Protein 1FXZ (pdb70)

Foldseek 3Di:
DLPPFPFWDFFFFDDWDDFAFWIKTWHACPDSLNSLAQKTKIKTKGAAQKKQAKKFWQAKKKKAWLAAKWKKDKDDDPDDDPVHADMAIAGHQKIFTDFGGIIMMITHHDRIMIIMMMMGRLVDPRRPDHSQIDMAGQFADDGTRSVVVVVITHPLLPDDLVVQCVVVVHDSVVSCVSNRVRDRMHGPVVHDPPDHDVSPQDRIDGQPPPDDFPFDDPQFWTKHWAFCVNRVCCQSRQKIKMKTKTAAFKKFAKKFWQDWKKKKAWSAAKKFKWKADPVRDTNDGGMHHHNTITIHGHGIIMMITGRDGITMIMIMIRGRHIDMAGCAEQDHPLLPDPLVVCCVVVVHDSVVSVCRNPVHHHDGIGGHPPD/DLPPAQAWDFAFFDDKDQFAFWIKTWHQCPDSLNVQQQKTKMKIKGAAQKKQFKKAWQFWKKKAKLAAWFKKDKDDPPADACVHADIDIDGHQKIFTDFHGIIMMTGHHDRDMIIMMMMGRCVDPSRPDHSFTFMAGQAADADTRRVVNVVTTHPQLVDDLVVLCVVVVDDSVVSCVSNNVRYSMDRDVVHDPDDDDVSPADGMDGQDPVDDFPDQDPQFWTKHWAFCVNRVSVQSNQKIKMKTKTAAQKKFAKKFWQPWKKKKAWSAAKKWKWKADPVGDGSDTGMNGHNTITIGGHGIIMMITAHHRITMIMMMINGRDIDMAGPAELPHPLLVDPLVVCCVVVVHDSVVSVCRNPVHHHDRIGGHPPD/DLPPAQAWDWDAFPDWDDFAFWIKTWRQCPPSLNVLAQKTKMKIKGFAQKKQAKKFWQFKKKKAKLAAKWKKDWDDDPADAPVHADIGIDGHQKMFTDFHGIIMMIGHHDGIIIIIMMMGRLVDPSRPPDSQIDMAGQFAWADPPRVVNVVTTHPLLVDDLVVQCVVVVHDSVVSVVSNHPRDRIHGDPVHDPPDDDVSPADGMDGQEPDDPFPDQDPQFWTKHWAFCVNRVSCVSRQKIKMKIKTAAQKKFAKKFWQPKKKKKAWAAAKKFKWKADPVRRTNYTGMHHHGIITIHHHGIIMMITAHHRITIIMIMIRGRDIDMAGCAEQVHPLLPDDLVVCCVVVVHDSVVSVCRNPVHHHDRIGGHPDD

Secondary structure (DSSP, 8-state):
-TT--S----B--S-EEEETTEEEEE--TTSHHHHHHT-EEEEEEE-TTEEEEEEEESS-EEEEEEE--EEEEEE-TT--------EEEE-TTEEEEE-TT-EEEEEE-SSSPEEEEEEE-TT-TT--S-SS--EEESSSS---TTHHHH----GGGGS-HHHHIIIII--HHHHHHHS----SEEE-SS--------TT---EEE-SSSS--SEEETTTEEEEEE-TTTSGGGTTTT--EEEEEE-TT-EEEEEEETT--EEEEEEESEEEEEEE-TTS-EEEEEEEETT-EEEE-TT-EEEEEE-STTEEEEEEESSSS--EEESSSTT-TGGGS-HHHHHHHHT--HHHHHHHHHS---SSEE-----/-TT--S----B---EEEEETTEEEEE--TTSHHHHHHT-EEEEEEE-TTEEEEEEE-SS-EEEEEEE-EEEEEEE-TTPPP-----EEEEETTEEEEE-TT-EEEEE--SSSPEEEEEEE-TTSSS--S-S----EESSSS---TTHHHH----SSTTS-HHHHHHHHT--HHHHHHHS----SEEE-SS---------SS--EEE-STTSPPSEEETTTEEEEEE-TTTSTTHHHHT-EEEEEEE-TT-EEEEEEESS--EEEEEEESEEEEEEE-TTS-EEEEEEEETT-EEEE-SS-EEEEEE-STTEEEEEEESSSS--EEESSSSS-HHHHS-HHHHHHHHT--HHHHHHHHHS---SSEE-----/-TT--S----B--SEEEE-SSEEEEE--TTSHHHHHHT-EEEEEEE-TTEEEEEEEESS-EEEEEEE-EEEEEEE-SS---------EEEETTEEEEE-TT-EEEEEE-SSSPEEEEEEE-TTSTT--S-SS--EEESSSS---TTHHHH----SSTTS-HHHHHHHHT--HHHHHHHS----SEEE-SS---------S---EEE-SS-S--SEEETTTEEEEEE-TTT-TTHHHHT-EEEEEEE-TT-EEEEEEESS--EEEEEEESEEEEEEE-TTS-EEEEEEEETT-EEEE-SS-EEEEEE-SS-EEEEEEESSSS--EEESSSTT-TTTTS-HHHHHHHHT--HHHHHHHHHS---SSEE-----

Radius of gyration: 31.75 Å; Cα contacts (8 Å, |Δi|>4): 3334; chains: 3; bounding box: 83×79×82 Å

Structure (mmCIF, N/CA/C/O backbone):
data_1FXZ
#
_entry.id   1FXZ
#
_cell.length_a   115.524
_cell.length_b   115.524
_cell.length_c   146.998
_cell.angle_alpha   90.00
_cell.angle_beta   90.00
_cell.angle_gamma   90.00
#
_symmetry.space_group_name_H-M   'P 41'
#
loop_
_entity.id
_entity.type
_entity.pdbx_description
1 polymer 'GLYCININ G1'
2 water water
#
loop_
_atom_site.group_PDB
_atom_site.id
_atom_site.type_symbol
_atom_site.label_atom_id
_atom_site.label_alt_id
_atom_site.label_comp_id
_atom_site.label_asym_id
_atom_site.label_entity_id
_atom_site.label_seq_id
_atom_site.pdbx_PDB_ins_code
_atom_site.Cartn_x
_atom_site.Cartn_y
_atom_site.Cartn_z
_atom_site.occupancy
_atom_site.B_iso_or_equiv
_atom_site.auth_seq_id
_atom_site.auth_comp_id
_atom_site.auth_asym_id
_atom_site.auth_atom_id
_atom_site.pdbx_PDB_model_num
ATOM 1 N N . ASN A 1 10 ? -1.063 29.495 77.787 1.00 30.48 10 ASN A N 1
ATOM 2 C CA . ASN A 1 10 ? -0.177 29.884 78.867 1.00 32.41 10 ASN A CA 1
ATOM 3 C C . ASN A 1 10 ? 1.252 29.503 78.541 1.00 31.60 10 ASN A C 1
ATOM 4 O O . ASN A 1 10 ? 1.663 28.349 78.677 1.00 30.34 10 ASN A O 1
ATOM 9 N N . GLU A 1 11 ? 2.023 30.515 78.139 1.00 32.13 11 GLU A N 1
ATOM 10 C CA . GLU A 1 11 ? 3.421 30.332 77.766 1.00 32.04 11 GLU A CA 1
ATOM 11 C C . GLU A 1 11 ? 4.259 29.596 78.802 1.00 28.61 11 GLU A C 1
ATOM 12 O O . GLU A 1 11 ? 5.066 28.766 78.400 1.00 28.49 11 GLU A O 1
ATOM 18 N N . CYS A 1 12 ? 4.044 29.810 80.106 1.00 25.55 12 CYS A N 1
ATOM 19 C CA . CYS A 1 12 ? 4.821 29.150 81.138 1.00 25.18 12 CYS A CA 1
ATOM 20 C C . CYS A 1 12 ? 4.177 27.978 81.874 1.00 27.64 12 CYS A C 1
ATOM 21 O O . CYS A 1 12 ? 4.445 27.711 83.054 1.00 26.62 12 CYS A O 1
ATOM 24 N N . GLN A 1 13 ? 3.269 27.257 81.213 1.00 30.52 13 GLN A N 1
ATOM 25 C CA . GLN A 1 13 ? 2.658 26.096 81.839 1.00 32.42 13 GLN A CA 1
ATOM 26 C C . GLN A 1 13 ? 3.455 24.937 81.263 1.00 32.13 13 GLN A C 1
ATOM 27 O O . GLN A 1 13 ? 3.101 24.324 80.252 1.00 32.96 13 GLN A O 1
ATOM 33 N N . ILE A 1 14 ? 4.604 24.685 81.898 1.00 31.11 14 ILE A N 1
ATOM 34 C CA . ILE A 1 14 ? 5.461 23.621 81.434 1.00 31.41 14 ILE A CA 1
ATOM 35 C C . ILE A 1 14 ? 5.270 22.349 82.224 1.00 32.57 14 ILE A C 1
ATOM 36 O O . ILE A 1 14 ? 5.360 22.240 83.448 1.00 31.84 14 ILE A O 1
ATOM 41 N N . GLN A 1 15 ? 4.900 21.440 81.329 1.00 34.16 15 GLN A N 1
ATOM 42 C CA . GLN A 1 15 ? 4.609 20.042 81.579 1.00 34.89 15 GLN A CA 1
ATOM 43 C C . GLN A 1 15 ? 5.877 19.296 81.951 1.00 31.90 15 GLN A C 1
ATOM 44 O O . GLN A 1 15 ? 5.934 18.667 83.005 1.00 31.13 15 GLN A O 1
ATOM 50 N N . LYS A 1 16 ? 6.901 19.428 81.099 1.00 30.18 16 LYS A N 1
ATOM 51 C CA . LYS A 1 16 ? 8.203 18.817 81.297 1.00 29.10 16 LYS A CA 1
ATOM 52 C C . LYS A 1 16 ? 9.249 19.634 80.586 1.00 26.87 16 LYS A C 1
ATOM 53 O O . LYS A 1 16 ? 9.046 20.074 79.455 1.00 28.27 16 LYS A O 1
ATOM 59 N N . LEU A 1 17 ? 10.336 19.899 81.305 1.00 24.05 17 LEU A N 1
ATOM 60 C CA . LEU A 1 17 ? 11.474 20.631 80.768 1.00 22.02 17 LEU A CA 1
ATOM 61 C C . LEU A 1 17 ? 12.429 19.531 80.314 1.00 23.69 17 LEU A C 1
ATOM 62 O O . LEU A 1 17 ? 12.346 18.395 80.804 1.00 27.03 17 LEU A O 1
ATOM 67 N N . ASN A 1 18 ? 13.330 19.817 79.362 1.00 24.39 18 ASN A N 1
ATOM 68 C CA . ASN A 1 18 ? 14.303 18.830 78.879 1.00 23.81 18 ASN A CA 1
ATOM 69 C C . ASN A 1 18 ? 15.615 19.541 78.665 1.00 20.36 18 ASN A C 1
ATOM 70 O O . ASN A 1 18 ? 15.608 20.726 78.363 1.00 21.32 18 ASN A O 1
ATOM 75 N N . ALA A 1 19 ? 16.745 18.857 78.811 1.00 16.82 19 ALA A N 1
ATOM 76 C CA . ALA A 1 19 ? 18.028 19.483 78.595 1.00 16.24 19 ALA A CA 1
ATOM 77 C C . ALA A 1 19 ? 18.079 19.781 77.107 1.00 16.84 19 ALA A C 1
ATOM 78 O O . ALA A 1 19 ? 18.204 18.865 76.301 1.00 18.77 19 ALA A O 1
ATOM 80 N N . LEU A 1 20 ? 17.876 21.053 76.739 1.00 15.39 20 LEU A N 1
ATOM 81 C CA . LEU A 1 20 ? 17.889 21.476 75.353 1.00 14.13 20 LEU A CA 1
ATOM 82 C C . LEU A 1 20 ? 19.285 21.691 74.819 1.00 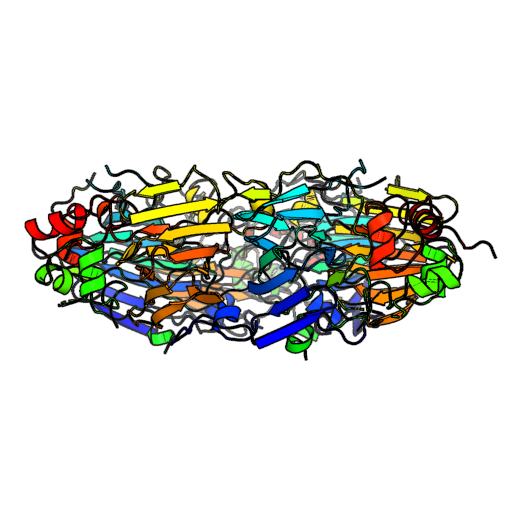14.64 20 LEU A C 1
ATOM 83 O O . LEU A 1 20 ? 20.216 21.989 75.545 1.00 15.98 20 LEU A O 1
ATOM 88 N N . LYS A 1 21 ? 19.437 21.458 73.527 1.00 15.80 21 LYS A N 1
ATOM 89 C CA . LYS A 1 21 ? 20.696 21.613 72.837 1.00 17.14 21 LYS A CA 1
ATOM 90 C C . LYS A 1 21 ? 20.415 22.256 71.482 1.00 18.00 21 LYS A C 1
ATOM 91 O O . LYS A 1 21 ? 19.249 22.271 71.079 1.00 20.47 21 LYS A O 1
ATOM 97 N N . PRO A 1 22 ? 21.346 22.861 70.728 1.00 16.94 22 PRO A N 1
ATOM 98 C CA . PRO A 1 22 ? 21.006 23.684 69.578 1.00 16.20 22 PRO A CA 1
ATOM 99 C C . PRO A 1 22 ? 20.447 22.903 68.398 1.00 18.47 22 PRO A C 1
ATOM 100 O O . PRO A 1 22 ? 20.633 21.692 68.275 1.00 20.16 22 PRO A O 1
ATOM 104 N N . ASP A 1 23 ? 19.706 23.600 67.542 1.00 19.70 23 ASP A N 1
ATOM 105 C CA . ASP A 1 23 ? 19.107 22.991 66.381 1.00 19.48 23 ASP A CA 1
ATOM 106 C C . ASP A 1 23 ? 19.520 23.814 65.184 1.00 21.63 23 ASP A C 1
ATOM 107 O O . ASP A 1 23 ? 18.762 23.916 64.220 1.00 23.89 23 ASP A O 1
ATOM 112 N N . ASN A 1 24 ? 20.718 24.409 65.196 1.00 21.93 24 ASN A N 1
ATOM 113 C CA . ASN A 1 24 ? 21.114 25.213 64.058 1.00 21.74 24 ASN A CA 1
ATOM 114 C C . ASN A 1 24 ? 22.596 25.429 64.065 1.00 20.59 24 ASN A C 1
ATOM 115 O O . ASN A 1 24 ? 23.080 25.997 65.030 1.00 20.35 24 ASN A O 1
ATOM 120 N N . ARG A 1 25 ? 23.334 24.982 63.047 1.00 21.33 25 ARG A N 1
ATOM 121 C CA . ARG A 1 25 ? 24.787 25.197 63.000 1.00 20.68 25 ARG A CA 1
ATOM 122 C C . ARG A 1 25 ? 25.106 25.987 61.761 1.00 20.64 25 ARG A C 1
ATOM 123 O O . ARG A 1 25 ? 24.696 25.624 60.659 1.00 21.84 25 ARG A O 1
ATOM 131 N N . ILE A 1 26 ? 25.848 27.068 61.926 1.00 20.41 26 ILE A N 1
ATOM 132 C CA . ILE A 1 26 ? 26.196 27.882 60.790 1.00 21.01 26 ILE A CA 1
ATOM 133 C C . ILE A 1 26 ? 27.701 27.855 60.771 1.00 22.36 26 ILE A C 1
ATOM 134 O O . ILE A 1 26 ? 28.364 28.352 61.676 1.00 23.59 26 ILE A O 1
ATOM 139 N N . GLU A 1 27 ? 28.263 27.202 59.765 1.00 24.60 27 GLU A N 1
ATOM 140 C CA . GLU A 1 27 ? 29.708 27.139 59.675 1.00 26.83 27 GLU A CA 1
ATOM 141 C C . GLU A 1 27 ? 30.256 28.275 58.855 1.00 25.74 27 GLU A C 1
ATOM 142 O O . GLU A 1 27 ? 29.808 28.560 57.748 1.00 26.94 27 GLU A O 1
ATOM 148 N N . SER A 1 28 ? 31.192 28.986 59.439 1.00 25.27 28 SER A N 1
ATOM 149 C CA . SER A 1 28 ? 31.788 30.070 58.708 1.00 26.56 28 SER A CA 1
ATOM 150 C C . SER A 1 28 ? 33.272 29.792 58.576 1.00 28.13 28 SER A C 1
ATOM 151 O O . SER A 1 28 ? 33.814 28.863 59.190 1.00 28.32 28 SER A O 1
ATOM 154 N N . GLU A 1 29 ? 33.887 30.642 57.736 1.00 27.79 29 GLU A N 1
ATOM 155 C CA . GLU A 1 29 ? 35.303 30.607 57.445 1.00 28.01 29 GLU A CA 1
ATOM 156 C C . GLU A 1 29 ? 36.148 30.545 58.713 1.00 27.14 29 GLU A C 1
ATOM 157 O O . GLU A 1 29 ? 36.789 29.525 58.938 1.00 29.67 29 GLU A O 1
ATOM 163 N N . GLY A 1 30 ? 36.140 31.535 59.603 1.00 25.53 30 GLY A N 1
ATOM 164 C CA . GLY A 1 30 ? 36.950 31.486 60.811 1.00 22.79 30 GLY A CA 1
ATOM 165 C C . GLY A 1 30 ? 36.244 30.977 62.057 1.00 21.56 30 GLY A C 1
ATOM 166 O O . GLY A 1 30 ? 36.778 31.115 63.167 1.00 20.39 30 GLY A O 1
ATOM 167 N N . GLY A 1 31 ? 35.055 30.391 61.911 1.00 16.64 31 GLY A N 1
ATOM 168 C CA . GLY A 1 31 ? 34.390 29.913 63.094 1.00 14.75 31 GLY A CA 1
ATOM 169 C C . GLY A 1 31 ? 33.095 29.247 62.764 1.00 16.07 31 GLY A C 1
ATOM 170 O O . GLY A 1 31 ? 32.896 28.766 61.653 1.00 17.10 31 GLY A O 1
ATOM 171 N N . LEU A 1 32 ? 32.217 29.296 63.765 1.00 15.90 32 LEU A N 1
ATOM 172 C CA . LEU A 1 32 ? 30.898 28.686 63.713 1.00 14.21 32 LEU A CA 1
ATOM 173 C C . LEU A 1 32 ? 29.949 29.354 64.692 1.00 14.45 32 LEU A C 1
ATOM 174 O O . LEU A 1 32 ? 30.380 29.847 65.736 1.00 13.08 32 LEU A O 1
ATOM 179 N N . ILE A 1 33 ? 28.655 29.335 64.342 1.00 12.20 33 ILE A N 1
ATOM 180 C CA . ILE A 1 33 ? 27.605 29.900 65.163 1.00 12.19 33 ILE A CA 1
ATOM 181 C C . ILE A 1 33 ? 26.521 28.830 65.322 1.00 12.69 33 ILE A C 1
ATOM 182 O O . ILE A 1 33 ? 26.049 28.210 64.366 1.00 13.37 33 ILE A O 1
ATOM 187 N N . GLU A 1 34 ? 26.127 28.595 66.563 1.00 9.81 34 GLU A N 1
ATOM 188 C CA . GLU A 1 34 ? 25.098 27.623 66.855 1.00 10.46 34 GLU A CA 1
ATOM 189 C C . GLU A 1 34 ? 23.983 28.343 67.588 1.00 12.78 34 GLU A C 1
ATOM 190 O O . GLU A 1 34 ? 24.249 29.283 68.351 1.00 17.06 34 GLU A O 1
ATOM 196 N N . THR A 1 35 ? 22.717 27.981 67.360 1.00 11.88 35 THR A N 1
ATOM 197 C CA . THR A 1 35 ? 21.642 28.663 68.050 1.00 11.14 35 THR A CA 1
ATOM 198 C C . THR A 1 35 ? 20.609 27.680 68.503 1.00 10.28 35 THR A C 1
ATOM 199 O O . THR A 1 35 ? 20.453 26.631 67.892 1.00 8.09 35 THR A O 1
ATOM 203 N N . TRP A 1 36 ? 19.927 28.057 69.589 1.00 12.23 36 TRP A N 1
ATOM 204 C CA . TRP A 1 36 ? 18.857 27.256 70.177 1.00 14.08 36 TRP A CA 1
ATOM 205 C C . TRP A 1 36 ? 17.521 27.799 69.681 1.00 16.05 36 TRP A C 1
ATOM 206 O O . TRP A 1 36 ? 17.395 29.006 69.498 1.00 17.93 36 TRP A O 1
ATOM 217 N N . ASN A 1 37 ? 16.502 26.969 69.422 1.00 17.70 37 ASN A N 1
ATOM 218 C CA . ASN A 1 37 ? 15.213 27.452 68.925 1.00 16.95 37 ASN A CA 1
ATOM 219 C C . ASN A 1 37 ? 14.462 28.309 69.922 1.00 16.26 37 ASN A C 1
ATOM 220 O O . ASN A 1 37 ? 14.139 27.839 71.010 1.00 18.16 37 ASN A O 1
ATOM 225 N N . PRO A 1 38 ? 14.170 29.571 69.621 1.00 16.27 38 PRO A N 1
ATOM 226 C CA . PRO A 1 38 ? 13.479 30.457 70.541 1.00 15.63 38 PRO A CA 1
ATOM 227 C C . PRO A 1 38 ? 11.983 30.272 70.590 1.00 16.90 38 PRO A C 1
ATOM 228 O O . PRO A 1 38 ? 11.298 30.926 71.368 1.00 18.32 38 PRO A O 1
ATOM 232 N N . ASN A 1 39 ? 11.467 29.341 69.797 1.00 21.32 39 ASN A N 1
ATOM 233 C CA . ASN A 1 39 ? 10.043 29.078 69.749 1.00 24.74 39 ASN A CA 1
ATOM 234 C C . ASN A 1 39 ? 9.596 27.853 70.537 1.00 25.17 39 ASN A C 1
ATOM 235 O O . ASN A 1 39 ? 8.447 27.418 70.444 1.00 27.38 39 ASN A O 1
ATOM 240 N N . ASN A 1 40 ? 10.488 27.257 71.327 1.00 26.38 40 ASN A N 1
ATOM 241 C CA . ASN A 1 40 ? 10.160 26.114 72.175 1.00 27.93 40 ASN A CA 1
ATOM 242 C C . ASN A 1 40 ? 9.453 26.674 73.391 1.00 27.86 40 ASN A C 1
ATOM 243 O O . ASN A 1 40 ? 9.816 27.766 73.828 1.00 29.46 40 ASN A O 1
ATOM 248 N N . LYS A 1 41 ? 8.497 25.980 74.010 1.00 25.96 41 LYS A N 1
ATOM 249 C CA . LYS A 1 41 ? 7.849 26.542 75.183 1.00 24.49 41 LYS A CA 1
ATOM 250 C C . LYS A 1 41 ? 8.803 26.904 76.318 1.00 20.83 41 LYS A C 1
ATOM 251 O O . LYS A 1 41 ? 8.493 27.906 76.938 1.00 22.10 41 LYS A O 1
ATOM 257 N N . PRO A 1 42 ? 9.950 26.273 76.643 1.00 19.68 42 PRO A N 1
ATOM 258 C CA . PRO A 1 42 ? 10.936 26.771 77.598 1.00 18.86 42 PRO A CA 1
ATOM 259 C C . PRO A 1 42 ? 11.467 28.163 77.340 1.00 18.21 42 PRO A C 1
ATOM 260 O O . PRO A 1 42 ? 11.425 28.993 78.247 1.00 20.56 42 PRO A O 1
ATOM 264 N N . PHE A 1 43 ? 11.961 28.448 76.129 1.00 19.45 43 PHE A N 1
ATOM 265 C CA . PHE A 1 43 ? 12.490 29.771 75.812 1.00 19.04 43 PHE A CA 1
ATOM 266 C C . PHE A 1 43 ? 11.347 30.754 75.728 1.00 20.49 43 PHE A C 1
ATOM 267 O O . PHE A 1 43 ? 11.519 31.821 76.280 1.00 20.84 43 PHE A O 1
ATOM 275 N N . GLN A 1 44 ? 10.171 30.461 75.139 1.00 23.39 44 GLN A N 1
ATOM 276 C CA . GLN A 1 44 ? 9.027 31.390 75.074 1.00 24.05 44 GLN A CA 1
ATOM 277 C C . GLN A 1 44 ? 8.596 31.831 76.475 1.00 22.81 44 GLN A C 1
ATOM 278 O O . GLN A 1 44 ? 8.268 32.993 76.713 1.00 22.53 44 GLN A O 1
ATOM 284 N N . CYS A 1 45 ? 8.600 30.869 77.411 1.00 20.86 45 CYS A N 1
ATOM 285 C CA . CYS A 1 45 ? 8.249 31.124 78.794 1.00 19.54 45 CYS A CA 1
ATOM 286 C C . CYS A 1 45 ? 9.342 31.990 79.364 1.00 19.01 45 CYS A C 1
ATOM 287 O O . CYS A 1 45 ? 9.043 32.986 80.004 1.00 22.42 45 CYS A O 1
ATOM 290 N N . ALA A 1 46 ? 10.596 31.639 79.069 1.00 16.46 46 ALA A N 1
ATOM 291 C CA . ALA A 1 46 ? 11.731 32.361 79.575 1.00 14.88 46 ALA A CA 1
ATOM 292 C C . ALA A 1 46 ? 11.835 33.796 79.127 1.00 14.17 46 ALA A C 1
ATOM 293 O O . ALA A 1 46 ? 11.960 34.679 79.965 1.00 17.92 46 ALA A O 1
ATOM 295 N N . GLY A 1 47 ? 11.802 34.030 77.818 1.00 13.82 47 GLY A N 1
ATOM 296 C CA . GLY A 1 47 ? 11.898 35.342 77.218 1.00 12.61 47 GLY A CA 1
ATOM 297 C C . GLY A 1 47 ? 13.307 35.625 76.705 1.00 13.63 47 GLY A C 1
ATOM 298 O O . GLY A 1 47 ? 13.696 36.787 76.579 1.00 16.43 47 GLY A O 1
ATOM 299 N N . VAL A 1 48 ? 14.088 34.584 76.386 1.00 12.08 48 VAL A N 1
ATOM 300 C CA . VAL A 1 48 ? 15.447 34.752 75.903 1.00 10.57 48 VAL A CA 1
ATOM 301 C C . VAL A 1 48 ? 15.700 33.958 74.636 1.00 10.94 48 VAL A C 1
ATOM 302 O O . VAL A 1 48 ? 14.945 33.057 74.273 1.00 10.95 48 VAL A O 1
ATOM 306 N N . ALA A 1 49 ? 16.794 34.336 73.977 1.00 9.25 49 ALA A N 1
ATOM 307 C CA . ALA A 1 49 ? 17.226 33.687 72.765 1.00 10.65 49 ALA A CA 1
ATOM 308 C C . ALA A 1 49 ? 18.655 33.273 73.069 1.00 12.67 49 ALA A C 1
ATOM 309 O O . ALA A 1 49 ? 19.492 34.146 73.319 1.00 15.41 49 ALA A O 1
ATOM 311 N N . LEU A 1 50 ? 18.961 31.967 73.145 1.00 11.06 50 LEU A N 1
ATOM 312 C CA . LEU A 1 50 ? 20.319 31.532 73.437 1.00 9.31 50 LEU A CA 1
ATOM 313 C C . LEU A 1 50 ? 21.077 31.266 72.150 1.00 9.00 50 LEU A C 1
ATOM 314 O O . LEU A 1 50 ? 20.492 30.949 71.118 1.00 10.82 50 LEU A O 1
ATOM 319 N N . SER A 1 51 ? 22.394 31.440 72.209 1.00 7.66 51 SER A N 1
ATOM 320 C CA . SER A 1 51 ? 23.275 31.230 71.078 1.00 7.90 51 SER A CA 1
ATOM 321 C C . SER A 1 51 ? 24.679 30.928 71.571 1.00 7.89 51 SER A C 1
ATOM 322 O O . SER A 1 51 ? 25.009 31.322 72.684 1.00 7.31 51 SER A O 1
ATOM 325 N N . ARG A 1 52 ? 25.527 30.256 70.772 1.00 9.31 52 ARG A N 1
ATOM 326 C CA . ARG A 1 52 ? 26.902 29.938 71.161 1.00 10.79 52 ARG A CA 1
ATOM 327 C C . ARG A 1 52 ? 27.804 30.103 69.939 1.00 13.30 52 ARG A C 1
ATOM 328 O O . ARG A 1 52 ? 27.773 29.317 68.987 1.00 16.99 52 ARG A O 1
ATOM 336 N N . CYS A 1 53 ? 28.607 31.179 69.972 1.00 14.03 53 CYS A N 1
ATOM 337 C CA . CYS A 1 53 ? 29.539 31.526 68.904 1.00 14.40 53 CYS A CA 1
ATOM 338 C C . CYS A 1 53 ? 30.948 31.096 69.242 1.00 13.47 53 CYS A C 1
ATOM 339 O O . CYS A 1 53 ? 31.402 31.310 70.362 1.00 15.63 53 CYS A O 1
ATOM 342 N N . THR A 1 54 ? 31.656 30.494 68.293 1.00 12.77 54 THR A N 1
ATOM 343 C CA . THR A 1 54 ? 33.022 30.063 68.532 1.00 14.18 54 THR A CA 1
ATOM 344 C C . THR A 1 54 ? 33.921 30.560 67.399 1.00 14.50 54 THR A C 1
ATOM 345 O O . THR A 1 54 ? 33.686 30.293 66.224 1.00 16.19 54 THR A O 1
ATOM 349 N N . LEU A 1 55 ? 34.950 31.335 67.744 1.00 12.98 55 LEU A N 1
ATOM 350 C CA . LEU A 1 55 ? 35.866 31.884 66.752 1.00 13.27 55 LEU A CA 1
ATOM 351 C C . LEU A 1 55 ? 37.236 31.262 66.881 1.00 13.94 55 LEU A C 1
ATOM 352 O O . LEU A 1 55 ? 37.778 31.193 67.982 1.00 12.75 55 LEU A O 1
ATOM 357 N N . ASN A 1 56 ? 37.801 30.775 65.776 1.00 15.16 56 ASN A N 1
ATOM 358 C CA . ASN A 1 56 ? 39.135 30.163 65.792 1.00 17.37 56 ASN A CA 1
ATOM 359 C C . ASN A 1 56 ? 40.281 31.147 65.619 1.00 17.50 56 ASN A C 1
ATOM 360 O O . ASN A 1 56 ? 40.071 32.359 65.646 1.00 18.29 56 ASN A O 1
ATOM 365 N N . ARG A 1 57 ? 41.507 30.648 65.407 1.00 18.86 57 ARG A N 1
ATOM 366 C CA . ARG A 1 57 ? 42.658 31.522 65.227 1.00 20.52 57 ARG A CA 1
ATOM 367 C C . ARG A 1 57 ? 42.456 32.435 64.029 1.00 20.74 57 ARG A C 1
ATOM 368 O O . ARG A 1 57 ? 41.903 32.034 63.004 1.00 21.05 57 ARG A O 1
ATOM 376 N N . ASN A 1 58 ? 42.819 33.698 64.289 1.00 19.81 58 ASN A N 1
ATOM 377 C CA . ASN A 1 58 ? 42.719 34.789 63.346 1.00 20.02 58 ASN A CA 1
ATOM 378 C C . ASN A 1 58 ? 41.319 35.070 62.842 1.00 20.37 58 ASN A C 1
ATOM 379 O O . ASN A 1 58 ? 41.142 35.480 61.702 1.00 19.69 58 ASN A O 1
ATOM 384 N N . ALA A 1 59 ? 40.293 34.842 63.664 1.00 20.22 59 ALA A N 1
ATOM 385 C CA . ALA A 1 59 ? 38.935 35.099 63.221 1.00 18.98 59 ALA A CA 1
ATOM 386 C C . ALA A 1 59 ? 38.346 36.345 63.854 1.00 19.43 59 ALA A C 1
ATOM 387 O O . ALA A 1 59 ? 38.571 36.638 65.032 1.00 20.75 59 ALA A O 1
ATOM 389 N N . LEU A 1 60 ? 37.595 37.079 63.026 1.00 18.45 60 LEU A N 1
ATOM 390 C CA . LEU A 1 60 ? 36.947 38.317 63.417 1.00 16.14 60 LEU A CA 1
ATOM 391 C C . LEU A 1 60 ? 35.478 38.183 63.150 1.00 14.65 60 LEU A C 1
ATOM 392 O O . LEU A 1 60 ? 35.045 37.780 62.075 1.00 14.96 60 LEU A O 1
ATOM 397 N N . ARG A 1 61 ? 34.727 38.520 64.183 1.00 15.25 61 ARG A N 1
ATOM 398 C CA . ARG A 1 61 ? 33.287 38.492 64.103 1.00 16.67 61 ARG A CA 1
ATOM 399 C C . ARG A 1 61 ? 32.919 39.917 63.721 1.00 16.85 61 ARG A C 1
ATOM 400 O O . ARG A 1 61 ? 32.998 40.842 64.527 1.00 17.19 61 ARG A O 1
ATOM 408 N N . ARG A 1 62 ? 32.539 40.072 62.455 1.00 16.22 62 ARG A N 1
ATOM 409 C CA . ARG A 1 62 ? 32.162 41.347 61.865 1.00 18.25 62 ARG A CA 1
ATOM 410 C C . ARG A 1 62 ? 31.156 42.155 62.682 1.00 18.52 62 ARG A C 1
ATOM 411 O O . ARG A 1 62 ? 30.344 41.518 63.357 1.00 21.54 62 ARG A O 1
ATOM 419 N N . PRO A 1 63 ? 31.141 43.507 62.712 1.00 15.97 63 PRO A N 1
ATOM 420 C CA . PRO A 1 63 ? 30.305 44.312 63.602 1.00 15.44 63 PRO A CA 1
ATOM 421 C C . PRO A 1 63 ? 28.817 44.062 63.357 1.00 15.69 63 PRO A C 1
ATOM 422 O O . PRO A 1 63 ? 28.407 43.900 62.206 1.00 15.30 63 PRO A O 1
ATOM 426 N N . SER A 1 64 ? 28.014 43.981 64.420 1.00 14.80 64 SER A N 1
ATOM 427 C CA . SER A 1 64 ? 26.573 43.747 64.316 1.00 16.66 64 SER A CA 1
ATOM 428 C C . SER A 1 64 ? 25.833 44.165 65.579 1.00 18.35 64 SER A C 1
ATOM 429 O O . SER A 1 64 ? 26.459 44.307 66.638 1.00 20.60 64 SER A O 1
ATOM 432 N N . TYR A 1 65 ? 24.494 44.266 65.504 1.00 15.84 65 TYR A N 1
ATOM 433 C CA . TYR A 1 65 ? 23.712 44.658 66.676 1.00 14.76 65 TYR A CA 1
ATOM 434 C C . TYR A 1 65 ? 22.325 44.046 66.766 1.00 14.49 65 TYR A C 1
ATOM 435 O O . TYR A 1 65 ? 21.713 43.767 65.737 1.00 17.59 65 TYR A O 1
ATOM 444 N N . THR A 1 66 ? 21.803 43.842 67.981 1.00 13.12 66 THR A N 1
ATOM 445 C CA . THR A 1 66 ? 20.455 43.296 68.170 1.00 9.39 66 THR A CA 1
ATOM 446 C C . THR A 1 66 ? 19.582 44.317 68.856 1.00 8.57 66 THR A C 1
ATOM 447 O O . THR A 1 66 ? 20.075 45.246 69.495 1.00 8.29 66 THR A O 1
ATOM 451 N N . ASN A 1 67 ? 18.277 44.081 68.779 1.00 6.51 67 AS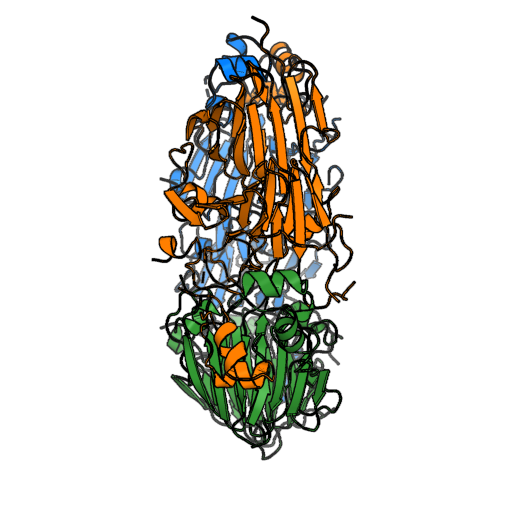N A N 1
ATOM 452 C CA . ASN A 1 67 ? 17.303 44.965 69.387 1.00 7.08 67 ASN A CA 1
ATOM 453 C C . ASN A 1 67 ? 16.918 44.573 70.797 1.00 6.86 67 ASN A C 1
ATOM 454 O O . ASN A 1 67 ? 15.752 44.645 71.157 1.00 9.39 67 ASN A O 1
ATOM 459 N N . GLY A 1 68 ? 17.857 44.154 71.636 1.00 4.35 68 GLY A N 1
ATOM 460 C CA . GLY A 1 68 ? 17.540 43.771 72.996 1.00 2.00 68 GLY A CA 1
ATOM 461 C C . GLY A 1 68 ? 18.783 43.793 73.854 1.00 3.54 68 GLY A C 1
ATOM 462 O O . GLY A 1 68 ? 19.875 43.845 73.303 1.00 6.48 68 GLY A O 1
ATOM 463 N N . PRO A 1 69 ? 18.720 43.763 75.193 1.00 4.68 69 PRO A N 1
ATOM 464 C CA . PRO A 1 69 ? 19.836 43.469 76.087 1.00 4.21 69 PRO A CA 1
ATOM 465 C C . PRO A 1 69 ? 20.561 42.178 75.741 1.00 4.86 69 PRO A C 1
ATOM 466 O O . PRO A 1 69 ? 19.931 41.163 75.477 1.00 9.16 69 PRO A O 1
ATOM 470 N N . GLN A 1 70 ? 21.881 42.177 75.695 1.00 5.81 70 GLN A N 1
ATOM 471 C CA . GLN A 1 70 ? 22.614 40.972 75.386 1.00 5.17 70 GLN A CA 1
ATOM 472 C C . GLN A 1 70 ? 23.684 40.868 76.440 1.00 7.36 70 GLN A C 1
ATOM 473 O O . GLN A 1 70 ? 24.208 41.883 76.884 1.00 10.33 70 GLN A O 1
ATOM 479 N N . GLU A 1 71 ? 24.023 39.634 76.830 1.00 9.32 71 GLU A N 1
ATOM 480 C CA . GLU A 1 71 ? 25.017 39.328 77.852 1.00 8.75 71 GLU A CA 1
ATOM 481 C C . GLU A 1 71 ? 25.876 38.179 77.348 1.00 10.11 71 GLU A C 1
ATOM 482 O O . GLU A 1 71 ? 25.373 37.067 77.207 1.00 15.06 71 GLU A O 1
ATOM 488 N N . ILE A 1 72 ? 27.165 38.404 77.086 1.00 9.06 72 ILE A N 1
ATOM 489 C CA . ILE A 1 72 ? 28.041 37.369 76.569 1.00 8.57 72 ILE A CA 1
ATOM 490 C C . ILE A 1 72 ? 28.986 36.747 77.582 1.00 8.79 72 ILE A C 1
ATOM 491 O O . ILE A 1 72 ? 29.767 37.476 78.156 1.00 11.15 72 ILE A O 1
ATOM 496 N N . TYR A 1 73 ? 28.948 35.436 77.859 1.00 10.31 73 TYR A N 1
ATOM 497 C CA . TYR A 1 73 ? 29.866 34.788 78.798 1.00 10.09 73 TYR A CA 1
ATOM 498 C C . TYR A 1 73 ? 30.973 34.066 78.023 1.00 12.46 73 TYR A C 1
ATOM 499 O O . TYR A 1 73 ? 30.671 33.242 77.150 1.00 14.25 73 TYR A O 1
ATOM 508 N N . ILE A 1 74 ? 32.262 34.289 78.321 1.00 11.91 74 ILE A N 1
ATOM 509 C CA . ILE A 1 74 ? 33.306 33.600 77.568 1.00 13.19 74 ILE A CA 1
ATOM 510 C C . ILE A 1 74 ? 33.720 32.284 78.234 1.00 13.62 74 ILE A C 1
ATOM 511 O O . ILE A 1 74 ? 34.348 32.247 79.286 1.00 14.14 74 ILE A O 1
ATOM 516 N N . GLN A 1 75 ? 33.294 31.186 77.593 1.00 13.46 75 GLN A N 1
ATOM 517 C CA . GLN A 1 75 ? 33.552 29.823 78.036 1.00 13.81 75 GLN A CA 1
ATOM 518 C C . GLN A 1 75 ? 35.038 29.498 77.967 1.00 13.66 75 GLN A C 1
ATOM 519 O O . GLN A 1 75 ? 35.578 28.952 78.923 1.00 12.83 75 GLN A O 1
ATOM 525 N N . GLN A 1 76 ? 35.726 29.816 76.862 1.00 14.47 76 GLN A N 1
ATOM 526 C CA . GLN A 1 76 ? 37.153 29.553 76.758 1.00 12.89 76 GLN A CA 1
ATOM 527 C C . GLN A 1 76 ? 37.850 30.467 75.768 1.00 13.77 76 GLN A C 1
ATOM 528 O O . GLN A 1 76 ? 37.234 31.008 74.847 1.00 11.44 76 GLN A O 1
ATOM 534 N N . GLY A 1 77 ? 39.161 30.628 75.978 1.00 14.36 77 GLY A N 1
ATOM 535 C CA . GLY A 1 77 ? 39.961 31.476 75.120 1.00 14.39 77 GLY A CA 1
ATOM 536 C C . GLY A 1 77 ? 40.132 32.907 75.628 1.00 14.93 77 GLY A C 1
ATOM 537 O O . GLY A 1 77 ? 39.738 33.307 76.716 1.00 14.30 77 GLY A O 1
ATOM 538 N N . LYS A 1 78 ? 40.770 33.678 74.755 1.00 17.04 78 LYS A N 1
ATOM 539 C CA . LYS A 1 78 ? 41.106 35.070 74.966 1.00 18.15 78 LYS A CA 1
ATOM 540 C C . LYS A 1 78 ? 41.091 35.758 73.621 1.00 19.67 78 LYS A C 1
ATOM 541 O O . LYS A 1 78 ? 41.402 35.161 72.590 1.00 21.17 78 LYS A O 1
ATOM 547 N N . GLY A 1 79 ? 40.770 37.046 73.656 1.00 19.85 79 GLY A N 1
ATOM 548 C CA . GLY A 1 79 ? 40.721 37.870 72.468 1.00 18.68 79 GLY A CA 1
ATOM 549 C C . GLY A 1 79 ? 40.487 39.312 72.865 1.00 19.05 79 GLY A C 1
ATOM 550 O O . GLY A 1 79 ? 40.797 39.759 73.968 1.00 19.91 79 GLY A O 1
ATOM 551 N N . ILE A 1 80 ? 39.961 40.070 71.923 1.00 17.60 80 ILE A N 1
ATOM 552 C CA . ILE A 1 80 ? 39.654 41.454 72.164 1.00 17.04 80 ILE A CA 1
ATOM 553 C C . ILE A 1 80 ? 38.273 41.711 71.587 1.00 19.10 80 ILE A C 1
ATOM 554 O O . ILE A 1 80 ? 37.770 40.911 70.792 1.00 18.59 80 ILE A O 1
ATOM 559 N N . PHE A 1 81 ? 37.602 42.775 72.063 1.00 19.62 81 PHE A N 1
ATOM 560 C CA . PHE A 1 81 ? 36.293 43.154 71.540 1.00 19.95 81 PHE A CA 1
ATOM 561 C C . PHE A 1 81 ? 36.128 44.673 71.603 1.00 18.44 81 PHE A C 1
ATOM 562 O O . PHE A 1 81 ? 36.728 45.374 72.419 1.00 20.34 81 PHE A O 1
ATOM 570 N N . GLY A 1 82 ? 35.306 45.209 70.722 1.00 17.28 82 GLY A N 1
ATOM 571 C CA . GLY A 1 82 ? 35.091 46.628 70.708 1.00 18.50 82 GLY A CA 1
ATOM 572 C C . GLY A 1 82 ? 33.641 46.955 70.405 1.00 20.11 82 GLY A C 1
ATOM 573 O O . GLY A 1 82 ? 33.020 46.354 69.531 1.00 20.14 82 GLY A O 1
ATOM 574 N N . MET A 1 83 ? 33.127 47.920 71.180 1.00 20.95 83 MET A N 1
ATOM 575 C CA . MET A 1 83 ? 31.772 48.429 71.059 1.00 21.13 83 MET A CA 1
ATOM 576 C C . MET A 1 83 ? 31.897 49.675 70.198 1.00 21.64 83 MET A C 1
ATOM 577 O O . MET A 1 83 ? 32.948 50.322 70.176 1.00 23.60 83 MET A O 1
ATOM 582 N N . ILE A 1 84 ? 30.843 50.026 69.467 1.00 21.68 84 ILE A N 1
ATOM 583 C CA . ILE A 1 84 ? 30.858 51.225 68.644 1.00 21.63 84 ILE A CA 1
ATOM 584 C C . ILE A 1 84 ? 29.734 52.088 69.209 1.00 22.15 84 ILE A C 1
ATOM 585 O O . ILE A 1 84 ? 28.648 52.210 68.632 1.00 21.85 84 ILE A O 1
ATOM 590 N N . TYR A 1 85 ? 29.974 52.697 70.369 1.00 25.44 85 TYR A N 1
ATOM 591 C CA . TYR A 1 85 ? 28.944 53.522 70.980 1.00 27.63 85 TYR A CA 1
ATOM 592 C C . TYR A 1 85 ? 28.815 54.886 70.323 1.00 26.49 85 TYR A C 1
ATOM 593 O O . TYR A 1 85 ? 29.773 55.656 70.312 1.00 26.14 85 TYR A O 1
ATOM 602 N N . PRO A 1 86 ? 27.619 55.209 69.815 1.00 27.05 86 PRO A N 1
ATOM 603 C CA . PRO A 1 86 ? 27.319 56.407 69.044 1.00 29.70 86 PRO A CA 1
ATOM 604 C C . PRO A 1 86 ? 27.735 57.745 69.661 1.00 31.47 86 PRO A C 1
ATOM 605 O O . PRO A 1 86 ? 28.466 58.495 69.011 1.00 32.74 86 PRO A O 1
ATOM 609 N N . GLY A 1 87 ? 27.324 58.077 70.894 1.00 31.14 87 GLY A N 1
ATOM 610 C CA . GLY A 1 87 ? 27.709 59.341 71.501 1.00 33.63 87 GLY A CA 1
ATOM 611 C C . GLY A 1 87 ? 29.013 59.260 72.289 1.00 35.43 87 GLY A C 1
ATOM 612 O O . GLY A 1 87 ? 29.033 59.592 73.480 1.00 38.01 87 GLY A O 1
ATOM 613 N N . CYS A 1 88 ? 30.107 58.841 71.635 1.00 35.66 88 CYS A N 1
ATOM 614 C CA . CYS A 1 88 ? 31.404 58.705 72.284 1.00 35.59 88 CYS A CA 1
ATOM 615 C C . CYS A 1 88 ? 32.568 59.164 71.440 1.00 36.50 88 CYS A C 1
ATOM 616 O O . CYS A 1 88 ? 32.462 59.241 70.214 1.00 37.47 88 CYS A O 1
ATOM 619 N N . PRO A 1 89 ? 33.708 59.472 72.079 1.00 37.61 89 PRO A N 1
ATOM 620 C CA . PRO A 1 89 ? 34.942 59.879 71.411 1.00 37.33 89 PRO A CA 1
ATOM 621 C C . PRO A 1 89 ? 35.902 58.754 71.064 1.00 36.53 89 PRO A C 1
ATOM 622 O O . PRO A 1 89 ? 35.910 57.680 71.682 1.00 35.19 89 PRO A O 1
ATOM 626 N N . SER A 1 90 ? 36.749 59.078 70.084 1.00 38.00 90 SER A N 1
ATOM 627 C CA . SER A 1 90 ? 37.756 58.152 69.600 1.00 40.30 90 SER A CA 1
ATOM 628 C C . SER A 1 90 ? 39.188 58.364 70.041 1.00 41.41 90 SER A C 1
ATOM 629 O O . SER A 1 90 ? 39.690 59.477 70.187 1.00 42.73 90 SER A O 1
ATOM 632 N N . THR A 1 91 ? 39.775 57.182 70.261 1.00 42.70 91 THR A N 1
ATOM 633 C CA . THR A 1 91 ? 41.156 56.920 70.676 1.00 44.56 91 THR A CA 1
ATOM 634 C C . THR A 1 91 ? 41.535 57.553 72.002 1.00 45.24 91 THR A C 1
ATOM 635 O O . THR A 1 91 ? 41.821 56.773 72.907 1.00 46.21 91 THR A O 1
ATOM 639 N N . ARG A 1 110 ? 41.231 58.593 65.553 1.00 34.13 110 ARG A N 1
ATOM 640 C CA . ARG A 1 110 ? 41.549 57.310 64.956 1.00 33.13 110 ARG A CA 1
ATOM 641 C C . ARG A 1 110 ? 40.402 56.329 65.197 1.00 34.22 110 ARG A C 1
ATOM 642 O O . ARG A 1 110 ? 39.555 56.204 64.309 1.00 34.68 110 ARG A O 1
ATOM 650 N N . HIS A 1 111 ? 40.290 55.676 66.372 1.00 32.22 111 HIS A N 1
ATOM 651 C CA . HIS A 1 111 ? 39.225 54.716 66.603 1.00 30.95 111 HIS A CA 1
ATOM 652 C C . HIS A 1 111 ? 38.726 54.589 68.038 1.00 31.10 111 HIS A C 1
ATOM 653 O O . HIS A 1 111 ? 39.513 54.877 68.935 1.00 32.35 111 HIS A O 1
ATOM 660 N N . GLN A 1 112 ? 37.491 54.144 68.333 1.00 29.03 112 GLN A N 1
ATOM 661 C CA . GLN A 1 112 ? 37.058 53.997 69.724 1.00 29.03 112 GLN A CA 1
ATOM 662 C C . GLN A 1 112 ? 37.769 52.857 70.485 1.00 29.94 112 GLN A C 1
ATOM 663 O O . GLN A 1 112 ? 38.475 52.027 69.903 1.00 31.07 112 GLN A O 1
ATOM 669 N N . LYS A 1 113 ? 37.594 52.830 71.819 1.00 30.42 113 LYS A N 1
ATOM 670 C CA . LYS A 1 113 ? 38.193 51.869 72.749 1.00 29.42 113 LYS A CA 1
ATOM 671 C C . LYS A 1 113 ? 37.988 50.373 72.514 1.00 27.87 113 LYS A C 1
ATOM 672 O O . LYS A 1 113 ? 36.913 49.928 72.110 1.00 29.11 113 LYS A O 1
ATOM 678 N N . ILE A 1 114 ? 39.054 49.604 72.773 1.00 26.31 114 ILE A N 1
ATOM 679 C CA . ILE A 1 114 ? 39.107 48.147 72.613 1.00 25.29 114 ILE A CA 1
ATOM 680 C C . ILE A 1 114 ? 39.549 47.465 73.903 1.00 25.13 114 ILE A C 1
ATOM 681 O O . ILE A 1 114 ? 40.631 47.724 74.422 1.00 24.67 114 ILE A O 1
ATOM 686 N N . TYR A 1 115 ? 38.779 46.513 74.396 1.00 26.02 115 TYR A N 1
ATOM 687 C CA . TYR A 1 115 ? 39.141 45.827 75.628 1.00 27.47 115 TYR A CA 1
ATOM 688 C C . TYR A 1 115 ? 39.599 44.408 75.309 1.00 25.38 115 TYR A C 1
ATOM 689 O O . TYR A 1 115 ? 39.290 43.847 74.257 1.00 24.18 115 TYR A O 1
ATOM 698 N N . ASN A 1 116 ? 40.414 43.846 76.189 1.00 21.96 116 ASN A N 1
ATOM 699 C CA . ASN A 1 116 ? 40.852 42.485 75.990 1.00 22.83 116 ASN A CA 1
ATOM 700 C C . ASN A 1 116 ? 39.848 41.652 76.791 1.00 23.72 116 ASN A C 1
ATOM 701 O O . ASN A 1 116 ? 39.014 42.198 77.521 1.00 23.99 116 ASN A O 1
ATOM 706 N N . PHE A 1 117 ? 39.871 40.319 76.667 1.00 23.22 117 PHE A N 1
ATOM 707 C CA . PHE A 1 117 ? 38.982 39.479 77.450 1.00 20.65 117 PHE A CA 1
ATOM 708 C C . PHE A 1 117 ? 39.581 38.106 77.616 1.00 21.65 117 PHE A C 1
ATOM 709 O O . PHE A 1 117 ? 40.353 37.647 76.781 1.00 24.16 117 PHE A O 1
ATOM 717 N N . ARG A 1 118 ? 39.239 37.460 78.714 1.00 21.97 118 ARG A N 1
ATOM 718 C CA . ARG A 1 118 ? 39.717 36.132 79.018 1.00 23.45 118 ARG A CA 1
ATOM 719 C C . ARG A 1 118 ? 38.516 35.266 79.358 1.00 23.61 118 ARG A C 1
ATOM 720 O O . ARG A 1 118 ? 37.366 35.710 79.377 1.00 25.04 118 ARG A O 1
ATOM 728 N N . GLU A 1 119 ? 38.804 33.994 79.652 1.00 25.37 119 GLU A N 1
ATOM 729 C CA . GLU A 1 119 ? 37.807 32.997 80.032 1.00 25.88 119 GLU A CA 1
ATOM 730 C C . GLU A 1 119 ? 37.155 33.508 81.303 1.00 23.59 119 GLU A C 1
ATOM 731 O O . GLU A 1 119 ? 37.815 34.162 82.120 1.00 24.07 119 GLU A O 1
ATOM 737 N N . GLY A 1 120 ? 35.859 33.244 81.461 1.00 21.29 120 GLY A N 1
ATOM 738 C CA . GLY A 1 120 ? 35.119 33.689 82.629 1.00 17.60 120 GLY A CA 1
ATOM 739 C C . GLY A 1 120 ? 34.672 35.145 82.580 1.00 16.72 120 GLY A C 1
ATOM 740 O O . GLY A 1 120 ? 34.120 35.667 83.543 1.00 16.69 120 GLY A O 1
ATOM 741 N N . ASP A 1 121 ? 34.918 35.844 81.482 1.00 16.14 121 ASP A N 1
ATOM 742 C CA . ASP A 1 121 ? 34.494 37.213 81.378 1.00 14.69 121 ASP A CA 1
ATOM 743 C C . ASP A 1 121 ? 33.049 37.321 80.971 1.00 13.34 121 ASP A C 1
ATOM 744 O O . ASP A 1 121 ? 32.598 36.624 80.074 1.00 14.03 121 ASP A O 1
ATOM 749 N N . LEU A 1 122 ? 32.342 38.222 81.640 1.00 12.12 122 LEU A N 1
ATOM 750 C CA . LEU A 1 122 ? 30.942 38.472 81.372 1.00 10.16 122 LEU A CA 1
ATOM 751 C C . LEU A 1 122 ? 30.935 39.852 80.742 1.00 10.55 122 LEU A C 1
ATOM 752 O O . LEU A 1 122 ? 31.197 40.841 81.406 1.00 13.80 122 LEU A O 1
ATOM 757 N N . ILE A 1 123 ? 30.680 39.949 79.446 1.00 10.04 123 ILE A N 1
ATOM 758 C CA . ILE A 1 123 ? 30.630 41.199 78.708 1.00 10.49 123 ILE A CA 1
ATOM 759 C C . ILE A 1 123 ? 29.177 41.669 78.652 1.00 11.19 123 ILE A C 1
ATOM 760 O O . ILE A 1 123 ? 28.290 40.855 78.397 1.00 10.79 123 ILE A O 1
ATOM 765 N N . ALA A 1 124 ? 28.887 42.963 78.891 1.00 11.52 124 ALA A N 1
ATOM 766 C CA . ALA A 1 124 ? 27.512 43.466 78.843 1.00 8.55 124 ALA A CA 1
ATOM 767 C C . ALA A 1 124 ? 27.328 44.259 77.566 1.00 10.21 124 ALA A C 1
ATOM 768 O O . ALA A 1 124 ? 28.128 45.149 77.305 1.00 13.19 124 ALA A O 1
ATOM 770 N N . VAL A 1 125 ? 26.342 43.965 76.716 1.00 11.82 125 VAL A N 1
ATOM 771 C CA . VAL A 1 125 ? 26.120 44.705 75.468 1.00 10.77 125 VAL A CA 1
ATOM 772 C C . VAL A 1 125 ? 24.789 45.488 75.463 1.00 11.60 125 VAL A C 1
ATOM 773 O O . VAL A 1 125 ? 23.759 44.887 75.138 1.00 12.27 125 VAL A O 1
ATOM 777 N N . PRO A 1 126 ? 24.707 46.801 75.793 1.00 10.45 126 PRO A N 1
ATOM 778 C CA . PRO A 1 126 ? 23.482 47.604 75.801 1.00 7.98 126 PRO A CA 1
ATOM 779 C C . PRO A 1 126 ? 22.701 47.542 74.505 1.00 9.78 126 PRO A C 1
ATOM 780 O O . PRO A 1 126 ? 23.324 47.442 73.459 1.00 11.52 126 PRO A O 1
ATOM 784 N N . THR A 1 127 ? 21.356 47.594 74.552 1.00 10.55 127 THR A N 1
ATOM 785 C CA . THR A 1 127 ? 20.449 47.533 73.396 1.00 6.97 127 THR A CA 1
ATOM 786 C C . THR A 1 127 ? 20.857 48.374 72.195 1.00 8.50 127 THR A C 1
ATOM 787 O O . THR A 1 127 ? 21.206 49.551 72.336 1.00 10.93 127 THR A O 1
ATOM 791 N N . GLY A 1 128 ? 20.840 47.720 71.024 1.00 8.34 128 GLY A N 1
ATOM 792 C CA . GLY A 1 128 ? 21.166 48.308 69.731 1.00 7.28 128 GLY A CA 1
ATOM 793 C C . GLY A 1 128 ? 22.609 48.732 69.504 1.00 10.18 128 GLY A C 1
ATOM 794 O O . GLY A 1 128 ? 22.897 49.276 68.439 1.00 11.68 128 GLY A O 1
ATOM 795 N N . VAL A 1 129 ? 23.530 48.542 70.462 1.00 11.15 129 VAL A N 1
ATOM 796 C CA . VAL A 1 129 ? 24.935 48.926 70.322 1.00 12.03 129 VAL A CA 1
ATOM 797 C C . VAL A 1 129 ? 25.611 47.887 69.438 1.00 13.32 129 VAL A C 1
ATOM 798 O O . VAL A 1 129 ? 25.254 46.713 69.527 1.00 16.06 129 VAL A O 1
ATOM 802 N N . ALA A 1 130 ? 26.569 48.266 68.586 1.00 12.14 130 ALA A N 1
ATOM 803 C CA . ALA A 1 130 ? 27.264 47.316 67.718 1.00 12.01 130 ALA A CA 1
ATOM 804 C C . ALA A 1 130 ? 28.629 46.870 68.220 1.00 11.57 130 ALA A C 1
ATOM 805 O O . ALA A 1 130 ? 29.307 47.629 68.903 1.00 13.70 130 ALA A O 1
ATOM 807 N N . TRP A 1 131 ? 29.078 45.649 67.939 1.00 11.30 131 TRP A N 1
ATOM 808 C CA . TRP A 1 131 ? 30.391 45.210 68.395 1.00 11.43 131 TRP A CA 1
ATOM 809 C C . TRP A 1 131 ? 31.014 44.199 67.451 1.00 12.49 131 TRP A C 1
ATOM 810 O O . TRP A 1 131 ? 30.363 43.583 66.608 1.00 12.91 131 TRP A O 1
ATOM 821 N N . TRP A 1 132 ? 32.325 44.054 67.600 1.00 11.77 132 TRP A N 1
ATOM 822 C CA . TRP A 1 132 ? 33.098 43.113 66.813 1.00 12.14 132 TRP A CA 1
ATOM 823 C C . TRP A 1 132 ? 33.995 42.414 67.819 1.00 13.03 132 TRP A C 1
ATOM 824 O O . TRP A 1 132 ? 34.340 42.994 68.849 1.00 12.83 132 TRP A O 1
ATOM 835 N N . MET A 1 133 ? 34.375 41.156 67.572 1.00 15.29 133 MET A N 1
ATOM 836 C CA . MET A 1 133 ? 35.234 40.410 68.482 1.00 14.56 133 MET A CA 1
ATOM 837 C C . MET A 1 133 ? 36.328 39.725 67.668 1.00 15.59 133 MET A C 1
ATOM 838 O O . MET A 1 133 ? 36.115 39.365 66.522 1.00 14.07 133 MET A O 1
ATOM 843 N N . TYR A 1 134 ? 37.514 39.498 68.222 1.00 16.29 134 TYR A N 1
ATOM 844 C CA . TYR A 1 134 ? 38.616 38.881 67.497 1.00 16.40 134 TYR A CA 1
ATOM 845 C C . TYR A 1 134 ? 39.384 37.920 68.386 1.00 17.35 134 TYR A C 1
ATOM 846 O O . TYR A 1 134 ? 39.440 38.142 69.594 1.00 17.80 134 TYR A O 1
ATOM 855 N N . ASN A 1 135 ? 39.967 36.846 67.820 1.00 18.52 135 ASN A N 1
ATOM 856 C CA . ASN A 1 135 ? 40.765 35.860 68.572 1.00 18.74 135 ASN A CA 1
ATOM 857 C C . ASN A 1 135 ? 42.093 35.684 67.854 1.00 20.39 135 ASN A C 1
ATOM 858 O O . ASN A 1 135 ? 42.167 35.582 66.623 1.00 22.04 135 ASN A O 1
ATOM 863 N N . ASN A 1 136 ? 43.171 35.597 68.613 1.00 20.57 136 ASN A N 1
ATOM 864 C CA . ASN A 1 136 ? 44.460 35.448 67.971 1.00 22.07 136 ASN A CA 1
ATOM 865 C C . ASN A 1 136 ? 45.215 34.197 68.385 1.00 22.83 136 ASN A C 1
ATOM 866 O O . ASN A 1 136 ? 46.266 33.907 67.818 1.00 22.66 136 ASN A O 1
ATOM 871 N N . GLU A 1 137 ? 44.713 33.435 69.363 1.00 24.37 137 GLU A N 1
ATOM 872 C CA . GLU A 1 137 ? 45.395 32.227 69.810 1.00 26.25 137 GLU A CA 1
ATOM 873 C C . GLU A 1 137 ? 44.955 30.966 69.084 1.00 25.91 137 GLU A C 1
ATOM 874 O O . GLU A 1 137 ? 44.144 31.034 68.160 1.00 27.66 137 GLU A O 1
ATOM 880 N N . ASP A 1 138 ? 45.491 29.794 69.451 1.00 25.77 138 ASP A N 1
ATOM 881 C CA . ASP A 1 138 ? 45.112 28.545 68.807 1.00 25.67 138 ASP A CA 1
ATOM 882 C C . ASP A 1 138 ? 43.860 28.033 69.468 1.00 24.43 138 ASP A C 1
ATOM 883 O O . ASP A 1 138 ? 42.985 27.463 68.816 1.00 25.82 138 ASP A O 1
ATOM 888 N N . THR A 1 139 ? 43.797 28.288 70.777 1.00 21.15 139 THR A N 1
ATOM 889 C CA . THR A 1 139 ? 42.666 27.933 71.610 1.00 20.83 139 THR A CA 1
ATOM 890 C C . THR A 1 139 ? 41.530 28.791 71.059 1.00 19.90 139 THR A C 1
ATOM 891 O O . THR A 1 139 ? 41.643 30.017 71.016 1.00 22.21 139 THR A O 1
ATOM 895 N N . PRO A 1 140 ? 40.422 28.250 70.560 1.00 19.15 140 PRO A N 1
ATOM 896 C CA . PRO A 1 140 ? 39.333 29.040 70.002 1.00 18.72 140 PRO A CA 1
ATOM 897 C C . PRO A 1 140 ? 38.512 29.746 71.074 1.00 18.43 140 PRO A C 1
ATOM 898 O O . PRO A 1 140 ? 38.509 29.310 72.226 1.00 20.81 140 PRO A O 1
ATOM 902 N N . VAL A 1 141 ? 37.876 30.877 70.777 1.00 15.72 141 VAL A N 1
ATOM 903 C CA . VAL A 1 141 ? 37.056 31.510 71.779 1.00 12.84 141 VAL A CA 1
ATOM 904 C C . VAL A 1 141 ? 35.691 30.847 71.641 1.00 14.07 141 VAL A C 1
ATOM 905 O O . VAL A 1 141 ? 35.210 30.620 70.535 1.00 13.72 141 VAL A O 1
ATOM 909 N N . VAL A 1 142 ? 35.113 30.455 72.780 1.00 15.17 142 VAL A N 1
ATOM 910 C CA . VAL A 1 142 ? 33.782 29.865 72.853 1.00 12.07 142 VAL A CA 1
ATOM 911 C C . VAL A 1 142 ? 33.098 30.870 73.768 1.00 12.77 142 VAL A C 1
ATOM 912 O O . VAL A 1 142 ? 33.456 31.060 74.929 1.00 14.11 142 VAL A O 1
ATOM 916 N N . ALA A 1 143 ? 32.148 31.576 73.162 1.00 11.99 143 ALA A N 1
ATOM 917 C CA . ALA A 1 143 ? 31.364 32.599 73.821 1.00 10.49 143 ALA A CA 1
ATOM 918 C C . ALA A 1 143 ? 29.907 32.209 73.767 1.00 10.25 143 ALA A C 1
ATOM 919 O O . ALA A 1 143 ? 29.402 32.016 72.669 1.00 10.72 143 ALA A O 1
ATOM 921 N N . VAL A 1 144 ? 29.226 32.013 74.889 1.00 8.81 144 VAL A N 1
ATOM 922 C CA . VAL A 1 144 ? 27.821 31.660 74.853 1.00 9.73 144 VAL A CA 1
ATOM 923 C C . VAL A 1 144 ? 27.049 32.889 75.303 1.00 11.44 144 VAL A C 1
ATOM 924 O O . VAL A 1 144 ? 27.391 33.496 76.317 1.00 14.86 144 VAL A O 1
ATOM 928 N N . SER A 1 145 ? 25.999 33.323 74.600 1.00 11.36 145 SER A N 1
ATOM 929 C CA . SER A 1 145 ? 25.285 34.517 75.035 1.00 10.85 145 SER A CA 1
ATOM 930 C C . SER A 1 145 ? 23.765 34.488 75.003 1.00 11.64 145 SER A C 1
ATOM 931 O O . SER A 1 145 ? 23.178 33.561 74.439 1.00 11.77 145 SER A O 1
ATOM 934 N N . ILE A 1 146 ? 23.125 35.481 75.665 1.00 10.72 146 ILE A N 1
ATOM 935 C CA . ILE A 1 146 ? 21.669 35.596 75.656 1.00 8.87 146 ILE A CA 1
ATOM 936 C C . ILE A 1 146 ? 21.190 37.009 75.339 1.00 8.59 146 ILE A C 1
ATOM 937 O O . ILE A 1 146 ? 21.743 38.011 75.779 1.00 7.18 146 ILE A O 1
ATOM 942 N N . ILE A 1 147 ? 20.153 37.063 74.507 1.00 7.45 147 ILE A N 1
ATOM 943 C CA . ILE A 1 147 ? 19.520 38.301 74.121 1.00 6.91 147 ILE A CA 1
ATOM 944 C C . ILE A 1 147 ? 18.171 38.237 74.835 1.00 8.12 147 ILE A C 1
ATOM 945 O O . ILE A 1 147 ? 17.359 37.355 74.550 1.00 10.42 147 ILE A O 1
ATOM 950 N N . ASP A 1 148 ? 17.875 39.125 75.774 1.00 7.69 148 ASP A N 1
ATOM 951 C CA . ASP A 1 148 ? 16.590 39.075 76.418 1.00 9.82 148 ASP A CA 1
ATOM 952 C C . ASP A 1 148 ? 15.575 39.737 75.497 1.00 11.17 148 ASP A C 1
ATOM 953 O O . ASP A 1 148 ? 15.395 40.939 75.564 1.00 13.53 148 ASP A O 1
ATOM 958 N N . THR A 1 149 ? 14.879 38.973 74.644 1.00 13.13 149 THR A N 1
ATOM 959 C CA . THR A 1 149 ? 13.885 39.502 73.706 1.00 12.55 149 THR A CA 1
ATOM 960 C C . THR A 1 149 ? 12.608 39.984 74.343 1.00 13.51 149 THR A C 1
ATOM 961 O O . THR A 1 149 ? 11.704 40.424 73.648 1.00 14.58 149 THR A O 1
ATOM 965 N N . ASN A 1 150 ? 12.458 39.851 75.647 1.00 16.09 150 ASN A N 1
ATOM 966 C CA . ASN A 1 150 ? 11.239 40.301 76.285 1.00 17.91 150 ASN A CA 1
ATOM 967 C C . ASN A 1 150 ? 11.526 41.511 77.153 1.00 17.87 150 ASN A C 1
ATOM 968 O O . ASN A 1 150 ? 10.902 41.729 78.188 1.00 19.86 150 ASN A O 1
ATOM 973 N N . SER A 1 151 ? 12.501 42.312 76.719 1.00 16.13 151 SER A N 1
ATOM 974 C CA . SER A 1 151 ? 12.906 43.511 77.418 1.00 15.12 151 SER A CA 1
ATOM 975 C C . SER A 1 151 ? 12.053 44.697 77.042 1.00 15.33 151 SER A C 1
ATOM 976 O O . SER A 1 151 ? 11.525 44.798 75.937 1.00 15.86 151 SER A O 1
ATOM 979 N N . LEU A 1 152 ? 11.979 45.622 78.000 1.00 15.85 152 LEU A N 1
ATOM 980 C CA . LEU A 1 152 ? 11.229 46.854 77.851 1.00 16.48 152 LEU A CA 1
ATOM 981 C C . LEU A 1 152 ? 11.823 47.671 76.719 1.00 15.89 152 LEU A C 1
ATOM 982 O O . LEU A 1 152 ? 11.111 48.349 75.989 1.00 18.16 152 LEU A O 1
ATOM 987 N N . GLU A 1 153 ? 13.126 47.477 76.540 1.00 14.91 153 GLU A N 1
ATOM 988 C CA . GLU A 1 153 ? 13.947 48.115 75.536 1.00 17.07 153 GLU A CA 1
ATOM 989 C C . GLU A 1 153 ? 13.712 47.583 74.144 1.00 15.62 153 GLU A C 1
ATOM 990 O O . GLU A 1 153 ? 13.967 48.277 73.159 1.00 17.79 153 GLU A O 1
ATOM 996 N N . ASN A 1 154 ? 13.288 46.322 74.059 1.00 12.79 154 ASN A N 1
ATOM 997 C CA . ASN A 1 154 ? 13.026 45.707 72.777 1.00 11.99 154 ASN A CA 1
ATOM 998 C C . ASN A 1 154 ? 11.661 46.184 72.418 1.00 10.58 154 ASN A C 1
ATOM 999 O O . ASN A 1 154 ? 10.674 45.780 73.027 1.00 13.98 154 ASN A O 1
ATOM 1004 N N . GLN A 1 155 ? 11.631 47.041 71.415 1.00 10.20 155 GLN A N 1
ATOM 1005 C CA . GLN A 1 155 ? 10.364 47.598 70.959 1.00 11.32 155 GLN A CA 1
ATOM 1006 C C . GLN A 1 155 ? 9.789 46.948 69.710 1.00 11.52 155 GLN A C 1
ATOM 1007 O O . GLN A 1 155 ? 8.759 47.404 69.214 1.00 13.88 155 GLN A O 1
ATOM 1013 N N . LEU A 1 156 ? 10.385 45.886 69.165 1.00 9.31 156 LEU A N 1
ATOM 1014 C CA . LEU A 1 156 ? 9.813 45.257 67.988 1.00 11.14 156 LEU A CA 1
ATOM 1015 C C . LEU A 1 156 ? 8.900 44.099 68.420 1.00 13.70 156 LEU A C 1
ATOM 1016 O O . LEU A 1 156 ? 7.837 44.372 68.979 1.00 15.93 156 LEU A O 1
ATOM 1021 N N . ASP A 1 157 ? 9.203 42.817 68.170 1.00 13.90 157 ASP A N 1
ATOM 1022 C CA . ASP A 1 157 ? 8.363 41.714 68.610 1.00 14.75 157 ASP A CA 1
ATOM 1023 C C . ASP A 1 157 ? 9.264 40.669 69.255 1.00 16.33 157 ASP A C 1
ATOM 1024 O O . ASP A 1 157 ? 10.478 40.862 69.287 1.00 17.85 157 ASP A O 1
ATOM 1029 N N . GLN A 1 158 ? 8.725 39.558 69.768 1.00 17.75 158 GLN A N 1
ATOM 1030 C CA . GLN A 1 158 ? 9.513 38.518 70.414 1.00 20.25 158 GLN A CA 1
ATOM 1031 C C . GLN A 1 158 ? 10.560 37.807 69.561 1.00 19.32 158 GLN A C 1
ATOM 1032 O O . GLN A 1 158 ? 11.470 37.198 70.119 1.00 21.31 158 GLN A O 1
ATOM 1038 N N . MET A 1 159 ? 10.473 37.878 68.226 1.00 18.25 159 MET A N 1
ATOM 1039 C CA . MET A 1 159 ? 11.420 37.236 67.322 1.00 18.98 159 MET A CA 1
ATOM 1040 C C . MET A 1 159 ? 12.840 37.769 67.418 1.00 18.74 159 MET A C 1
ATOM 1041 O O . MET A 1 159 ? 13.041 38.956 67.160 1.00 22.65 159 MET A O 1
ATOM 1046 N N . PRO A 1 160 ? 13.876 36.991 67.775 1.00 17.17 160 PRO A N 1
ATOM 1047 C CA . PRO A 1 160 ? 15.253 37.469 67.782 1.00 16.42 160 PRO A CA 1
ATOM 1048 C C . PRO A 1 160 ? 15.761 37.722 66.373 1.00 15.21 160 PRO A C 1
ATOM 1049 O O . PRO A 1 160 ? 15.400 37.022 65.420 1.00 16.72 160 PRO A O 1
ATOM 1053 N N . ARG A 1 161 ? 16.559 38.780 66.241 1.00 13.20 161 ARG A N 1
ATOM 1054 C CA . ARG A 1 161 ? 17.150 39.137 64.958 1.00 13.39 161 ARG A CA 1
ATOM 1055 C C . ARG A 1 161 ? 18.455 39.894 65.156 1.00 12.05 161 ARG A C 1
ATOM 1056 O O . ARG A 1 161 ? 18.604 40.606 66.133 1.00 14.72 161 ARG A O 1
ATOM 1064 N N . ARG A 1 162 ? 19.449 39.696 64.294 1.00 11.55 162 ARG A N 1
ATOM 1065 C CA . ARG A 1 162 ? 20.735 40.376 64.378 1.00 9.39 162 ARG A CA 1
ATOM 1066 C C . ARG A 1 162 ? 20.906 41.248 63.153 1.00 8.58 162 ARG A C 1
ATOM 1067 O O . ARG A 1 162 ? 20.568 40.838 62.052 1.00 11.81 162 ARG A O 1
ATOM 1075 N N . PHE A 1 163 ? 21.437 42.455 63.266 1.00 9.09 163 PHE A N 1
ATOM 1076 C CA . PHE A 1 163 ? 21.603 43.330 62.104 1.00 10.91 163 PHE A CA 1
ATOM 1077 C C . PHE A 1 163 ? 23.080 43.483 61.811 1.00 11.62 163 PHE A C 1
ATOM 1078 O O . PHE A 1 163 ? 23.777 44.190 62.540 1.00 13.44 163 PHE A O 1
ATOM 1086 N N . TYR A 1 164 ? 23.565 42.820 60.750 1.00 12.15 164 TYR A N 1
ATOM 1087 C CA . TYR A 1 164 ? 24.982 42.885 60.402 1.00 13.57 164 TYR A CA 1
ATOM 1088 C C . TYR A 1 164 ? 25.387 44.144 59.647 1.00 15.32 164 TYR A C 1
ATOM 1089 O O . TYR A 1 164 ? 24.644 44.606 58.779 1.00 18.50 164 TYR A O 1
ATOM 1098 N N . LEU A 1 165 ? 26.536 44.758 59.965 1.00 15.05 165 LEU A N 1
ATOM 1099 C CA . LEU A 1 165 ? 26.951 45.963 59.260 1.00 16.32 165 LEU A CA 1
ATOM 1100 C C . LEU A 1 165 ? 27.453 45.592 57.891 1.00 19.58 165 LEU A C 1
ATOM 1101 O O . LEU A 1 165 ? 26.972 46.137 56.909 1.00 21.98 165 LEU A O 1
ATOM 1106 N N . ALA A 1 166 ? 28.334 44.601 57.772 1.00 22.35 166 ALA A N 1
ATOM 1107 C CA . ALA A 1 166 ? 28.866 44.227 56.479 1.00 22.50 166 ALA A CA 1
ATOM 1108 C C . ALA A 1 166 ? 28.747 42.767 56.143 1.00 24.40 166 ALA A C 1
ATOM 1109 O O . ALA A 1 166 ? 28.487 41.917 56.992 1.00 24.91 166 ALA A O 1
ATOM 1111 N N . GLY A 1 167 ? 28.932 42.503 54.855 1.00 27.30 167 GLY A N 1
ATOM 1112 C CA . GLY A 1 167 ? 28.915 41.140 54.367 1.00 30.06 167 GLY A CA 1
ATOM 1113 C C . GLY A 1 167 ? 27.578 40.466 54.174 1.00 31.74 167 GLY A C 1
ATOM 1114 O O . GLY A 1 167 ? 26.653 40.503 54.992 1.00 32.03 167 GLY A O 1
ATOM 1115 N N . ASN A 1 168 ? 27.575 39.815 53.015 1.00 32.94 168 ASN A N 1
ATOM 1116 C CA . ASN A 1 168 ? 26.426 39.066 52.588 1.00 35.73 168 ASN A CA 1
ATOM 1117 C C . ASN A 1 168 ? 26.492 37.693 53.234 1.00 34.62 168 ASN A C 1
ATOM 1118 O O . ASN A 1 168 ? 27.450 36.932 53.076 1.00 36.90 168 ASN A O 1
ATOM 1123 N N . GLN A 1 169 ? 25.450 37.471 54.037 1.00 33.00 169 GLN A N 1
ATOM 1124 C CA . GLN A 1 169 ? 25.222 36.242 54.779 1.00 31.68 169 GLN A CA 1
ATOM 1125 C C . GLN A 1 169 ? 23.976 36.487 55.595 1.00 31.45 169 GLN A C 1
ATOM 1126 O O . GLN A 1 169 ? 23.717 37.611 56.059 1.00 32.16 169 GLN A O 1
ATOM 1132 N N . GLU A 1 170 ? 23.220 35.398 55.742 1.00 31.07 170 GLU A N 1
ATOM 1133 C CA . GLU A 1 170 ? 21.989 35.433 56.505 1.00 31.63 170 GLU A CA 1
ATOM 1134 C C . GLU A 1 170 ? 22.296 35.347 57.996 1.00 30.04 170 GLU A C 1
ATOM 1135 O O . GLU A 1 170 ? 23.221 34.659 58.456 1.00 29.84 170 GLU A O 1
ATOM 1141 N N . GLN A 1 171 ? 21.522 36.155 58.724 1.00 26.64 171 GLN A N 1
ATOM 1142 C CA . GLN A 1 171 ? 21.626 36.254 60.166 1.00 23.37 171 GLN A CA 1
ATOM 1143 C C . GLN A 1 171 ? 21.221 34.941 60.817 1.00 20.29 171 GLN A C 1
ATOM 1144 O O . GLN A 1 171 ? 20.356 34.236 60.311 1.00 19.19 171 GLN A O 1
ATOM 1150 N N . GLU A 1 172 ? 21.852 34.618 61.942 1.00 17.65 172 GLU A N 1
ATOM 1151 C CA . GLU A 1 172 ? 21.601 33.381 62.670 1.00 16.83 172 GLU A CA 1
ATOM 1152 C C . GLU A 1 172 ? 20.157 32.991 62.925 1.00 19.56 172 GLU A C 1
ATOM 1153 O O . GLU A 1 172 ? 19.764 31.844 62.720 1.00 18.92 172 GLU A O 1
ATOM 1159 N N . PHE A 1 173 ? 19.386 33.995 63.366 1.00 19.29 173 PHE A N 1
ATOM 1160 C CA . PHE A 1 173 ? 17.990 33.830 63.709 1.00 18.17 173 PHE A CA 1
ATOM 1161 C C . PHE A 1 173 ? 17.006 33.930 62.545 1.00 20.06 173 PHE A C 1
ATOM 1162 O O . PHE A 1 173 ? 15.785 33.935 62.721 1.00 21.46 173 PHE A O 1
ATOM 1170 N N . LEU A 1 174 ? 17.529 33.989 61.320 1.00 20.30 174 LEU A N 1
ATOM 1171 C CA . LEU A 1 174 ? 16.702 34.066 60.131 1.00 22.52 174 LEU A CA 1
ATOM 1172 C C . LEU A 1 174 ? 15.921 32.766 59.967 1.00 24.55 174 LEU A C 1
ATOM 1173 O O . LEU A 1 174 ? 14.745 32.773 59.603 1.00 25.68 174 LEU A O 1
ATOM 1178 N N . LYS A 1 175 ? 16.574 31.643 60.283 1.00 26.24 175 LYS A N 1
ATOM 1179 C CA . LYS A 1 175 ? 15.995 30.311 60.182 1.00 26.53 175 LYS A CA 1
ATOM 1180 C C . LYS A 1 175 ? 14.662 30.207 60.882 1.00 26.90 175 LYS A C 1
ATOM 1181 O O . LYS A 1 175 ? 13.758 29.545 60.383 1.00 27.99 175 LYS A O 1
ATOM 1187 N N . TYR A 1 176 ? 14.544 30.887 62.021 1.00 26.52 176 TYR A N 1
ATOM 1188 C CA . TYR A 1 176 ? 13.333 30.865 62.829 1.00 26.99 176 TYR A CA 1
ATOM 1189 C C . TYR A 1 176 ? 12.263 31.853 62.386 1.00 29.83 176 TYR A C 1
ATOM 1190 O O . TYR A 1 176 ? 11.089 31.744 62.735 1.00 29.67 176 TYR A O 1
ATOM 1199 N N . GLN A 1 177 ? 12.673 32.850 61.603 1.00 33.55 177 GLN A N 1
ATOM 1200 C CA . GLN A 1 177 ? 11.787 33.875 61.082 1.00 34.86 177 GLN A CA 1
ATOM 1201 C C . GLN A 1 177 ? 10.883 33.159 60.100 1.00 36.84 177 GLN A C 1
ATOM 1202 O O . GLN A 1 177 ? 9.663 33.163 60.262 1.00 37.69 177 GLN A O 1
ATOM 1208 N N . GLN A 1 178 ? 11.522 32.463 59.153 1.00 38.49 178 GLN A N 1
ATOM 1209 C CA . GLN A 1 178 ? 10.838 31.702 58.121 1.00 40.64 178 GLN A CA 1
ATOM 1210 C C . GLN A 1 178 ? 10.356 30.353 58.643 1.00 41.66 178 GLN A C 1
ATOM 1211 O O . GLN A 1 178 ? 9.251 30.297 59.181 1.00 42.57 178 GLN A O 1
ATOM 1217 N N . GLY A 1 198 ? 21.185 36.691 52.366 1.00 39.13 198 GLY A N 1
ATOM 1218 C CA . GLY A 1 198 ? 20.487 37.817 52.974 1.00 38.27 198 GLY A CA 1
ATOM 1219 C C . GLY A 1 198 ? 21.218 39.161 52.836 1.00 36.70 198 GLY A C 1
ATOM 1220 O O . GLY A 1 198 ? 20.701 40.134 52.272 1.00 38.01 198 GLY A O 1
ATOM 1221 N N . GLY A 1 199 ? 22.428 39.263 53.376 1.00 34.41 199 GLY A N 1
ATOM 1222 C CA . GLY A 1 199 ? 23.163 40.506 53.286 1.00 31.80 199 GLY A CA 1
ATOM 1223 C C . GLY A 1 199 ? 23.001 41.335 54.546 1.00 30.37 199 GLY A C 1
ATOM 1224 O O . GLY A 1 199 ? 22.158 41.067 55.410 1.00 30.57 199 GLY A O 1
ATOM 1225 N N . SER A 1 200 ? 23.851 42.363 54.609 1.00 26.62 200 SER A N 1
ATOM 1226 C CA . SER A 1 200 ? 23.879 43.288 55.728 1.00 24.28 200 SER A CA 1
ATOM 1227 C C . SER A 1 200 ? 23.071 44.564 55.490 1.00 22.37 200 SER A C 1
ATOM 1228 O O . SER A 1 200 ? 22.654 44.833 54.360 1.00 21.24 200 SER A O 1
ATOM 1231 N N . ILE A 1 201 ? 22.838 45.383 56.524 1.00 19.38 201 ILE A N 1
ATOM 1232 C CA . ILE A 1 201 ? 22.053 46.594 56.357 1.00 18.83 201 ILE A CA 1
ATOM 1233 C C . ILE A 1 201 ? 22.542 47.551 55.290 1.00 19.70 201 ILE A C 1
ATOM 1234 O O . ILE A 1 201 ? 21.720 48.180 54.623 1.00 20.65 201 ILE A O 1
ATOM 1239 N N . LEU A 1 202 ? 23.855 47.604 55.058 1.00 19.07 202 LEU A N 1
ATOM 1240 C CA . LEU A 1 202 ? 24.396 48.503 54.055 1.00 20.08 202 LEU A CA 1
ATOM 1241 C C . LEU A 1 202 ? 24.239 48.019 52.633 1.00 21.87 202 LEU A C 1
ATOM 1242 O O . LEU A 1 202 ? 24.079 48.841 51.737 1.00 22.98 202 LEU A O 1
ATOM 1247 N N . SER A 1 203 ? 24.208 46.700 52.408 1.00 24.23 203 SER A N 1
ATOM 1248 C CA . SER A 1 203 ? 24.057 46.140 51.066 1.00 24.15 203 SER A CA 1
ATOM 1249 C C . SER A 1 203 ? 22.659 46.212 50.480 1.00 22.54 203 SER A C 1
ATOM 1250 O O . SER A 1 203 ? 22.432 45.883 49.316 1.00 22.03 203 SER A O 1
ATOM 1253 N N . GLY A 1 204 ? 21.723 46.666 51.312 1.00 22.92 204 GLY A N 1
ATOM 1254 C CA . GLY A 1 204 ? 20.325 46.819 50.929 1.00 23.29 204 GLY A CA 1
ATOM 1255 C C . GLY A 1 204 ? 20.020 48.169 50.295 1.00 22.45 204 GLY A C 1
ATOM 1256 O O . GLY A 1 204 ? 18.955 48.339 49.707 1.00 21.70 204 GLY A O 1
ATOM 1257 N N . PHE A 1 205 ? 20.907 49.162 50.418 1.00 21.87 205 PHE A N 1
ATOM 1258 C CA . PHE A 1 205 ? 20.662 50.456 49.808 1.00 21.25 205 PHE A CA 1
ATOM 1259 C C . PHE A 1 205 ? 20.914 50.400 48.316 1.00 22.50 205 PHE A C 1
ATOM 1260 O O . PHE A 1 205 ? 21.203 49.352 47.725 1.00 25.49 205 PHE A O 1
ATOM 1268 N N . THR A 1 206 ? 20.728 51.572 47.716 1.00 22.57 206 THR A N 1
ATOM 1269 C CA . THR A 1 206 ? 20.939 51.777 46.303 1.00 21.35 206 THR A CA 1
ATOM 1270 C C . THR A 1 206 ? 22.361 52.252 46.184 1.00 22.39 206 THR A C 1
ATOM 1271 O O . THR A 1 206 ? 22.850 53.046 46.989 1.00 22.63 206 THR A O 1
ATOM 1275 N N . LEU A 1 207 ? 23.004 51.719 45.149 1.00 24.90 207 LEU A N 1
ATOM 1276 C CA . LEU A 1 207 ? 24.402 52.002 44.817 1.00 25.30 207 LEU A CA 1
ATOM 1277 C C . LEU A 1 207 ? 24.747 53.475 44.706 1.00 25.77 207 LEU A C 1
ATOM 1278 O O . LEU A 1 207 ? 25.894 53.860 44.938 1.00 26.85 207 LEU A O 1
ATOM 1283 N N . GLU A 1 208 ? 23.755 54.301 44.348 1.00 26.98 208 GLU A N 1
ATOM 1284 C CA . GLU A 1 208 ? 23.988 55.732 44.269 1.00 29.72 208 GLU A CA 1
ATOM 1285 C C . GLU A 1 208 ? 23.786 56.318 45.673 1.00 28.37 208 GLU A C 1
ATOM 1286 O O . GLU A 1 208 ? 24.428 57.326 45.994 1.00 29.57 208 GLU A O 1
ATOM 1292 N N . PHE A 1 209 ? 22.935 55.739 46.549 1.00 24.16 209 PHE A N 1
ATOM 1293 C CA . PHE A 1 209 ? 22.772 56.283 47.894 1.00 22.36 209 PHE A CA 1
ATOM 1294 C C . PHE A 1 209 ? 24.029 56.040 48.741 1.00 21.68 209 PHE A C 1
ATOM 1295 O O . PHE A 1 209 ? 24.314 56.834 49.645 1.00 20.91 209 PHE A O 1
ATOM 1303 N N . LEU A 1 210 ? 24.818 54.976 48.479 1.00 20.45 210 LEU A N 1
ATOM 1304 C CA . LEU A 1 210 ? 26.031 54.760 49.273 1.00 20.85 210 LEU A CA 1
ATOM 1305 C C . LEU A 1 210 ? 27.043 55.760 48.777 1.00 20.78 210 LEU A C 1
ATOM 1306 O O . LEU A 1 210 ? 27.637 56.486 49.575 1.00 21.64 210 LEU A O 1
ATOM 1311 N N . GLU A 1 211 ? 27.142 55.802 47.437 1.00 21.42 211 GLU A N 1
ATOM 1312 C CA . GLU A 1 211 ? 28.033 56.686 46.691 1.00 22.19 211 GLU A CA 1
ATOM 1313 C C . GLU A 1 211 ? 27.901 58.126 47.190 1.00 21.35 211 GLU A C 1
ATOM 1314 O O . GLU A 1 211 ? 28.909 58.786 47.456 1.00 20.26 211 GLU A O 1
ATOM 1320 N N . HIS A 1 212 ? 26.638 58.540 47.395 1.00 19.73 212 HIS A N 1
ATOM 1321 C CA . HIS A 1 212 ? 26.286 59.865 47.872 1.00 20.21 212 HIS A CA 1
ATOM 1322 C C . HIS A 1 212 ? 26.540 60.058 49.370 1.00 20.38 212 HIS A C 1
ATOM 1323 O O . HIS A 1 212 ? 27.166 61.059 49.741 1.00 19.25 212 HIS A O 1
ATOM 1330 N N . ALA A 1 213 ? 26.088 59.114 50.225 1.00 18.44 213 ALA A N 1
ATOM 1331 C CA . ALA A 1 213 ? 26.258 59.210 51.671 1.00 17.61 213 ALA A CA 1
ATOM 1332 C C . ALA A 1 213 ? 27.698 59.223 52.180 1.00 20.30 213 ALA A C 1
ATOM 1333 O O . ALA A 1 213 ? 28.134 60.145 52.871 1.00 19.18 213 ALA A O 1
ATOM 1335 N N . PHE A 1 214 ? 28.481 58.205 51.815 1.00 22.97 214 PHE A N 1
ATOM 1336 C CA . PHE A 1 214 ? 29.879 58.090 52.235 1.00 22.53 214 PHE A CA 1
ATOM 1337 C C . PHE A 1 214 ? 30.843 59.010 51.524 1.00 25.14 214 PHE A C 1
ATOM 1338 O O . PHE A 1 214 ? 31.974 59.231 51.993 1.00 26.09 214 PHE A O 1
ATOM 1346 N N . SER A 1 215 ? 30.342 59.512 50.373 1.00 25.66 215 SER A N 1
ATOM 1347 C CA . SER A 1 215 ? 31.062 60.425 49.495 1.00 26.83 215 SER A CA 1
ATOM 1348 C C . SER A 1 215 ? 32.263 59.785 48.810 1.00 24.91 215 SER A C 1
ATOM 1349 O O . SER A 1 215 ? 33.394 60.272 48.841 1.00 23.99 215 SER A O 1
ATOM 1352 N N . VAL A 1 216 ? 32.005 58.652 48.160 1.00 23.92 216 VAL A N 1
ATOM 1353 C CA . VAL A 1 216 ? 33.032 57.908 47.436 1.00 25.46 216 VAL A CA 1
ATOM 1354 C C . VAL A 1 216 ? 32.490 57.492 46.069 1.00 28.97 216 VAL A C 1
ATOM 1355 O O . VAL A 1 216 ? 31.320 57.728 45.734 1.00 30.31 216 VAL A O 1
ATOM 1359 N N . ASP A 1 217 ? 33.339 56.805 45.297 1.00 30.14 217 ASP A N 1
ATOM 1360 C CA . ASP A 1 217 ? 33.028 56.332 43.949 1.00 32.22 217 ASP A CA 1
ATOM 1361 C C . ASP A 1 217 ? 32.319 54.993 43.842 1.00 33.34 217 ASP A C 1
ATOM 1362 O O . ASP A 1 217 ? 32.436 54.181 44.769 1.00 32.55 217 ASP A O 1
ATOM 1367 N N . LYS A 1 218 ? 31.724 54.762 42.646 1.00 33.65 218 LYS A N 1
ATOM 1368 C CA . LYS A 1 218 ? 30.998 53.537 42.281 1.00 34.78 218 LYS A CA 1
ATOM 1369 C C . LYS A 1 218 ? 31.703 52.268 42.707 1.00 35.33 218 LYS A C 1
ATOM 1370 O O . LYS A 1 218 ? 31.128 51.367 43.309 1.00 35.49 218 LYS A O 1
ATOM 1376 N N . GLN A 1 219 ? 33.004 52.256 42.430 1.00 37.19 219 GLN A N 1
ATOM 1377 C CA . GLN A 1 219 ? 33.835 51.125 42.759 1.00 37.93 219 GLN A CA 1
ATOM 1378 C C . GLN A 1 219 ? 33.906 50.874 44.273 1.00 35.17 219 GLN A C 1
ATOM 1379 O O . GLN A 1 219 ? 33.502 49.766 44.647 1.00 36.11 219 GLN A O 1
ATOM 1385 N N . ILE A 1 220 ? 34.262 51.799 45.204 1.00 31.61 220 ILE A N 1
ATOM 1386 C CA . ILE A 1 220 ? 34.309 51.375 46.608 1.00 29.34 220 ILE A CA 1
ATOM 1387 C C . ILE A 1 220 ? 32.937 51.372 47.268 1.00 28.48 220 ILE A C 1
ATOM 1388 O O . ILE A 1 220 ? 32.742 50.846 48.368 1.00 27.47 220 ILE A O 1
ATOM 1393 N N . ALA A 1 221 ? 31.965 51.912 46.523 1.00 27.53 221 ALA A N 1
ATOM 1394 C CA . ALA A 1 221 ? 30.592 51.924 46.969 1.00 27.55 221 ALA A CA 1
ATOM 1395 C C . ALA A 1 221 ? 30.049 50.519 46.680 1.00 29.00 221 ALA A C 1
ATOM 1396 O O . ALA A 1 221 ? 29.087 50.089 47.311 1.00 29.46 221 ALA A O 1
ATOM 1398 N N . LYS A 1 222 ? 30.620 49.763 45.729 1.00 31.32 222 LYS A N 1
ATOM 1399 C CA . LYS A 1 222 ? 30.150 48.409 45.431 1.00 33.17 222 LYS A CA 1
ATOM 1400 C C . LYS A 1 222 ? 30.674 47.401 46.444 1.00 33.76 222 LYS A C 1
ATOM 1401 O O . LYS A 1 222 ? 30.016 46.395 46.747 1.00 33.38 222 LYS A O 1
ATOM 1407 N N . ASN A 1 223 ? 31.880 47.702 46.955 1.00 34.02 223 ASN A N 1
ATOM 1408 C CA . ASN A 1 223 ? 32.527 46.877 47.961 1.00 35.43 223 ASN A CA 1
ATOM 1409 C C . ASN A 1 223 ? 31.822 47.016 49.304 1.00 35.27 223 ASN A C 1
ATOM 1410 O O . ASN A 1 223 ? 31.750 46.082 50.115 1.00 36.09 223 ASN A O 1
ATOM 1415 N N . LEU A 1 224 ? 31.289 48.221 49.522 1.00 33.44 224 LEU A N 1
ATOM 1416 C CA . LEU A 1 224 ? 30.561 48.525 50.734 1.00 30.28 224 LEU A CA 1
ATOM 1417 C C . LEU A 1 224 ? 29.198 47.880 50.535 1.00 30.17 224 LEU A C 1
ATOM 1418 O O . LEU A 1 224 ? 28.697 47.219 51.435 1.00 29.87 224 LEU A O 1
ATOM 1423 N N . GLN A 1 225 ? 28.616 47.994 49.334 1.00 32.19 225 GLN A N 1
ATOM 1424 C CA . GLN A 1 225 ? 27.314 47.420 49.036 1.00 33.59 225 GLN A CA 1
ATOM 1425 C C . GLN A 1 225 ? 27.468 45.921 48.801 1.00 34.51 225 GLN A C 1
ATOM 1426 O O . GLN A 1 225 ? 27.427 45.446 47.666 1.00 35.05 225 GLN A O 1
ATOM 1432 N N . GLY A 1 226 ? 27.642 45.179 49.905 1.00 35.58 226 GLY A N 1
ATOM 1433 C CA . GLY A 1 226 ? 27.821 43.736 49.893 1.00 37.19 226 GLY A CA 1
ATOM 1434 C C . GLY A 1 226 ? 29.025 43.294 49.072 1.00 38.63 226 GLY A C 1
ATOM 1435 O O . GLY A 1 226 ? 30.152 43.161 49.559 1.00 38.51 226 GLY A O 1
ATOM 1436 N N . GLU A 1 227 ? 28.658 43.139 47.788 1.00 42.23 227 GLU A N 1
ATOM 1437 C CA . GLU A 1 227 ? 29.470 42.727 46.635 1.00 46.08 227 GLU A CA 1
ATOM 1438 C C . GLU A 1 227 ? 30.965 43.027 46.673 1.00 46.73 227 GLU A C 1
ATOM 1439 O O . GLU A 1 227 ? 31.731 42.067 46.790 1.00 48.77 227 GLU A O 1
ATOM 1445 N N . LYS A 1 233 ? 32.518 33.371 52.667 1.00 33.21 233 LYS A N 1
ATOM 1446 C CA . LYS A 1 233 ? 32.643 33.766 54.065 1.00 32.23 233 LYS A CA 1
ATOM 1447 C C . LYS A 1 233 ? 31.399 34.407 54.690 1.00 30.77 233 LYS A C 1
ATOM 1448 O O . LYS A 1 233 ? 30.576 35.073 54.048 1.00 31.61 233 LYS A O 1
ATOM 1454 N N . GLY A 1 234 ? 31.235 34.175 55.991 1.00 27.96 234 GLY A N 1
ATOM 1455 C CA . GLY A 1 234 ? 30.080 34.700 56.696 1.00 25.21 234 GLY A CA 1
ATOM 1456 C C . GLY A 1 234 ? 30.370 35.764 57.729 1.00 22.95 234 GLY A C 1
ATOM 1457 O O . GLY A 1 234 ? 31.146 36.681 57.509 1.00 25.65 234 GLY A O 1
ATOM 1458 N N . ALA A 1 235 ? 29.718 35.653 58.876 1.00 19.87 235 ALA A N 1
ATOM 1459 C CA . ALA A 1 235 ? 29.891 36.604 59.943 1.00 17.37 235 ALA A CA 1
ATOM 1460 C C . ALA A 1 235 ? 31.238 36.570 60.620 1.00 18.11 235 ALA A C 1
ATOM 1461 O O . ALA A 1 235 ? 31.699 37.586 61.142 1.00 20.52 235 ALA A O 1
ATOM 1463 N N . ILE A 1 236 ? 31.880 35.399 60.619 1.00 17.06 236 ILE A N 1
ATOM 1464 C CA . ILE A 1 236 ? 33.182 35.231 61.262 1.00 15.39 236 ILE A CA 1
ATOM 1465 C C . ILE A 1 236 ? 34.192 34.940 60.170 1.00 16.30 236 ILE A C 1
ATOM 1466 O O . ILE A 1 236 ? 34.374 33.813 59.750 1.00 18.02 236 ILE A O 1
ATOM 1471 N N . VAL A 1 237 ? 34.864 35.968 59.691 1.00 16.73 237 VAL A N 1
ATOM 1472 C CA . VAL A 1 237 ? 35.840 35.858 58.628 1.00 17.58 237 VAL A CA 1
ATOM 1473 C C . VAL A 1 237 ? 37.231 35.614 59.182 1.00 20.28 237 VAL A C 1
ATOM 1474 O O . VAL A 1 237 ? 37.426 35.901 60.357 1.00 22.98 237 VAL A O 1
ATOM 1478 N N . THR A 1 238 ? 38.209 35.051 58.457 1.00 21.06 238 THR A N 1
ATOM 1479 C CA . THR A 1 238 ? 39.567 34.874 58.991 1.00 22.90 238 THR A CA 1
ATOM 1480 C C . THR A 1 238 ? 40.509 35.926 58.417 1.00 22.66 238 THR A C 1
ATOM 1481 O O . THR A 1 238 ? 40.729 36.015 57.212 1.00 22.23 238 THR A O 1
ATOM 1485 N N . VAL A 1 239 ? 41.028 36.774 59.307 1.00 24.96 239 VAL A N 1
ATOM 1486 C CA . VAL A 1 239 ? 41.974 37.851 59.006 1.00 25.80 239 VAL A CA 1
ATOM 1487 C C . VAL A 1 239 ? 43.328 37.159 58.821 1.00 30.01 239 VAL A C 1
ATOM 1488 O O . VAL A 1 239 ? 44.088 36.932 59.773 1.00 29.08 239 VAL A O 1
ATOM 1492 N N . LYS A 1 240 ? 43.557 36.803 57.543 1.00 34.35 240 LYS A N 1
ATOM 1493 C CA . LYS A 1 240 ? 44.738 36.096 57.028 1.00 36.78 240 LYS A CA 1
ATOM 1494 C C . LYS A 1 240 ? 46.075 36.280 57.759 1.00 36.90 240 LYS A C 1
ATOM 1495 O O . LYS A 1 240 ? 46.686 35.304 58.210 1.00 38.00 240 LYS A O 1
ATOM 1501 N N . GLY A 1 241 ? 46.555 37.515 57.903 1.00 35.87 241 GLY A N 1
ATOM 1502 C CA . GLY A 1 241 ? 47.808 37.730 58.610 1.00 35.62 241 GLY A CA 1
ATOM 1503 C C . GLY A 1 241 ? 47.533 37.899 60.101 1.00 36.67 241 GLY A C 1
ATOM 1504 O O . GLY A 1 241 ? 48.288 37.445 60.959 1.00 35.88 241 GLY A O 1
ATOM 1505 N N . GLY A 1 242 ? 46.401 38.542 60.409 1.00 38.14 242 GLY A N 1
ATOM 1506 C CA . GLY A 1 242 ? 46.005 38.803 61.777 1.00 38.35 242 GLY A CA 1
ATOM 1507 C C . GLY A 1 242 ? 45.866 40.305 61.947 1.00 37.98 242 GLY A C 1
ATOM 1508 O O . GLY A 1 242 ? 46.639 41.095 61.406 1.00 38.56 242 GLY A O 1
ATOM 1509 N N . LEU A 1 243 ? 44.822 40.693 62.671 1.00 37.88 243 LEU A N 1
ATOM 1510 C CA . LEU A 1 243 ? 44.537 42.088 62.958 1.00 38.23 243 LEU A CA 1
ATOM 1511 C C . LEU A 1 243 ? 45.688 42.604 63.815 1.00 40.52 243 LEU A C 1
ATOM 1512 O O . LEU A 1 243 ? 45.895 42.135 64.941 1.00 40.80 243 LEU A O 1
ATOM 1517 N N . SER A 1 244 ? 46.479 43.529 63.245 1.00 42.77 244 SER A N 1
ATOM 1518 C CA . SER A 1 244 ? 47.638 44.129 63.911 1.00 42.84 244 SER A CA 1
ATOM 1519 C C . SER A 1 244 ? 47.323 45.190 64.962 1.00 42.59 244 SER A C 1
ATOM 1520 O O . SER A 1 244 ? 48.245 45.715 65.597 1.00 41.99 244 SER A O 1
ATOM 1523 N N . VAL A 1 245 ? 46.027 45.494 65.158 1.00 41.12 245 VAL A N 1
ATOM 1524 C CA . VAL A 1 245 ? 45.563 46.469 66.139 1.00 39.86 245 VAL A CA 1
ATOM 1525 C C . VAL A 1 245 ? 46.008 46.060 67.540 1.00 40.72 245 VAL A C 1
ATOM 1526 O O . VAL A 1 245 ? 45.606 45.015 68.060 1.00 41.64 245 VAL A O 1
ATOM 1530 N N . ILE A 1 246 ? 46.818 46.939 68.139 1.00 42.68 246 ILE A N 1
ATOM 1531 C CA . ILE A 1 246 ? 47.400 46.772 69.471 1.00 44.41 246 ILE A CA 1
ATOM 1532 C C . ILE A 1 246 ? 46.595 46.059 70.558 1.00 44.39 246 ILE A C 1
ATOM 1533 O O . ILE A 1 246 ? 45.365 46.120 70.581 1.00 44.44 246 ILE A O 1
ATOM 1538 N N . LYS A 1 247 ? 47.295 45.344 71.438 1.00 44.42 247 LYS A N 1
ATOM 1539 C CA . LYS A 1 247 ? 46.624 44.671 72.530 1.00 44.38 247 LYS A CA 1
ATOM 1540 C C . LYS A 1 247 ? 47.028 45.473 73.776 1.00 44.72 247 LYS A C 1
ATOM 1541 O O . LYS A 1 247 ? 48.217 45.555 74.114 1.00 46.72 247 LYS A O 1
ATOM 1547 N N . PRO A 1 248 ? 46.100 46.146 74.466 1.00 42.37 248 PRO A N 1
ATOM 1548 C CA . PRO A 1 248 ? 46.359 46.721 75.792 1.00 42.02 248 PRO A CA 1
ATOM 1549 C C . PRO A 1 248 ? 46.557 45.719 76.946 1.00 42.56 248 PRO A C 1
ATOM 1550 O O . PRO A 1 248 ? 47.694 45.291 77.194 1.00 42.54 248 PRO A O 1
ATOM 1554 N N . ILE A 1 297 ? 28.710 56.620 80.166 1.00 34.16 297 ILE A N 1
ATOM 1555 C CA . ILE A 1 297 ? 28.680 55.280 79.591 1.00 35.53 297 ILE A CA 1
ATOM 1556 C C . ILE A 1 297 ? 29.927 54.973 78.758 1.00 36.53 297 ILE A C 1
ATOM 1557 O O . ILE A 1 297 ? 30.328 53.798 78.730 1.00 37.05 297 ILE A O 1
ATOM 1562 N N . CYS A 1 298 ? 30.591 55.973 78.139 1.00 36.64 298 CYS A N 1
ATOM 1563 C CA . CYS A 1 298 ? 31.783 55.713 77.323 1.00 35.94 298 CYS A CA 1
ATOM 1564 C C . CYS A 1 298 ? 32.905 55.107 78.140 1.00 36.17 298 CYS A C 1
ATOM 1565 O O . CYS A 1 298 ? 33.674 54.263 77.673 1.00 36.76 298 CYS A O 1
ATOM 1568 N N . THR A 1 299 ? 32.940 55.527 79.399 1.00 35.97 299 THR A N 1
ATOM 1569 C CA . THR A 1 299 ? 33.959 55.056 80.322 1.00 37.78 299 THR A CA 1
ATOM 1570 C C . THR A 1 299 ? 33.480 53.975 81.287 1.00 37.71 299 THR A C 1
ATOM 1571 O O . THR A 1 299 ? 34.159 53.625 82.263 1.00 35.53 299 THR A O 1
ATOM 1575 N N . MET A 1 300 ? 32.269 53.465 80.992 1.00 36.62 300 MET A N 1
ATOM 1576 C CA . MET A 1 300 ? 31.638 52.418 81.781 1.00 33.70 300 MET A CA 1
ATOM 1577 C C . MET A 1 300 ? 32.279 51.103 81.344 1.00 30.79 300 MET A C 1
ATOM 1578 O O . MET A 1 300 ? 32.450 50.846 80.150 1.00 31.22 300 MET A O 1
ATOM 1583 N N . ARG A 1 301 ? 32.692 50.320 82.350 1.00 27.17 301 ARG A N 1
ATOM 1584 C CA . ARG A 1 301 ? 33.338 49.028 82.164 1.00 23.54 301 ARG A CA 1
ATOM 1585 C C . ARG A 1 301 ? 32.375 47.923 81.746 1.00 21.21 301 ARG A C 1
ATOM 1586 O O . ARG A 1 301 ? 31.522 47.554 82.545 1.00 19.58 301 ARG A O 1
ATOM 1594 N N . LEU A 1 302 ? 32.464 47.387 80.524 1.00 19.43 302 LEU A N 1
ATOM 1595 C CA . LEU A 1 302 ? 31.563 46.325 80.113 1.00 19.75 302 LEU A CA 1
ATOM 1596 C C . LEU A 1 302 ? 32.215 44.977 79.947 1.00 18.47 302 LEU A C 1
ATOM 1597 O O . LEU A 1 302 ? 32.105 44.319 78.919 1.00 20.54 302 LEU A O 1
ATOM 1602 N N . ARG A 1 303 ? 32.823 44.553 81.057 1.00 17.03 303 ARG A N 1
ATOM 1603 C CA . AR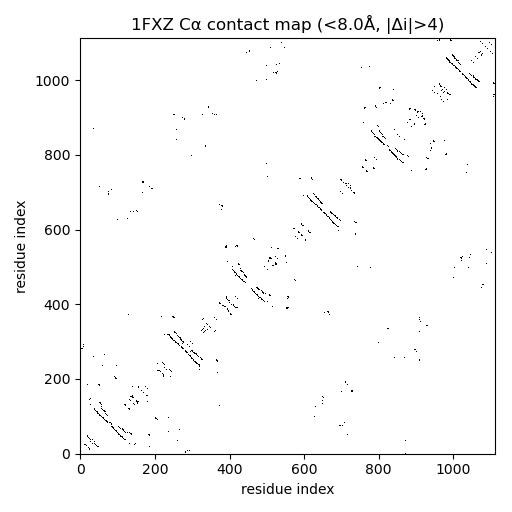G A 1 303 ? 33.545 43.303 81.177 1.00 14.45 303 ARG A CA 1
ATOM 1604 C C . ARG A 1 303 ? 33.813 43.036 82.664 1.00 14.33 303 ARG A C 1
ATOM 1605 O O . ARG A 1 303 ? 34.499 43.815 83.322 1.00 15.91 303 ARG A O 1
ATOM 1613 N N . HIS A 1 304 ? 33.282 41.952 83.246 1.00 13.98 304 HIS A N 1
ATOM 1614 C CA . HIS A 1 304 ? 33.460 41.610 84.659 1.00 12.86 304 HIS A CA 1
ATOM 1615 C C . HIS A 1 304 ? 33.740 40.137 84.708 1.00 13.52 304 HIS A C 1
ATOM 1616 O O . HIS A 1 304 ? 33.036 39.379 84.053 1.00 12.79 304 HIS A O 1
ATOM 1623 N N . ASN A 1 305 ? 34.709 39.694 85.511 1.00 15.80 305 ASN A N 1
ATOM 1624 C CA . ASN A 1 305 ? 35.026 38.274 85.553 1.00 17.02 305 ASN A CA 1
ATOM 1625 C C . ASN A 1 305 ? 34.400 37.474 86.671 1.00 18.07 305 ASN A C 1
ATOM 1626 O O . ASN A 1 305 ? 34.596 37.773 87.851 1.00 18.85 305 ASN A O 1
ATOM 1631 N N . ILE A 1 306 ? 33.661 36.433 86.254 1.00 18.82 306 ILE A N 1
ATOM 1632 C CA . ILE A 1 306 ? 32.996 35.528 87.182 1.00 19.76 306 ILE A CA 1
ATOM 1633 C C . ILE A 1 306 ? 33.503 34.101 87.097 1.00 20.52 306 ILE A C 1
ATOM 1634 O O . ILE A 1 306 ? 33.209 33.290 87.977 1.00 21.20 306 ILE A O 1
ATOM 1639 N N . GLY A 1 307 ? 34.275 33.761 86.067 1.00 21.41 307 GLY A N 1
ATOM 1640 C CA . GLY A 1 307 ? 34.802 32.415 85.907 1.00 25.47 307 GLY A CA 1
ATOM 1641 C C . GLY A 1 307 ? 35.714 31.972 87.027 1.00 28.55 307 GLY A C 1
ATOM 1642 O O . GLY A 1 307 ? 35.796 32.591 88.087 1.00 30.76 307 GLY A O 1
ATOM 1643 N N . GLN A 1 308 ? 36.494 30.934 86.761 1.00 32.58 308 GLN A N 1
ATOM 1644 C CA . GLN A 1 308 ? 37.377 30.355 87.774 1.00 37.67 308 GLN A CA 1
ATOM 1645 C C . GLN A 1 308 ? 38.472 31.230 88.404 1.00 39.45 308 GLN A C 1
ATOM 1646 O O . GLN A 1 308 ? 39.142 30.848 89.377 1.00 37.88 308 GLN A O 1
ATOM 1652 N N . THR A 1 309 ? 38.631 32.443 87.876 1.00 41.04 309 THR A N 1
ATOM 1653 C CA . THR A 1 309 ? 39.644 33.342 88.393 1.00 43.65 309 THR A CA 1
ATOM 1654 C C . THR A 1 309 ? 39.001 34.510 89.151 1.00 44.10 309 THR A C 1
ATOM 1655 O O . THR A 1 309 ? 38.904 35.635 88.648 1.00 45.96 309 THR A O 1
ATOM 1659 N N . SER A 1 310 ? 38.551 34.251 90.381 1.00 42.37 310 SER A N 1
ATOM 1660 C CA . SER A 1 310 ? 37.913 35.308 91.160 1.00 42.02 310 SER A CA 1
ATOM 1661 C C . SER A 1 310 ? 37.982 35.055 92.662 1.00 42.19 310 SER A C 1
ATOM 1662 O O . SER A 1 310 ? 38.873 34.347 93.146 1.00 43.00 310 SER A O 1
ATOM 1665 N N . SER A 1 311 ? 37.135 35.735 93.448 1.00 39.22 311 SER A N 1
ATOM 1666 C CA . SER A 1 311 ? 37.083 35.537 94.882 1.00 37.94 311 SER A CA 1
ATOM 1667 C C . SER A 1 311 ? 35.616 35.196 95.065 1.00 33.96 311 SER A C 1
ATOM 1668 O O . SER A 1 311 ? 34.759 36.091 95.118 1.00 35.45 311 SER A O 1
ATOM 1671 N N . PRO A 1 312 ? 35.267 33.915 95.106 1.00 30.08 312 PRO A N 1
ATOM 1672 C CA . PRO A 1 312 ? 33.882 33.488 95.070 1.00 27.56 312 PRO A CA 1
ATOM 1673 C C . PRO A 1 312 ? 33.076 33.977 96.259 1.00 24.93 312 PRO A C 1
ATOM 1674 O O . PRO A 1 312 ? 33.612 34.306 97.318 1.00 24.37 312 PRO A O 1
ATOM 1678 N N . ASP A 1 313 ? 31.786 34.114 95.979 1.00 23.00 313 ASP A N 1
ATOM 1679 C CA . ASP A 1 313 ? 30.815 34.553 96.972 1.00 24.05 313 ASP A CA 1
ATOM 1680 C C . ASP A 1 313 ? 30.649 33.456 98.012 1.00 24.61 313 ASP A C 1
ATOM 1681 O O . ASP A 1 313 ? 30.697 33.696 99.217 1.00 27.14 313 ASP A O 1
ATOM 1686 N N . ILE A 1 314 ? 30.433 32.230 97.541 1.00 23.37 314 ILE A N 1
ATOM 1687 C CA . ILE A 1 314 ? 30.271 31.092 98.411 1.00 22.42 314 ILE A CA 1
ATOM 1688 C C . ILE A 1 314 ? 31.425 30.200 98.047 1.00 21.36 314 ILE A C 1
ATOM 1689 O O . ILE A 1 314 ? 31.746 29.985 96.882 1.00 19.87 314 ILE A O 1
ATOM 1694 N N . TYR A 1 315 ? 32.083 29.723 99.085 1.00 23.81 315 TYR A N 1
ATOM 1695 C CA . TYR A 1 315 ? 33.209 28.826 98.918 1.00 24.21 315 TYR A CA 1
ATOM 1696 C C . TYR A 1 315 ? 33.198 27.849 100.068 1.00 23.84 315 TYR A C 1
ATOM 1697 O O . TYR A 1 315 ? 33.009 28.190 101.242 1.00 25.18 315 TYR A O 1
ATOM 1706 N N . ASN A 1 316 ? 33.358 26.604 99.645 1.00 22.92 316 ASN A N 1
ATOM 1707 C CA . ASN A 1 316 ? 33.398 25.516 100.580 1.00 23.04 316 ASN A CA 1
ATOM 1708 C C . ASN A 1 316 ? 34.391 24.555 99.967 1.00 21.72 316 ASN A C 1
ATOM 1709 O O . ASN A 1 316 ? 34.117 23.943 98.939 1.00 23.03 316 ASN A O 1
ATOM 1714 N N . PRO A 1 317 ? 35.555 24.365 100.557 1.00 19.15 317 PRO A N 1
ATOM 1715 C CA . PRO A 1 317 ? 36.589 23.514 100.030 1.00 19.54 317 PRO A CA 1
ATOM 1716 C C . PRO A 1 317 ? 36.181 22.053 99.912 1.00 20.29 317 PRO A C 1
ATOM 1717 O O . PRO A 1 317 ? 36.941 21.292 99.329 1.00 22.31 317 PRO A O 1
ATOM 1721 N N . GLN A 1 318 ? 35.033 21.635 100.467 1.00 19.75 318 GLN A N 1
ATOM 1722 C CA . GLN A 1 318 ? 34.544 20.262 100.370 1.00 20.34 318 GLN A CA 1
ATOM 1723 C C . GLN A 1 318 ? 33.339 20.115 99.440 1.00 19.57 318 GLN A C 1
ATOM 1724 O O . GLN A 1 318 ? 32.994 18.997 99.057 1.00 19.73 318 GLN A O 1
ATOM 1730 N N . ALA A 1 319 ? 32.654 21.208 99.070 1.00 19.70 319 ALA A N 1
ATOM 1731 C CA . ALA A 1 319 ? 31.511 21.126 98.185 1.00 17.12 319 ALA A CA 1
ATOM 1732 C C . ALA A 1 319 ? 31.733 21.824 96.867 1.00 16.69 319 ALA A C 1
ATOM 1733 O O . ALA A 1 319 ? 31.232 21.354 95.860 1.00 18.76 319 ALA A O 1
ATOM 1735 N N . GLY A 1 320 ? 32.438 22.952 96.830 1.00 16.06 320 GLY A N 1
ATOM 1736 C CA . GLY A 1 320 ? 32.691 23.682 95.592 1.00 16.68 320 GLY A CA 1
ATOM 1737 C C . GLY A 1 320 ? 32.629 25.191 95.803 1.00 16.47 320 GLY A C 1
ATOM 1738 O O . GLY A 1 320 ? 33.076 25.675 96.839 1.00 18.19 320 GLY A O 1
ATOM 1739 N N . SER A 1 321 ? 32.092 25.974 94.859 1.00 15.78 321 SER A N 1
ATOM 1740 C CA . SER A 1 321 ? 31.992 27.425 95.001 1.00 14.10 321 SER A CA 1
ATOM 1741 C C . SER A 1 321 ? 31.023 28.079 94.030 1.00 12.74 321 SER A C 1
ATOM 1742 O O . SER A 1 321 ? 30.710 27.531 92.976 1.00 10.79 321 SER A O 1
ATOM 1745 N N . VAL A 1 322 ? 30.506 29.261 94.385 1.00 12.81 322 VAL A N 1
ATOM 1746 C CA . VAL A 1 322 ? 29.583 29.991 93.529 1.00 12.54 322 VAL A CA 1
ATOM 1747 C C . VAL A 1 322 ? 29.977 31.454 93.467 1.00 12.17 322 VAL A C 1
ATOM 1748 O O . VAL A 1 322 ? 30.300 32.057 94.479 1.00 13.84 322 VAL A O 1
ATOM 1752 N N . THR A 1 323 ? 29.938 32.056 92.285 1.00 12.93 323 THR A N 1
ATOM 1753 C CA . THR A 1 323 ? 30.287 33.457 92.096 1.00 14.49 323 THR A CA 1
ATOM 1754 C C . THR A 1 323 ? 29.194 34.135 91.278 1.00 15.25 323 THR A C 1
ATOM 1755 O O . THR A 1 323 ? 28.897 33.740 90.155 1.00 16.35 323 THR A O 1
ATOM 1759 N N . THR A 1 324 ? 28.580 35.179 91.829 1.00 15.66 324 THR A N 1
ATOM 1760 C CA . THR A 1 324 ? 27.490 35.908 91.202 1.00 15.96 324 THR A CA 1
ATOM 1761 C C . THR A 1 324 ? 27.868 37.328 90.845 1.00 15.60 324 THR A C 1
ATOM 1762 O O . THR A 1 324 ? 28.563 38.027 91.582 1.00 18.16 324 THR A O 1
ATOM 1766 N N . ALA A 1 325 ? 27.384 37.737 89.675 1.00 15.64 325 ALA A N 1
ATOM 1767 C CA . ALA A 1 325 ? 27.620 39.075 89.172 1.00 14.82 325 ALA A CA 1
ATOM 1768 C C . ALA A 1 325 ? 26.308 39.832 89.014 1.00 15.32 325 ALA A C 1
ATOM 1769 O O . ALA A 1 325 ? 25.561 39.629 88.059 1.00 16.06 325 ALA A O 1
ATOM 1771 N N . THR A 1 326 ? 25.976 40.672 89.992 1.00 14.95 326 THR A N 1
ATOM 1772 C CA . THR A 1 326 ? 24.763 41.490 89.954 1.00 15.62 326 THR A CA 1
ATOM 1773 C C . THR A 1 326 ? 25.143 42.902 89.550 1.00 16.21 326 THR A C 1
ATOM 1774 O O . THR A 1 326 ? 26.327 43.198 89.360 1.00 18.18 326 THR A O 1
ATOM 1778 N N . SER A 1 327 ? 24.186 43.829 89.487 1.00 15.44 327 SER A N 1
ATOM 1779 C CA . SER A 1 327 ? 24.510 45.198 89.124 1.00 16.36 327 SER A CA 1
ATOM 1780 C C . SER A 1 327 ? 25.221 45.918 90.272 1.00 17.66 327 SER A C 1
ATOM 1781 O O . SER A 1 327 ? 25.669 47.056 90.151 1.00 19.31 327 SER A O 1
ATOM 1784 N N . LEU A 1 328 ? 25.353 45.257 91.421 1.00 19.14 328 LEU A N 1
ATOM 1785 C CA . LEU A 1 328 ? 26.024 45.820 92.571 1.00 20.20 328 LEU A CA 1
ATOM 1786 C C . LEU A 1 328 ? 27.513 45.894 92.320 1.00 19.61 328 LEU A C 1
ATOM 1787 O O . LEU A 1 328 ? 28.145 46.887 92.662 1.00 20.41 328 LEU A O 1
ATOM 1792 N N . ASP A 1 329 ? 28.042 44.852 91.669 1.00 21.36 329 ASP A N 1
ATOM 1793 C CA . ASP A 1 329 ? 29.462 44.729 91.359 1.00 21.60 329 ASP A CA 1
ATOM 1794 C C . ASP A 1 329 ? 29.841 44.943 89.922 1.00 20.79 329 ASP A C 1
ATOM 1795 O O . ASP A 1 329 ? 31.032 44.964 89.607 1.00 24.77 329 ASP A O 1
ATOM 1800 N N . PHE A 1 330 ? 28.887 45.073 89.018 1.00 17.38 330 PHE A N 1
ATOM 1801 C CA . PHE A 1 330 ? 29.241 45.277 87.639 1.00 14.95 330 PHE A CA 1
ATOM 1802 C C . PHE A 1 330 ? 28.178 46.241 87.149 1.00 16.93 330 PHE A C 1
ATOM 1803 O O . PHE A 1 330 ? 27.126 45.841 86.658 1.00 17.65 330 PHE A O 1
ATOM 1811 N N . PRO A 1 331 ? 28.395 47.546 87.309 1.00 17.19 331 PRO A N 1
ATOM 1812 C CA . PRO A 1 331 ? 27.355 48.547 87.241 1.00 15.14 331 PRO A CA 1
ATOM 1813 C C . PRO A 1 331 ? 26.711 48.661 85.881 1.00 13.84 331 PRO A C 1
ATOM 1814 O O . PRO A 1 331 ? 25.583 49.134 85.779 1.00 15.45 331 PRO A O 1
ATOM 1818 N N . ALA A 1 332 ? 27.358 48.173 84.826 1.00 10.66 332 ALA A N 1
ATOM 1819 C CA . ALA A 1 332 ? 26.751 48.266 83.511 1.00 9.88 332 ALA A CA 1
ATOM 1820 C C . ALA A 1 332 ? 25.653 47.246 83.285 1.00 10.03 332 ALA A C 1
ATOM 1821 O O . ALA A 1 332 ? 25.078 47.168 82.203 1.00 9.90 332 ALA A O 1
ATOM 1823 N N . LEU A 1 333 ? 25.351 46.446 84.302 1.00 10.54 333 LEU A N 1
ATOM 1824 C CA . LEU A 1 333 ? 24.340 45.424 84.166 1.00 12.64 333 LEU A CA 1
ATOM 1825 C C . LEU A 1 333 ? 22.934 45.918 84.381 1.00 14.25 333 LEU A C 1
ATOM 1826 O O . LEU A 1 333 ? 21.970 45.348 83.875 1.00 13.61 333 LEU A O 1
ATOM 1831 N N . SER A 1 334 ? 22.874 47.056 85.075 1.00 16.03 334 SER A N 1
ATOM 1832 C CA . SER A 1 334 ? 21.611 47.722 85.354 1.00 18.23 334 SER A CA 1
ATOM 1833 C C . SER A 1 334 ? 21.077 48.336 84.066 1.00 17.57 334 SER A C 1
ATOM 1834 O O . SER A 1 334 ? 19.914 48.699 83.980 1.00 19.48 334 SER A O 1
ATOM 1837 N N . TRP A 1 335 ? 21.940 48.482 83.065 1.00 19.28 335 TRP A N 1
ATOM 1838 C CA . TRP A 1 335 ? 21.577 48.997 81.758 1.00 20.95 335 TRP A CA 1
ATOM 1839 C C . TRP A 1 335 ? 20.951 47.843 80.964 1.00 20.26 335 TRP A C 1
ATOM 1840 O O . TRP A 1 335 ? 20.252 48.065 79.978 1.00 21.46 335 TRP A O 1
ATOM 1851 N N . LEU A 1 336 ? 21.206 46.592 81.362 1.00 16.12 336 LEU A N 1
ATOM 1852 C CA . LEU A 1 336 ? 20.692 45.436 80.668 1.00 13.94 336 LEU A CA 1
ATOM 1853 C C . LEU A 1 336 ? 19.539 44.717 81.338 1.00 14.91 336 LEU A C 1
ATOM 1854 O O . LEU A 1 336 ? 18.754 44.035 80.680 1.00 14.72 336 LEU A O 1
ATOM 1859 N N . ARG A 1 337 ? 19.472 44.850 82.666 1.00 15.72 337 ARG A N 1
ATOM 1860 C CA . ARG A 1 337 ? 18.470 44.232 83.538 1.00 18.11 337 ARG A CA 1
ATOM 1861 C C . ARG A 1 337 ? 18.636 42.707 83.457 1.00 17.44 337 ARG A C 1
ATOM 1862 O O . ARG A 1 337 ? 17.688 41.915 83.432 1.00 16.97 337 ARG A O 1
ATOM 1870 N N . LEU A 1 338 ? 19.925 42.314 83.415 1.00 16.02 338 LEU A N 1
ATOM 1871 C CA . LEU A 1 338 ? 20.383 40.935 83.312 1.00 12.89 338 LEU A CA 1
ATOM 1872 C C . LEU A 1 338 ? 21.511 40.689 84.289 1.00 14.75 338 LEU A C 1
ATOM 1873 O O . LEU A 1 338 ? 22.205 41.610 84.715 1.00 16.91 338 LEU A O 1
ATOM 1878 N N . SER A 1 339 ? 21.710 39.407 84.612 1.00 14.80 339 SER A N 1
ATOM 1879 C CA . SER A 1 339 ? 22.723 38.954 85.545 1.00 11.56 339 SER A CA 1
ATOM 1880 C C . SER A 1 339 ? 23.246 37.599 85.072 1.00 10.74 339 SER A C 1
ATOM 1881 O O . SER A 1 339 ? 22.841 37.096 84.022 1.00 8.02 339 SER A O 1
ATOM 1884 N N . ALA A 1 340 ? 24.209 37.047 85.823 1.00 10.41 340 ALA A N 1
ATOM 1885 C CA . ALA A 1 340 ? 24.816 35.749 85.550 1.00 8.68 340 ALA A CA 1
ATOM 1886 C C . ALA A 1 340 ? 25.430 35.146 86.801 1.00 9.43 340 ALA A C 1
ATOM 1887 O O . ALA A 1 340 ? 25.795 35.841 87.746 1.00 11.37 340 ALA A O 1
ATOM 1889 N N . GLU A 1 341 ? 25.584 33.827 86.821 1.00 9.64 341 GLU A N 1
ATOM 1890 C CA . GLU A 1 341 ? 26.130 33.146 87.982 1.00 9.28 341 GLU A CA 1
ATOM 1891 C C . GLU A 1 341 ? 27.043 32.025 87.537 1.00 11.29 341 GLU A C 1
ATOM 1892 O O . GLU A 1 341 ? 26.715 31.349 86.578 1.00 12.08 341 GLU A O 1
ATOM 1898 N N . PHE A 1 342 ? 28.182 31.783 88.182 1.00 10.60 342 PHE A N 1
ATOM 1899 C CA . PHE A 1 342 ? 29.065 30.711 87.788 1.00 10.78 342 PHE A CA 1
ATOM 1900 C C . PHE A 1 342 ? 29.200 29.761 88.968 1.00 11.03 342 PHE A C 1
ATOM 1901 O O . PHE A 1 342 ? 29.483 30.188 90.079 1.00 11.95 342 PHE A O 1
ATOM 1909 N N . GLY A 1 343 ? 29.025 28.460 88.757 1.00 13.18 343 GLY A N 1
ATOM 1910 C CA . GLY A 1 343 ? 29.159 27.489 89.834 1.00 13.27 343 GLY A CA 1
ATOM 1911 C C . GLY A 1 343 ? 30.079 26.330 89.458 1.00 13.18 343 GLY A C 1
ATOM 1912 O O . GLY A 1 343 ? 30.169 25.924 88.304 1.00 11.97 343 GLY A O 1
ATOM 1913 N N . SER A 1 344 ? 30.786 25.804 90.457 1.00 12.67 344 SER A N 1
ATOM 1914 C CA . SER A 1 344 ? 31.704 24.696 90.289 1.00 12.66 344 SER A CA 1
ATOM 1915 C C . SER A 1 344 ? 31.530 23.805 91.504 1.00 13.05 344 SER A C 1
ATOM 1916 O O . SER A 1 344 ? 31.969 24.109 92.614 1.00 13.52 344 SER A O 1
ATOM 1919 N N . LEU A 1 345 ? 30.866 22.680 91.263 1.00 13.24 345 LEU A N 1
ATOM 1920 C CA . LEU A 1 345 ? 30.578 21.691 92.290 1.00 14.54 345 LEU A CA 1
ATOM 1921 C C . LEU A 1 345 ? 31.400 20.414 92.227 1.00 15.77 345 LEU A C 1
ATOM 1922 O O . LEU A 1 345 ? 31.503 19.770 91.189 1.00 15.79 345 LEU A O 1
ATOM 1927 N N . ARG A 1 346 ? 31.943 20.006 93.375 1.00 16.92 346 ARG A N 1
ATOM 1928 C CA . ARG A 1 346 ? 32.731 18.789 93.518 1.00 17.63 346 ARG A CA 1
ATOM 1929 C C . ARG A 1 346 ? 31.821 17.582 93.339 1.00 19.35 346 ARG A C 1
ATOM 1930 O O . ARG A 1 346 ? 30.619 17.701 93.582 1.00 20.73 346 ARG A O 1
ATOM 1938 N N . LYS A 1 347 ? 32.353 16.418 92.926 1.00 20.03 347 LYS A N 1
ATOM 1939 C CA . LYS A 1 347 ? 31.561 15.210 92.725 1.00 18.97 347 LYS A CA 1
ATOM 1940 C C . LYS A 1 347 ? 30.792 14.900 93.984 1.00 17.89 347 LYS A C 1
ATOM 1941 O O . LYS A 1 347 ? 31.301 14.973 95.095 1.00 19.36 347 LYS A O 1
ATOM 1947 N N . ASN A 1 348 ? 29.514 14.691 93.712 1.00 18.36 348 ASN A N 1
ATOM 1948 C CA . ASN A 1 348 ? 28.465 14.386 94.665 1.00 19.68 348 ASN A CA 1
ATOM 1949 C C . ASN A 1 348 ? 28.098 15.502 95.633 1.00 18.01 348 ASN A C 1
ATOM 1950 O O . ASN A 1 348 ? 27.278 15.282 96.512 1.00 18.23 348 ASN A O 1
ATOM 1955 N N . ALA A 1 349 ? 28.643 16.715 95.538 1.00 16.09 349 ALA A N 1
ATOM 1956 C CA . ALA A 1 349 ? 28.268 17.810 96.429 1.00 15.04 349 ALA A CA 1
ATOM 1957 C C . ALA A 1 349 ? 26.977 18.376 95.847 1.00 14.39 349 ALA A C 1
ATOM 1958 O O . ALA A 1 349 ? 26.754 18.212 94.647 1.00 15.67 349 ALA A O 1
ATOM 1960 N N . MET A 1 350 ? 26.083 19.065 96.550 1.00 12.56 350 MET A N 1
ATOM 1961 C CA . MET A 1 350 ? 24.868 19.510 95.890 1.00 12.75 350 MET A CA 1
ATOM 1962 C C . MET A 1 350 ? 24.446 20.928 96.175 1.00 12.36 350 MET A C 1
ATOM 1963 O O . MET A 1 350 ? 24.994 21.449 97.141 1.00 15.07 350 MET A O 1
ATOM 1968 N N . PHE A 1 351 ? 23.642 21.625 95.331 1.00 10.71 351 PHE A N 1
ATOM 1969 C CA . PHE A 1 351 ? 23.185 22.937 95.763 1.00 13.04 351 PHE A CA 1
ATOM 1970 C C . PHE A 1 351 ? 21.733 22.693 96.138 1.00 13.38 351 PHE A C 1
ATOM 1971 O O . PHE A 1 351 ? 20.945 22.034 95.439 1.00 14.33 351 PHE A O 1
ATOM 1979 N N . VAL A 1 352 ? 21.428 23.160 97.357 1.00 10.97 352 VAL A N 1
ATOM 1980 C CA . VAL A 1 352 ? 20.109 22.988 97.943 1.00 10.12 352 VAL A CA 1
ATOM 1981 C C . VAL A 1 352 ? 18.948 23.444 97.095 1.00 9.65 352 VAL A C 1
ATOM 1982 O O . VAL A 1 352 ? 19.129 24.279 96.216 1.00 10.70 352 VAL A O 1
ATOM 1986 N N . PRO A 1 353 ? 17.747 22.911 97.295 1.00 10.84 353 PRO A N 1
ATOM 1987 C CA . PRO A 1 353 ? 16.541 23.429 96.682 1.00 9.73 353 PRO A CA 1
ATOM 1988 C C . PRO A 1 353 ? 16.375 24.921 96.959 1.00 10.72 353 PRO A C 1
ATOM 1989 O O . PRO A 1 353 ? 16.513 25.382 98.086 1.00 11.10 353 PRO A O 1
ATOM 1993 N N . HIS A 1 354 ? 16.191 25.690 95.882 1.00 11.15 354 HIS A N 1
ATOM 1994 C CA . HIS A 1 354 ? 16.011 27.137 95.968 1.00 11.29 354 HIS A CA 1
ATOM 1995 C C . HIS A 1 354 ? 15.221 27.719 94.801 1.00 10.70 354 HIS A C 1
ATOM 1996 O O . HIS A 1 354 ? 15.164 27.126 93.722 1.00 11.92 354 HIS A O 1
ATOM 2003 N N . TYR A 1 355 ? 14.583 28.875 94.965 1.00 9.53 355 TYR A N 1
ATOM 2004 C CA . TYR A 1 355 ? 13.856 29.451 93.854 1.00 10.72 355 TYR A CA 1
ATOM 2005 C C . TYR A 1 355 ? 14.319 30.885 93.629 1.00 11.91 355 TYR A C 1
ATOM 2006 O O . TYR A 1 355 ? 14.900 31.485 94.534 1.00 12.57 355 TYR A O 1
ATOM 2015 N N . ASN A 1 356 ? 14.135 31.466 92.435 1.00 11.12 356 ASN A N 1
ATOM 2016 C CA . ASN A 1 356 ? 14.556 32.844 92.214 1.00 10.83 356 ASN A CA 1
ATOM 2017 C C . ASN A 1 356 ? 13.314 33.698 92.363 1.00 11.13 356 ASN A C 1
ATOM 2018 O O . ASN A 1 356 ? 12.378 33.547 91.588 1.00 13.55 356 ASN A O 1
ATOM 2023 N N . LEU A 1 357 ? 13.226 34.579 93.358 1.00 9.21 357 LEU A N 1
ATOM 2024 C CA . LEU A 1 357 ? 12.052 35.412 93.561 1.00 6.48 357 LEU A CA 1
ATOM 2025 C C . LEU A 1 357 ? 11.618 36.300 92.412 1.00 5.61 357 LEU A C 1
ATOM 2026 O O . LEU A 1 357 ? 10.436 36.400 92.117 1.00 5.45 357 LEU A O 1
ATOM 2031 N N . ASN A 1 358 ? 12.604 36.859 91.718 1.00 6.68 358 ASN A N 1
ATOM 2032 C CA . ASN A 1 358 ? 12.396 37.792 90.631 1.00 6.87 358 ASN A CA 1
ATOM 2033 C C . ASN A 1 358 ? 13.166 37.584 89.338 1.00 5.75 358 ASN A C 1
ATOM 2034 O O . ASN A 1 358 ? 13.597 38.565 88.741 1.00 7.70 358 ASN A O 1
ATOM 2039 N N . ALA A 1 359 ? 13.422 36.376 88.864 1.00 5.06 359 ALA A N 1
ATOM 2040 C CA . ALA A 1 359 ? 14.162 36.214 87.624 1.00 2.42 359 ALA A CA 1
ATOM 2041 C C . ALA A 1 359 ? 14.019 34.834 87.037 1.00 3.06 359 ALA A C 1
ATOM 2042 O O . ALA A 1 359 ? 13.664 33.882 87.718 1.00 4.65 359 ALA A O 1
ATOM 2044 N N . ASN A 1 360 ? 14.225 34.732 85.738 1.00 5.16 360 ASN A N 1
ATOM 2045 C CA . ASN A 1 360 ? 14.193 33.443 85.083 1.00 7.33 360 ASN A CA 1
ATOM 2046 C C . ASN A 1 360 ? 15.658 33.026 84.975 1.00 10.43 360 ASN A C 1
ATOM 2047 O O . ASN A 1 360 ? 16.519 33.880 84.796 1.00 12.36 360 ASN A O 1
ATOM 2052 N N . SER A 1 361 ? 16.014 31.740 85.106 1.00 10.12 361 SER A N 1
ATOM 2053 C CA . SER A 1 361 ? 17.400 31.294 85.017 1.00 6.54 361 SER A CA 1
ATOM 2054 C C . SER A 1 361 ? 17.558 30.440 83.795 1.00 7.53 361 SER A C 1
ATOM 2055 O O . SER A 1 361 ? 16.611 29.768 83.398 1.00 10.98 361 SER A O 1
ATOM 2058 N N . ILE A 1 362 ? 18.719 30.479 83.145 1.00 5.39 362 ILE A N 1
ATOM 2059 C CA . ILE A 1 362 ? 18.956 29.672 81.967 1.00 2.87 362 ILE A CA 1
ATOM 2060 C C . ILE A 1 362 ? 20.283 29.015 82.312 1.00 4.05 362 ILE A C 1
ATOM 2061 O O . ILE A 1 362 ? 21.339 29.605 82.127 1.00 6.74 362 ILE A O 1
ATOM 2066 N N . ILE A 1 363 ? 20.282 27.795 82.861 1.00 4.24 363 ILE A N 1
ATOM 2067 C CA . ILE A 1 363 ? 21.511 27.099 83.254 1.00 3.85 363 ILE A CA 1
ATOM 2068 C C . ILE A 1 363 ? 22.164 26.398 82.106 1.00 5.30 363 ILE A C 1
ATOM 2069 O O . ILE A 1 363 ? 21.663 25.404 81.613 1.00 7.62 363 ILE A O 1
ATOM 2074 N N . TYR A 1 364 ? 23.296 26.930 81.682 1.00 7.19 364 TYR A N 1
ATOM 2075 C CA . TYR A 1 364 ? 24.054 26.361 80.585 1.00 7.39 364 TYR A CA 1
ATOM 2076 C C . TYR A 1 364 ? 25.178 25.563 81.230 1.00 9.05 364 TYR A C 1
ATOM 2077 O O . TYR A 1 364 ? 25.933 26.139 82.011 1.00 10.40 364 TYR A O 1
ATOM 2086 N N . ALA A 1 365 ? 25.366 24.265 80.960 1.00 9.85 365 ALA A N 1
ATOM 2087 C CA . ALA A 1 365 ? 26.461 23.528 81.599 1.00 9.12 365 ALA A CA 1
ATOM 2088 C C . ALA A 1 365 ? 27.770 23.678 80.840 1.00 10.59 365 ALA A C 1
ATOM 2089 O O . ALA A 1 365 ? 27.859 23.489 79.628 1.00 11.04 365 ALA A O 1
ATOM 2091 N N . LEU A 1 366 ? 28.782 24.129 81.588 1.00 12.33 366 LEU A N 1
ATOM 2092 C CA . LEU A 1 366 ? 30.107 24.335 81.042 1.00 9.85 366 LEU A CA 1
ATOM 2093 C C . LEU A 1 366 ? 30.875 23.029 81.061 1.00 11.47 366 LEU A C 1
ATOM 2094 O O . LEU A 1 366 ? 31.222 22.534 79.988 1.00 13.93 366 LEU A O 1
ATOM 2099 N N . ASN A 1 367 ? 31.121 22.409 82.213 1.00 12.20 367 ASN A N 1
ATOM 2100 C CA . ASN A 1 367 ? 31.849 21.159 82.223 1.00 14.35 367 ASN A CA 1
ATOM 2101 C C . ASN A 1 367 ? 31.160 20.097 83.062 1.00 14.14 367 ASN A C 1
ATOM 2102 O O . ASN A 1 367 ? 30.452 20.382 84.022 1.00 14.33 367 ASN A O 1
ATOM 2107 N N . GLY A 1 368 ? 31.332 18.840 82.679 1.00 12.67 368 GLY A N 1
ATOM 2108 C CA . GLY A 1 368 ? 30.755 17.758 83.435 1.00 11.54 368 GLY A CA 1
ATOM 2109 C C . GLY A 1 368 ? 29.273 17.561 83.275 1.00 12.03 368 GLY A C 1
ATOM 2110 O O . GLY A 1 368 ? 28.626 18.048 82.354 1.00 11.87 368 GLY A O 1
ATOM 2111 N N . ARG A 1 369 ? 28.760 16.855 84.273 1.00 12.97 369 ARG A N 1
ATOM 2112 C CA . ARG A 1 369 ? 27.365 16.487 84.323 1.00 13.48 369 ARG A CA 1
ATOM 2113 C C . ARG A 1 369 ? 26.763 16.572 85.709 1.00 12.14 369 ARG A C 1
ATOM 2114 O O . ARG A 1 369 ? 27.465 16.452 86.707 1.00 11.60 369 ARG A O 1
ATOM 2122 N N . ALA A 1 370 ? 25.440 16.739 85.779 1.00 11.81 370 ALA A N 1
ATOM 2123 C CA . ALA A 1 370 ? 24.727 16.834 87.049 1.00 12.40 370 ALA A CA 1
ATOM 2124 C C . ALA A 1 370 ? 23.317 16.261 87.046 1.00 11.77 370 ALA A C 1
ATOM 2125 O O . ALA A 1 370 ? 22.673 16.184 86.007 1.00 10.80 370 ALA A O 1
ATOM 2127 N N . LEU A 1 371 ? 22.832 15.837 88.213 1.00 10.95 371 LEU A N 1
ATOM 2128 C CA . LEU A 1 371 ? 21.494 15.304 88.349 1.00 12.15 371 LEU A CA 1
ATOM 2129 C C . LEU A 1 371 ? 20.690 16.443 88.969 1.00 11.54 371 LEU A C 1
ATOM 2130 O O . LEU A 1 371 ? 20.841 16.763 90.150 1.00 12.97 371 LEU A O 1
ATOM 2135 N N . ILE A 1 372 ? 19.872 17.084 88.129 1.00 10.39 372 ILE A N 1
ATOM 2136 C CA . ILE A 1 372 ? 19.043 18.214 88.519 1.00 10.91 372 ILE A CA 1
ATOM 2137 C C . ILE A 1 372 ? 17.585 17.828 88.677 1.00 11.50 372 ILE A C 1
ATOM 2138 O O . ILE A 1 372 ? 17.103 16.926 87.994 1.00 14.77 372 ILE A O 1
ATOM 2143 N N . GLN A 1 373 ? 16.869 18.520 89.572 1.00 9.85 373 GLN A N 1
ATOM 2144 C CA . GLN A 1 373 ? 15.462 18.275 89.848 1.00 9.51 373 GLN A CA 1
ATOM 2145 C C . GLN A 1 373 ? 14.705 19.581 90.026 1.00 9.22 373 GLN A C 1
ATOM 2146 O O . GLN A 1 373 ? 15.079 20.369 90.897 1.00 10.61 373 GLN A O 1
ATOM 2152 N N . VAL A 1 374 ? 13.668 19.868 89.235 1.00 7.85 374 VAL A N 1
ATOM 2153 C CA . VAL A 1 374 ? 12.910 21.103 89.405 1.00 9.05 374 VAL A CA 1
ATOM 2154 C C . VAL A 1 374 ? 11.413 20.813 89.486 1.00 10.72 374 VAL A C 1
ATOM 2155 O O . VAL A 1 374 ? 10.866 20.051 88.696 1.00 12.81 374 VAL A O 1
ATOM 2159 N N . VAL A 1 375 ? 10.754 21.455 90.460 1.00 10.43 375 VAL A N 1
ATOM 2160 C CA . VAL A 1 375 ? 9.331 21.282 90.737 1.00 9.98 375 VAL A CA 1
ATOM 2161 C C . VAL A 1 375 ? 8.507 22.564 90.710 1.00 11.30 375 VAL A C 1
ATOM 2162 O O . VAL A 1 375 ? 8.945 23.583 91.217 1.00 13.12 375 VAL A O 1
ATOM 2166 N N . ASN A 1 376 ? 7.279 22.521 90.181 1.00 12.14 376 ASN A N 1
ATOM 2167 C CA . ASN A 1 376 ? 6.399 23.682 90.054 1.00 12.06 376 ASN A CA 1
ATOM 2168 C C . ASN A 1 376 ? 5.364 24.026 91.126 1.00 11.80 376 ASN A C 1
ATOM 2169 O O . ASN A 1 376 ? 5.375 23.432 92.194 1.00 12.35 376 ASN A O 1
ATOM 2174 N N . CYS A 1 377 ? 4.442 24.964 90.867 1.00 11.87 377 CYS A N 1
ATOM 2175 C CA . CYS A 1 377 ? 3.438 25.319 91.850 1.00 15.83 377 CYS A CA 1
ATOM 2176 C C . CYS A 1 377 ? 2.553 24.167 92.288 1.00 16.93 377 CYS A C 1
ATOM 2177 O O . CYS A 1 377 ? 2.114 24.154 93.437 1.00 18.54 377 CYS A O 1
ATOM 2180 N N . ASN A 1 378 ? 2.363 23.151 91.440 1.00 18.23 378 ASN A N 1
ATOM 2181 C CA . ASN A 1 378 ? 1.515 22.007 91.784 1.00 19.99 378 ASN A CA 1
ATOM 2182 C C . ASN A 1 378 ? 2.237 20.777 92.355 1.00 17.74 378 ASN A C 1
ATOM 2183 O O . ASN A 1 378 ? 1.671 19.679 92.389 1.00 18.15 378 ASN A O 1
ATOM 2188 N N . GLY A 1 379 ? 3.497 20.920 92.790 1.00 16.80 379 GLY A N 1
ATOM 2189 C CA . GLY A 1 379 ? 4.279 19.823 93.334 1.00 15.20 379 GLY A CA 1
ATOM 2190 C C . GLY A 1 379 ? 4.783 18.847 92.273 1.00 16.58 379 GLY A C 1
ATOM 2191 O O . GLY A 1 379 ? 5.493 17.900 92.596 1.00 18.73 379 GLY A O 1
ATOM 2192 N N . GLU A 1 380 ? 4.446 19.016 90.996 1.00 16.46 380 GLU A N 1
ATOM 2193 C CA . GLU A 1 380 ? 4.900 18.123 89.947 1.00 19.40 380 GLU A CA 1
ATOM 2194 C C . GLU A 1 380 ? 6.398 18.229 89.711 1.00 17.87 380 GLU A C 1
ATOM 2195 O O . GLU A 1 380 ? 6.945 19.328 89.675 1.00 17.10 380 GLU A O 1
ATOM 2201 N N . ARG A 1 381 ? 7.117 17.126 89.539 1.00 18.72 381 ARG A N 1
ATOM 2202 C CA . ARG A 1 381 ? 8.555 17.221 89.307 1.00 18.12 381 ARG A CA 1
ATOM 2203 C C . ARG A 1 381 ? 8.784 17.346 87.800 1.00 16.62 381 ARG A C 1
ATOM 2204 O O . ARG A 1 381 ? 8.939 16.330 87.123 1.00 18.36 381 ARG A O 1
ATOM 2212 N N . VAL A 1 382 ? 8.819 18.585 87.259 1.00 14.23 382 VAL A N 1
ATOM 2213 C CA . VAL A 1 382 ? 8.991 18.814 85.822 1.00 12.06 382 VAL A CA 1
ATOM 2214 C C . VAL A 1 382 ? 10.284 18.428 85.116 1.00 13.55 382 VAL A C 1
ATOM 2215 O O . VAL A 1 382 ? 10.359 18.480 83.882 1.00 13.91 382 VAL A O 1
ATOM 2219 N N . PHE A 1 383 ? 11.315 18.043 85.875 1.00 13.11 383 PHE A N 1
ATOM 2220 C CA . PHE A 1 383 ? 12.581 17.596 85.315 1.00 12.37 383 PHE A CA 1
ATOM 2221 C C . PHE A 1 383 ? 13.234 16.802 86.413 1.00 14.16 383 PHE A C 1
ATOM 2222 O O . PHE A 1 383 ? 13.256 17.213 87.574 1.00 13.86 383 PHE A O 1
ATOM 2230 N N . ASP A 1 384 ? 13.694 15.617 86.005 1.00 17.44 384 ASP A N 1
ATOM 2231 C CA . ASP A 1 384 ? 14.375 14.681 86.889 1.00 18.43 384 ASP A CA 1
ATOM 2232 C C . ASP A 1 384 ? 15.369 13.964 86.019 1.00 19.38 384 ASP A C 1
ATOM 2233 O O . ASP A 1 384 ? 15.137 12.840 85.592 1.00 22.70 384 ASP A O 1
ATOM 2238 N N . GLY A 1 385 ? 16.497 14.620 85.750 1.00 21.32 385 GLY A N 1
ATOM 2239 C CA . GLY A 1 385 ? 17.494 14.015 84.894 1.00 20.71 385 GLY A CA 1
ATOM 2240 C C . GLY A 1 385 ? 18.870 14.613 85.020 1.00 20.31 385 GLY A C 1
ATOM 2241 O O . GLY A 1 385 ? 19.243 15.205 86.023 1.00 21.46 385 GLY A O 1
ATOM 2242 N N . GLU A 1 386 ? 19.631 14.428 83.956 1.00 21.33 386 GLU A N 1
ATOM 2243 C CA . GLU A 1 386 ? 20.984 14.911 83.910 1.00 20.80 386 GLU A CA 1
ATOM 2244 C C . GLU A 1 386 ? 21.181 16.048 82.929 1.00 20.69 386 GLU A C 1
ATOM 2245 O O . GLU A 1 386 ? 20.613 16.080 81.836 1.00 20.66 386 GLU A O 1
ATOM 2251 N N . LEU A 1 387 ? 21.969 17.031 83.350 1.00 19.82 387 LEU A N 1
ATOM 2252 C CA . LEU A 1 387 ? 22.291 18.155 82.495 1.00 17.03 387 LEU A CA 1
ATOM 2253 C C . LEU A 1 387 ? 23.790 18.008 82.347 1.00 18.23 387 LEU A C 1
ATOM 2254 O O . LEU A 1 387 ? 24.521 18.034 83.338 1.00 18.37 387 LEU A O 1
ATOM 2259 N N . GLN A 1 388 ? 24.239 17.808 81.111 1.00 18.45 388 GLN A N 1
ATOM 2260 C CA . GLN A 1 388 ? 25.660 17.665 80.815 1.00 20.05 388 GLN A CA 1
ATOM 2261 C C . GLN A 1 388 ? 26.171 18.775 79.906 1.00 18.36 388 GLN A C 1
ATOM 2262 O O . GLN A 1 388 ? 25.373 19.482 79.300 1.00 15.70 388 GLN A O 1
ATOM 2268 N N . GLU A 1 389 ? 27.500 18.906 79.801 1.00 17.67 389 GLU A N 1
ATOM 2269 C CA . GLU A 1 389 ? 28.200 19.881 78.969 1.00 17.85 389 GLU A CA 1
ATOM 2270 C C . GLU A 1 389 ? 27.493 20.238 77.673 1.00 17.41 389 GLU A C 1
ATOM 2271 O O . GLU A 1 389 ? 27.015 19.372 76.939 1.00 17.92 389 GLU A O 1
ATOM 2277 N N . GLY A 1 390 ? 27.410 21.533 77.407 1.00 17.60 390 GLY A N 1
ATOM 2278 C CA . GLY A 1 390 ? 26.793 22.047 76.194 1.00 18.28 390 GLY A CA 1
ATOM 2279 C C . GLY A 1 390 ? 25.284 21.942 76.112 1.00 16.91 390 GLY A C 1
ATOM 2280 O O . GLY A 1 390 ? 24.706 22.162 75.053 1.00 16.90 390 GLY A O 1
ATOM 2281 N N . ARG A 1 391 ? 24.618 21.595 77.196 1.00 17.16 391 ARG A N 1
ATOM 2282 C CA . ARG A 1 391 ? 23.181 21.494 77.173 1.00 19.13 391 ARG A CA 1
ATOM 2283 C C . ARG A 1 391 ? 22.620 22.578 78.073 1.00 18.33 391 ARG A C 1
ATOM 2284 O O . ARG A 1 391 ? 23.330 23.086 78.942 1.00 20.66 391 ARG A O 1
ATOM 2292 N N . VAL A 1 392 ? 21.345 22.946 77.917 1.00 17.01 392 VAL A N 1
ATOM 2293 C CA . VAL A 1 392 ? 20.750 23.991 78.726 1.00 14.58 392 VAL A CA 1
ATOM 2294 C C . VAL A 1 392 ? 19.412 23.565 79.327 1.00 12.64 392 VAL A C 1
ATOM 2295 O O . VAL A 1 392 ? 18.661 22.810 78.724 1.00 11.27 392 VAL A O 1
ATOM 2299 N N . LEU A 1 393 ? 19.160 23.977 80.577 1.00 10.95 393 LEU A N 1
ATOM 2300 C CA . LEU A 1 393 ? 17.945 23.681 81.338 1.00 10.28 393 LEU A CA 1
ATOM 2301 C C . LEU A 1 393 ? 17.347 25.013 81.734 1.00 9.80 393 LEU A C 1
ATOM 2302 O O . LEU A 1 393 ? 18.039 25.845 82.315 1.00 10.80 393 LEU A O 1
ATOM 2307 N N . ILE A 1 394 ? 16.069 25.231 81.460 1.00 8.26 394 ILE A N 1
ATOM 2308 C CA . ILE A 1 394 ? 15.445 26.492 81.807 1.00 7.99 394 ILE A CA 1
ATOM 2309 C C . ILE A 1 394 ? 14.581 26.314 83.035 1.00 7.85 394 ILE A C 1
ATOM 2310 O O . ILE A 1 394 ? 13.718 25.455 83.078 1.00 9.54 394 ILE A O 1
ATOM 2315 N N . VAL A 1 395 ? 14.806 27.104 84.064 1.00 7.14 395 VAL A N 1
ATOM 2316 C CA . VAL A 1 395 ? 14.017 27.008 85.267 1.00 7.09 395 VAL A CA 1
ATOM 2317 C C . VAL A 1 395 ? 13.232 28.320 85.357 1.00 7.30 395 VAL A C 1
ATOM 2318 O O . VAL A 1 395 ? 13.862 29.337 85.673 1.00 10.75 395 VAL A O 1
ATOM 2322 N N . PRO A 1 396 ? 11.909 28.398 85.109 1.00 5.60 396 PRO A N 1
ATOM 2323 C CA . PRO A 1 396 ? 11.097 29.602 85.203 1.00 6.17 396 PRO A CA 1
ATOM 2324 C C . PRO A 1 396 ? 11.148 30.292 86.561 1.00 9.26 396 PRO A C 1
ATOM 2325 O O . PRO A 1 396 ? 11.717 29.761 87.521 1.00 9.47 396 PRO A O 1
ATOM 2329 N N . GLN A 1 397 ? 10.502 31.456 86.687 1.00 10.68 397 GLN A N 1
ATOM 2330 C CA . GLN A 1 397 ? 10.539 32.251 87.912 1.00 13.15 397 GLN A CA 1
ATOM 2331 C C . GLN A 1 397 ? 10.299 31.687 89.291 1.00 13.44 397 GLN A C 1
ATOM 2332 O O . GLN A 1 397 ? 11.276 31.726 90.023 1.00 20.95 397 GLN A O 1
ATOM 2338 N N . ASN A 1 398 ? 9.181 31.188 89.798 1.00 11.10 398 ASN A N 1
ATOM 2339 C CA . ASN A 1 398 ? 9.248 30.718 91.174 1.00 11.11 398 ASN A CA 1
ATOM 2340 C C . ASN A 1 398 ? 9.397 29.217 91.382 1.00 10.27 398 ASN A C 1
ATOM 2341 O O . ASN A 1 398 ? 9.152 28.686 92.467 1.00 10.03 398 ASN A O 1
ATOM 2346 N N . PHE A 1 399 ? 9.842 28.514 90.329 1.00 9.45 399 PHE A N 1
ATOM 2347 C CA . PHE A 1 399 ? 10.037 27.071 90.394 1.00 8.87 399 PHE A CA 1
ATOM 2348 C C . PHE A 1 399 ? 11.277 26.749 91.212 1.00 9.73 399 PHE A C 1
ATOM 2349 O O . PHE A 1 399 ? 12.279 27.461 91.152 1.00 13.83 399 PHE A O 1
ATOM 2357 N N . VAL A 1 400 ? 11.212 25.665 91.984 1.00 9.44 400 VAL A N 1
ATOM 2358 C CA . VAL A 1 400 ? 12.297 25.229 92.850 1.00 8.33 400 VAL A CA 1
ATOM 2359 C C . VAL A 1 400 ? 13.339 24.352 92.157 1.00 9.51 400 VAL A C 1
ATOM 2360 O O . VAL A 1 400 ? 12.950 23.451 91.427 1.00 8.51 400 VAL A O 1
ATOM 2364 N N . VAL A 1 401 ? 14.647 24.585 92.394 1.00 10.04 401 VAL A N 1
ATOM 2365 C CA . VAL A 1 401 ? 15.760 23.848 91.774 1.00 8.88 401 VAL A CA 1
ATOM 2366 C C . VAL A 1 401 ? 16.771 23.246 92.747 1.00 9.62 401 VAL A C 1
ATOM 2367 O O . VAL A 1 401 ? 17.193 23.871 93.712 1.00 9.78 401 VAL A O 1
ATOM 2371 N N . ALA A 1 402 ? 17.231 22.030 92.468 1.00 9.55 402 ALA A N 1
ATOM 2372 C CA . ALA A 1 402 ? 18.219 21.344 93.292 1.00 8.14 402 ALA A CA 1
ATOM 2373 C C . ALA A 1 402 ? 19.073 20.528 92.347 1.00 8.58 402 ALA A C 1
ATOM 2374 O O . ALA A 1 402 ? 18.553 19.999 91.368 1.00 9.76 402 ALA A O 1
ATOM 2376 N N . ALA A 1 403 ? 20.382 20.426 92.594 1.00 8.86 403 ALA A N 1
ATOM 2377 C CA . ALA A 1 403 ? 21.272 19.648 91.741 1.00 11.07 403 ALA A CA 1
ATOM 2378 C C . ALA A 1 403 ? 22.333 18.878 92.502 1.00 11.94 403 ALA A C 1
ATOM 2379 O O . ALA A 1 403 ? 22.751 19.316 93.563 1.00 13.34 403 ALA A O 1
ATOM 2381 N N . ARG A 1 404 ? 22.782 17.721 92.019 1.00 12.44 404 ARG A N 1
ATOM 2382 C CA . ARG A 1 404 ? 23.825 16.969 92.705 1.00 13.78 404 ARG A CA 1
ATOM 2383 C C . ARG A 1 404 ? 24.864 16.776 91.626 1.00 13.61 404 ARG A C 1
ATOM 2384 O O . ARG A 1 404 ? 24.530 16.446 90.495 1.00 13.95 404 ARG A O 1
ATOM 2392 N N . SER A 1 405 ? 26.143 16.980 91.925 1.00 14.11 405 SER A N 1
ATOM 2393 C CA . SER A 1 405 ? 27.200 16.838 90.936 1.00 12.09 405 SER A CA 1
ATOM 2394 C C . SER A 1 405 ? 27.631 15.420 90.654 1.00 11.72 405 SER A C 1
ATOM 2395 O O . SER A 1 405 ? 27.805 14.608 91.556 1.00 12.13 405 SER A O 1
ATOM 2398 N N . GLN A 1 406 ? 27.768 15.093 89.382 1.00 11.48 406 GLN A N 1
ATOM 2399 C CA . GLN A 1 406 ? 28.204 13.756 89.032 1.00 12.57 406 GLN A CA 1
ATOM 2400 C C . GLN A 1 406 ? 29.606 13.856 88.489 1.00 14.54 406 GLN A C 1
ATOM 2401 O O . GLN A 1 406 ? 30.175 12.867 88.039 1.00 18.19 406 GLN A O 1
ATOM 2407 N N . SER A 1 407 ? 30.215 15.036 88.575 1.00 15.89 407 SER A N 1
ATOM 2408 C CA . SER A 1 407 ? 31.533 15.235 88.033 1.00 16.14 407 SER A CA 1
ATOM 2409 C C . SER A 1 407 ? 32.453 15.983 88.938 1.00 17.78 407 SER A C 1
ATOM 2410 O O . SER A 1 407 ? 32.064 16.589 89.930 1.00 18.94 407 SER A O 1
ATOM 2413 N N . ASP A 1 408 ? 33.712 15.931 88.548 1.00 19.45 408 ASP A N 1
ATOM 2414 C CA . ASP A 1 408 ? 34.689 16.616 89.327 1.00 20.90 408 ASP A CA 1
ATOM 2415 C C . ASP A 1 408 ? 35.455 17.539 88.402 1.00 22.59 408 ASP A C 1
ATOM 2416 O O . ASP A 1 408 ? 36.395 17.112 87.737 1.00 24.64 408 ASP A O 1
ATOM 2421 N N . ASN A 1 409 ? 35.055 18.797 88.192 1.00 22.58 409 ASN A N 1
ATOM 2422 C CA . ASN A 1 409 ? 33.873 19.394 88.783 1.00 19.47 409 ASN A CA 1
ATOM 2423 C C . ASN A 1 409 ? 32.779 19.606 87.752 1.00 18.30 409 ASN A C 1
ATOM 2424 O O . ASN A 1 409 ? 33.004 19.512 86.546 1.00 17.96 409 ASN A O 1
ATOM 2429 N N . PHE A 1 410 ? 31.558 19.830 88.232 1.00 16.95 410 PHE A N 1
ATOM 2430 C CA . PHE A 1 410 ? 30.426 20.124 87.367 1.00 15.67 410 PHE A CA 1
ATOM 2431 C C . PHE A 1 410 ? 30.419 21.650 87.360 1.00 16.30 410 PHE A C 1
ATOM 2432 O O . PHE A 1 410 ? 30.311 22.263 88.424 1.00 16.87 410 PHE A O 1
ATOM 2440 N N . GLU A 1 411 ? 30.578 22.294 86.202 1.00 14.79 411 GLU A N 1
ATOM 2441 C CA . GLU A 1 411 ? 30.569 23.733 86.141 1.00 12.02 411 GLU A CA 1
ATOM 2442 C C . GLU A 1 411 ? 29.460 24.165 85.228 1.00 11.25 411 GLU A C 1
ATOM 2443 O O . GLU A 1 411 ? 29.185 23.498 84.239 1.00 11.36 411 GLU A O 1
ATOM 2449 N N . TYR A 1 412 ? 28.813 25.281 85.599 1.00 12.53 412 TYR A N 1
ATOM 2450 C CA . TYR A 1 412 ? 27.697 25.876 84.853 1.00 10.42 412 TYR A CA 1
ATOM 2451 C C . TYR A 1 412 ? 27.681 27.408 84.873 1.00 7.83 412 TYR A C 1
ATOM 2452 O O . TYR A 1 412 ? 28.391 28.020 85.659 1.00 9.41 412 TYR A O 1
ATOM 2461 N N . VAL A 1 413 ? 26.874 28.044 84.019 1.00 6.21 413 VAL A N 1
ATOM 2462 C CA . VAL A 1 413 ? 26.714 29.491 83.970 1.00 5.13 413 VAL A CA 1
ATOM 2463 C C . VAL A 1 413 ? 25.219 29.653 84.113 1.00 6.64 413 VAL A C 1
ATOM 2464 O O . VAL A 1 413 ? 24.479 28.953 83.425 1.00 8.24 413 VAL A O 1
ATOM 2468 N N . SER A 1 414 ? 24.712 30.584 84.922 1.00 7.14 414 SER A N 1
ATOM 2469 C CA . SER A 1 414 ? 23.276 30.735 85.072 1.00 7.78 414 SER A CA 1
ATOM 2470 C C . SER A 1 414 ? 22.909 32.166 84.744 1.00 8.26 414 SER A C 1
ATOM 2471 O O . SER A 1 414 ? 23.242 33.059 85.510 1.00 8.59 414 SER A O 1
ATOM 2474 N N . PHE A 1 415 ? 22.293 32.416 83.581 1.00 7.12 415 PHE A N 1
ATOM 2475 C CA . PHE A 1 415 ? 21.871 33.748 83.185 1.00 5.75 415 PHE A CA 1
ATOM 2476 C C . PHE A 1 415 ? 20.494 33.989 83.804 1.00 6.50 415 PHE A C 1
ATOM 2477 O O . PHE A 1 415 ? 19.513 33.330 83.438 1.00 6.80 415 PHE A O 1
ATOM 2485 N N . LYS A 1 416 ? 20.388 34.890 84.780 1.00 3.25 416 LYS A N 1
ATOM 2486 C CA . LYS A 1 416 ? 19.104 35.159 85.409 1.00 2.44 416 LYS A CA 1
ATOM 2487 C C . LYS A 1 416 ? 18.513 36.385 84.747 1.00 2.20 416 LYS A C 1
ATOM 2488 O O . LYS A 1 416 ? 19.268 37.287 84.423 1.00 2.86 416 LYS A O 1
ATOM 2494 N N . THR A 1 417 ? 17.211 36.537 84.537 1.00 2.00 417 THR A N 1
ATOM 2495 C CA . THR A 1 417 ? 16.741 37.732 83.870 1.00 2.27 417 THR A CA 1
ATOM 2496 C C . THR A 1 417 ? 16.309 38.878 84.785 1.00 6.32 417 THR A C 1
ATOM 2497 O O . THR A 1 417 ? 15.160 39.300 84.809 1.00 10.15 417 THR A O 1
ATOM 2501 N N . ASN A 1 418 ? 17.266 39.401 85.564 1.00 8.10 418 ASN A N 1
ATOM 2502 C CA . ASN A 1 418 ? 17.088 40.527 86.468 1.00 9.98 418 ASN A CA 1
ATOM 2503 C C . ASN A 1 418 ? 18.474 40.934 86.942 1.00 11.61 418 ASN A C 1
ATOM 2504 O O . ASN A 1 418 ? 19.202 40.106 87.478 1.00 12.03 418 ASN A O 1
ATOM 2509 N N . ASP A 1 419 ? 18.852 42.211 86.831 1.00 12.58 419 ASP A N 1
ATOM 2510 C CA . ASP A 1 419 ? 20.170 42.626 87.268 1.00 14.25 419 ASP A CA 1
ATOM 2511 C C . ASP A 1 419 ? 20.481 42.475 88.752 1.00 15.52 419 ASP A C 1
ATOM 2512 O O . ASP A 1 419 ? 21.642 42.577 89.153 1.00 17.95 419 ASP A O 1
ATOM 2517 N N . THR A 1 420 ? 19.489 42.154 89.581 1.00 15.09 420 THR A N 1
ATOM 2518 C CA . THR A 1 420 ? 19.700 41.957 91.011 1.00 15.51 420 THR A CA 1
ATOM 2519 C C . THR A 1 420 ? 18.741 40.882 91.524 1.00 16.12 420 THR A C 1
ATOM 2520 O O . THR A 1 420 ? 17.700 41.142 92.135 1.00 15.69 420 THR A O 1
ATOM 2524 N N . PRO A 1 421 ? 19.061 39.615 91.258 1.00 15.38 421 PRO A N 1
ATOM 2525 C CA . PRO A 1 421 ? 18.175 38.496 91.460 1.00 13.24 421 PRO A CA 1
ATOM 2526 C C . PRO A 1 421 ? 18.192 38.100 92.906 1.00 14.83 421 PRO A C 1
ATOM 2527 O O . PRO A 1 421 ? 19.263 38.095 93.498 1.00 15.98 421 PRO A O 1
ATOM 2531 N N . MET A 1 422 ? 17.052 37.811 93.518 1.00 15.71 422 MET A N 1
ATOM 2532 C CA . MET A 1 422 ? 17.051 37.402 94.917 1.00 16.83 422 MET A CA 1
ATOM 2533 C C . MET A 1 422 ? 16.698 35.928 94.930 1.00 15.58 422 MET A C 1
ATOM 2534 O O . MET A 1 422 ? 15.768 35.522 94.232 1.00 14.94 422 MET A O 1
ATOM 2539 N N . ILE A 1 423 ? 17.446 35.096 95.653 1.00 13.69 423 ILE A N 1
ATOM 2540 C CA . ILE A 1 423 ? 17.104 33.693 95.679 1.00 14.36 423 ILE A CA 1
ATOM 2541 C C . ILE A 1 423 ? 16.671 33.235 97.058 1.00 13.96 423 ILE A C 1
ATOM 2542 O O . ILE A 1 423 ? 17.254 33.561 98.090 1.00 16.51 423 ILE A O 1
ATOM 2547 N N . GLY A 1 424 ? 15.568 32.502 97.053 1.00 12.36 424 GLY A N 1
ATOM 2548 C CA . GLY A 1 424 ? 15.020 31.941 98.264 1.00 11.64 424 GLY A CA 1
ATOM 2549 C C . GLY A 1 424 ? 15.558 30.541 98.450 1.00 10.02 424 GLY A C 1
ATOM 2550 O O . GLY A 1 424 ? 15.354 29.648 97.637 1.00 7.53 424 GLY A O 1
ATOM 2551 N N . THR A 1 425 ? 16.295 30.352 99.526 1.00 11.11 425 THR A N 1
ATOM 2552 C CA . THR A 1 425 ? 16.856 29.039 99.798 1.00 13.62 425 THR A CA 1
ATOM 2553 C C . THR A 1 425 ? 15.907 28.185 100.661 1.00 14.82 425 THR A C 1
ATOM 2554 O O . THR A 1 425 ? 15.252 28.694 101.570 1.00 15.56 425 THR A O 1
ATOM 2558 N N . LEU A 1 426 ? 15.752 26.881 100.422 1.00 15.85 426 LEU A N 1
ATOM 2559 C CA . LEU A 1 426 ? 14.842 26.075 101.228 1.00 16.25 426 LEU A CA 1
ATOM 2560 C C . LEU A 1 426 ? 15.522 25.153 102.242 1.00 17.38 426 LEU A C 1
ATOM 2561 O O . LEU A 1 426 ? 14.846 24.549 103.075 1.00 18.37 426 LEU A O 1
ATOM 2566 N N . ALA A 1 427 ? 16.863 25.081 102.226 1.00 16.55 427 ALA A N 1
ATOM 2567 C CA . ALA A 1 427 ? 17.668 24.273 103.139 1.00 16.19 427 ALA A CA 1
ATOM 2568 C C . ALA A 1 427 ? 19.037 24.938 103.258 1.00 16.19 427 ALA A C 1
ATOM 2569 O O . ALA A 1 427 ? 19.614 25.394 102.274 1.00 17.39 427 ALA A O 1
ATOM 2571 N N . GLY A 1 428 ? 19.596 25.058 104.454 1.00 17.16 428 GLY A N 1
ATOM 2572 C CA . GLY A 1 428 ? 20.888 25.701 104.614 1.00 19.95 428 GLY A CA 1
ATOM 2573 C C . GLY A 1 428 ? 20.900 26.715 105.742 1.00 22.02 428 GLY A C 1
ATOM 2574 O O . GLY A 1 428 ? 19.856 27.051 106.304 1.00 24.85 428 GLY A O 1
ATOM 2575 N N . ALA A 1 429 ? 22.073 27.262 106.061 1.00 22.19 429 ALA A N 1
ATOM 2576 C CA . ALA A 1 429 ? 22.238 28.227 107.146 1.00 23.74 429 ALA A CA 1
ATOM 2577 C C . ALA A 1 429 ? 21.329 29.436 107.234 1.00 25.62 429 ALA A C 1
ATOM 2578 O O . ALA A 1 429 ? 20.940 29.929 108.299 1.00 27.32 429 ALA A O 1
ATOM 2580 N N . ASN A 1 430 ? 20.923 29.807 106.036 1.00 24.64 430 ASN A N 1
ATOM 2581 C CA . ASN A 1 430 ? 20.098 30.964 105.828 1.00 25.60 430 ASN A CA 1
ATOM 2582 C C . ASN A 1 430 ? 18.771 30.639 105.167 1.00 26.89 430 ASN A C 1
ATOM 2583 O O . ASN A 1 430 ? 18.135 31.539 104.611 1.00 29.78 430 ASN A O 1
ATOM 2588 N N . SER A 1 431 ? 18.313 29.383 105.200 1.00 24.86 431 SER A N 1
ATOM 2589 C CA . SER A 1 431 ? 17.054 29.020 104.562 1.00 23.55 431 SER A CA 1
ATOM 2590 C C . SER A 1 431 ? 15.807 29.761 104.996 1.00 21.87 431 SER A C 1
ATOM 2591 O O . SER A 1 431 ? 15.798 30.505 105.976 1.00 22.90 431 SER A O 1
ATOM 2594 N N . LEU A 1 432 ? 14.757 29.567 104.205 1.00 19.95 432 LEU A N 1
ATOM 2595 C CA . LEU A 1 432 ? 13.473 30.159 104.472 1.00 19.13 432 LEU A CA 1
ATOM 2596 C C . LEU A 1 432 ? 12.902 29.444 105.691 1.00 18.33 432 LEU A C 1
ATOM 2597 O O . LEU A 1 432 ? 12.394 30.111 106.584 1.00 19.01 432 LEU A O 1
ATOM 2602 N N . LEU A 1 433 ? 13.037 28.113 105.805 1.00 17.86 433 LEU A N 1
ATOM 2603 C CA . LEU A 1 433 ? 12.518 27.383 106.957 1.00 19.65 433 LEU A CA 1
ATOM 2604 C C . LEU A 1 433 ? 13.261 27.802 108.214 1.00 20.46 433 LEU A C 1
ATOM 2605 O O . LEU A 1 433 ? 12.672 27.838 109.290 1.00 24.15 433 LEU A O 1
ATOM 2610 N N . ASN A 1 434 ? 14.533 28.195 108.079 1.00 22.60 434 ASN A N 1
ATOM 2611 C CA . ASN A 1 434 ? 15.382 28.633 109.183 1.00 22.60 434 ASN A CA 1
ATOM 2612 C C . ASN A 1 434 ? 14.859 29.876 109.867 1.00 22.70 434 ASN A C 1
ATOM 2613 O O . ASN A 1 434 ? 15.141 30.129 111.034 1.00 23.80 434 ASN A O 1
ATOM 2618 N N . ALA A 1 435 ? 14.116 30.676 109.113 1.00 22.33 435 ALA A N 1
ATOM 2619 C CA . ALA A 1 435 ? 13.549 31.908 109.631 1.00 22.48 435 ALA A CA 1
ATOM 2620 C C . ALA A 1 435 ? 12.142 31.758 110.206 1.00 21.28 435 ALA A C 1
ATOM 2621 O O . ALA A 1 435 ? 11.551 32.716 110.708 1.00 22.39 435 ALA A O 1
ATOM 2623 N N . LEU A 1 436 ? 11.582 30.553 110.115 1.00 19.85 436 LEU A N 1
ATOM 2624 C CA . LEU A 1 436 ? 10.264 30.285 110.642 1.00 19.03 436 LEU A CA 1
ATOM 2625 C C . LEU A 1 436 ? 10.391 30.025 112.129 1.00 21.24 436 LEU A C 1
ATOM 2626 O O . LEU A 1 436 ? 11.386 29.455 112.574 1.00 24.09 436 LEU A O 1
ATOM 2631 N N . PRO A 1 437 ? 9.418 30.404 112.957 1.00 22.06 437 PRO A N 1
ATOM 2632 C CA . PRO A 1 437 ? 9.247 29.824 114.279 1.00 22.70 437 PRO A CA 1
ATOM 2633 C C . PRO A 1 437 ? 9.183 28.296 114.295 1.00 23.13 437 PRO A C 1
ATOM 2634 O O . PRO A 1 437 ? 8.438 27.673 113.539 1.00 21.77 437 PRO A O 1
ATOM 2638 N N . GLU A 1 438 ? 9.998 27.699 115.174 1.00 23.36 438 GLU A N 1
ATOM 2639 C CA . GLU A 1 438 ? 10.090 26.256 115.371 1.00 22.75 438 GLU A CA 1
ATOM 2640 C C . GLU A 1 438 ? 8.707 25.677 115.560 1.00 20.57 438 GLU A C 1
ATOM 2641 O O . GLU A 1 438 ? 8.388 24.637 115.002 1.00 18.82 438 GLU A O 1
ATOM 2647 N N . GLU A 1 439 ? 7.867 26.408 116.294 1.00 20.84 439 GLU A N 1
ATOM 2648 C CA . GLU A 1 439 ? 6.512 25.964 116.535 1.00 22.22 439 GLU A CA 1
ATOM 2649 C C . GLU A 1 439 ? 5.677 25.968 115.264 1.00 20.85 439 GLU A C 1
ATOM 2650 O O . GLU A 1 439 ? 4.912 25.018 115.082 1.00 20.12 439 GLU A O 1
ATOM 2656 N N . VAL A 1 440 ? 5.804 26.944 114.345 1.00 19.04 440 VAL A N 1
ATOM 2657 C CA . VAL A 1 440 ? 4.995 26.872 113.125 1.00 19.14 440 VAL A CA 1
ATOM 2658 C C . VAL A 1 440 ? 5.588 25.836 112.163 1.00 19.13 440 VAL A C 1
ATOM 2659 O O . VAL A 1 440 ? 4.888 25.337 111.283 1.00 17.60 440 VAL A O 1
ATOM 2663 N N . ILE A 1 441 ? 6.886 25.511 112.320 1.00 20.04 441 ILE A N 1
ATOM 2664 C CA . ILE A 1 441 ? 7.565 24.520 111.495 1.00 20.34 441 ILE A CA 1
ATOM 2665 C C . ILE A 1 441 ? 6.963 23.190 111.897 1.00 21.41 441 ILE A C 1
ATOM 2666 O O . ILE A 1 441 ? 6.834 22.311 111.052 1.00 21.20 441 ILE A O 1
ATOM 2671 N N . GLN A 1 442 ? 6.577 23.060 113.178 1.00 22.38 442 GLN A N 1
ATOM 2672 C CA . GLN A 1 442 ? 5.970 21.851 113.693 1.00 22.83 442 GLN A CA 1
ATOM 2673 C C . GLN A 1 442 ? 4.601 21.672 113.060 1.00 23.32 442 GLN A C 1
ATOM 2674 O O . GLN A 1 442 ? 4.304 20.607 112.517 1.00 23.07 442 GLN A O 1
ATOM 2680 N N . HIS A 1 443 ? 3.778 22.734 113.034 1.00 24.41 443 HIS A N 1
ATOM 2681 C CA . HIS A 1 443 ? 2.431 22.622 112.482 1.00 23.14 443 HIS A CA 1
ATOM 2682 C C . HIS A 1 443 ? 2.219 22.650 110.981 1.00 23.38 443 HIS A C 1
ATOM 2683 O O . HIS A 1 443 ? 1.133 22.274 110.530 1.00 24.51 443 HIS A O 1
ATOM 2690 N N . THR A 1 444 ? 3.212 23.077 110.187 1.00 22.55 444 THR A N 1
ATOM 2691 C CA . THR A 1 444 ? 3.034 23.086 108.753 1.00 21.69 444 THR A CA 1
ATOM 2692 C C . THR A 1 444 ? 3.610 21.805 108.176 1.00 23.43 444 THR A C 1
ATOM 2693 O O . THR A 1 444 ? 3.108 21.357 107.152 1.00 23.95 444 THR A O 1
ATOM 2697 N N . PHE A 1 445 ? 4.626 21.182 108.814 1.00 25.91 445 PHE A N 1
ATOM 2698 C CA . PHE A 1 445 ? 5.251 19.940 108.351 1.00 27.78 445 PHE A CA 1
ATOM 2699 C C . PHE A 1 445 ? 4.931 18.713 109.190 1.00 30.32 445 PHE A C 1
ATOM 2700 O O . PHE A 1 445 ? 5.424 17.625 108.864 1.00 34.59 445 PHE A O 1
ATOM 2708 N N . ASN A 1 446 ? 4.142 18.852 110.269 1.00 30.62 446 ASN A N 1
ATOM 2709 C CA . ASN A 1 446 ? 3.751 17.765 111.163 1.00 32.53 446 ASN A CA 1
ATOM 2710 C C . ASN A 1 446 ? 4.891 16.999 111.835 1.00 30.41 446 ASN A C 1
ATOM 2711 O O . ASN A 1 446 ? 5.015 15.777 111.815 1.00 29.81 446 ASN A O 1
ATOM 2716 N N . LEU A 1 447 ? 5.750 17.781 112.462 1.00 31.17 447 LEU A N 1
ATOM 2717 C CA . LEU A 1 447 ? 6.901 17.261 113.157 1.00 31.63 447 LEU A CA 1
ATOM 2718 C C . LEU A 1 447 ? 6.793 17.628 114.612 1.00 33.80 447 LEU A C 1
ATOM 2719 O O . LEU A 1 447 ? 5.850 18.310 115.030 1.00 35.96 447 LEU A O 1
ATOM 2724 N N . LYS A 1 448 ? 7.779 17.165 115.383 1.00 34.49 448 LYS A N 1
ATOM 2725 C CA . LYS A 1 448 ? 7.835 17.425 116.806 1.00 35.37 448 LYS A CA 1
ATOM 2726 C C . LYS A 1 448 ? 8.932 18.443 117.042 1.00 34.60 448 LYS A C 1
ATOM 2727 O O . LYS A 1 448 ? 9.821 18.585 116.208 1.00 33.80 448 LYS A O 1
ATOM 2733 N N . SER A 1 449 ? 8.902 19.153 118.175 1.00 35.94 449 SER A N 1
ATOM 2734 C CA . SER A 1 449 ? 9.906 20.162 118.519 1.00 36.89 449 SER A CA 1
ATOM 2735 C C . SER A 1 449 ? 11.371 19.806 118.306 1.00 37.38 449 SER A C 1
ATOM 2736 O O . SER A 1 449 ? 12.162 20.663 117.912 1.00 38.78 449 SER A O 1
ATOM 2739 N N . GLN A 1 450 ? 11.712 18.545 118.601 1.00 39.16 450 GLN A N 1
ATOM 2740 C CA . GLN A 1 450 ? 13.060 18.006 118.458 1.00 38.52 450 GLN A CA 1
ATOM 2741 C C . GLN A 1 450 ? 13.414 17.949 116.981 1.00 35.09 450 GLN A C 1
ATOM 2742 O O . GLN A 1 450 ? 14.465 18.451 116.596 1.00 35.52 450 GLN A O 1
ATOM 2748 N N . GLN A 1 451 ? 12.538 17.354 116.159 1.00 32.59 451 GLN A N 1
ATOM 2749 C CA . GLN A 1 451 ? 12.742 17.218 114.709 1.00 32.86 451 GLN A CA 1
ATOM 2750 C C . GLN A 1 451 ? 12.775 18.566 113.989 1.00 30.40 451 GLN A C 1
ATOM 2751 O O . GLN A 1 451 ? 13.370 18.743 112.927 1.00 28.61 451 GLN A O 1
ATOM 2757 N N . ALA A 1 452 ? 12.103 19.527 114.623 1.00 28.99 452 ALA A N 1
ATOM 2758 C CA . ALA A 1 452 ? 11.988 20.881 114.141 1.00 27.25 452 ALA A CA 1
ATOM 2759 C C . ALA A 1 452 ? 13.308 21.583 114.311 1.00 27.36 452 ALA A C 1
ATOM 2760 O O . ALA A 1 452 ? 13.658 22.483 113.551 1.00 26.85 452 ALA A O 1
ATOM 2762 N N . ARG A 1 453 ? 14.028 21.163 115.347 1.00 27.18 453 ARG A N 1
ATOM 2763 C CA . ARG A 1 453 ? 15.341 21.712 115.604 1.00 31.49 453 ARG A CA 1
ATOM 2764 C C . ARG A 1 453 ? 16.271 21.128 114.541 1.00 30.51 453 ARG A C 1
ATOM 2765 O O . ARG A 1 453 ? 17.067 21.863 113.969 1.00 31.81 453 ARG A O 1
ATOM 2773 N N . GLN A 1 454 ? 16.143 19.833 114.202 1.00 31.51 454 GLN A N 1
ATOM 2774 C CA . GLN A 1 454 ? 16.979 19.187 113.198 1.00 30.20 454 GLN A CA 1
ATOM 2775 C C . GLN A 1 454 ? 16.895 19.805 111.819 1.00 28.99 454 GLN A C 1
ATOM 2776 O O . GLN A 1 454 ? 17.922 19.953 111.171 1.00 30.40 454 GLN A O 1
ATOM 2782 N N . ILE A 1 455 ? 15.713 20.191 111.338 1.00 27.39 455 ILE A N 1
ATOM 2783 C CA . ILE A 1 455 ? 15.603 20.801 110.024 1.00 26.13 455 ILE A CA 1
ATOM 2784 C C . ILE A 1 455 ? 16.327 22.134 110.021 1.00 25.24 455 ILE A C 1
ATOM 2785 O O . ILE A 1 455 ? 17.019 22.483 109.064 1.00 26.88 455 ILE A O 1
ATOM 2790 N N . LYS A 1 456 ? 16.169 22.875 111.112 1.00 25.11 456 LYS A N 1
ATOM 2791 C CA . LYS A 1 456 ? 16.819 24.156 111.236 1.00 25.15 456 LYS A CA 1
ATOM 2792 C C . LYS A 1 456 ? 18.329 24.113 111.366 1.00 26.91 456 LYS A C 1
ATOM 2793 O O . LYS A 1 456 ? 19.051 24.889 110.733 1.00 28.59 456 LYS A O 1
ATOM 2799 N N . ASN A 1 457 ? 18.815 23.148 112.148 1.00 28.02 457 ASN A N 1
ATOM 2800 C CA . ASN A 1 457 ? 20.240 23.054 112.416 1.00 29.57 457 ASN A CA 1
ATOM 2801 C C . ASN A 1 457 ? 21.116 21.916 111.904 1.00 27.53 457 ASN A C 1
ATOM 2802 O O . ASN A 1 457 ? 22.343 22.001 112.040 1.00 27.95 457 ASN A O 1
ATOM 2807 N N . ASN A 1 458 ? 20.579 20.880 111.255 1.00 24.77 458 ASN A N 1
ATOM 2808 C CA . ASN A 1 458 ? 21.448 19.820 110.801 1.00 24.39 458 ASN A CA 1
ATOM 2809 C C . ASN A 1 458 ? 22.356 20.183 109.648 1.00 25.27 458 ASN A C 1
ATOM 2810 O O . ASN A 1 458 ? 23.453 19.624 109.542 1.00 24.49 458 ASN A O 1
ATOM 2815 N N . ASN A 1 459 ? 21.948 21.133 108.801 1.00 23.96 459 ASN A N 1
ATOM 2816 C CA . ASN A 1 459 ? 22.802 21.527 107.706 1.00 22.53 459 ASN A CA 1
ATOM 2817 C C . ASN A 1 459 ? 23.261 22.934 108.029 1.00 23.00 459 ASN A C 1
ATOM 2818 O O . ASN A 1 459 ? 22.452 23.860 107.954 1.00 25.14 459 ASN A O 1
ATOM 2823 N N . PRO A 1 460 ? 24.539 23.160 108.377 1.00 21.60 460 PRO A N 1
ATOM 2824 C CA . PRO A 1 460 ? 25.068 24.459 108.750 1.00 20.54 460 PRO A CA 1
ATOM 2825 C C . PRO A 1 460 ? 25.620 25.245 107.583 1.00 21.77 460 PRO A C 1
ATOM 2826 O O . PRO A 1 460 ? 26.155 26.343 107.766 1.00 24.43 460 PRO A O 1
ATOM 2830 N N . PHE A 1 461 ? 25.517 24.695 106.380 1.00 19.73 461 PHE A N 1
ATOM 2831 C CA . PHE A 1 461 ? 26.067 25.385 105.240 1.00 19.95 461 PHE A CA 1
ATOM 2832 C C . PHE A 1 461 ? 25.114 26.203 104.407 1.00 18.69 461 PHE A C 1
ATOM 2833 O O . PHE A 1 461 ? 23.962 25.833 104.234 1.00 19.75 461 PHE A O 1
ATOM 2841 N N . LYS A 1 462 ? 25.642 27.321 103.895 1.00 18.23 462 LYS A N 1
ATOM 2842 C CA . LYS A 1 462 ? 24.916 28.258 103.045 1.00 17.08 462 LYS A CA 1
ATOM 2843 C C . LYS A 1 462 ? 25.034 27.794 101.596 1.00 17.36 462 LYS A C 1
ATOM 2844 O O . LYS A 1 462 ? 26.140 27.687 101.070 1.00 17.77 462 LYS A O 1
ATOM 2850 N N . PHE A 1 463 ? 23.875 27.553 100.967 1.00 16.22 463 PHE A N 1
ATOM 2851 C CA . PHE A 1 463 ? 23.657 27.110 99.586 1.00 14.58 463 PHE A CA 1
ATOM 2852 C C . PHE A 1 463 ? 24.253 25.775 99.125 1.00 16.07 463 PHE A C 1
ATOM 2853 O O . PHE A 1 463 ? 23.516 24.925 98.639 1.00 17.26 463 PHE A O 1
ATOM 2861 N N . LEU A 1 464 ? 25.562 25.537 99.226 1.00 15.66 464 LEU A N 1
ATOM 2862 C CA . LEU A 1 464 ? 26.229 24.304 98.816 1.00 12.26 464 LEU A CA 1
ATOM 2863 C C . LEU A 1 464 ? 26.434 23.364 99.988 1.00 14.62 464 LEU A C 1
ATOM 2864 O O . LEU A 1 464 ? 26.941 23.751 101.050 1.00 15.22 464 LEU A O 1
ATOM 2869 N N . VAL A 1 465 ? 26.043 22.108 99.787 1.00 12.86 465 VAL A N 1
ATOM 2870 C CA . VAL A 1 465 ? 26.210 21.114 100.828 1.00 9.37 465 VAL A CA 1
ATOM 2871 C C . VAL A 1 465 ? 27.203 20.038 100.365 1.00 12.75 465 VAL A C 1
ATOM 2872 O O . VAL A 1 465 ? 27.257 19.636 99.204 1.00 10.92 465 VAL A O 1
ATOM 2876 N N . PRO A 1 466 ? 28.116 19.619 101.239 1.00 13.88 466 PRO A N 1
ATOM 2877 C CA . PRO A 1 466 ? 29.163 18.661 100.936 1.00 11.98 466 PRO A CA 1
ATOM 2878 C C . PRO A 1 466 ? 28.637 17.293 100.585 1.00 15.10 466 PRO A C 1
ATOM 2879 O O . PRO A 1 466 ? 27.459 17.060 100.822 1.00 16.66 466 PRO A O 1
ATOM 2883 N N . PRO A 1 467 ? 29.419 16.351 100.038 1.00 20.20 467 PRO A N 1
ATOM 2884 C CA . PRO A 1 467 ? 29.006 14.977 99.764 1.00 19.69 467 PRO A CA 1
ATOM 2885 C C . PRO A 1 467 ? 28.530 14.328 101.036 1.00 23.18 467 PRO A C 1
ATOM 2886 O O . PRO A 1 467 ? 29.111 14.539 102.100 1.00 22.71 467 PRO A O 1
ATOM 2890 N N . GLN A 1 468 ? 27.488 13.516 100.905 1.00 28.63 468 GLN A N 1
ATOM 2891 C CA . GLN A 1 468 ? 26.907 12.846 102.052 1.00 32.65 468 GLN A CA 1
ATOM 2892 C C . GLN A 1 468 ? 27.858 12.081 102.947 1.00 35.26 468 GLN A C 1
ATOM 2893 O O . GLN A 1 468 ? 27.565 11.936 104.134 1.00 36.23 468 GLN A O 1
ATOM 2899 N N . GLU A 1 469 ? 29.021 11.685 102.408 1.00 39.51 469 GLU A N 1
ATOM 2900 C CA . GLU A 1 469 ? 30.038 10.944 103.136 1.00 44.76 469 GLU A CA 1
ATOM 2901 C C . GLU A 1 469 ? 29.433 9.602 103.534 1.00 48.56 469 GLU A C 1
ATOM 2902 O O . GLU A 1 469 ? 29.003 9.366 104.671 1.00 49.92 469 GLU A O 1
ATOM 2908 N N . SER A 1 470 ? 29.355 8.753 102.497 1.00 51.41 470 SER A N 1
ATOM 2909 C CA . SER A 1 470 ? 28.792 7.412 102.628 1.00 52.35 470 SER A CA 1
ATOM 2910 C C . SER A 1 470 ? 29.790 6.275 102.408 1.00 52.84 470 SER A C 1
ATOM 2911 O O . SER A 1 470 ? 30.947 6.413 102.820 1.00 52.91 470 SER A O 1
ATOM 2914 N N . ASN B 1 10 ? 3.905 37.877 64.671 1.00 34.25 10 ASN B N 1
ATOM 2915 C CA . ASN B 1 10 ? 5.002 38.831 64.814 1.00 36.23 10 ASN B CA 1
ATOM 2916 C C . ASN B 1 10 ? 4.756 40.213 64.175 1.00 35.32 10 ASN B C 1
ATOM 2917 O O . ASN B 1 10 ? 5.043 40.493 63.003 1.00 35.51 10 ASN B O 1
ATOM 2922 N N . GLU B 1 11 ? 4.235 41.112 65.023 1.00 34.59 11 GLU B N 1
ATOM 2923 C CA . GLU B 1 11 ? 3.883 42.481 64.667 1.00 35.33 11 GLU B CA 1
ATOM 2924 C C . GLU B 1 11 ? 4.886 43.301 63.850 1.00 33.35 11 GLU B C 1
ATOM 2925 O O . GLU B 1 11 ? 4.510 43.864 62.821 1.00 32.77 11 GLU B O 1
ATOM 2931 N N . CYS B 1 12 ? 6.166 43.352 64.228 1.00 31.54 12 CYS B N 1
ATOM 2932 C CA . CYS B 1 12 ? 7.146 44.112 63.471 1.00 30.36 12 CYS B CA 1
ATOM 2933 C C . CYS B 1 12 ? 7.873 43.313 62.394 1.00 31.38 12 CYS B C 1
ATOM 2934 O O . CYS B 1 12 ? 8.866 43.806 61.848 1.00 31.01 12 CYS B O 1
ATOM 2937 N N . GLN B 1 13 ? 7.429 42.094 62.021 1.00 32.72 13 GLN B N 1
ATOM 2938 C CA . GLN B 1 13 ? 8.116 41.347 60.964 1.00 34.30 13 GLN B CA 1
ATOM 2939 C C . GLN B 1 13 ? 7.490 41.850 59.665 1.00 33.99 13 GLN B C 1
ATOM 2940 O O . GLN B 1 13 ? 6.724 41.177 58.971 1.00 32.61 13 GLN B O 1
ATOM 2946 N N . ILE B 1 14 ? 7.883 43.093 59.354 1.00 35.00 14 ILE B N 1
ATOM 2947 C CA . ILE B 1 14 ? 7.373 43.814 58.201 1.00 35.84 14 ILE B CA 1
ATOM 2948 C C . ILE B 1 14 ? 8.142 43.626 56.894 1.00 37.38 14 ILE B C 1
ATOM 2949 O O . ILE B 1 14 ? 9.366 43.761 56.758 1.00 37.25 14 ILE B O 1
ATOM 2954 N N . GLN B 1 15 ? 7.261 43.304 55.941 1.00 38.97 15 GLN B N 1
ATOM 2955 C CA . GLN B 1 15 ? 7.601 43.024 54.556 1.00 40.78 15 GLN B CA 1
ATOM 2956 C C . GLN B 1 15 ? 7.771 44.242 53.661 1.00 38.54 15 GLN B C 1
ATOM 2957 O O . GLN B 1 15 ? 8.828 44.446 53.059 1.00 40.56 15 GLN B O 1
ATOM 2963 N N . LYS B 1 16 ? 6.718 45.054 53.569 1.00 35.21 16 LYS B N 1
ATOM 2964 C CA . LYS B 1 16 ? 6.738 46.243 52.751 1.00 33.10 16 LYS B CA 1
ATOM 2965 C C . LYS B 1 16 ? 5.966 47.292 53.495 1.00 31.45 16 LYS B C 1
ATOM 2966 O O . LYS B 1 16 ? 4.883 47.054 54.043 1.00 31.57 16 LYS B O 1
ATOM 2972 N N . LEU B 1 17 ? 6.629 48.444 53.497 1.00 28.36 17 LEU B N 1
ATOM 2973 C CA . LEU B 1 17 ? 6.100 49.620 54.125 1.00 25.85 17 LEU B CA 1
ATOM 2974 C C . LEU B 1 17 ? 5.445 50.438 53.026 1.00 27.80 17 LEU B C 1
ATOM 2975 O O . LEU B 1 17 ? 5.518 50.094 51.843 1.00 28.09 17 LEU B O 1
ATOM 2980 N N . ASN B 1 18 ? 4.695 51.471 53.405 1.00 27.87 18 ASN B N 1
ATOM 2981 C CA . ASN B 1 18 ? 4.058 52.368 52.440 1.00 27.75 18 ASN B CA 1
ATOM 2982 C C . ASN B 1 18 ? 3.763 53.664 53.144 1.00 25.66 18 ASN B C 1
ATOM 2983 O O . ASN B 1 18 ? 3.471 53.715 54.343 1.00 25.68 18 ASN B O 1
ATOM 2988 N N . ALA B 1 19 ? 3.871 54.724 52.355 1.00 23.01 19 ALA B N 1
ATOM 2989 C CA . ALA B 1 19 ? 3.598 56.031 52.883 1.00 21.67 19 ALA B CA 1
ATOM 2990 C C . ALA B 1 19 ? 2.082 56.005 53.089 1.00 22.73 19 ALA B C 1
ATOM 2991 O O . ALA B 1 19 ? 1.314 55.901 52.134 1.00 24.98 19 ALA B O 1
ATOM 2993 N N . LEU B 1 20 ? 1.638 55.948 54.347 1.00 22.14 20 LEU B N 1
ATOM 2994 C CA . LEU B 1 20 ? 0.223 55.902 54.686 1.00 20.94 20 LEU B CA 1
ATOM 2995 C C . LEU B 1 20 ? -0.476 57.237 54.833 1.00 21.63 20 LEU B C 1
ATOM 2996 O O . LEU B 1 20 ? 0.056 58.168 55.434 1.00 21.29 20 LEU B O 1
ATOM 3001 N N . LYS B 1 21 ? -1.678 57.323 54.261 1.00 22.17 21 LYS B N 1
ATOM 3002 C CA . LYS B 1 21 ? -2.496 58.529 54.352 1.00 22.57 21 LYS B CA 1
ATOM 3003 C C . LYS B 1 21 ? -3.754 58.171 55.143 1.00 23.97 21 LYS B C 1
ATOM 3004 O O . LYS B 1 21 ? -4.102 56.975 55.176 1.00 23.05 21 LYS B O 1
ATOM 3010 N N . PRO B 1 22 ? -4.475 59.123 55.795 1.00 22.18 22 PRO B N 1
ATOM 3011 C CA . PRO B 1 22 ? -5.563 58.819 56.727 1.00 22.07 22 PRO B CA 1
ATOM 3012 C C . PRO B 1 22 ? -6.773 58.145 56.088 1.00 23.11 22 PRO B C 1
ATOM 3013 O O . PRO B 1 22 ? -6.980 58.216 54.870 1.00 25.46 22 PRO B O 1
ATOM 3017 N N . ASP B 1 23 ? -7.551 57.435 56.908 1.00 24.26 23 ASP B N 1
ATOM 3018 C CA . ASP B 1 23 ? -8.735 56.724 56.423 1.00 26.35 23 ASP B CA 1
ATOM 3019 C C . ASP B 1 23 ? -10.032 57.244 57.032 1.00 27.19 23 ASP B C 1
ATOM 3020 O O . ASP B 1 23 ? -11.115 56.895 56.558 1.00 30.98 23 ASP B O 1
ATOM 3025 N N . ASN B 1 24 ? -9.932 57.997 58.135 1.00 27.99 24 ASN B N 1
ATOM 3026 C CA . ASN B 1 24 ? -11.096 58.554 58.797 1.00 28.03 24 ASN B CA 1
ATOM 3027 C C . ASN B 1 24 ? -11.046 60.076 58.737 1.00 27.11 24 ASN B C 1
ATOM 3028 O O . ASN B 1 24 ? -9.965 60.678 58.724 1.00 29.72 24 ASN B O 1
ATOM 3033 N N . ARG B 1 25 ? -12.227 60.713 58.693 1.00 26.81 25 ARG B N 1
ATOM 3034 C CA . ARG B 1 25 ? -12.319 62.167 58.625 1.00 26.40 25 ARG B CA 1
ATOM 3035 C C . ARG B 1 25 ? -13.632 62.617 59.247 1.00 26.39 25 ARG B C 1
ATOM 3036 O O . ARG B 1 25 ? -14.682 62.038 58.946 1.00 26.74 25 ARG B O 1
ATOM 3044 N N . ILE B 1 26 ? -13.612 63.618 60.141 1.00 26.83 26 ILE B N 1
ATOM 3045 C CA . ILE B 1 26 ? -14.836 64.094 60.764 1.00 26.64 26 ILE B CA 1
ATOM 3046 C C . ILE B 1 26 ? -14.912 65.607 60.717 1.00 26.49 26 ILE B C 1
ATOM 3047 O O . ILE B 1 26 ? -14.195 66.329 61.410 1.00 26.32 26 ILE B O 1
ATOM 3052 N N . GLU B 1 27 ? -15.815 66.079 59.856 1.00 28.79 27 GLU B N 1
ATOM 3053 C CA . GLU B 1 27 ? -16.027 67.510 59.694 1.00 31.22 27 GLU B CA 1
ATOM 3054 C C . GLU B 1 27 ? -16.814 68.107 60.860 1.00 31.91 27 GLU B C 1
ATOM 3055 O O . GLU B 1 27 ? -18.032 67.948 60.971 1.00 33.27 27 GLU B O 1
ATOM 3061 N N . SER B 1 28 ? -16.103 68.742 61.795 1.00 32.62 28 SER B N 1
ATOM 3062 C CA . SER B 1 28 ? -16.725 69.378 62.958 1.00 32.59 28 SER B CA 1
ATOM 3063 C C . SER B 1 28 ? -17.112 70.840 62.643 1.00 32.48 28 SER B C 1
ATOM 3064 O O . SER B 1 28 ? -16.619 71.413 61.662 1.00 30.88 28 SER B O 1
ATOM 3067 N N . GLU B 1 29 ? -17.998 71.453 63.454 1.00 32.57 29 GLU B N 1
ATOM 3068 C CA . GLU B 1 29 ? -18.455 72.839 63.282 1.00 32.28 29 GLU B CA 1
ATOM 3069 C C . GLU B 1 29 ? -17.280 73.778 62.999 1.00 30.60 29 GLU B C 1
ATOM 3070 O O . GLU B 1 29 ? -17.179 74.372 61.925 1.00 31.22 29 GLU B O 1
ATOM 3076 N N . GLY B 1 30 ? -16.326 73.796 63.933 1.00 29.57 30 GLY B N 1
ATOM 3077 C CA . GLY B 1 30 ? -15.142 74.630 63.832 1.00 27.60 30 GLY B CA 1
ATOM 3078 C C . GLY B 1 30 ? -13.862 73.935 63.370 1.00 26.33 30 GLY B C 1
ATOM 3079 O O . GLY B 1 30 ? -12.761 74.423 63.686 1.00 25.51 30 GLY B O 1
ATOM 3080 N N . GLY B 1 31 ? -13.960 72.808 62.649 1.00 21.91 31 GLY B N 1
ATOM 3081 C CA . GLY B 1 31 ? -12.742 72.173 62.209 1.00 20.25 31 GLY B CA 1
ATOM 3082 C C . GLY B 1 31 ? -12.936 70.805 61.611 1.00 20.94 31 GLY B C 1
ATOM 3083 O O . GLY B 1 31 ? -14.028 70.390 61.221 1.00 20.52 31 GLY B O 1
ATOM 3084 N N . LEU B 1 32 ? -11.805 70.103 61.592 1.00 18.83 32 LEU B N 1
ATOM 3085 C CA . LEU B 1 32 ? -11.774 68.772 61.034 1.00 18.49 32 LEU B CA 1
ATOM 3086 C C . LEU B 1 32 ? -10.789 67.858 61.778 1.00 19.69 32 LEU B C 1
ATOM 3087 O O . LEU B 1 32 ? -9.779 68.327 62.325 1.00 19.36 32 LEU B O 1
ATOM 3092 N N . ILE B 1 33 ? -11.108 66.547 61.841 1.00 18.32 33 ILE B N 1
ATOM 3093 C CA . ILE B 1 33 ? -10.258 65.557 62.495 1.00 16.79 33 ILE B CA 1
ATOM 3094 C C . ILE B 1 33 ? -10.047 64.350 61.598 1.00 17.17 33 ILE B C 1
ATOM 3095 O O . ILE B 1 33 ? -10.958 63.656 61.138 1.00 16.10 33 ILE B O 1
ATOM 3100 N N . GLU B 1 34 ? -8.753 64.134 61.374 1.00 17.03 34 GLU B N 1
ATOM 3101 C CA . GLU B 1 34 ? -8.333 63.028 60.544 1.00 18.59 34 GLU B CA 1
ATOM 3102 C C . GLU B 1 34 ? -7.581 62.046 61.431 1.00 18.74 34 GLU B C 1
ATOM 3103 O O . GLU B 1 34 ? -6.909 62.497 62.362 1.00 20.30 34 GLU B O 1
ATOM 3109 N N . THR B 1 35 ? -7.758 60.720 61.224 1.00 17.29 35 THR B N 1
ATOM 3110 C CA . THR B 1 35 ? -7.073 59.678 62.000 1.00 16.78 35 THR B CA 1
ATOM 3111 C C . THR B 1 35 ? -6.629 58.514 61.127 1.00 17.02 35 THR B C 1
ATOM 3112 O O . THR B 1 35 ? -7.330 58.038 60.233 1.00 19.14 35 THR B O 1
ATOM 3116 N N . TRP B 1 36 ? -5.420 58.044 61.390 1.00 18.02 36 TRP B N 1
ATOM 3117 C CA . TRP B 1 36 ? -4.851 56.927 60.663 1.00 18.38 36 TRP B CA 1
ATOM 3118 C C . TRP B 1 36 ? -5.276 55.671 61.389 1.00 18.99 36 TRP B C 1
ATOM 3119 O O . TRP B 1 36 ? -5.314 55.643 62.622 1.00 16.89 36 TRP B O 1
ATOM 3130 N N . ASN B 1 37 ? -5.573 54.647 60.576 1.00 20.51 37 ASN B N 1
ATOM 3131 C CA . ASN B 1 37 ? -6.014 53.354 61.070 1.00 21.55 37 ASN B CA 1
ATOM 3132 C C . ASN B 1 37 ? -4.980 52.699 61.957 1.00 21.62 37 ASN B C 1
ATOM 3133 O O . ASN B 1 37 ? -3.913 52.327 61.467 1.00 23.65 37 ASN B O 1
ATOM 3138 N N . PRO B 1 38 ? -5.249 52.542 63.257 1.00 21.94 38 PRO B N 1
ATOM 3139 C CA . PRO B 1 38 ? -4.299 52.003 64.218 1.00 21.12 38 PRO B CA 1
ATOM 3140 C C . PRO B 1 38 ? -4.119 50.505 64.111 1.00 22.84 38 PRO B C 1
ATOM 3141 O O . PRO B 1 38 ? -3.318 49.930 64.847 1.00 25.80 38 PRO B O 1
ATOM 3145 N N . ASN B 1 39 ? -4.865 49.863 63.206 1.00 24.29 39 ASN B N 1
ATOM 3146 C CA . ASN B 1 39 ? -4.758 48.435 63.041 1.00 26.63 39 ASN B CA 1
ATOM 3147 C C . ASN B 1 39 ? -4.124 48.000 61.736 1.00 28.03 39 ASN B C 1
ATOM 3148 O O . ASN B 1 39 ? -4.435 46.957 61.161 1.00 30.08 39 ASN B O 1
ATOM 3153 N N . ASN B 1 40 ? -3.242 48.877 61.260 1.00 29.12 40 ASN B N 1
ATOM 3154 C CA . ASN B 1 40 ? -2.437 48.665 60.052 1.00 31.01 40 ASN B CA 1
ATOM 3155 C C . ASN B 1 40 ? -1.212 47.938 60.591 1.00 30.48 40 ASN B C 1
ATOM 3156 O O . ASN B 1 40 ? -0.859 48.260 61.733 1.00 32.46 40 ASN B O 1
ATOM 3161 N N . LYS B 1 41 ? -0.483 47.021 59.927 1.00 29.41 41 LYS B N 1
ATOM 3162 C CA . LYS B 1 41 ? 0.679 46.423 60.607 1.00 28.23 41 LYS B CA 1
ATOM 3163 C C . LYS B 1 41 ? 1.783 47.405 61.047 1.00 27.62 41 LYS B C 1
ATOM 3164 O O . LYS B 1 41 ? 2.259 47.227 62.175 1.00 24.46 41 LYS B O 1
ATOM 3170 N N . PRO B 1 42 ? 2.190 48.474 60.303 1.00 27.34 42 PRO B N 1
ATOM 3171 C CA . PRO B 1 42 ? 3.186 49.448 60.735 1.00 25.53 42 PRO B CA 1
ATOM 3172 C C . PRO B 1 42 ? 2.810 50.128 62.039 1.00 24.95 42 PRO B C 1
ATOM 3173 O O . PRO B 1 42 ? 3.670 50.311 62.905 1.00 26.17 42 PRO B O 1
ATOM 3177 N N . PHE B 1 43 ? 1.545 50.521 62.207 1.00 23.17 43 PHE B N 1
ATOM 3178 C CA . PHE B 1 43 ? 1.184 51.163 63.457 1.00 22.09 43 PHE B CA 1
ATOM 3179 C C . PHE B 1 43 ? 1.046 50.131 64.556 1.00 23.63 43 PHE B C 1
ATOM 3180 O O . PHE B 1 43 ? 1.329 50.465 65.702 1.00 24.16 43 PHE B O 1
ATOM 3188 N N . GLN B 1 44 ? 0.666 48.877 64.233 1.00 25.86 44 GLN B N 1
ATOM 3189 C CA . GLN B 1 44 ? 0.526 47.795 65.216 1.00 26.35 44 GLN B CA 1
ATOM 3190 C C . GLN B 1 44 ? 1.902 47.502 65.807 1.00 25.62 44 GLN B C 1
ATOM 3191 O O . GLN B 1 44 ? 2.057 47.224 67.003 1.00 26.72 44 GLN B O 1
ATOM 3197 N N . CYS B 1 45 ? 2.901 47.624 64.920 1.00 22.91 45 CYS B N 1
ATOM 3198 C CA . CYS B 1 45 ? 4.291 47.417 65.249 1.00 22.05 45 CYS B CA 1
ATOM 3199 C C . CYS B 1 45 ? 4.898 48.606 65.970 1.00 20.64 45 CYS B C 1
ATOM 3200 O O . CYS B 1 45 ? 5.692 48.423 66.892 1.00 21.65 45 CYS B O 1
ATOM 3203 N N . ALA B 1 46 ? 4.555 49.831 65.559 1.00 19.37 46 ALA B N 1
ATOM 3204 C CA . ALA B 1 46 ? 5.079 51.040 66.188 1.00 18.95 46 ALA B CA 1
ATOM 3205 C C . ALA B 1 46 ? 4.495 51.260 67.559 1.00 17.35 46 ALA B C 1
ATOM 3206 O O . ALA B 1 46 ? 5.155 51.791 68.444 1.00 19.09 46 ALA B O 1
ATOM 3208 N N . GLY B 1 47 ? 3.260 50.812 67.744 1.00 16.62 47 GLY B N 1
ATOM 3209 C CA . GLY B 1 47 ? 2.573 50.972 69.015 1.00 17.57 47 GLY B CA 1
ATOM 3210 C C . GLY B 1 47 ? 2.054 52.379 69.281 1.00 17.38 47 GLY B C 1
ATOM 3211 O O . GLY B 1 47 ? 2.070 52.840 70.428 1.00 20.65 47 GLY B O 1
ATOM 3212 N N . VAL B 1 48 ? 1.573 53.062 68.226 1.00 16.01 48 VAL B N 1
ATOM 3213 C CA . VAL B 1 48 ? 1.049 54.427 68.313 1.00 12.86 48 VAL B CA 1
ATOM 3214 C C . VAL B 1 48 ? -0.121 54.708 67.389 1.00 13.19 48 VAL B C 1
ATOM 3215 O O . VAL B 1 48 ? -0.265 54.111 66.324 1.00 12.98 48 VAL B O 1
ATOM 3219 N N . ALA B 1 49 ? -0.933 55.683 67.792 1.00 13.10 49 ALA B N 1
ATOM 3220 C CA . ALA B 1 49 ? -2.081 56.111 67.003 1.00 13.81 49 ALA B CA 1
ATOM 3221 C C . ALA B 1 49 ? -1.788 57.520 66.498 1.00 16.24 49 ALA B C 1
ATOM 3222 O O . ALA B 1 49 ? -1.418 58.391 67.296 1.00 19.41 49 ALA B O 1
ATOM 3224 N N . LEU B 1 50 ? -1.912 57.800 65.195 1.00 16.91 50 LEU B N 1
ATOM 3225 C CA . LEU B 1 50 ? -1.628 59.142 64.664 1.00 17.25 50 LEU B CA 1
ATOM 3226 C C . LEU B 1 50 ? -2.914 59.834 64.237 1.00 16.50 50 LEU B C 1
ATOM 3227 O O . LEU B 1 50 ? -3.739 59.264 63.530 1.00 16.33 50 LEU B O 1
ATOM 3232 N N . SER B 1 51 ? -3.052 61.101 64.608 1.00 15.46 51 SER B N 1
ATOM 3233 C CA . SER B 1 51 ? -4.228 61.888 64.273 1.00 14.28 51 SER B CA 1
ATOM 3234 C C . SER B 1 51 ? -3.930 63.338 63.910 1.00 14.97 51 SER B C 1
ATOM 3235 O O . SER B 1 51 ? -3.127 63.975 64.595 1.00 16.38 51 SER B O 1
ATOM 3238 N N . ARG B 1 52 ? -4.542 63.890 62.850 1.00 15.06 52 ARG B N 1
ATOM 3239 C CA . ARG B 1 52 ? -4.322 65.293 62.496 1.00 16.42 52 ARG B CA 1
ATOM 3240 C C . ARG B 1 52 ? -5.571 66.190 62.656 1.00 17.17 52 ARG B C 1
ATOM 3241 O O . ARG B 1 52 ? -6.462 66.224 61.803 1.00 20.40 52 ARG B O 1
ATOM 3249 N N . CYS B 1 53 ? -5.674 66.906 63.787 1.00 17.31 53 CYS B N 1
ATOM 3250 C CA . CYS B 1 53 ? -6.791 67.815 64.057 1.00 20.39 53 CYS B CA 1
ATOM 3251 C C . CYS B 1 53 ? -6.511 69.182 63.430 1.00 20.55 53 CYS B C 1
ATOM 3252 O O . CYS B 1 53 ? -5.364 69.554 63.182 1.00 23.12 53 CYS B O 1
ATOM 3255 N N . THR B 1 54 ? -7.547 69.975 63.151 1.00 22.00 54 THR B N 1
ATOM 3256 C CA . THR B 1 54 ? -7.370 71.316 62.591 1.00 22.33 54 THR B CA 1
ATOM 3257 C C . THR B 1 54 ? -8.448 72.293 63.091 1.00 22.23 54 THR B C 1
ATOM 3258 O O . THR B 1 54 ? -9.662 72.079 63.004 1.00 23.02 54 THR B O 1
ATOM 3262 N N . LEU B 1 55 ? -7.990 73.399 63.666 1.00 21.06 55 LEU B N 1
ATOM 3263 C CA . LEU B 1 55 ? -8.929 74.374 64.172 1.00 21.78 55 LEU B CA 1
ATOM 3264 C C . LEU B 1 55 ? -8.989 75.629 63.307 1.00 23.75 55 LEU B C 1
ATOM 3265 O O . LEU B 1 55 ? -7.987 76.328 63.116 1.00 23.27 55 LEU B O 1
ATOM 3270 N N . ASN B 1 56 ? -10.162 75.964 62.762 1.00 23.53 56 ASN B N 1
ATOM 3271 C CA . ASN B 1 56 ? -10.252 77.178 61.967 1.00 23.35 56 ASN B CA 1
ATOM 3272 C C . ASN B 1 56 ? -10.357 78.364 62.937 1.00 24.59 56 ASN B C 1
ATOM 3273 O O . ASN B 1 56 ? -10.122 78.222 64.147 1.00 23.72 56 ASN B O 1
ATOM 3278 N N . ARG B 1 57 ? -10.664 79.579 62.475 1.00 26.87 57 ARG B N 1
ATOM 3279 C CA . ARG B 1 57 ? -10.770 80.729 63.371 1.00 26.19 57 ARG B CA 1
ATOM 3280 C C . ARG B 1 57 ? -11.912 80.615 64.386 1.00 25.85 57 ARG B C 1
ATOM 3281 O O . ARG B 1 57 ? -13.008 80.108 64.121 1.00 25.21 57 ARG B O 1
ATOM 3289 N N . ASN B 1 58 ? -11.608 81.078 65.600 1.00 26.68 58 ASN B N 1
ATOM 3290 C CA . ASN B 1 58 ? -12.523 81.051 66.744 1.00 27.16 58 ASN B CA 1
ATOM 3291 C C . ASN B 1 58 ? -12.958 79.671 67.234 1.00 26.72 58 ASN B C 1
ATOM 3292 O O . ASN B 1 58 ? -13.813 79.544 68.118 1.00 27.18 58 ASN B O 1
ATOM 3297 N N . ALA B 1 59 ? -12.297 78.623 66.718 1.00 25.42 59 ALA B N 1
ATOM 3298 C CA . ALA B 1 59 ? -12.589 77.249 67.087 1.00 22.39 59 ALA B CA 1
ATOM 3299 C C . ALA B 1 59 ? -12.011 76.866 68.441 1.00 21.53 59 ALA B C 1
ATOM 3300 O O . ALA B 1 59 ? -10.938 77.294 68.879 1.00 19.86 59 ALA B O 1
ATOM 3302 N N . LEU B 1 60 ? -12.807 76.025 69.095 1.00 21.95 60 LEU B N 1
ATOM 3303 C CA . LEU B 1 60 ? -12.499 75.509 70.414 1.00 21.17 60 LEU B CA 1
ATOM 3304 C C . LEU B 1 60 ? -12.597 73.997 70.354 1.00 22.66 60 LEU B C 1
ATOM 3305 O O . LEU B 1 60 ? -13.534 73.447 69.763 1.00 21.64 60 LEU B O 1
ATOM 3310 N N . ARG B 1 61 ? -11.611 73.321 70.964 1.00 23.32 61 ARG B N 1
ATOM 3311 C CA . ARG B 1 61 ? -11.612 71.861 71.021 1.00 22.83 61 ARG B CA 1
ATOM 3312 C C . ARG B 1 61 ? -12.097 71.656 72.464 1.00 21.14 61 ARG B C 1
ATOM 3313 O O . ARG B 1 61 ? -11.508 72.193 73.410 1.00 21.62 61 ARG B O 1
ATOM 3321 N N . ARG B 1 62 ? -13.203 70.934 72.646 1.00 19.73 62 ARG B N 1
ATOM 3322 C CA . ARG B 1 62 ? -13.777 70.698 73.974 1.00 20.03 62 ARG B CA 1
ATOM 3323 C C . ARG B 1 62 ? -12.940 69.765 74.836 1.00 19.17 62 ARG B C 1
ATOM 3324 O O . ARG B 1 62 ? -12.403 68.815 74.262 1.00 21.95 62 ARG B O 1
ATOM 3332 N N . PRO B 1 63 ? -12.764 69.924 76.162 1.00 17.84 63 PRO B N 1
ATOM 3333 C CA . PRO B 1 63 ? -11.756 69.211 76.940 1.00 15.59 63 PRO B CA 1
ATOM 3334 C C . PRO B 1 63 ? -11.897 67.702 76.836 1.00 17.10 63 PRO B C 1
ATOM 3335 O O . PRO B 1 63 ? -13.005 67.164 76.840 1.00 18.17 63 PRO B O 1
ATOM 3339 N N . SER B 1 64 ? -10.772 67.022 76.626 1.00 17.74 64 SER B N 1
ATOM 3340 C CA . SER B 1 64 ? -10.780 65.572 76.520 1.00 17.31 64 SER B CA 1
ATOM 3341 C C . SER B 1 64 ? -9.474 64.988 77.044 1.00 17.58 64 SER B C 1
ATOM 3342 O O . SER B 1 64 ? -8.527 65.738 77.310 1.00 18.02 64 SER B O 1
ATOM 3345 N N . TYR B 1 65 ? -9.436 63.649 77.231 1.00 18.23 65 TYR B N 1
ATOM 3346 C CA . TYR B 1 65 ? -8.246 62.943 77.717 1.00 15.70 65 TYR B CA 1
ATOM 3347 C C . TYR B 1 65 ? -8.125 61.516 77.184 1.00 15.51 65 TYR B C 1
ATOM 3348 O O . TYR B 1 65 ? -9.062 60.974 76.595 1.00 18.05 65 TYR B O 1
ATOM 3357 N N . THR B 1 66 ? -6.970 60.866 77.366 1.00 14.08 66 THR B N 1
ATOM 3358 C CA . THR B 1 66 ? -6.760 59.483 76.900 1.00 11.93 66 THR B CA 1
ATOM 3359 C C . THR B 1 66 ? -5.890 58.720 77.873 1.00 12.45 66 THR B C 1
ATOM 3360 O O . THR B 1 66 ? -5.188 59.314 78.702 1.00 12.16 66 THR B O 1
ATOM 3364 N N . ASN B 1 67 ? -5.957 57.397 77.661 1.00 10.16 67 ASN B N 1
ATOM 3365 C CA . ASN B 1 67 ? -5.242 56.393 78.436 1.00 10.48 67 ASN B CA 1
ATOM 3366 C C . ASN B 1 67 ? -3.848 56.156 77.909 1.00 11.10 67 ASN B C 1
ATOM 3367 O O . ASN B 1 67 ? -3.499 55.060 77.472 1.00 12.60 67 ASN B O 1
ATOM 3372 N N . GLY B 1 68 ? -3.031 57.201 77.928 1.00 10.54 68 GLY B N 1
ATOM 3373 C CA . GLY B 1 68 ? -1.673 57.080 77.434 1.00 9.40 68 GLY B CA 1
ATOM 3374 C C . GLY B 1 68 ? -1.052 58.424 77.151 1.00 9.80 68 GLY B C 1
ATOM 3375 O O . GLY B 1 68 ? -1.768 59.412 77.031 1.00 16.27 68 GLY B O 1
ATOM 3376 N N . PRO B 1 69 ? 0.266 58.536 77.045 1.00 8.12 69 PRO B N 1
ATOM 3377 C CA . PRO B 1 69 ? 0.986 59.770 76.800 1.00 5.68 69 PRO B CA 1
ATOM 3378 C C . PRO B 1 69 ? 0.741 60.216 75.388 1.00 6.11 69 PRO B C 1
ATOM 3379 O O . PRO B 1 69 ? 0.694 59.403 74.470 1.00 7.71 69 PRO B O 1
ATOM 3383 N N . GLN B 1 70 ? 0.624 61.526 75.234 1.00 8.49 70 GLN B N 1
ATOM 3384 C CA . GLN B 1 70 ? 0.380 62.124 73.938 1.00 9.62 70 GLN B CA 1
ATOM 3385 C C . GLN B 1 70 ? 1.428 63.196 73.741 1.00 10.08 70 GLN B C 1
ATOM 3386 O O . GLN B 1 70 ? 2.000 63.731 74.695 1.00 12.77 70 GLN B O 1
ATOM 3392 N N . GLU B 1 71 ? 1.662 63.534 72.481 1.00 10.54 71 GLU B N 1
ATOM 3393 C CA . GLU B 1 71 ? 2.637 64.543 72.136 1.00 10.12 71 GLU B CA 1
ATOM 3394 C C . GLU B 1 71 ? 2.119 65.238 70.893 1.00 13.03 71 GLU B C 1
ATOM 3395 O O . GLU B 1 71 ? 2.121 64.682 69.797 1.00 15.18 71 GLU B O 1
ATOM 3401 N N . ILE B 1 72 ? 1.653 66.474 71.072 1.00 13.35 72 ILE B N 1
ATOM 3402 C CA . ILE B 1 72 ? 1.090 67.266 69.984 1.00 12.97 72 ILE B CA 1
ATOM 3403 C C . ILE B 1 72 ? 2.093 68.156 69.277 1.00 11.90 72 ILE B C 1
ATOM 3404 O O . ILE B 1 72 ? 2.871 68.827 69.947 1.00 15.13 72 ILE B O 1
ATOM 3409 N N . TYR B 1 73 ? 2.147 68.179 67.953 1.00 10.63 73 TYR B N 1
ATOM 3410 C CA . TYR B 1 73 ? 3.075 69.084 67.298 1.00 12.29 73 TYR B CA 1
ATOM 3411 C C . TYR B 1 73 ? 2.225 69.982 66.404 1.00 15.68 73 TYR B C 1
ATOM 3412 O O . TYR B 1 73 ? 1.431 69.507 65.580 1.00 15.71 73 TYR B O 1
ATOM 3421 N N . ILE B 1 74 ? 2.398 71.301 66.589 1.00 16.85 74 ILE B N 1
ATOM 3422 C CA . ILE B 1 74 ? 1.682 72.313 65.808 1.00 17.35 74 ILE B CA 1
ATOM 3423 C C . ILE B 1 74 ? 2.361 72.633 64.458 1.00 18.68 74 ILE B C 1
ATOM 3424 O O . ILE B 1 74 ? 3.407 73.285 64.350 1.00 17.56 74 ILE B O 1
ATOM 3429 N N . GLN B 1 75 ? 1.748 72.087 63.399 1.00 19.26 75 GLN B N 1
ATOM 3430 C CA . GLN B 1 75 ? 2.235 72.255 62.039 1.00 19.39 75 GLN B CA 1
ATOM 3431 C C . GLN B 1 75 ? 2.222 73.734 61.706 1.00 20.08 75 GLN B C 1
ATOM 3432 O O . GLN B 1 75 ? 3.279 74.301 61.439 1.00 20.51 75 GLN B O 1
ATOM 3438 N N . GLN B 1 76 ? 1.041 74.359 61.787 1.00 21.75 76 GLN B N 1
ATOM 3439 C CA . GLN B 1 76 ? 0.895 75.779 61.527 1.00 21.14 76 GLN B CA 1
ATOM 3440 C C . GLN B 1 76 ? -0.141 76.399 62.456 1.00 20.52 76 GLN B C 1
ATOM 3441 O O . GLN B 1 76 ? -0.958 75.712 63.078 1.00 19.84 76 GLN B O 1
ATOM 3447 N N . GLY B 1 77 ? -0.061 77.732 62.531 1.00 21.01 77 GLY B N 1
ATOM 3448 C CA . GLY B 1 77 ? -0.984 78.516 63.337 1.00 21.72 77 GLY B CA 1
ATOM 3449 C C . GLY B 1 77 ? -0.473 78.967 64.692 1.00 22.40 77 GLY B C 1
ATOM 3450 O O . GLY B 1 77 ? 0.644 78.665 65.109 1.00 23.89 77 GLY B O 1
ATOM 3451 N N . LYS B 1 78 ? -1.349 79.739 65.346 1.00 22.90 78 LYS B N 1
ATOM 3452 C CA . LYS B 1 78 ? -1.117 80.291 66.680 1.00 24.03 78 LYS B CA 1
ATOM 3453 C C . LYS B 1 78 ? -2.415 80.156 67.485 1.00 24.90 78 LYS B C 1
ATOM 3454 O O . LYS B 1 78 ? -3.513 80.041 66.924 1.00 26.01 78 LYS B O 1
ATOM 3460 N N . GLY B 1 79 ? -2.315 80.213 68.815 1.00 23.60 79 GLY B N 1
ATOM 3461 C CA . GLY B 1 79 ? -3.482 80.114 69.678 1.00 22.02 79 GLY B CA 1
ATOM 3462 C C . GLY B 1 79 ? -3.064 79.881 71.119 1.00 21.54 79 GLY B C 1
ATOM 3463 O O . GLY B 1 79 ? -1.923 80.139 71.501 1.00 21.04 79 GLY B O 1
ATOM 3464 N N . ILE B 1 80 ? -4.012 79.411 71.940 1.00 21.51 80 ILE B N 1
ATOM 3465 C CA . ILE B 1 80 ? -3.755 79.124 73.347 1.00 20.90 80 ILE B CA 1
ATOM 3466 C C . ILE B 1 80 ? -4.353 77.762 73.698 1.00 21.47 80 ILE B C 1
ATOM 3467 O O . ILE B 1 80 ? -5.313 77.290 73.072 1.00 20.81 80 ILE B O 1
ATOM 3472 N N . PHE B 1 81 ? -3.741 77.115 74.697 1.00 20.98 81 PHE B N 1
ATOM 3473 C CA . PHE B 1 81 ? -4.214 75.819 75.157 1.00 22.54 81 PHE B CA 1
ATOM 3474 C C . PHE B 1 81 ? -4.178 75.769 76.697 1.00 22.15 81 PHE B C 1
ATOM 3475 O O . PHE B 1 81 ? -3.333 76.442 77.315 1.00 20.98 81 PHE B O 1
ATOM 3483 N N . GLY B 1 82 ? -5.107 75.008 77.323 1.00 19.98 82 GLY B N 1
ATOM 3484 C CA . GLY B 1 82 ? -5.153 74.906 78.785 1.00 21.21 82 GLY B CA 1
ATOM 3485 C C . GLY B 1 82 ? -5.226 73.464 79.280 1.00 23.35 82 GLY B C 1
ATOM 3486 O O . GLY B 1 82 ? -6.021 72.688 78.747 1.00 22.52 82 GLY B O 1
ATOM 3487 N N . MET B 1 83 ? -4.399 73.060 80.271 1.00 24.05 83 MET B N 1
ATOM 3488 C CA . MET B 1 83 ? -4.416 71.678 80.780 1.00 24.94 83 MET B CA 1
ATOM 3489 C C . MET B 1 83 ? -4.854 71.586 82.233 1.00 24.54 83 MET B C 1
ATOM 3490 O O . MET B 1 83 ? -4.263 72.159 83.156 1.00 23.66 83 MET B O 1
ATOM 3495 N N . ILE B 1 84 ? -5.943 70.842 82.405 1.00 22.10 84 ILE B N 1
ATOM 3496 C CA . ILE B 1 84 ? -6.532 70.659 83.715 1.00 21.61 84 ILE B CA 1
ATOM 3497 C C . ILE B 1 84 ? -5.934 69.550 84.562 1.00 23.54 84 ILE B C 1
ATOM 3498 O O . ILE B 1 84 ? -6.467 68.437 84.660 1.00 23.93 84 ILE B O 1
ATOM 3503 N N . TYR B 1 85 ? -4.795 69.860 85.180 1.00 25.66 85 TYR B N 1
ATOM 3504 C CA . TYR B 1 85 ? -4.136 68.880 86.021 1.00 27.37 85 TYR B CA 1
ATOM 3505 C C . TYR B 1 85 ? -4.809 68.827 87.388 1.00 27.53 85 TYR B C 1
ATOM 3506 O O . TYR B 1 85 ? -4.878 69.850 88.072 1.00 26.98 85 TYR B O 1
ATOM 3515 N N . PRO B 1 86 ? -5.275 67.635 87.802 1.00 27.69 86 PRO B N 1
ATOM 3516 C CA . PRO B 1 86 ? -5.854 67.340 89.102 1.00 28.74 86 PRO B CA 1
ATOM 3517 C C . PRO B 1 86 ? -5.468 68.154 90.321 1.00 31.66 86 PRO B C 1
ATOM 3518 O O . PRO B 1 86 ? -6.224 69.071 90.658 1.00 34.76 86 PRO B O 1
ATOM 3522 N N . GLY B 1 87 ? -4.317 67.935 90.977 1.00 32.58 87 GLY B N 1
ATOM 3523 C CA . GLY B 1 87 ? -3.988 68.720 92.167 1.00 34.45 87 GLY B CA 1
ATOM 3524 C C . GLY B 1 87 ? -3.399 70.111 91.943 1.00 36.09 87 GLY B C 1
ATOM 3525 O O . GLY B 1 87 ? -2.822 70.671 92.882 1.00 37.61 87 GLY B O 1
ATOM 3526 N N . CYS B 1 88 ? -3.528 70.730 90.758 1.00 35.86 88 CYS B N 1
ATOM 3527 C CA . CYS B 1 88 ? -2.937 72.043 90.538 1.00 36.74 88 CYS B CA 1
ATOM 3528 C C . CYS B 1 88 ? -3.809 73.212 90.951 1.00 37.71 88 CYS B C 1
ATOM 3529 O O . CYS B 1 88 ? -5.036 73.094 90.899 1.00 38.87 88 CYS B O 1
ATOM 3532 N N . PRO B 1 89 ? -3.220 74.337 91.412 1.00 38.86 89 PRO B N 1
ATOM 3533 C CA . PRO B 1 89 ? -3.950 75.497 91.913 1.00 40.01 89 PRO B CA 1
ATOM 3534 C C . PRO B 1 89 ? -4.500 76.362 90.782 1.00 40.45 89 PRO B C 1
ATOM 3535 O O . PRO B 1 89 ? -3.969 76.339 89.668 1.00 40.07 89 PRO B O 1
ATOM 3539 N N . SER B 1 90 ? -5.593 77.093 91.041 1.00 42.49 90 SER B N 1
ATOM 3540 C CA . SER B 1 90 ? -6.182 77.976 90.035 1.00 45.62 90 SER B CA 1
ATOM 3541 C C . SER B 1 90 ? -5.640 79.411 90.123 1.00 46.56 90 SER B C 1
ATOM 3542 O O . SER B 1 90 ? -5.582 80.029 91.196 1.00 45.90 90 SER B O 1
ATOM 3545 N N . THR B 1 91 ? -5.204 79.898 88.946 1.00 47.42 91 THR B N 1
ATOM 3546 C CA . THR B 1 91 ? -4.635 81.230 88.708 1.00 49.68 91 THR B CA 1
ATOM 3547 C C . THR B 1 91 ? -3.634 81.720 89.745 1.00 49.61 91 THR B C 1
ATOM 3548 O O . THR B 1 91 ? -2.488 81.281 89.647 1.00 50.77 91 THR B O 1
ATOM 3552 N N . ARG B 1 110 ? -9.849 80.980 90.104 1.00 35.72 110 ARG B N 1
ATOM 3553 C CA . ARG B 1 110 ? -10.670 81.252 88.929 1.00 35.38 110 ARG B CA 1
ATOM 3554 C C . ARG B 1 110 ? -10.553 80.165 87.875 1.00 34.39 110 ARG B C 1
ATOM 3555 O O . ARG B 1 110 ? -11.578 79.841 87.264 1.00 33.76 110 ARG B O 1
ATOM 3563 N N . HIS B 1 111 ? -9.316 79.672 87.645 1.00 32.94 111 HIS B N 1
ATOM 3564 C CA . HIS B 1 111 ? -9.023 78.597 86.697 1.00 34.00 111 HIS B CA 1
ATOM 3565 C C . HIS B 1 111 ? -7.528 78.294 86.563 1.00 34.60 111 HIS B C 1
ATOM 3566 O O . HIS B 1 111 ? -6.744 79.191 86.864 1.00 36.80 111 HIS B O 1
ATOM 3573 N N . GLN B 1 112 ? -7.035 77.109 86.144 1.00 33.19 112 GLN B N 1
ATOM 3574 C CA . GLN B 1 112 ? -5.593 76.879 86.019 1.00 31.84 112 GLN B CA 1
ATOM 3575 C C . GLN B 1 112 ? -4.948 77.669 84.877 1.00 32.53 112 GLN B C 1
ATOM 3576 O O . GLN B 1 112 ? -5.603 78.111 83.924 1.00 32.54 112 GLN B O 1
ATOM 3582 N N . LYS B 1 113 ? -3.632 77.850 85.052 1.00 31.66 113 LYS B N 1
ATOM 3583 C CA . LYS B 1 113 ? -2.710 78.568 84.166 1.00 31.84 113 LYS B CA 1
ATOM 3584 C C . LYS B 1 113 ? -2.740 78.318 82.658 1.00 30.90 113 LYS B C 1
ATOM 3585 O O . LYS B 1 113 ? -2.672 77.168 82.219 1.00 31.48 113 LYS B O 1
ATOM 3591 N N . ILE B 1 114 ? -2.813 79.358 81.814 1.00 30.81 114 ILE B N 1
ATOM 3592 C CA . ILE B 1 114 ? -2.838 79.146 80.363 1.00 30.70 114 ILE B CA 1
ATOM 3593 C C . ILE B 1 114 ? -1.503 79.473 79.702 1.00 30.57 114 ILE B C 1
ATOM 3594 O O . ILE B 1 114 ? -0.718 80.327 80.136 1.00 31.42 114 ILE B O 1
ATOM 3599 N N . TYR B 1 115 ? -1.260 78.692 78.640 1.00 30.07 115 TYR B N 1
ATOM 3600 C CA . TYR B 1 115 ? -0.061 78.819 77.836 1.00 30.09 115 TYR B CA 1
ATOM 3601 C C . TYR B 1 115 ? -0.454 79.086 76.399 1.00 30.12 115 TYR B C 1
ATOM 3602 O O . TYR B 1 115 ? -1.499 78.630 75.922 1.00 29.36 115 TYR B O 1
ATOM 3611 N N . ASN B 1 116 ? 0.413 79.850 75.728 1.00 28.84 116 ASN B N 1
ATOM 3612 C CA . ASN B 1 116 ? 0.179 80.195 74.340 1.00 27.44 116 ASN B CA 1
ATOM 3613 C C . ASN B 1 116 ? 1.103 79.375 73.463 1.00 26.17 116 ASN B C 1
ATOM 3614 O O . ASN B 1 116 ? 2.277 79.137 73.787 1.00 25.79 116 ASN B O 1
ATOM 3619 N N . PHE B 1 117 ? 0.521 78.932 72.350 1.00 24.05 117 PHE B N 1
ATOM 3620 C CA . PHE B 1 117 ? 1.286 78.170 71.397 1.00 23.06 117 PHE B CA 1
ATOM 3621 C C . PHE B 1 117 ? 1.470 78.870 70.061 1.00 25.24 117 PHE B C 1
ATOM 3622 O O . PHE B 1 117 ? 0.714 79.749 69.645 1.00 27.87 117 PHE B O 1
ATOM 3630 N N . ARG B 1 118 ? 2.547 78.460 69.400 1.00 27.37 118 ARG B N 1
ATOM 3631 C CA . ARG B 1 118 ? 2.909 78.965 68.078 1.00 28.51 118 ARG B CA 1
ATOM 3632 C C . ARG B 1 118 ? 3.251 77.748 67.238 1.00 28.17 118 ARG B C 1
ATOM 3633 O O . ARG B 1 118 ? 3.461 76.656 67.777 1.00 29.31 118 ARG B O 1
ATOM 3641 N N . GLU B 1 119 ? 3.335 77.925 65.918 1.00 26.79 119 GLU B N 1
ATOM 3642 C CA . GLU B 1 119 ? 3.700 76.804 65.080 1.00 27.67 119 GLU B CA 1
ATOM 3643 C C . GLU B 1 119 ? 5.152 76.432 65.372 1.00 27.32 119 GLU B C 1
ATOM 3644 O O . GLU B 1 119 ? 6.003 77.240 65.782 1.00 26.77 119 GLU B O 1
ATOM 3650 N N . GLY B 1 120 ? 5.359 75.120 65.281 1.00 25.33 120 GLY B N 1
ATOM 3651 C CA . GLY B 1 120 ? 6.667 74.562 65.547 1.00 24.02 120 GLY B CA 1
ATOM 3652 C C . GLY B 1 120 ? 6.753 74.110 66.994 1.00 23.51 120 GLY B C 1
ATOM 3653 O O . GLY B 1 120 ? 7.757 73.523 67.401 1.00 23.34 120 GLY B O 1
ATOM 3654 N N . ASP B 1 121 ? 5.701 74.395 67.780 1.00 22.21 121 ASP B N 1
ATOM 3655 C CA . ASP B 1 121 ? 5.673 73.994 69.165 1.00 19.87 121 ASP B CA 1
ATOM 3656 C C . ASP B 1 121 ? 5.259 72.554 69.266 1.00 18.80 121 ASP B C 1
ATOM 3657 O O . ASP B 1 121 ? 4.554 72.002 68.415 1.00 19.36 121 ASP B O 1
ATOM 3662 N N . LEU B 1 122 ? 5.794 71.976 70.338 1.00 16.66 122 LEU B N 1
ATOM 3663 C CA . LEU B 1 122 ? 5.556 70.592 70.685 1.00 14.14 122 LEU B CA 1
ATOM 3664 C C . LEU B 1 122 ? 4.986 70.695 72.092 1.00 15.46 122 LEU B C 1
ATOM 3665 O O . LEU B 1 122 ? 5.621 71.260 72.999 1.00 16.22 122 LEU B O 1
ATOM 3670 N N . ILE B 1 123 ? 3.747 70.215 72.263 1.00 14.33 123 ILE B N 1
ATOM 3671 C CA . ILE B 1 123 ? 3.084 70.237 73.562 1.00 12.94 123 ILE B CA 1
ATOM 3672 C C . ILE B 1 123 ? 3.073 68.845 74.181 1.00 13.53 123 ILE B C 1
ATOM 3673 O O . ILE B 1 123 ? 2.716 67.861 73.547 1.00 13.56 123 ILE B O 1
ATOM 3678 N N . ALA B 1 124 ? 3.483 68.772 75.441 1.00 13.83 124 ALA B N 1
ATOM 3679 C CA . ALA B 1 124 ? 3.529 67.527 76.183 1.00 12.74 124 ALA B CA 1
ATOM 3680 C C . ALA B 1 124 ? 2.318 67.432 77.093 1.00 14.31 124 ALA B C 1
ATOM 3681 O O . ALA B 1 124 ? 2.052 68.265 77.969 1.00 14.79 124 ALA B O 1
ATOM 3683 N N . VAL B 1 125 ? 1.574 66.362 76.872 1.00 14.44 125 VAL B N 1
ATOM 3684 C CA . VAL B 1 125 ? 0.365 66.126 77.641 1.00 14.76 125 VAL B CA 1
ATOM 3685 C C . VAL B 1 125 ? 0.513 64.796 78.385 1.00 14.64 125 VAL B C 1
ATOM 3686 O O . VAL B 1 125 ? 0.472 63.758 77.718 1.00 15.56 125 VAL B O 1
ATOM 3690 N N . PRO B 1 126 ? 0.687 64.750 79.726 1.00 13.72 126 PRO B N 1
ATOM 3691 C CA . PRO B 1 126 ? 0.624 63.545 80.554 1.00 12.48 126 PRO B CA 1
ATOM 3692 C C . PRO B 1 126 ? -0.567 62.618 80.356 1.00 13.69 126 PRO B C 1
ATOM 3693 O O . PRO B 1 126 ? -1.620 63.000 79.836 1.00 15.77 126 PRO B O 1
ATOM 3697 N N . THR B 1 127 ? -0.361 61.357 80.746 1.00 11.91 127 THR B N 1
ATOM 3698 C CA . THR B 1 127 ? -1.386 60.346 80.598 1.00 8.97 127 THR B CA 1
ATOM 3699 C C . THR B 1 127 ? -2.550 60.612 81.497 1.00 8.46 127 THR B C 1
ATOM 3700 O O . THR B 1 127 ? -2.402 60.788 82.701 1.00 9.57 127 THR B O 1
ATOM 3704 N N . GLY B 1 128 ? -3.712 60.661 80.854 1.00 9.42 128 GLY B N 1
ATOM 3705 C CA . GLY B 1 128 ? -4.952 60.899 81.560 1.00 11.31 128 GLY B CA 1
ATOM 3706 C C . GLY B 1 128 ? -5.282 62.371 81.740 1.00 15.31 128 GLY B C 1
ATOM 3707 O O . GLY B 1 128 ? -6.453 62.688 81.935 1.00 18.47 128 GLY B O 1
ATOM 3708 N N . VAL B 1 129 ? -4.335 63.317 81.667 1.00 16.55 129 VAL B N 1
ATOM 3709 C CA . VAL B 1 129 ? -4.634 64.739 81.838 1.00 17.82 129 VAL B CA 1
ATOM 3710 C C . VAL B 1 129 ? -5.537 65.339 80.747 1.00 18.38 129 VAL B C 1
ATOM 3711 O O . VAL B 1 129 ? -5.391 65.021 79.556 1.00 20.29 129 VAL B O 1
ATOM 3715 N N . ALA B 1 130 ? -6.510 66.184 81.151 1.00 17.87 130 ALA B N 1
ATOM 3716 C CA . ALA B 1 130 ? -7.415 66.824 80.184 1.00 17.60 130 ALA B CA 1
ATOM 3717 C C . ALA B 1 130 ? -6.937 68.211 79.728 1.00 17.51 130 ALA B C 1
ATOM 3718 O O . ALA B 1 130 ? -6.381 68.976 80.520 1.00 17.33 130 ALA B O 1
ATOM 3720 N N . TRP B 1 131 ? -7.182 68.557 78.449 1.00 16.55 131 TRP B N 1
ATOM 3721 C CA . TRP B 1 131 ? -6.773 69.829 77.845 1.00 15.85 131 TRP B CA 1
ATOM 3722 C C . TRP B 1 131 ? -7.773 70.370 76.810 1.00 17.67 131 TRP B C 1
ATOM 3723 O O . TRP B 1 131 ? -8.451 69.564 76.155 1.00 20.09 131 TRP B O 1
ATOM 3734 N N . TRP B 1 132 ? -7.896 71.707 76.631 1.00 17.30 132 TRP B N 1
ATOM 3735 C CA . TRP B 1 132 ? -8.781 72.300 75.612 1.00 16.88 132 TRP B CA 1
ATOM 3736 C C . TRP B 1 132 ? -7.950 73.213 74.669 1.00 18.76 132 TRP B C 1
ATOM 3737 O O . TRP B 1 132 ? -6.938 73.837 75.074 1.00 16.92 132 TRP B O 1
ATOM 3748 N N . MET B 1 133 ? -8.378 73.318 73.392 1.00 19.07 133 MET B N 1
ATOM 3749 C CA . MET B 1 133 ? -7.625 74.121 72.419 1.00 21.92 133 MET B CA 1
ATOM 3750 C C . MET B 1 133 ? -8.400 75.153 71.594 1.00 23.13 133 MET B C 1
ATOM 3751 O O . MET B 1 133 ? -9.345 74.833 70.861 1.00 21.98 133 MET B O 1
ATOM 3756 N N . TYR B 1 134 ? -7.908 76.401 71.676 1.00 24.21 134 TYR B N 1
ATOM 3757 C CA . TYR B 1 134 ? -8.520 77.540 70.987 1.00 24.22 134 TYR B CA 1
ATOM 3758 C C . TYR B 1 134 ? -7.636 78.314 69.994 1.00 23.38 134 TYR B C 1
ATOM 3759 O O . TYR B 1 134 ? -6.472 78.654 70.266 1.00 20.31 134 TYR B O 1
ATOM 3768 N N . ASN B 1 135 ? -8.249 78.632 68.838 1.00 23.27 135 ASN B N 1
ATOM 3769 C CA . ASN B 1 135 ? -7.581 79.397 67.774 1.00 24.46 135 ASN B CA 1
ATOM 3770 C C . ASN B 1 135 ? -8.341 80.684 67.462 1.00 25.77 135 ASN B C 1
ATOM 3771 O O . ASN B 1 135 ? -9.542 80.591 67.193 1.00 24.47 135 ASN B O 1
ATOM 3776 N N . ASN B 1 136 ? -7.700 81.872 67.493 1.00 26.05 136 ASN B N 1
ATOM 3777 C CA . ASN B 1 136 ? -8.433 83.092 67.135 1.00 28.89 136 ASN B CA 1
ATOM 3778 C C . ASN B 1 136 ? -8.017 83.713 65.785 1.00 29.43 136 ASN B C 1
ATOM 3779 O O . ASN B 1 136 ? -8.868 84.375 65.178 1.00 30.05 136 ASN B O 1
ATOM 3784 N N . GLU B 1 137 ? -6.797 83.553 65.235 1.00 28.96 137 GLU B N 1
ATOM 3785 C CA . GLU B 1 137 ? -6.465 84.153 63.938 1.00 30.44 137 GLU B CA 1
ATOM 3786 C C . GLU B 1 137 ? -7.247 83.448 62.816 1.00 31.44 137 GLU B C 1
ATOM 3787 O O . GLU B 1 137 ? -7.767 82.346 63.024 1.00 30.87 137 GLU B O 1
ATOM 3793 N N . ASP B 1 138 ? -7.395 84.054 61.622 1.00 31.55 138 ASP B N 1
ATOM 3794 C CA . ASP B 1 138 ? -8.109 83.436 60.491 1.00 32.02 138 ASP B CA 1
ATOM 3795 C C . ASP B 1 138 ? -7.516 82.118 60.036 1.00 31.46 138 ASP B C 1
ATOM 3796 O O . ASP B 1 138 ? -8.222 81.199 59.602 1.00 31.80 138 ASP B O 1
ATOM 3801 N N . THR B 1 139 ? -6.175 82.142 60.164 1.00 29.65 139 THR B N 1
ATOM 3802 C CA . THR B 1 139 ? -5.268 81.058 59.830 1.00 28.53 139 THR B CA 1
ATOM 3803 C C . THR B 1 139 ? -5.591 79.830 60.668 1.00 25.79 139 THR B C 1
ATOM 3804 O O . THR B 1 139 ? -5.463 79.878 61.901 1.00 27.02 139 THR B O 1
ATOM 3808 N N . PRO B 1 140 ? -6.016 78.727 60.029 1.00 23.69 140 PRO B N 1
ATOM 3809 C CA . PRO B 1 140 ? -6.331 77.490 60.702 1.00 24.06 140 PRO B CA 1
ATOM 3810 C C . PRO B 1 140 ? -5.067 76.822 61.220 1.00 24.21 140 PRO B C 1
ATOM 3811 O O . PRO B 1 140 ? -3.995 76.851 60.599 1.00 25.43 140 PRO B O 1
ATOM 3815 N N . VAL B 1 141 ? -5.229 76.297 62.437 1.00 23.76 141 VAL B N 1
ATOM 3816 C CA . VAL B 1 141 ? -4.167 75.581 63.120 1.00 20.43 141 VAL B CA 1
ATOM 3817 C C . VAL B 1 141 ? -4.292 74.118 62.709 1.00 18.92 141 VAL B C 1
ATOM 3818 O O . VAL B 1 141 ? -5.383 73.551 62.581 1.00 17.40 141 VAL B O 1
ATOM 3822 N N . VAL B 1 142 ? -3.122 73.570 62.390 1.00 16.79 142 VAL B N 1
ATOM 3823 C CA . VAL B 1 142 ? -3.038 72.181 62.002 1.00 14.55 142 VAL B CA 1
ATOM 3824 C C . VAL B 1 142 ? -2.072 71.605 63.001 1.00 15.30 142 VAL B C 1
ATOM 3825 O O . VAL B 1 142 ? -0.927 72.043 63.111 1.00 16.48 142 VAL B O 1
ATOM 3829 N N . ALA B 1 143 ? -2.566 70.648 63.771 1.00 15.05 143 ALA B N 1
ATOM 3830 C CA . ALA B 1 143 ? -1.720 70.013 64.767 1.00 15.02 143 ALA B CA 1
ATOM 3831 C C . ALA B 1 143 ? -1.757 68.511 64.571 1.00 15.77 143 ALA B C 1
ATOM 3832 O O . ALA B 1 143 ? -2.816 67.874 64.515 1.00 16.96 143 ALA B O 1
ATOM 3834 N N . VAL B 1 144 ? -0.568 67.961 64.364 1.00 13.48 144 VAL B N 1
ATOM 3835 C CA . VAL B 1 144 ? -0.466 66.534 64.178 1.00 13.86 144 VAL B CA 1
ATOM 3836 C C . VAL B 1 144 ? 0.126 65.953 65.447 1.00 14.73 144 VAL B C 1
ATOM 3837 O O . VAL B 1 144 ? 1.179 66.395 65.907 1.00 16.35 144 VAL B O 1
ATOM 3841 N N . SER B 1 145 ? -0.574 64.949 66.003 1.00 14.69 145 SER B N 1
ATOM 3842 C CA . SER B 1 145 ? -0.144 64.304 67.243 1.00 15.50 145 SER B CA 1
ATOM 3843 C C . SER B 1 145 ? -0.199 62.769 67.324 1.00 14.17 145 SER B C 1
ATOM 3844 O O . SER B 1 145 ? -0.842 62.110 66.505 1.00 15.11 145 SER B O 1
ATOM 3847 N N . ILE B 1 146 ? 0.479 62.188 68.334 1.00 12.29 146 ILE B N 1
ATOM 3848 C CA . ILE B 1 146 ? 0.487 60.744 68.530 1.00 10.99 146 ILE B CA 1
ATOM 3849 C C . ILE B 1 146 ? 0.120 60.364 69.953 1.00 13.65 146 ILE B C 1
ATOM 3850 O O . ILE B 1 146 ? 0.316 61.123 70.903 1.00 15.73 146 ILE B O 1
ATOM 3855 N N . ILE B 1 147 ? -0.452 59.170 70.102 1.00 13.70 147 ILE B N 1
ATOM 3856 C CA . ILE B 1 147 ? -0.832 58.639 71.409 1.00 10.55 147 ILE B CA 1
ATOM 3857 C C . ILE B 1 147 ? -0.069 57.317 71.456 1.00 10.90 147 ILE B C 1
ATOM 3858 O O . ILE B 1 147 ? -0.145 56.484 70.549 1.00 12.29 147 ILE B O 1
ATOM 3863 N N . ASP B 1 148 ? 0.739 57.135 72.489 1.00 10.43 148 ASP B N 1
ATOM 3864 C CA . ASP B 1 148 ? 1.509 55.922 72.626 1.00 12.00 148 ASP B CA 1
ATOM 3865 C C . ASP B 1 148 ? 0.696 54.903 73.418 1.00 13.19 148 ASP B C 1
ATOM 3866 O O . ASP B 1 148 ? 0.780 54.781 74.643 1.00 13.98 148 ASP B O 1
ATOM 3871 N N . THR B 1 149 ? -0.068 54.121 72.658 1.00 13.52 149 THR B N 1
ATOM 3872 C CA . THR B 1 149 ? -0.927 53.102 73.225 1.00 13.42 149 THR B CA 1
ATOM 3873 C C . THR B 1 149 ? -0.104 51.996 73.845 1.00 14.29 149 THR B C 1
ATOM 3874 O O . THR B 1 149 ? -0.587 51.321 74.740 1.00 15.83 149 THR B O 1
ATOM 3878 N N . ASN B 1 150 ? 1.136 51.790 73.394 1.00 16.59 150 ASN B N 1
ATOM 3879 C CA . ASN B 1 150 ? 1.989 50.746 73.948 1.00 17.54 150 ASN B CA 1
ATOM 3880 C C . ASN B 1 150 ? 2.691 51.134 75.237 1.00 17.09 150 ASN B C 1
ATOM 3881 O O . ASN B 1 150 ? 3.537 50.394 75.739 1.00 18.30 150 ASN B O 1
ATOM 3886 N N . SER B 1 151 ? 2.368 52.297 75.799 1.00 15.84 151 SER B N 1
ATOM 3887 C CA . SER B 1 151 ? 2.978 52.754 77.032 1.00 15.59 151 SER B CA 1
ATOM 3888 C C . SER B 1 151 ? 2.723 51.823 78.212 1.00 14.03 151 SER B C 1
ATOM 3889 O O . SER B 1 151 ? 1.987 50.849 78.150 1.00 14.73 151 SER B O 1
ATOM 3892 N N . LEU B 1 152 ? 3.423 52.105 79.286 1.00 13.43 152 LEU B N 1
ATOM 3893 C CA . LEU B 1 152 ? 3.316 51.363 80.515 1.00 15.86 152 LEU B CA 1
ATOM 3894 C C . LEU B 1 152 ? 2.207 51.999 81.340 1.00 17.23 152 LEU B C 1
ATOM 3895 O O . LEU B 1 152 ? 1.635 51.407 82.254 1.00 18.92 152 LEU B O 1
ATOM 3900 N N . GLU B 1 153 ? 1.942 53.259 81.005 1.00 17.47 153 GLU B N 1
ATOM 3901 C CA . GLU B 1 153 ? 0.926 54.083 81.629 1.00 18.51 153 GLU B CA 1
ATOM 3902 C C . GLU B 1 153 ? -0.485 53.713 81.211 1.00 16.14 153 GLU B C 1
ATOM 3903 O O . GLU B 1 153 ? -1.447 54.041 81.908 1.00 15.64 153 GLU B O 1
ATOM 3909 N N . ASN B 1 154 ? -0.540 53.084 80.022 1.00 13.88 154 ASN B N 1
ATOM 3910 C CA . ASN B 1 154 ? -1.762 52.616 79.414 1.00 12.06 154 ASN B CA 1
ATOM 3911 C C . ASN B 1 154 ? -2.152 51.270 79.984 1.00 12.24 154 ASN B C 1
ATOM 3912 O O . ASN B 1 154 ? -1.657 50.252 79.508 1.00 15.68 154 ASN B O 1
ATOM 3917 N N . GLN B 1 155 ? -3.041 51.208 80.976 1.00 11.64 155 GLN B N 1
ATOM 3918 C CA . GLN B 1 155 ? -3.438 49.921 81.520 1.00 11.97 155 GLN B CA 1
ATOM 3919 C C . GLN B 1 155 ? -4.668 49.281 80.884 1.00 13.15 155 GLN B C 1
ATOM 3920 O O . GLN B 1 155 ? -5.125 48.214 81.322 1.00 15.20 155 GLN B O 1
ATOM 3926 N N . LEU B 1 156 ? -5.217 49.886 79.824 1.00 12.19 156 LEU B N 1
ATOM 3927 C CA . LEU B 1 156 ? -6.387 49.292 79.195 1.00 11.54 156 LEU B CA 1
ATOM 3928 C C . LEU B 1 156 ? -5.925 48.328 78.111 1.00 13.43 156 LEU B C 1
ATOM 3929 O O . LEU B 1 156 ? -5.388 47.275 78.459 1.00 16.37 156 LEU B O 1
ATOM 3934 N N . ASP B 1 157 ? -6.101 48.595 76.822 1.00 12.79 157 ASP B N 1
ATOM 3935 C CA . ASP B 1 157 ? -5.643 47.703 75.788 1.00 14.30 157 ASP B CA 1
ATOM 3936 C C . ASP B 1 157 ? -5.164 48.554 74.624 1.00 17.13 157 ASP B C 1
ATOM 3937 O O . ASP B 1 157 ? -5.291 49.781 74.593 1.00 18.88 157 ASP B O 1
ATOM 3942 N N . GLN B 1 158 ? -4.653 47.862 73.621 1.00 20.30 158 GLN B N 1
ATOM 3943 C CA . GLN B 1 158 ? -4.126 48.459 72.412 1.00 22.90 158 GLN B CA 1
ATOM 3944 C C . GLN B 1 158 ? -5.077 49.267 71.518 1.00 21.65 158 GLN B C 1
ATOM 3945 O O . GLN B 1 158 ? -4.791 49.505 70.344 1.00 23.18 158 GLN B O 1
ATOM 3951 N N . MET B 1 159 ? -6.230 49.705 72.036 1.00 21.35 159 MET B N 1
ATOM 3952 C CA . MET B 1 159 ? -7.185 50.514 71.291 1.00 22.09 159 MET B CA 1
ATOM 3953 C C . MET B 1 159 ? -6.931 51.990 71.601 1.00 20.67 159 MET B C 1
ATOM 3954 O O . MET B 1 159 ? -6.677 52.310 72.771 1.00 22.86 159 MET B O 1
ATOM 3959 N N . PRO B 1 160 ? -6.973 52.941 70.645 1.00 19.52 160 PRO B N 1
ATOM 3960 C CA . PRO B 1 160 ? -6.923 54.369 70.930 1.00 17.45 160 PRO B CA 1
ATOM 3961 C C . PRO B 1 160 ? -8.317 54.824 71.326 1.00 17.16 160 PRO B C 1
ATOM 3962 O O . PRO B 1 160 ? -9.278 54.369 70.715 1.00 17.99 160 PRO B O 1
ATOM 3966 N N . ARG B 1 161 ? -8.497 55.662 72.350 1.00 18.13 161 ARG B N 1
ATOM 3967 C CA . ARG B 1 161 ? -9.842 56.117 72.718 1.00 16.68 161 ARG B CA 1
ATOM 3968 C C . ARG B 1 161 ? -9.834 57.450 73.462 1.00 17.37 161 ARG B C 1
ATOM 3969 O O . ARG B 1 161 ? -9.126 57.638 74.453 1.00 18.18 161 ARG B O 1
ATOM 3977 N N . ARG B 1 162 ? -10.604 58.419 72.943 1.00 16.48 162 ARG B N 1
ATOM 3978 C CA . ARG B 1 162 ? -10.679 59.729 73.564 1.00 14.14 162 ARG B CA 1
ATOM 3979 C C . ARG B 1 162 ? -11.940 59.828 74.391 1.00 15.29 162 ARG B C 1
ATOM 3980 O O . ARG B 1 162 ? -13.006 59.348 74.011 1.00 17.86 162 ARG B O 1
ATOM 3988 N N . PHE B 1 163 ? -11.780 60.457 75.546 1.00 14.21 163 PHE B N 1
ATOM 3989 C CA . PHE B 1 163 ? -12.854 60.635 76.486 1.00 14.90 163 PHE B CA 1
ATOM 3990 C C . PHE B 1 163 ? -13.186 62.112 76.552 1.00 16.29 163 PHE B C 1
ATOM 3991 O O . PHE B 1 163 ? -12.456 62.874 77.205 1.00 17.84 163 PHE B O 1
ATOM 3999 N N . TYR B 1 164 ? -14.258 62.530 75.852 1.00 16.44 164 TYR B N 1
ATOM 4000 C CA . TYR B 1 164 ? -14.657 63.940 75.883 1.00 17.42 164 TYR B CA 1
ATOM 4001 C C . TYR B 1 164 ? -15.466 64.245 77.130 1.00 17.96 164 TYR B C 1
ATOM 4002 O O . TYR B 1 164 ? -16.252 63.432 77.625 1.00 21.47 164 TYR B O 1
ATOM 4011 N N . LEU B 1 165 ? -15.233 65.432 77.674 1.00 18.07 165 LEU B N 1
ATOM 4012 C CA . LEU B 1 165 ? -15.930 65.894 78.853 1.00 18.52 165 LEU B CA 1
ATOM 4013 C C . LEU B 1 165 ? -17.326 66.441 78.513 1.00 22.17 165 LEU B C 1
ATOM 4014 O O . LEU B 1 165 ? -18.237 66.509 79.344 1.00 24.13 165 LEU B O 1
ATOM 4019 N N . ALA B 1 166 ? -17.530 66.839 77.255 1.00 24.18 166 ALA B N 1
ATOM 4020 C CA . ALA B 1 166 ? -18.792 67.391 76.832 1.00 23.18 166 ALA B CA 1
ATOM 4021 C C . ALA B 1 166 ? -19.146 67.207 75.369 1.00 25.40 166 ALA B C 1
ATOM 4022 O O . ALA B 1 166 ? -18.336 66.860 74.504 1.00 25.52 166 ALA B O 1
ATOM 4024 N N . GLY B 1 167 ? -20.433 67.440 75.133 1.00 27.54 167 GLY B N 1
ATOM 4025 C CA . GLY B 1 167 ? -20.985 67.352 73.801 1.00 30.78 167 GLY B CA 1
ATOM 4026 C C . GLY B 1 167 ? -21.308 65.957 73.322 1.00 33.48 167 GLY B C 1
ATOM 4027 O O . GLY B 1 167 ? -20.643 64.961 73.613 1.00 34.50 167 GLY B O 1
ATOM 4028 N N . ASN B 1 168 ? -22.362 65.960 72.513 1.00 35.72 168 ASN B N 1
ATOM 4029 C CA . ASN B 1 168 ? -22.867 64.748 71.909 1.00 36.65 168 ASN B CA 1
ATOM 4030 C C . ASN B 1 168 ? -22.224 64.677 70.544 1.00 34.79 168 ASN B C 1
ATOM 4031 O O . ASN B 1 168 ? -22.495 65.502 69.665 1.00 37.06 168 ASN B O 1
ATOM 4036 N N . GLN B 1 169 ? -21.269 63.749 70.470 1.00 32.90 169 GLN B N 1
ATOM 4037 C CA . GLN B 1 169 ? -20.515 63.451 69.262 1.00 30.49 169 GLN B CA 1
ATOM 4038 C C . GLN B 1 169 ? -19.757 62.153 69.470 1.00 31.08 169 GLN B C 1
ATOM 4039 O O . GLN B 1 169 ? -19.528 61.676 70.588 1.00 31.61 169 GLN B O 1
ATOM 4045 N N . GLU B 1 170 ? -19.342 61.584 68.354 1.00 31.23 170 GLU B N 1
ATOM 4046 C CA . GLU B 1 170 ? -18.611 60.353 68.428 1.00 32.16 170 GLU B CA 1
ATOM 4047 C C . GLU B 1 170 ? -17.127 60.541 68.265 1.00 30.21 170 GLU B C 1
ATOM 4048 O O . GLU B 1 170 ? -16.633 61.102 67.291 1.00 30.32 170 GLU B O 1
ATOM 4054 N N . GLN B 1 171 ? -16.494 60.032 69.328 1.00 29.52 171 GLN B N 1
ATOM 4055 C CA . GLN B 1 171 ? -15.055 59.968 69.545 1.00 27.52 171 GLN B CA 1
ATOM 4056 C C . GLN B 1 171 ? -14.376 59.426 68.283 1.00 26.24 171 GLN B C 1
ATOM 4057 O O . GLN B 1 171 ? -14.742 58.350 67.785 1.00 24.77 171 GLN B O 1
ATOM 4063 N N . GLU B 1 172 ? -13.426 60.238 67.784 1.00 21.76 172 GLU B N 1
ATOM 4064 C CA . GLU B 1 172 ? -12.617 59.969 66.597 1.00 19.91 172 GLU B CA 1
ATOM 4065 C C . GLU B 1 172 ? -12.305 58.507 66.323 1.00 20.81 172 GLU B C 1
ATOM 4066 O O . GLU B 1 172 ? -12.602 57.982 65.249 1.00 23.42 172 GLU B O 1
ATOM 4072 N N . PHE B 1 173 ? -11.777 57.834 67.352 1.00 20.59 173 PHE B N 1
ATOM 4073 C CA . PHE B 1 173 ? -11.392 56.440 67.240 1.00 21.84 173 PHE B CA 1
ATOM 4074 C C . PHE B 1 173 ? -12.459 55.332 67.279 1.00 22.95 173 PHE B C 1
ATOM 4075 O O . PHE B 1 173 ? -12.149 54.189 66.923 1.00 24.01 173 PHE B O 1
ATOM 4083 N N . LEU B 1 174 ? -13.717 55.629 67.663 1.00 24.87 174 LEU B N 1
ATOM 4084 C CA . LEU B 1 174 ? -14.835 54.665 67.736 1.00 25.46 174 LEU B CA 1
ATOM 4085 C C . LEU B 1 174 ? -14.947 53.761 66.520 1.00 26.05 174 LEU B C 1
ATOM 4086 O O . LEU B 1 174 ? -15.226 52.576 66.617 1.00 25.74 174 LEU B O 1
ATOM 4091 N N . LYS B 1 175 ? -14.694 54.381 65.376 1.00 26.01 175 LYS B N 1
ATOM 4092 C CA . LYS B 1 175 ? -14.711 53.774 64.057 1.00 27.90 175 LYS B CA 1
ATOM 4093 C C . LYS B 1 175 ? -13.867 52.502 63.974 1.00 28.56 175 LYS B C 1
ATOM 4094 O O . LYS B 1 175 ? -14.235 51.462 63.424 1.00 29.72 175 LYS B O 1
ATOM 4100 N N . TYR B 1 176 ? -12.695 52.617 64.584 1.00 29.22 176 TYR B N 1
ATOM 4101 C CA . TYR B 1 176 ? -11.733 51.529 64.634 1.00 29.50 176 TYR B CA 1
ATOM 4102 C C . TYR B 1 176 ? -12.131 50.503 65.679 1.00 31.85 176 TYR B C 1
ATOM 4103 O O . TYR B 1 176 ? -11.840 49.309 65.538 1.00 33.15 176 TYR B O 1
ATOM 4112 N N . GLN B 1 177 ? -12.802 50.987 66.737 1.00 34.28 177 GLN B N 1
ATOM 4113 C CA . GLN B 1 177 ? -13.276 50.127 67.804 1.00 37.12 177 GLN B CA 1
ATOM 4114 C C . GLN B 1 177 ? -14.390 49.261 67.226 1.00 39.22 177 GLN B C 1
ATOM 4115 O O . GLN B 1 177 ? -14.508 48.084 67.565 1.00 40.65 177 GLN B O 1
ATOM 4121 N N . GLN B 1 178 ? -15.185 49.839 66.309 1.00 42.27 178 GLN B N 1
ATOM 4122 C CA . GLN B 1 178 ? -16.291 49.152 65.639 1.00 46.37 178 GLN B CA 1
ATOM 4123 C C . GLN B 1 178 ? -15.771 48.516 64.338 1.00 46.93 178 GLN B C 1
ATOM 4124 O O . GLN B 1 178 ? -16.271 47.462 63.929 1.00 47.07 178 GLN B O 1
ATOM 4130 N N . GLY B 1 198 ? -22.756 58.568 69.791 1.00 40.96 198 GLY B N 1
ATOM 4131 C CA . GLY B 1 198 ? -22.057 58.542 71.070 1.00 40.95 198 GLY B CA 1
ATOM 4132 C C . GLY B 1 198 ? -22.585 59.544 72.110 1.00 40.00 198 GLY B C 1
ATOM 4133 O O . GLY B 1 198 ? -23.794 59.677 72.386 1.00 41.26 198 GLY B O 1
ATOM 4134 N N . GLY B 1 199 ? -21.584 60.212 72.706 1.00 35.93 199 GLY B N 1
ATOM 4135 C CA . GLY B 1 199 ? -21.801 61.216 73.732 1.00 31.41 199 GLY B CA 1
ATOM 4136 C C . GLY B 1 199 ? -20.565 61.284 74.594 1.00 28.70 199 GLY B C 1
ATOM 4137 O O . GLY B 1 199 ? -19.659 60.466 74.457 1.00 28.88 199 GLY B O 1
ATOM 4138 N N . SER B 1 200 ? -20.541 62.263 75.494 1.00 26.80 200 SER B N 1
ATOM 4139 C CA . SER B 1 200 ? -19.406 62.462 76.395 1.00 26.64 200 SER B CA 1
ATOM 4140 C C . SER B 1 200 ? -19.496 61.646 77.669 1.00 24.50 200 SER B C 1
ATOM 4141 O O . SER B 1 200 ? -20.426 60.861 77.822 1.00 25.68 200 SER B O 1
ATOM 4144 N N . ILE B 1 201 ? -18.579 61.841 78.620 1.00 22.18 201 ILE B N 1
ATOM 4145 C CA . ILE B 1 201 ? -18.647 61.079 79.847 1.00 22.15 201 ILE B CA 1
ATOM 4146 C C . ILE B 1 201 ? -19.759 61.595 80.740 1.00 22.82 201 ILE B C 1
ATOM 4147 O O . ILE B 1 201 ? -20.214 60.853 81.609 1.00 24.56 201 ILE B O 1
ATOM 4152 N N . LEU B 1 202 ? -20.249 62.830 80.557 1.00 22.28 202 LEU B N 1
ATOM 4153 C CA . LEU B 1 202 ? -21.312 63.322 81.423 1.00 21.97 202 LEU B CA 1
ATOM 4154 C C . LEU B 1 202 ? -22.700 62.933 80.972 1.00 21.94 202 LEU B C 1
ATOM 4155 O O . LEU B 1 202 ? -23.582 62.714 81.802 1.00 21.28 202 LEU B O 1
ATOM 4160 N N . SER B 1 203 ? -22.869 62.795 79.653 1.00 22.03 203 SER B N 1
ATOM 4161 C CA . SER B 1 203 ? -24.160 62.448 79.080 1.00 25.04 203 SER B CA 1
ATOM 4162 C C . SER B 1 203 ? -24.622 61.017 79.271 1.00 25.84 203 SER B C 1
ATOM 4163 O O . SER B 1 203 ? -25.716 60.635 78.845 1.00 26.93 203 SER B O 1
ATOM 4166 N N . GLY B 1 204 ? -23.763 60.209 79.894 1.00 26.22 204 GLY B N 1
ATOM 4167 C CA . GLY B 1 204 ? -24.088 58.823 80.167 1.00 22.60 204 GLY B CA 1
ATOM 4168 C C . GLY B 1 204 ? -24.779 58.742 81.520 1.00 20.38 204 GLY B C 1
ATOM 4169 O O . GLY B 1 204 ? -25.605 57.852 81.722 1.00 20.60 204 GLY B O 1
ATOM 4170 N N . PHE B 1 205 ? -24.437 59.648 82.451 1.00 18.03 205 PHE B N 1
ATOM 4171 C CA . PHE B 1 205 ? -25.059 59.639 83.758 1.00 18.63 205 PHE B CA 1
ATOM 4172 C C . PHE B 1 205 ? -26.538 59.978 83.742 1.00 21.09 205 PHE B C 1
ATOM 4173 O O . PHE B 1 205 ? -27.097 60.550 82.800 1.00 23.91 205 PHE B O 1
ATOM 4181 N N . THR B 1 206 ? -27.167 59.581 84.838 1.00 21.67 206 THR B N 1
ATOM 4182 C CA . THR B 1 206 ? -28.580 59.814 85.064 1.00 21.19 206 THR B CA 1
ATOM 4183 C C . THR B 1 206 ? -28.805 61.257 85.507 1.00 22.28 206 THR B C 1
ATOM 4184 O O . THR B 1 206 ? -27.927 61.826 86.165 1.00 23.95 206 THR B O 1
ATOM 4188 N N . LEU B 1 207 ? -29.954 61.868 85.173 1.00 22.92 207 LEU B N 1
ATOM 4189 C CA . LEU B 1 207 ? -30.225 63.248 85.569 1.00 23.79 207 LEU B CA 1
ATOM 4190 C C . LEU B 1 207 ? -30.078 63.510 87.057 1.00 24.25 207 LEU B C 1
ATOM 4191 O O . LEU B 1 207 ? -29.354 64.426 87.435 1.00 26.10 207 LEU B O 1
ATOM 4196 N N . GLU B 1 208 ? -30.674 62.678 87.913 1.00 24.29 208 GLU B N 1
ATOM 4197 C CA . GLU B 1 208 ? -30.597 62.885 89.351 1.00 26.45 208 GLU B CA 1
ATOM 4198 C C . GLU B 1 208 ? -29.251 62.674 89.980 1.00 23.79 208 GLU B C 1
ATOM 4199 O O . GLU B 1 208 ? -29.042 63.133 91.100 1.00 22.39 208 GLU B O 1
ATOM 4205 N N . PHE B 1 209 ? -28.354 61.961 89.280 1.00 24.71 209 PHE B N 1
ATOM 4206 C CA . PHE B 1 209 ? -26.986 61.727 89.771 1.00 23.79 209 PHE B CA 1
ATOM 4207 C C . PHE B 1 209 ? -26.197 63.004 89.491 1.00 22.70 209 PHE B C 1
ATOM 4208 O O . PHE B 1 209 ? -25.459 63.485 90.356 1.00 20.25 209 PHE B O 1
ATOM 4216 N N . LEU B 1 210 ? -26.401 63.539 88.266 1.00 20.92 210 LEU B N 1
ATOM 4217 C CA . LEU B 1 210 ? -25.783 64.781 87.831 1.00 21.04 210 LEU B CA 1
ATOM 4218 C C . LEU B 1 210 ? -26.278 65.894 88.748 1.00 23.12 210 LEU B C 1
ATOM 4219 O O . LEU B 1 210 ? -25.482 66.711 89.217 1.00 24.67 210 LEU B O 1
ATOM 4224 N N . GLU B 1 211 ? -27.595 65.876 89.047 1.00 23.07 211 GLU B N 1
ATOM 4225 C CA . GLU B 1 211 ? -28.246 66.858 89.906 1.00 23.03 211 GLU B CA 1
ATOM 4226 C C . GLU B 1 211 ? -27.614 66.934 91.282 1.00 22.74 211 GLU B C 1
ATOM 4227 O O . GLU B 1 211 ? -27.146 67.989 91.714 1.00 22.26 211 GLU B O 1
ATOM 4233 N N . HIS B 1 212 ? -27.550 65.759 91.910 1.00 21.42 212 HIS B N 1
ATOM 4234 C CA . HIS B 1 212 ? -26.989 65.634 93.237 1.00 21.07 212 HIS B CA 1
ATOM 4235 C C . HIS B 1 212 ? -25.511 65.958 93.207 1.00 20.98 212 HIS B C 1
ATOM 4236 O O . HIS B 1 212 ? -25.040 66.674 94.091 1.00 19.60 212 HIS B O 1
ATOM 4243 N N . ALA B 1 213 ? -24.831 65.533 92.130 1.00 20.47 213 ALA B N 1
ATOM 4244 C CA . ALA B 1 213 ? -23.398 65.737 91.980 1.00 19.18 213 ALA B CA 1
ATOM 4245 C C . ALA B 1 213 ? -22.925 67.169 91.931 1.00 21.15 213 ALA B C 1
ATOM 4246 O O . ALA B 1 213 ? -22.021 67.549 92.670 1.00 20.93 213 ALA B O 1
ATOM 4248 N N . PHE B 1 214 ? -23.556 67.973 91.077 1.00 22.13 214 PHE B N 1
ATOM 4249 C CA . PHE B 1 214 ? -23.180 69.370 90.924 1.00 22.49 214 PHE B CA 1
ATOM 4250 C C . PHE B 1 214 ? -23.934 70.347 91.807 1.00 24.08 214 PHE B C 1
ATOM 4251 O O . PHE B 1 214 ? -23.565 71.519 91.933 1.00 24.19 214 PHE B O 1
ATOM 4259 N N . SER B 1 215 ? -24.999 69.798 92.419 1.00 26.80 215 SER B N 1
ATOM 4260 C CA . SER B 1 215 ? -25.912 70.499 93.317 1.00 26.47 215 SER B CA 1
ATOM 4261 C C . SER B 1 215 ? -26.613 71.586 92.498 1.00 25.90 215 SER B C 1
ATOM 4262 O O . SER B 1 215 ? -26.484 72.786 92.734 1.00 24.41 215 SER B O 1
ATOM 4265 N N . VAL B 1 216 ? -27.355 71.142 91.473 1.00 24.19 216 VAL B N 1
ATOM 4266 C CA . VAL B 1 216 ? -28.058 72.052 90.576 1.00 24.70 216 VAL B CA 1
ATOM 4267 C C . VAL B 1 216 ? -29.530 71.734 90.347 1.00 26.38 216 VAL B C 1
ATOM 4268 O O . VAL B 1 216 ? -30.133 70.902 91.026 1.00 28.67 216 VAL B O 1
ATOM 4272 N N . ASP B 1 217 ? -30.123 72.438 89.386 1.00 27.02 217 ASP B N 1
ATOM 4273 C CA . ASP B 1 217 ? -31.511 72.246 89.017 1.00 32.21 217 ASP B CA 1
ATOM 4274 C C . ASP B 1 217 ? -31.574 71.379 87.777 1.00 33.30 217 ASP B C 1
ATOM 4275 O O . ASP B 1 217 ? -30.648 71.415 86.960 1.00 33.94 217 ASP B O 1
ATOM 4280 N N . LYS B 1 218 ? -32.659 70.613 87.611 1.00 34.04 218 LYS B N 1
ATOM 4281 C CA . LYS B 1 218 ? -32.819 69.749 86.450 1.00 36.49 218 LYS B CA 1
ATOM 4282 C C . LYS B 1 218 ? -32.602 70.445 85.119 1.00 37.44 218 LYS B C 1
ATOM 4283 O O . LYS B 1 218 ? -32.227 69.795 84.144 1.00 37.84 218 LYS B O 1
ATOM 4289 N N . GLN B 1 219 ? -32.782 71.775 85.077 1.00 39.50 219 GLN B N 1
ATOM 4290 C CA . GLN B 1 219 ? -32.624 72.528 83.838 1.00 41.38 219 GLN B CA 1
ATOM 4291 C C . GLN B 1 219 ? -31.177 72.624 83.395 1.00 39.46 219 GLN B C 1
ATOM 4292 O O . GLN B 1 219 ? -30.897 72.290 82.234 1.00 39.64 219 GLN B O 1
ATOM 4298 N N . ILE B 1 220 ? -30.247 73.000 84.291 1.00 35.40 220 ILE B N 1
ATOM 4299 C CA . ILE B 1 220 ? -28.862 73.082 83.846 1.00 32.24 220 ILE B CA 1
ATOM 4300 C C . ILE B 1 220 ? -28.254 71.682 83.834 1.00 30.70 220 ILE B C 1
ATOM 4301 O O . ILE B 1 220 ? -27.405 71.395 82.993 1.00 29.71 220 ILE B O 1
ATOM 4306 N N . ALA B 1 221 ? -28.722 70.786 84.717 1.00 28.74 221 ALA B N 1
ATOM 4307 C CA . ALA B 1 221 ? -28.260 69.408 84.779 1.00 28.07 221 ALA B CA 1
ATOM 4308 C C . ALA B 1 221 ? -28.523 68.705 83.448 1.00 28.21 221 ALA B C 1
ATOM 4309 O O . ALA B 1 221 ? -27.740 67.887 82.972 1.00 29.07 221 ALA B O 1
ATOM 4311 N N . LYS B 1 222 ? -29.642 69.069 82.822 1.00 29.36 222 LYS B N 1
ATOM 4312 C CA . LYS B 1 222 ? -30.061 68.523 81.538 1.00 32.19 222 LYS B CA 1
ATOM 4313 C C . LYS B 1 222 ? -29.161 69.069 80.432 1.00 32.17 222 LYS B C 1
ATOM 4314 O O . LYS B 1 222 ? -28.816 68.382 79.467 1.00 31.19 222 LYS B O 1
ATOM 4320 N N . ASN B 1 223 ? -28.752 70.335 80.587 1.00 34.56 223 ASN B N 1
ATOM 4321 C CA . ASN B 1 223 ? -27.864 70.980 79.621 1.00 36.70 223 ASN B CA 1
ATOM 4322 C C . ASN B 1 223 ? -26.492 70.313 79.630 1.00 35.57 223 ASN B C 1
ATOM 4323 O O . ASN B 1 223 ? -25.876 69.981 78.607 1.00 35.88 223 ASN B O 1
ATOM 4328 N N . LEU B 1 224 ? -26.149 70.038 80.892 1.00 34.71 224 LEU B N 1
ATOM 4329 C CA . LEU B 1 224 ? -24.916 69.410 81.291 1.00 32.59 224 LEU B CA 1
ATOM 4330 C C . LEU B 1 224 ? -24.828 67.973 80.799 1.00 33.58 224 LEU B C 1
ATOM 4331 O O . LEU B 1 224 ? -23.740 67.544 80.411 1.00 35.26 224 LEU B O 1
ATOM 4336 N N . GLN B 1 225 ? -25.972 67.260 80.751 1.00 33.29 225 GLN B N 1
ATOM 4337 C CA . GLN B 1 225 ? -26.044 65.866 80.323 1.00 33.86 225 GLN B CA 1
ATOM 4338 C C . GLN B 1 225 ? -25.982 65.666 78.805 1.00 33.40 225 GLN B C 1
ATOM 4339 O O . GLN B 1 225 ? -26.620 64.772 78.231 1.00 34.82 225 GLN B O 1
ATOM 4345 N N . GLY B 1 226 ? -25.174 66.453 78.098 1.00 33.30 226 GLY B N 1
ATOM 4346 C CA . GLY B 1 226 ? -25.109 66.319 76.654 1.00 37.74 226 GLY B CA 1
ATOM 4347 C C . GLY B 1 226 ? -26.206 67.153 75.996 1.00 40.59 226 GLY B C 1
ATOM 4348 O O . GLY B 1 226 ? -25.925 67.889 75.047 1.00 41.70 226 GLY B O 1
ATOM 4349 N N . GLU B 1 227 ? -27.465 67.078 76.462 1.00 43.07 227 GLU B N 1
ATOM 4350 C CA . GLU B 1 227 ? -28.549 67.860 75.873 1.00 46.54 227 GLU B CA 1
ATOM 4351 C C . GLU B 1 227 ? -28.578 69.280 76.438 1.00 47.34 227 GLU B C 1
ATOM 4352 O O . GLU B 1 227 ? -27.747 70.099 76.018 1.00 49.18 227 GLU B O 1
ATOM 4358 N N . LYS B 1 233 ? -22.426 70.295 65.881 1.00 35.11 233 LYS B N 1
ATOM 4359 C CA . LYS B 1 233 ? -21.198 70.727 66.533 1.00 35.79 233 LYS B CA 1
ATOM 4360 C C . LYS B 1 233 ? -20.482 69.576 67.229 1.00 34.88 233 LYS B C 1
ATOM 4361 O O . LYS B 1 233 ? -20.930 69.035 68.250 1.00 36.26 233 LYS B O 1
ATOM 4367 N N . GLY B 1 234 ? -19.334 69.203 66.653 1.00 32.57 234 GLY B N 1
ATOM 4368 C CA . GLY B 1 234 ? -18.561 68.082 67.170 1.00 31.29 234 GLY B CA 1
ATOM 4369 C C . GLY B 1 234 ? -17.619 68.366 68.325 1.00 29.18 234 GLY B C 1
ATOM 4370 O O . GLY B 1 234 ? -17.960 68.970 69.344 1.00 30.26 234 GLY B O 1
ATOM 4371 N N . ALA B 1 235 ? -16.413 67.829 68.155 1.00 26.38 235 ALA B N 1
ATOM 4372 C CA . ALA B 1 235 ? -15.369 68.004 69.140 1.00 23.89 235 ALA B CA 1
ATOM 4373 C C . ALA B 1 235 ? -14.875 69.435 69.060 1.00 22.65 235 ALA B C 1
ATOM 4374 O O . ALA B 1 235 ? -14.600 70.076 70.072 1.00 23.99 235 ALA B O 1
ATOM 4376 N N . ILE B 1 236 ? -14.725 69.895 67.814 1.00 22.51 236 ILE B N 1
ATOM 4377 C CA . ILE B 1 236 ? -14.287 71.255 67.540 1.00 22.68 236 ILE B CA 1
ATOM 4378 C C . ILE B 1 236 ? -15.502 72.138 67.193 1.00 23.34 236 ILE B C 1
ATOM 4379 O O . ILE B 1 236 ? -16.239 71.981 66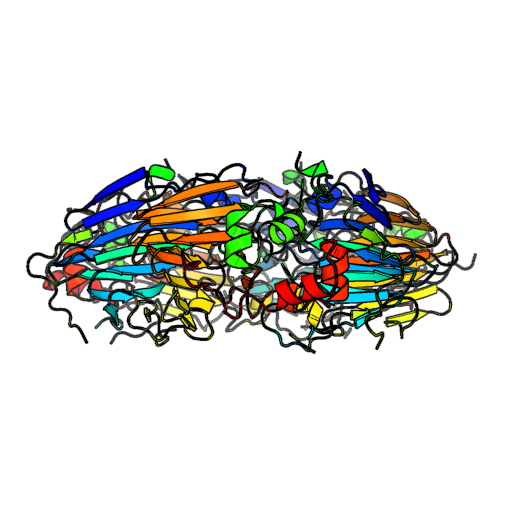.214 1.00 22.53 236 ILE B O 1
ATOM 4384 N N . VAL B 1 237 ? -15.722 73.052 68.134 1.00 23.10 237 VAL B N 1
ATOM 4385 C CA . VAL B 1 237 ? -16.811 74.003 68.114 1.00 24.22 237 VAL B CA 1
ATOM 4386 C C . VAL B 1 237 ? -16.414 75.470 67.972 1.00 25.92 237 VAL B C 1
ATOM 4387 O O . VAL B 1 237 ? -15.578 75.940 68.753 1.00 27.00 237 VAL B O 1
ATOM 4391 N N . THR B 1 238 ? -16.980 76.199 66.983 1.00 27.13 238 THR B N 1
ATOM 4392 C CA . THR B 1 238 ? -16.694 77.634 66.806 1.00 27.60 238 THR B CA 1
ATOM 4393 C C . THR B 1 238 ? -17.478 78.482 67.821 1.00 27.91 238 THR B C 1
ATOM 4394 O O . THR B 1 238 ? -18.702 78.373 67.979 1.00 28.93 238 THR B O 1
ATOM 4398 N N . VAL B 1 239 ? -16.735 79.338 68.515 1.00 28.56 239 VAL B N 1
ATOM 4399 C CA . VAL B 1 239 ? -17.257 80.253 69.526 1.00 29.30 239 VAL B CA 1
ATOM 4400 C C . VAL B 1 239 ? -17.720 81.514 68.779 1.00 32.98 239 VAL B C 1
ATOM 4401 O O . VAL B 1 239 ? -16.830 82.290 68.399 1.00 32.56 239 VAL B O 1
ATOM 4405 N N . LYS B 1 240 ? -19.037 81.799 68.597 1.00 36.15 240 LYS B N 1
ATOM 4406 C CA . LYS B 1 240 ? -19.526 82.973 67.834 1.00 38.55 240 LYS B CA 1
ATOM 4407 C C . LYS B 1 240 ? -18.826 84.326 67.973 1.00 38.56 240 LYS B C 1
ATOM 4408 O O . LYS B 1 240 ? -18.470 84.928 66.950 1.00 38.85 240 LYS B O 1
ATOM 4414 N N . GLY B 1 241 ? -18.643 84.830 69.201 1.00 37.30 241 GLY B N 1
ATOM 4415 C CA . GLY B 1 241 ? -17.952 86.107 69.385 1.00 37.89 241 GLY B CA 1
ATOM 4416 C C . GLY B 1 241 ? -16.440 85.928 69.593 1.00 38.01 241 GLY B C 1
ATOM 4417 O O . GLY B 1 241 ? -15.613 86.801 69.288 1.00 35.57 241 GLY B O 1
ATOM 4418 N N . GLY B 1 242 ? -16.115 84.740 70.133 1.00 39.70 242 GLY B N 1
ATOM 4419 C CA . GLY B 1 242 ? -14.745 84.347 70.423 1.00 40.71 242 GLY B CA 1
ATOM 4420 C C . GLY B 1 242 ? -14.422 84.656 71.868 1.00 41.22 242 GLY B C 1
ATOM 4421 O O . GLY B 1 242 ? -14.746 85.748 72.347 1.00 43.06 242 GLY B O 1
ATOM 4422 N N . LEU B 1 243 ? -13.806 83.689 72.567 1.00 41.59 243 LEU B N 1
ATOM 4423 C CA . LEU B 1 243 ? -13.431 83.838 73.972 1.00 40.64 243 LEU B CA 1
ATOM 4424 C C . LEU B 1 243 ? -12.744 85.148 74.307 1.00 42.38 243 LEU B C 1
ATOM 4425 O O . LEU B 1 243 ? -11.944 85.716 73.553 1.00 43.29 243 LEU B O 1
ATOM 4430 N N . SER B 1 244 ? -13.179 85.638 75.457 1.00 43.93 244 SER B N 1
ATOM 4431 C CA . SER B 1 244 ? -12.652 86.856 76.032 1.00 45.51 244 SER B CA 1
ATOM 4432 C C . SER B 1 244 ? -11.497 86.489 76.975 1.00 45.66 244 SER B C 1
ATOM 4433 O O . SER B 1 244 ? -10.984 87.363 77.690 1.00 46.79 244 SER B O 1
ATOM 4436 N N . VAL B 1 245 ? -11.083 85.192 76.992 1.00 46.07 245 VAL B N 1
ATOM 4437 C CA . VAL B 1 245 ? -9.963 84.675 77.809 1.00 44.32 245 VAL B CA 1
ATOM 4438 C C . VAL B 1 245 ? -8.700 85.310 77.218 1.00 44.96 245 VAL B C 1
ATOM 4439 O O . VAL B 1 245 ? -8.507 85.349 75.988 1.00 46.48 245 VAL B O 1
ATOM 4443 N N . ILE B 1 246 ? -7.824 85.782 78.105 1.00 44.78 246 ILE B N 1
ATOM 4444 C CA . ILE B 1 246 ? -6.597 86.438 77.676 1.00 46.23 246 ILE B CA 1
ATOM 4445 C C . ILE B 1 246 ? -5.645 85.683 76.722 1.00 45.26 246 ILE B C 1
ATOM 4446 O O . ILE B 1 246 ? -5.951 84.619 76.170 1.00 44.64 246 ILE B O 1
ATOM 4451 N N . LYS B 1 247 ? -4.487 86.295 76.474 1.00 45.46 247 LYS B N 1
ATOM 4452 C CA . LYS B 1 247 ? -3.469 85.753 75.601 1.00 45.72 247 LYS B CA 1
ATOM 4453 C C . LYS B 1 247 ? -2.175 86.379 76.128 1.00 44.72 247 LYS B C 1
ATOM 4454 O O . LYS B 1 247 ? -1.778 87.460 75.653 1.00 47.41 247 LYS B O 1
ATOM 4460 N N . PRO B 1 248 ? -1.521 85.770 77.151 1.00 44.27 248 PRO B N 1
ATOM 4461 C CA . PRO B 1 248 ? -0.331 86.353 77.808 1.00 42.62 248 PRO B CA 1
ATOM 4462 C C . PRO B 1 248 ? 0.981 86.364 77.006 1.00 41.93 248 PRO B C 1
ATOM 4463 O O . PRO B 1 248 ? 1.054 87.018 75.960 1.00 39.94 248 PRO B O 1
ATOM 4467 N N . ILE B 1 297 ? 5.104 69.747 88.764 1.00 33.15 297 ILE B N 1
ATOM 4468 C CA . ILE B 1 297 ? 4.159 69.410 87.691 1.00 34.05 297 ILE B CA 1
ATOM 4469 C C . ILE B 1 297 ? 3.142 70.503 87.364 1.00 34.44 297 ILE B C 1
ATOM 4470 O O . ILE B 1 297 ? 2.699 70.601 86.212 1.00 34.50 297 ILE B O 1
ATOM 4475 N N . CYS B 1 298 ? 2.731 71.326 88.335 1.00 34.79 298 CYS B N 1
ATOM 4476 C CA . CYS B 1 298 ? 1.782 72.393 88.035 1.00 36.49 298 CYS B CA 1
ATOM 4477 C C . CYS B 1 298 ? 2.483 73.557 87.322 1.00 37.40 298 CYS B C 1
ATOM 4478 O O . CYS B 1 298 ? 1.868 74.285 86.531 1.00 37.12 298 CYS B O 1
ATOM 4481 N N . THR B 1 299 ? 3.808 73.643 87.555 1.00 36.47 299 THR B N 1
ATOM 4482 C CA . THR B 1 299 ? 4.682 74.676 87.012 1.00 37.93 299 THR B CA 1
ATOM 4483 C C . THR B 1 299 ? 5.674 74.313 85.915 1.00 37.82 299 THR B C 1
ATOM 4484 O O . THR B 1 299 ? 6.269 75.190 85.271 1.00 37.58 299 THR B O 1
ATOM 4488 N N . MET B 1 300 ? 5.876 73.001 85.736 1.00 36.89 300 MET B N 1
ATOM 4489 C CA . MET B 1 300 ? 6.777 72.430 84.730 1.00 34.08 300 MET B CA 1
ATOM 4490 C C . MET B 1 300 ? 6.425 72.940 83.339 1.00 31.99 300 MET B C 1
ATOM 4491 O O . MET B 1 300 ? 5.245 73.114 83.020 1.00 33.14 300 MET B O 1
ATOM 4496 N N . ARG B 1 301 ? 7.417 73.213 82.495 1.00 28.73 301 ARG B N 1
ATOM 4497 C CA . ARG B 1 301 ? 7.130 73.719 81.156 1.00 26.30 301 ARG B CA 1
ATOM 4498 C C . ARG B 1 301 ? 6.635 72.638 80.206 1.00 25.26 301 ARG B C 1
ATOM 4499 O O . ARG B 1 301 ? 7.400 71.703 79.971 1.00 25.86 301 ARG B O 1
ATOM 4507 N N . LEU B 1 302 ? 5.415 72.689 79.644 1.00 23.39 302 LEU B N 1
ATOM 4508 C CA . LEU B 1 302 ? 4.994 71.625 78.732 1.00 23.44 302 LEU B CA 1
ATOM 4509 C C . LEU B 1 302 ? 4.736 72.017 77.284 1.00 22.59 302 LEU B C 1
ATOM 4510 O O . LEU B 1 302 ? 3.838 71.528 76.590 1.00 22.36 302 LEU B O 1
ATOM 4515 N N . ARG B 1 303 ? 5.637 72.900 76.848 1.00 20.81 303 ARG B N 1
ATOM 4516 C CA . ARG B 1 303 ? 5.658 73.464 75.508 1.00 18.40 303 ARG B CA 1
ATOM 4517 C C . ARG B 1 303 ? 7.099 73.789 75.111 1.00 18.73 303 ARG B C 1
ATOM 4518 O O . ARG B 1 303 ? 7.829 74.430 75.875 1.00 20.10 303 ARG B O 1
ATOM 4526 N N . HIS B 1 304 ? 7.517 73.395 73.904 1.00 16.50 304 HIS B N 1
ATOM 4527 C CA . HIS B 1 304 ? 8.877 73.643 73.443 1.00 15.77 304 HIS B CA 1
ATOM 4528 C C . HIS B 1 304 ? 8.854 73.710 71.931 1.00 17.38 304 HIS B C 1
ATOM 4529 O O . HIS B 1 304 ? 8.232 72.886 71.267 1.00 19.09 304 HIS B O 1
ATOM 4536 N N . ASN B 1 305 ? 9.558 74.697 71.379 1.00 20.01 305 ASN B N 1
ATOM 4537 C CA . ASN B 1 305 ? 9.598 74.899 69.944 1.00 19.73 305 ASN B CA 1
ATOM 4538 C C . ASN B 1 305 ? 10.770 74.229 69.261 1.00 20.52 305 ASN B C 1
ATOM 4539 O O . ASN B 1 305 ? 11.927 74.432 69.635 1.00 19.74 305 ASN B O 1
ATOM 4544 N N . ILE B 1 306 ? 10.421 73.367 68.298 1.00 20.45 306 ILE B N 1
ATOM 4545 C CA . ILE B 1 306 ? 11.414 72.664 67.516 1.00 20.37 306 ILE B CA 1
ATOM 4546 C C . ILE B 1 306 ? 11.282 73.075 66.053 1.00 21.84 306 ILE B C 1
ATOM 4547 O O . ILE B 1 306 ? 11.887 72.463 65.169 1.00 21.53 306 ILE B O 1
ATOM 4552 N N . GLY B 1 307 ? 10.529 74.159 65.782 1.00 24.68 307 GLY B N 1
ATOM 4553 C CA . GLY B 1 307 ? 10.326 74.666 64.414 1.00 29.74 307 GLY B CA 1
ATOM 4554 C C . GLY B 1 307 ? 11.536 75.406 63.843 1.00 31.22 307 GLY B C 1
ATOM 4555 O O . GLY B 1 307 ? 12.510 75.601 64.585 1.00 32.44 307 GLY B O 1
ATOM 4556 N N . GLN B 1 308 ? 11.543 75.839 62.566 1.00 34.02 308 GLN B N 1
ATOM 4557 C CA . GLN B 1 308 ? 12.696 76.555 61.972 1.00 38.55 308 GLN B CA 1
ATOM 4558 C C . GLN B 1 308 ? 13.281 77.762 62.716 1.00 39.39 308 GLN B C 1
ATOM 4559 O O . GLN B 1 308 ? 14.451 78.121 62.559 1.00 39.99 308 GLN B O 1
ATOM 4565 N N . THR B 1 309 ? 12.427 78.343 63.572 1.00 39.11 309 THR B N 1
ATOM 4566 C CA . THR B 1 309 ? 12.695 79.485 64.431 1.00 39.61 309 THR B CA 1
ATOM 4567 C C . THR B 1 309 ? 13.765 79.248 65.487 1.00 40.29 309 THR B C 1
ATOM 4568 O O . THR B 1 309 ? 14.542 80.141 65.842 1.00 41.00 309 THR B O 1
ATOM 4572 N N . SER B 1 310 ? 13.755 78.020 65.998 1.00 40.58 310 SER B N 1
ATOM 4573 C CA . SER B 1 310 ? 14.674 77.535 67.007 1.00 40.28 310 SER B CA 1
ATOM 4574 C C . SER B 1 310 ? 16.111 77.385 66.512 1.00 39.85 310 SER B C 1
ATOM 4575 O O . SER B 1 310 ? 16.395 77.403 65.310 1.00 40.76 310 SER B O 1
ATOM 4578 N N . SER B 1 311 ? 17.051 77.311 67.461 1.00 37.24 311 SER B N 1
ATOM 4579 C CA . SER B 1 311 ? 18.456 77.116 67.139 1.00 35.26 311 SER B CA 1
ATOM 4580 C C . SER B 1 311 ? 18.609 75.623 66.935 1.00 32.23 311 SER B C 1
ATOM 4581 O O . SER B 1 311 ? 18.246 74.839 67.814 1.00 32.48 311 SER B O 1
ATOM 4584 N N . PRO B 1 312 ? 19.063 75.178 65.766 1.00 29.40 312 PRO B N 1
ATOM 4585 C CA . PRO B 1 312 ? 19.167 73.764 65.470 1.00 27.46 312 PRO B CA 1
ATOM 4586 C C . PRO B 1 312 ? 20.359 73.074 66.102 1.00 26.19 312 PRO B C 1
ATOM 4587 O O . PRO B 1 312 ? 21.298 73.690 66.618 1.00 26.14 312 PRO B O 1
ATOM 4591 N N . ASP B 1 313 ? 20.221 71.753 66.096 1.00 26.08 313 ASP B N 1
ATOM 4592 C CA . ASP B 1 313 ? 21.254 70.871 66.609 1.00 26.45 313 ASP B CA 1
ATOM 4593 C C . ASP B 1 313 ? 22.310 70.696 65.512 1.00 25.65 313 ASP B C 1
ATOM 4594 O O . ASP B 1 313 ? 23.508 70.552 65.766 1.00 24.86 313 ASP B O 1
ATOM 4599 N N . ILE B 1 314 ? 21.843 70.710 64.260 1.00 25.62 314 ILE B N 1
ATOM 4600 C CA . ILE B 1 314 ? 22.683 70.579 63.084 1.00 24.78 314 ILE B CA 1
ATOM 4601 C C . ILE B 1 314 ? 22.201 71.653 62.117 1.00 25.36 314 ILE B C 1
ATOM 4602 O O . ILE B 1 314 ? 21.000 71.890 61.962 1.00 24.04 314 ILE B O 1
ATOM 4607 N N . TYR B 1 315 ? 23.164 72.350 61.513 1.00 25.25 315 TYR B N 1
ATOM 4608 C CA . TYR B 1 315 ? 22.856 73.372 60.539 1.00 25.96 315 TYR B CA 1
ATOM 4609 C C . TYR B 1 315 ? 23.982 73.409 59.518 1.00 26.51 315 TYR B C 1
ATOM 4610 O O . TYR B 1 315 ? 25.117 73.769 59.852 1.00 30.10 315 TYR B O 1
ATOM 4619 N N . ASN B 1 316 ? 23.679 72.936 58.300 1.00 25.11 316 ASN B N 1
ATOM 4620 C CA . ASN B 1 316 ? 24.642 72.948 57.211 1.00 25.19 316 ASN B CA 1
ATOM 4621 C C . ASN B 1 316 ? 24.040 73.907 56.216 1.00 24.87 316 ASN B C 1
ATOM 4622 O O . ASN B 1 316 ? 22.960 73.618 55.697 1.00 24.92 316 ASN B O 1
ATOM 4627 N N . PRO B 1 317 ? 24.705 75.033 55.896 1.00 24.20 317 PRO B N 1
ATOM 4628 C CA . PRO B 1 317 ? 24.178 76.036 54.983 1.00 21.80 317 PRO B CA 1
ATOM 4629 C C . PRO B 1 317 ? 23.829 75.538 53.587 1.00 22.60 317 PRO B C 1
ATOM 4630 O O . PRO B 1 317 ? 23.016 76.161 52.890 1.00 24.56 317 PRO B O 1
ATOM 4634 N N . GLN B 1 318 ? 24.424 74.395 53.224 1.00 21.91 318 GLN B N 1
ATOM 4635 C CA . GLN B 1 318 ? 24.193 73.755 51.943 1.00 22.70 318 GLN B CA 1
ATOM 4636 C C . GLN B 1 318 ? 23.273 72.551 52.060 1.00 23.69 318 GLN B C 1
ATOM 4637 O O . GLN B 1 318 ? 22.661 72.167 51.062 1.00 25.23 318 GLN B O 1
ATOM 4643 N N . ALA B 1 319 ? 23.158 71.890 53.214 1.00 23.93 319 ALA B N 1
ATOM 4644 C CA . ALA B 1 319 ? 22.271 70.740 53.278 1.00 22.76 319 ALA B CA 1
ATOM 4645 C C . ALA B 1 319 ? 20.936 71.030 53.949 1.00 22.30 319 ALA B C 1
ATOM 4646 O O . ALA B 1 319 ? 19.894 70.555 53.489 1.00 23.33 319 ALA B O 1
ATOM 4648 N N . GLY B 1 320 ? 20.945 71.791 55.045 1.00 18.55 320 GLY B N 1
ATOM 4649 C CA . GLY B 1 320 ? 19.723 72.117 55.742 1.00 17.35 320 GLY B CA 1
ATOM 4650 C C . GLY B 1 320 ? 19.988 72.215 57.227 1.00 18.13 320 GLY B C 1
ATOM 4651 O O . GLY B 1 320 ? 21.025 72.722 57.667 1.00 17.89 320 GLY B O 1
ATOM 4652 N N . SER B 1 321 ? 19.059 71.687 58.020 1.00 17.45 321 SER B N 1
ATOM 4653 C CA . SER B 1 321 ? 19.200 71.730 59.470 1.00 18.18 321 SER B CA 1
ATOM 4654 C C . SER B 1 321 ? 18.255 70.776 60.194 1.00 19.33 321 SER B C 1
ATOM 4655 O O . SER B 1 321 ? 17.143 70.519 59.704 1.00 18.89 321 SER B O 1
ATOM 4658 N N . VAL B 1 322 ? 18.721 70.257 61.352 1.00 17.19 322 VAL B N 1
ATOM 4659 C CA . VAL B 1 322 ? 17.938 69.336 62.169 1.00 16.01 322 VAL B CA 1
ATOM 4660 C C . VAL B 1 322 ? 17.829 69.794 63.619 1.00 17.20 322 VAL B C 1
ATOM 4661 O O . VAL B 1 322 ? 18.849 70.130 64.226 1.00 17.91 322 VAL B O 1
ATOM 4665 N N . THR B 1 323 ? 16.609 69.788 64.188 1.00 17.58 323 THR B N 1
ATOM 4666 C CA . THR B 1 323 ? 16.361 70.180 65.581 1.00 17.99 323 THR B CA 1
ATOM 4667 C C . THR B 1 323 ? 15.672 69.005 66.255 1.00 19.21 323 THR B C 1
ATOM 4668 O O . THR B 1 323 ? 14.732 68.455 65.686 1.00 19.68 323 THR B O 1
ATOM 4672 N N . THR B 1 324 ? 16.087 68.591 67.460 1.00 19.03 324 THR B N 1
ATOM 4673 C CA . THR B 1 324 ? 15.492 67.457 68.172 1.00 19.71 324 THR B CA 1
ATOM 4674 C C . THR B 1 324 ? 15.218 67.851 69.614 1.00 20.91 324 THR B C 1
ATOM 4675 O O . THR B 1 324 ? 16.030 68.575 70.203 1.00 23.22 324 THR B O 1
ATOM 4679 N N . ALA B 1 325 ? 14.121 67.376 70.221 1.00 20.08 325 ALA B N 1
ATOM 4680 C CA . ALA B 1 325 ? 13.840 67.725 71.611 1.00 19.42 325 ALA B CA 1
ATOM 4681 C C . ALA B 1 325 ? 13.791 66.527 72.552 1.00 18.72 325 ALA B C 1
ATOM 4682 O O . ALA B 1 325 ? 12.854 65.727 72.531 1.00 21.30 325 ALA B O 1
ATOM 4684 N N . THR B 1 326 ? 14.833 66.349 73.358 1.00 16.82 326 THR B N 1
ATOM 4685 C CA . THR B 1 326 ? 14.848 65.244 74.295 1.00 17.40 326 THR B CA 1
ATOM 4686 C C . THR B 1 326 ? 14.449 65.729 75.677 1.00 18.19 326 THR B C 1
ATOM 4687 O O . THR B 1 326 ? 14.156 66.910 75.867 1.00 19.45 326 THR B O 1
ATOM 4691 N N . SER B 1 327 ? 14.481 64.850 76.685 1.00 19.48 327 SER B N 1
ATOM 4692 C CA . SER B 1 327 ? 14.122 65.252 78.027 1.00 19.84 327 SER B CA 1
ATOM 4693 C C . SER B 1 327 ? 15.257 66.036 78.663 1.00 20.81 327 SER B C 1
ATOM 4694 O O . SER B 1 327 ? 15.127 66.492 79.798 1.00 23.96 327 SER B O 1
ATOM 4697 N N . LEU B 1 328 ? 16.403 66.177 77.987 1.00 21.49 328 LEU B N 1
ATOM 4698 C CA . LEU B 1 328 ? 17.517 66.947 78.523 1.00 22.97 328 LEU B CA 1
ATOM 4699 C C . LEU B 1 328 ? 17.211 68.437 78.393 1.00 21.94 328 LEU B C 1
ATOM 4700 O O . LEU B 1 328 ? 17.386 69.231 79.317 1.00 21.10 328 LEU B O 1
ATOM 4705 N N . ASP B 1 329 ? 16.704 68.791 77.216 1.00 21.30 329 ASP B N 1
ATOM 4706 C CA . ASP B 1 329 ? 16.365 70.167 76.908 1.00 23.07 329 ASP B CA 1
ATOM 4707 C C . ASP B 1 329 ? 14.886 70.564 76.987 1.00 22.45 329 ASP B C 1
ATOM 4708 O O . ASP B 1 329 ? 14.524 71.708 76.692 1.00 20.94 329 ASP B O 1
ATOM 4713 N N . PHE B 1 330 ? 14.054 69.581 77.392 1.00 21.36 330 PHE B N 1
ATOM 4714 C CA . PHE B 1 330 ? 12.596 69.679 77.525 1.00 18.43 330 PHE B CA 1
ATOM 4715 C C . PHE B 1 330 ? 12.123 68.580 78.476 1.00 19.35 330 PHE B C 1
ATOM 4716 O O . PHE B 1 330 ? 11.564 67.570 78.027 1.00 21.35 330 PHE B O 1
ATOM 4724 N N . PRO B 1 331 ? 12.280 68.723 79.797 1.00 18.05 331 PRO B N 1
ATOM 4725 C CA . PRO B 1 331 ? 12.079 67.653 80.769 1.00 14.91 331 PRO B CA 1
ATOM 4726 C C . PRO B 1 331 ? 10.682 67.091 80.905 1.00 14.61 331 PRO B C 1
ATOM 4727 O O . PRO B 1 331 ? 10.537 66.020 81.483 1.00 17.57 331 PRO B O 1
ATOM 4731 N N . ALA B 1 332 ? 9.627 67.727 80.394 1.00 13.19 332 ALA B N 1
ATOM 4732 C CA . ALA B 1 332 ? 8.296 67.147 80.554 1.00 13.79 332 ALA B CA 1
ATOM 4733 C C . ALA B 1 332 ? 8.159 65.879 79.741 1.00 13.98 332 ALA B C 1
ATOM 4734 O O . ALA B 1 332 ? 7.352 64.997 80.027 1.00 14.54 332 ALA B O 1
ATOM 4736 N N . LEU B 1 333 ? 9.018 65.792 78.732 1.00 14.64 333 LEU B N 1
ATOM 4737 C CA . LEU B 1 333 ? 9.042 64.647 77.852 1.00 14.95 333 LEU B CA 1
ATOM 4738 C C . LEU B 1 333 ? 9.492 63.404 78.596 1.00 14.81 333 LEU B C 1
ATOM 4739 O O . LEU B 1 333 ? 9.134 62.314 78.165 1.00 15.03 333 LEU B O 1
ATOM 4744 N N . SER B 1 334 ? 10.235 63.519 79.711 1.00 15.32 334 SER B N 1
ATOM 4745 C CA . SER B 1 334 ? 10.654 62.332 80.454 1.00 19.34 334 SER B CA 1
ATOM 4746 C C . SER B 1 334 ? 9.454 61.654 81.138 1.00 22.49 334 SER B C 1
ATOM 4747 O O . SER B 1 334 ? 9.509 60.522 81.633 1.00 25.74 334 SER B O 1
ATOM 4750 N N . TRP B 1 335 ? 8.344 62.391 81.185 1.00 23.36 335 TRP B N 1
ATOM 4751 C CA . TRP B 1 335 ? 7.112 61.897 81.731 1.00 21.91 335 TRP B CA 1
ATOM 4752 C C . TRP B 1 335 ? 6.434 61.123 80.615 1.00 20.90 335 TRP B C 1
ATOM 4753 O O . TRP B 1 335 ? 5.877 60.058 80.826 1.00 23.89 335 TRP B O 1
ATOM 4764 N N . LEU B 1 336 ? 6.484 61.625 79.390 1.00 18.88 336 LEU B N 1
ATOM 4765 C CA . LEU B 1 336 ? 5.840 60.976 78.261 1.00 18.02 336 LEU B CA 1
ATOM 4766 C C . LEU B 1 336 ? 6.570 59.759 77.750 1.00 17.33 336 LEU B C 1
ATOM 4767 O O . LEU B 1 336 ? 5.989 58.820 77.205 1.00 16.21 336 LEU B O 1
ATOM 4772 N N . ARG B 1 337 ? 7.887 59.821 77.948 1.00 19.03 337 ARG B N 1
ATOM 4773 C CA . ARG B 1 337 ? 8.823 58.810 77.479 1.00 21.59 337 ARG B CA 1
ATOM 4774 C C . ARG B 1 337 ? 8.780 58.811 75.938 1.00 19.73 337 ARG B C 1
ATOM 4775 O O . ARG B 1 337 ? 9.037 57.829 75.249 1.00 20.46 337 ARG B O 1
ATOM 4783 N N . LEU B 1 338 ? 8.443 59.991 75.405 1.00 18.12 338 LEU B N 1
ATOM 4784 C CA . LEU B 1 338 ? 8.320 60.302 73.992 1.00 16.00 338 LEU B CA 1
ATOM 4785 C C . LEU B 1 338 ? 9.171 61.532 73.688 1.00 17.11 338 LEU B C 1
ATOM 4786 O O . LEU B 1 338 ? 9.551 62.254 74.612 1.00 16.74 338 LEU B O 1
ATOM 4791 N N . SER B 1 339 ? 9.471 61.752 72.395 1.00 15.65 339 SER B N 1
ATOM 4792 C CA . SER B 1 339 ? 10.247 62.887 71.905 1.00 14.59 339 SER B CA 1
ATOM 4793 C C . SER B 1 339 ? 9.925 63.090 70.428 1.00 13.07 339 SER B C 1
ATOM 4794 O O . SER B 1 339 ? 9.194 62.301 69.826 1.00 12.90 339 SER B O 1
ATOM 4797 N N . ALA B 1 340 ? 10.464 64.170 69.842 1.00 14.12 340 ALA B N 1
ATOM 4798 C CA . ALA B 1 340 ? 10.257 64.492 68.435 1.00 11.62 340 ALA B CA 1
ATOM 4799 C C . ALA B 1 340 ? 11.502 65.085 67.765 1.00 11.96 340 ALA B C 1
ATOM 4800 O O . ALA B 1 340 ? 12.518 65.364 68.413 1.00 14.80 340 ALA B O 1
ATOM 4802 N N . GLU B 1 341 ? 11.448 65.281 66.445 1.00 10.81 341 GLU B N 1
ATOM 4803 C CA . GLU B 1 341 ? 12.570 65.796 65.679 1.00 11.65 341 GLU B CA 1
ATOM 4804 C C . GLU B 1 341 ? 12.112 66.533 64.430 1.00 13.53 341 GLU B C 1
ATOM 4805 O O . GLU B 1 341 ? 11.447 65.930 63.596 1.00 14.12 341 GLU B O 1
ATOM 4811 N N . PHE B 1 342 ? 12.387 67.827 64.253 1.00 13.69 342 PHE B N 1
ATOM 4812 C CA . PHE B 1 342 ? 11.983 68.523 63.040 1.00 15.85 342 PHE B CA 1
ATOM 4813 C C . PHE B 1 342 ? 13.179 68.577 62.097 1.00 16.30 342 PHE B C 1
ATOM 4814 O O . PHE B 1 342 ? 14.319 68.712 62.535 1.00 17.88 342 PHE B O 1
ATOM 4822 N N . GLY B 1 343 ? 12.958 68.522 60.789 1.00 17.31 343 GLY B N 1
ATOM 4823 C CA . GLY B 1 343 ? 14.070 68.572 59.860 1.00 17.37 343 GLY B CA 1
ATOM 4824 C C . GLY B 1 343 ? 13.712 69.260 58.554 1.00 19.02 343 GLY B C 1
ATOM 4825 O O . GLY B 1 343 ? 12.605 69.124 58.032 1.00 18.08 343 GLY B O 1
ATOM 4826 N N . SER B 1 344 ? 14.671 70.036 58.029 1.00 20.61 344 SER B N 1
ATOM 4827 C CA . SER B 1 344 ? 14.494 70.744 56.768 1.00 19.57 344 SER B CA 1
ATOM 4828 C C . SER B 1 344 ? 15.666 70.316 55.910 1.00 20.57 344 SER B C 1
ATOM 4829 O O . SER B 1 344 ? 16.807 70.315 56.375 1.00 24.11 344 SER B O 1
ATOM 4832 N N . LEU B 1 345 ? 15.424 69.959 54.657 1.00 20.04 345 LEU B N 1
ATOM 4833 C CA . LEU B 1 345 ? 16.495 69.503 53.779 1.00 21.13 345 LEU B CA 1
ATOM 4834 C C . LEU B 1 345 ? 16.450 70.118 52.381 1.00 21.66 345 LEU B C 1
ATOM 4835 O O . LEU B 1 345 ? 15.500 69.893 51.618 1.00 20.68 345 LEU B O 1
ATOM 4840 N N . ARG B 1 346 ? 17.496 70.872 52.003 1.00 21.81 346 ARG B N 1
ATOM 4841 C CA . ARG B 1 346 ? 17.565 71.502 50.692 1.00 21.86 346 ARG B CA 1
ATOM 4842 C C . ARG B 1 346 ? 17.454 70.441 49.619 1.00 22.30 346 ARG B C 1
ATOM 4843 O O . ARG B 1 346 ? 17.698 69.261 49.889 1.00 22.56 346 ARG B O 1
ATOM 4851 N N . LYS B 1 347 ? 17.021 70.853 48.426 1.00 23.37 347 LYS B N 1
ATOM 4852 C CA . LYS B 1 347 ? 16.869 69.937 47.306 1.00 25.19 347 LYS B CA 1
ATOM 4853 C C . LYS B 1 347 ? 18.173 69.212 47.008 1.00 26.01 347 LYS B C 1
ATOM 4854 O O . LYS B 1 347 ? 19.248 69.813 47.037 1.00 28.24 347 LYS B O 1
ATOM 4860 N N . ASN B 1 348 ? 18.013 67.895 46.796 1.00 26.46 348 ASN B N 1
ATOM 4861 C CA . ASN B 1 348 ? 19.050 66.900 46.501 1.00 27.02 348 ASN B CA 1
ATOM 4862 C C . ASN B 1 348 ? 20.100 66.595 47.577 1.00 26.61 348 ASN B C 1
ATOM 4863 O O . ASN B 1 348 ? 21.026 65.793 47.367 1.00 27.56 348 ASN B O 1
ATOM 4868 N N . ALA B 1 349 ? 19.930 67.229 48.754 1.00 24.28 349 ALA B N 1
ATOM 4869 C CA . ALA B 1 349 ? 20.788 67.005 49.908 1.00 21.53 349 ALA B CA 1
ATOM 4870 C C . ALA B 1 349 ? 20.197 65.756 50.572 1.00 21.75 349 ALA B C 1
ATOM 4871 O O . ALA B 1 349 ? 19.110 65.297 50.188 1.00 21.46 349 ALA B O 1
ATOM 4873 N N . MET B 1 350 ? 20.844 65.146 51.572 1.00 22.03 350 MET B N 1
ATOM 4874 C CA . MET B 1 350 ? 20.271 63.954 52.182 1.00 18.86 350 MET B CA 1
ATOM 4875 C C . MET B 1 350 ? 20.712 63.708 53.599 1.00 17.85 350 MET B C 1
ATOM 4876 O O . MET B 1 350 ? 21.739 64.246 54.004 1.00 18.38 350 MET B O 1
ATOM 4881 N N . PHE B 1 351 ? 19.924 62.986 54.400 1.00 16.98 351 PHE B N 1
ATOM 4882 C CA . PHE B 1 351 ? 20.420 62.681 55.731 1.00 17.99 351 PHE B CA 1
ATOM 4883 C C . PHE B 1 351 ? 20.950 61.266 55.577 1.00 16.49 351 PHE B C 1
ATOM 4884 O O . PHE B 1 351 ? 20.278 60.433 54.958 1.00 18.89 351 PHE B O 1
ATOM 4892 N N . VAL B 1 352 ? 22.166 60.978 56.054 1.00 14.14 352 VAL B N 1
ATOM 4893 C CA . VAL B 1 352 ? 22.765 59.642 55.916 1.00 13.73 352 VAL B CA 1
ATOM 4894 C C . VAL B 1 352 ? 21.978 58.448 56.421 1.00 12.62 352 VAL B C 1
ATOM 4895 O O . VAL B 1 352 ? 21.096 58.613 57.259 1.00 16.01 352 VAL B O 1
ATOM 4899 N N . PRO B 1 353 ? 22.231 57.226 55.952 1.00 11.15 353 PRO B N 1
ATOM 4900 C CA . PRO B 1 353 ? 21.744 56.012 56.553 1.00 11.50 353 PRO B CA 1
ATOM 4901 C C . PRO B 1 353 ? 22.048 55.919 58.031 1.00 12.07 353 PRO B C 1
ATOM 4902 O O . PRO B 1 353 ? 23.203 56.002 58.434 1.00 13.05 353 PRO B O 1
ATOM 4906 N N . HIS B 1 354 ? 20.991 55.854 58.844 1.00 12.24 354 HIS B N 1
ATOM 4907 C CA . HIS B 1 354 ? 21.141 55.743 60.286 1.00 13.73 354 HIS B CA 1
ATOM 4908 C C . HIS B 1 354 ? 20.001 54.907 60.848 1.00 13.77 354 HIS B C 1
ATOM 4909 O O . HIS B 1 354 ? 19.008 54.621 60.168 1.00 13.56 354 HIS B O 1
ATOM 4916 N N . TYR B 1 355 ? 20.175 54.518 62.114 1.00 12.33 355 TYR B N 1
ATOM 4917 C CA . TYR B 1 355 ? 19.193 53.713 62.809 1.00 11.76 355 TYR B CA 1
ATOM 4918 C C . TYR B 1 355 ? 19.014 54.216 64.213 1.00 12.32 355 TYR B C 1
ATOM 4919 O O . TYR B 1 355 ? 19.909 54.821 64.788 1.00 13.23 355 TYR B O 1
ATOM 4928 N N . ASN B 1 356 ? 17.829 53.991 64.772 1.00 12.72 356 ASN B N 1
ATOM 4929 C CA . ASN B 1 356 ? 17.562 54.388 66.143 1.00 10.77 356 ASN B CA 1
ATOM 4930 C C . ASN B 1 356 ? 17.850 53.154 67.001 1.00 11.01 356 ASN B C 1
ATOM 4931 O O . ASN B 1 356 ? 17.393 52.042 66.719 1.00 11.65 356 ASN B O 1
ATOM 4936 N N . LEU B 1 357 ? 18.746 53.288 67.978 1.00 10.34 357 LEU B N 1
ATOM 4937 C CA . LEU B 1 357 ? 19.060 52.171 68.836 1.00 8.82 357 LEU B CA 1
ATOM 4938 C C . LEU B 1 357 ? 17.906 51.820 69.742 1.00 9.61 357 LEU B C 1
ATOM 4939 O O . LEU B 1 357 ? 17.512 50.664 69.784 1.00 10.96 357 LEU B O 1
ATOM 4944 N N . ASN B 1 358 ? 17.301 52.826 70.383 1.00 8.18 358 ASN B N 1
ATOM 4945 C CA . ASN B 1 358 ? 16.231 52.602 71.329 1.00 6.16 358 ASN B CA 1
ATOM 4946 C C . ASN B 1 358 ? 14.864 53.216 71.098 1.00 6.94 358 ASN B C 1
ATOM 4947 O O . ASN B 1 358 ? 14.255 53.672 72.066 1.00 8.41 358 ASN B O 1
ATOM 4952 N N . ALA B 1 359 ? 14.324 53.251 69.876 1.00 6.31 359 ALA B N 1
ATOM 4953 C CA . ALA B 1 359 ? 13.021 53.835 69.651 1.00 3.51 359 ALA B CA 1
ATOM 4954 C C . ALA B 1 359 ? 12.484 53.631 68.275 1.00 5.73 359 ALA B C 1
ATOM 4955 O O . ALA B 1 359 ? 13.232 53.455 67.321 1.00 6.50 359 ALA B O 1
ATOM 4957 N N . ASN B 1 360 ? 11.153 53.605 68.206 1.00 6.00 360 ASN B N 1
ATOM 4958 C CA . ASN B 1 360 ? 10.487 53.491 66.919 1.00 6.81 360 ASN B CA 1
ATOM 4959 C C . ASN B 1 360 ? 10.319 54.936 66.484 1.00 8.86 360 ASN B C 1
ATOM 4960 O O . ASN B 1 360 ? 10.326 55.809 67.355 1.00 9.65 360 ASN B O 1
ATOM 4965 N N . SER B 1 361 ? 10.170 55.222 65.176 1.00 10.08 361 SER B N 1
ATOM 4966 C CA . SER B 1 361 ? 10.008 56.587 64.674 1.00 10.74 361 SER B CA 1
ATOM 4967 C C . SER B 1 361 ? 8.850 56.655 63.715 1.00 12.61 361 SER B C 1
ATOM 4968 O O . SER B 1 361 ? 8.616 55.750 62.902 1.00 12.99 361 SER B O 1
ATOM 4971 N N . ILE B 1 362 ? 8.111 57.765 63.834 1.00 12.85 362 ILE B N 1
ATOM 4972 C CA . ILE B 1 362 ? 6.968 57.975 62.961 1.00 13.02 362 ILE B CA 1
ATOM 4973 C C . ILE B 1 362 ? 7.251 59.290 62.239 1.00 14.29 362 ILE B C 1
ATOM 4974 O O . ILE B 1 362 ? 7.143 60.396 62.782 1.00 16.19 362 ILE B O 1
ATOM 4979 N N . ILE B 1 363 ? 7.700 59.121 60.989 1.00 13.33 363 ILE B N 1
ATOM 4980 C CA . ILE B 1 363 ? 8.038 60.253 60.132 1.00 11.59 363 ILE B CA 1
ATOM 4981 C C . ILE B 1 363 ? 6.793 60.819 59.447 1.00 12.65 363 ILE B C 1
ATOM 4982 O O . ILE B 1 363 ? 6.123 60.105 58.711 1.00 12.73 363 ILE B O 1
ATOM 4987 N N . TYR B 1 364 ? 6.489 62.104 59.685 1.00 12.39 364 TYR B N 1
ATOM 4988 C CA . TYR B 1 364 ? 5.349 62.796 59.093 1.00 13.09 364 TYR B CA 1
ATOM 4989 C C . TYR B 1 364 ? 5.918 63.862 58.180 1.00 13.57 364 TYR B C 1
ATOM 4990 O O . TYR B 1 364 ? 6.704 64.695 58.611 1.00 14.98 364 TYR B O 1
ATOM 4999 N N . ALA B 1 365 ? 5.511 63.855 56.923 1.00 13.18 365 ALA B N 1
ATOM 5000 C CA . ALA B 1 365 ? 5.982 64.833 55.971 1.00 14.09 365 ALA B CA 1
ATOM 5001 C C . ALA B 1 365 ? 5.229 66.145 56.106 1.00 16.26 365 ALA B C 1
ATOM 5002 O O . ALA B 1 365 ? 4.018 66.209 55.876 1.00 19.35 365 ALA B O 1
ATOM 5004 N N . LEU B 1 366 ? 5.921 67.195 56.546 1.00 15.12 366 LEU B N 1
ATOM 5005 C CA . LEU B 1 366 ? 5.291 68.491 56.681 1.00 14.43 366 LEU B CA 1
ATOM 5006 C C . LEU B 1 366 ? 5.244 69.138 55.317 1.00 17.34 366 LEU B C 1
ATOM 5007 O O . LEU B 1 366 ? 4.173 69.262 54.726 1.00 20.55 366 LEU B O 1
ATOM 5012 N N . ASN B 1 367 ? 6.407 69.484 54.763 1.00 20.85 367 ASN B N 1
ATOM 5013 C CA . ASN B 1 367 ? 6.460 70.133 53.469 1.00 20.79 367 ASN B CA 1
ATOM 5014 C C . ASN B 1 367 ? 7.316 69.428 52.431 1.00 21.21 367 ASN B C 1
ATOM 5015 O O . ASN B 1 367 ? 8.295 68.766 52.746 1.00 21.30 367 ASN B O 1
ATOM 5020 N N . GLY B 1 368 ? 6.995 69.572 51.150 1.00 21.88 368 GLY B N 1
ATOM 5021 C CA . GLY B 1 368 ? 7.777 68.935 50.100 1.00 21.30 368 GLY B CA 1
ATOM 5022 C C . GLY B 1 368 ? 7.613 67.425 49.986 1.00 20.94 368 GLY B C 1
ATOM 5023 O O . GLY B 1 368 ? 6.726 66.784 50.554 1.00 20.02 368 GLY B O 1
ATOM 5024 N N . ARG B 1 369 ? 8.556 66.885 49.221 1.00 21.11 369 ARG B N 1
ATOM 5025 C CA . ARG B 1 369 ? 8.627 65.461 48.938 1.00 21.70 369 ARG B CA 1
ATOM 5026 C C . ARG B 1 369 ? 10.064 64.949 49.006 1.00 21.98 369 ARG B C 1
ATOM 5027 O O . ARG B 1 369 ? 11.038 65.682 48.779 1.00 23.93 369 ARG B O 1
ATOM 5035 N N . ALA B 1 370 ? 10.228 63.691 49.382 1.00 19.84 370 ALA B N 1
ATOM 5036 C CA . ALA B 1 370 ? 11.567 63.147 49.456 1.00 18.36 370 ALA B CA 1
ATOM 5037 C C . ALA B 1 370 ? 11.581 61.756 48.897 1.00 18.66 370 ALA B C 1
ATOM 5038 O O . ALA B 1 370 ? 10.544 61.204 48.563 1.00 20.16 370 ALA B O 1
ATOM 5040 N N . LEU B 1 371 ? 12.760 61.171 48.782 1.00 20.78 371 LEU B N 1
ATOM 5041 C CA . LEU B 1 371 ? 12.882 59.825 48.273 1.00 20.23 371 LEU B CA 1
ATOM 5042 C C . LEU B 1 371 ? 13.551 59.086 49.424 1.00 20.09 371 LEU B C 1
ATOM 5043 O O . LEU B 1 371 ? 14.697 59.344 49.785 1.00 20.04 371 LEU B O 1
ATOM 5048 N N . ILE B 1 372 ? 12.789 58.192 50.048 1.00 18.92 372 ILE B N 1
ATOM 5049 C CA . ILE B 1 372 ? 13.267 57.417 51.182 1.00 17.87 372 ILE B CA 1
ATOM 5050 C C . ILE B 1 372 ? 13.376 55.908 50.910 1.00 19.41 372 ILE B C 1
ATOM 5051 O O . ILE B 1 372 ? 12.585 55.277 50.189 1.00 20.44 372 ILE B O 1
ATOM 5056 N N . GLN B 1 373 ? 14.419 55.370 51.559 1.00 17.54 373 GLN B N 1
ATOM 5057 C CA . GLN B 1 373 ? 14.783 53.972 51.522 1.00 16.03 373 GLN B CA 1
ATOM 5058 C C . GLN B 1 373 ? 15.022 53.447 52.935 1.00 17.99 373 GLN B C 1
ATOM 5059 O O . GLN B 1 373 ? 15.679 54.112 53.738 1.00 19.66 373 GLN B O 1
ATOM 5065 N N . VAL B 1 374 ? 14.492 52.267 53.286 1.00 16.23 374 VAL B N 1
ATOM 5066 C CA . VAL B 1 374 ? 14.719 51.680 54.601 1.00 14.15 374 VAL B CA 1
ATOM 5067 C C . VAL B 1 374 ? 14.870 50.172 54.443 1.00 15.22 374 VAL B C 1
ATOM 5068 O O . VAL B 1 374 ? 14.063 49.525 53.780 1.00 16.96 374 VAL B O 1
ATOM 5072 N N . VAL B 1 375 ? 15.969 49.634 55.007 1.00 15.29 375 VAL B N 1
ATOM 5073 C CA . VAL B 1 375 ? 16.299 48.207 54.958 1.00 13.92 375 VAL B CA 1
ATOM 5074 C C . VAL B 1 375 ? 16.348 47.607 56.357 1.00 14.39 375 VAL B C 1
ATOM 5075 O O . VAL B 1 375 ? 16.726 48.244 57.332 1.00 15.63 375 VAL B O 1
ATOM 5079 N N . ASN B 1 376 ? 15.927 46.340 56.400 1.00 14.14 376 ASN B N 1
ATOM 5080 C CA . ASN B 1 376 ? 15.850 45.561 57.625 1.00 14.25 376 ASN B CA 1
ATOM 5081 C C . ASN B 1 376 ? 17.019 44.650 57.970 1.00 14.51 376 ASN B C 1
ATOM 5082 O O . ASN B 1 376 ? 18.034 44.655 57.286 1.00 14.73 376 ASN B O 1
ATOM 5087 N N . CYS B 1 377 ? 16.863 43.830 59.020 1.00 15.94 377 CYS B N 1
ATOM 5088 C CA . CYS B 1 377 ? 17.891 42.915 59.482 1.00 17.68 377 CYS B CA 1
ATOM 5089 C C . CYS B 1 377 ? 18.302 41.883 58.462 1.00 17.71 377 CYS B C 1
ATOM 5090 O O . CYS B 1 377 ? 19.423 41.385 58.549 1.00 20.71 377 CYS B O 1
ATOM 5093 N N . ASN B 1 378 ? 17.461 41.551 57.486 1.00 17.75 378 ASN B N 1
ATOM 5094 C CA . ASN B 1 378 ? 17.884 40.572 56.496 1.00 20.11 378 ASN B CA 1
ATOM 5095 C C . ASN B 1 378 ? 18.655 41.212 55.354 1.00 20.63 378 ASN B C 1
ATOM 5096 O O . ASN B 1 378 ? 19.370 40.511 54.650 1.00 22.48 378 ASN B O 1
ATOM 5101 N N . GLY B 1 379 ? 18.550 42.536 55.176 1.00 20.63 379 GLY B N 1
ATOM 5102 C CA . GLY B 1 379 ? 19.222 43.253 54.106 1.00 17.69 379 GLY B CA 1
ATOM 5103 C C . GLY B 1 379 ? 18.243 43.663 53.015 1.00 17.11 379 GLY B C 1
ATOM 5104 O O . GLY B 1 379 ? 18.647 44.141 51.962 1.00 17.21 379 GLY B O 1
ATOM 5105 N N . GLU B 1 380 ? 16.943 43.492 53.276 1.00 19.15 380 GLU B N 1
ATOM 5106 C CA . GLU B 1 380 ? 15.854 43.809 52.353 1.00 22.74 380 GLU B CA 1
ATOM 5107 C C . GLU B 1 380 ? 15.356 45.240 52.477 1.00 23.20 380 GLU B C 1
ATOM 5108 O O . GLU B 1 380 ? 14.886 45.674 53.537 1.00 24.05 380 GLU B O 1
ATOM 5114 N N . ARG B 1 381 ? 15.411 45.957 51.346 1.00 22.23 381 ARG B N 1
ATOM 5115 C CA . ARG B 1 381 ? 14.972 47.343 51.276 1.00 21.36 381 ARG B CA 1
ATOM 5116 C C . ARG B 1 381 ? 13.471 47.237 51.326 1.00 20.41 381 ARG B C 1
ATOM 5117 O O . ARG B 1 381 ? 12.827 47.048 50.296 1.00 21.38 381 ARG B O 1
ATOM 5125 N N . VAL B 1 382 ? 12.929 47.314 52.549 1.00 20.10 382 VAL B N 1
ATOM 5126 C CA . VAL B 1 382 ? 11.486 47.199 52.737 1.00 20.23 382 VAL B CA 1
ATOM 5127 C C . VAL B 1 382 ? 10.632 48.407 52.336 1.00 22.33 382 VAL B C 1
ATOM 5128 O O . VAL B 1 382 ? 9.410 48.426 52.543 1.00 24.15 382 VAL B O 1
ATOM 5132 N N . PHE B 1 383 ? 11.292 49.420 51.742 1.00 20.42 383 PHE B N 1
ATOM 5133 C CA . PHE B 1 383 ? 10.652 50.627 51.233 1.00 21.02 383 PHE B CA 1
ATOM 5134 C C . PHE B 1 383 ? 11.668 51.333 50.346 1.00 21.93 383 PHE B C 1
ATOM 5135 O O . PHE B 1 383 ? 12.866 51.428 50.636 1.00 21.24 383 PHE B O 1
ATOM 5143 N N . ASP B 1 384 ? 11.123 51.797 49.226 1.00 21.83 384 ASP B N 1
ATOM 5144 C CA . ASP B 1 384 ? 11.895 52.487 48.221 1.00 23.16 384 ASP B CA 1
ATOM 5145 C C . ASP B 1 384 ? 10.889 53.186 47.335 1.00 24.32 384 ASP B C 1
ATOM 5146 O O . ASP B 1 384 ? 10.236 52.598 46.469 1.00 25.63 384 ASP B O 1
ATOM 5151 N N . GLY B 1 385 ? 10.760 54.472 47.598 1.00 24.93 385 GLY B N 1
ATOM 5152 C CA . GLY B 1 385 ? 9.833 55.295 46.847 1.00 23.99 385 GLY B CA 1
ATOM 5153 C C . GLY B 1 385 ? 9.839 56.672 47.470 1.00 24.91 385 GLY B C 1
ATOM 5154 O O . GLY B 1 385 ? 10.862 57.105 48.022 1.00 26.90 385 GLY B O 1
ATOM 5155 N N . GLU B 1 386 ? 8.706 57.370 47.402 1.00 24.69 386 GLU B N 1
ATOM 5156 C CA . GLU B 1 386 ? 8.683 58.684 47.996 1.00 25.00 386 GLU B CA 1
ATOM 5157 C C . GLU B 1 386 ? 7.576 59.016 48.974 1.00 23.34 386 GLU B C 1
ATOM 5158 O O . GLU B 1 386 ? 6.390 58.733 48.789 1.00 22.42 386 GLU B O 1
ATOM 5164 N N . LEU B 1 387 ? 8.049 59.607 50.074 1.00 22.42 387 LEU B N 1
ATOM 5165 C CA . LEU B 1 387 ? 7.171 60.042 51.145 1.00 20.76 387 LEU B CA 1
ATOM 5166 C C . LEU B 1 387 ? 6.895 61.494 50.822 1.00 20.82 387 LEU B C 1
ATOM 5167 O O . LEU B 1 387 ? 7.818 62.316 50.807 1.00 21.21 387 LEU B O 1
ATOM 5172 N N . GLN B 1 388 ? 5.626 61.791 50.519 1.00 21.99 388 GLN B N 1
ATOM 5173 C CA . GLN B 1 388 ? 5.251 63.164 50.193 1.00 25.02 388 GLN B CA 1
ATOM 5174 C C . GLN B 1 388 ? 4.435 63.896 51.260 1.00 22.96 388 GLN B C 1
ATOM 5175 O O . GLN B 1 388 ? 4.080 63.294 52.272 1.00 20.67 388 GLN B O 1
ATOM 5181 N N . GLU B 1 389 ? 4.109 65.184 51.065 1.00 22.33 389 GLU B N 1
ATOM 5182 C CA . GLU B 1 389 ? 3.352 65.949 52.054 1.00 23.96 389 GLU B CA 1
ATOM 5183 C C . GLU B 1 389 ? 2.064 65.319 52.556 1.00 23.61 389 GLU B C 1
ATOM 5184 O O . GLU B 1 389 ? 1.257 64.783 51.788 1.00 24.24 389 GLU B O 1
ATOM 5190 N N . GLY B 1 390 ? 1.896 65.386 53.878 1.00 23.26 390 GLY B N 1
ATOM 5191 C CA . GLY B 1 390 ? 0.707 64.850 54.523 1.00 23.52 390 GLY B CA 1
ATOM 5192 C C . GLY B 1 390 ? 0.598 63.328 54.486 1.00 23.76 390 GLY B C 1
ATOM 5193 O O . GLY B 1 390 ? -0.496 62.756 54.540 1.00 23.97 390 GLY B O 1
ATOM 5194 N N . ARG B 1 391 ? 1.744 62.669 54.329 1.00 23.79 391 ARG B N 1
ATOM 5195 C CA . ARG B 1 391 ? 1.779 61.224 54.312 1.00 23.94 391 ARG B CA 1
ATOM 5196 C C . ARG B 1 391 ? 2.667 60.799 55.474 1.00 22.61 391 ARG B C 1
ATOM 5197 O O . ARG B 1 391 ? 3.468 61.603 55.960 1.00 22.73 391 ARG B O 1
ATOM 5205 N N . VAL B 1 392 ? 2.557 59.557 55.964 1.00 22.47 392 VAL B N 1
ATOM 5206 C CA . VAL B 1 392 ? 3.379 59.130 57.086 1.00 20.33 392 VAL B CA 1
ATOM 5207 C C . VAL B 1 392 ? 4.113 57.836 56.798 1.00 19.85 392 VAL B C 1
ATOM 5208 O O . VAL B 1 392 ? 3.550 56.945 56.166 1.00 21.34 392 VAL B O 1
ATOM 5212 N N . LEU B 1 393 ? 5.393 57.771 57.205 1.00 18.96 393 LEU B N 1
ATOM 5213 C CA . LEU B 1 393 ? 6.234 56.597 57.036 1.00 16.68 393 LEU B CA 1
ATOM 5214 C C . LEU B 1 393 ? 6.703 56.139 58.404 1.00 17.31 393 LEU B C 1
ATOM 5215 O O . LEU B 1 393 ? 7.330 56.911 59.136 1.00 19.21 393 LEU B O 1
ATOM 5220 N N . ILE B 1 394 ? 6.399 54.871 58.741 1.00 16.87 394 ILE B N 1
ATOM 5221 C CA . ILE B 1 394 ? 6.809 54.316 60.027 1.00 15.17 394 ILE B CA 1
ATOM 5222 C C . ILE B 1 394 ? 8.080 53.549 59.813 1.00 14.55 394 ILE B C 1
ATOM 5223 O O . ILE B 1 394 ? 8.152 52.659 58.967 1.00 16.67 394 ILE B O 1
ATOM 5228 N N . VAL B 1 395 ? 9.085 53.931 60.589 1.00 12.56 395 VAL B N 1
ATOM 5229 C CA . VAL B 1 395 ? 10.374 53.287 60.483 1.00 13.31 395 VAL B CA 1
ATOM 5230 C C . VAL B 1 395 ? 10.738 52.668 61.828 1.00 14.35 395 VAL B C 1
ATOM 5231 O O . VAL B 1 395 ? 11.074 53.449 62.727 1.00 17.50 395 VAL B O 1
ATOM 5235 N N . PRO B 1 396 ? 10.703 51.309 61.993 1.00 14.19 396 PRO B N 1
ATOM 5236 C CA . PRO B 1 396 ? 10.831 50.569 63.253 1.00 12.53 396 PRO B CA 1
ATOM 5237 C C . PRO B 1 396 ? 12.029 50.840 64.142 1.00 14.76 396 PRO B C 1
ATOM 5238 O O . PRO B 1 396 ? 12.612 51.923 64.060 1.00 18.17 396 PRO B O 1
ATOM 5242 N N . GLN B 1 397 ? 12.487 49.897 64.974 1.00 16.57 397 GLN B N 1
ATOM 5243 C CA . GLN B 1 397 ? 13.587 50.223 65.865 1.00 16.97 397 GLN B CA 1
ATOM 5244 C C . GLN B 1 397 ? 14.972 50.194 65.273 1.00 17.92 397 GLN B C 1
ATOM 5245 O O . GLN B 1 397 ? 15.526 51.257 64.981 1.00 21.30 397 GLN B O 1
ATOM 5251 N N . ASN B 1 398 ? 15.568 49.041 65.036 1.00 15.71 398 ASN B N 1
ATOM 5252 C CA . ASN B 1 398 ? 16.912 49.076 64.503 1.00 13.61 398 ASN B CA 1
ATOM 5253 C C . ASN B 1 398 ? 17.012 49.096 62.992 1.00 12.60 398 ASN B C 1
ATOM 5254 O O . ASN B 1 398 ? 18.102 48.953 62.455 1.00 12.27 398 ASN B O 1
ATOM 5259 N N . PHE B 1 399 ? 15.880 49.318 62.302 1.00 11.34 399 PHE B N 1
ATOM 5260 C CA . PHE B 1 399 ? 15.849 49.392 60.851 1.00 10.59 399 PHE B CA 1
ATOM 5261 C C . PHE B 1 399 ? 16.635 50.627 60.418 1.00 12.20 399 PHE B C 1
ATOM 5262 O O . PHE B 1 399 ? 16.723 51.639 61.125 1.00 14.18 399 PHE B O 1
ATOM 5270 N N . VAL B 1 400 ? 17.254 50.552 59.246 1.00 12.50 400 VAL B N 1
ATOM 5271 C CA . VAL B 1 400 ? 18.061 51.653 58.785 1.00 11.85 400 VAL B CA 1
ATOM 5272 C C . VAL B 1 400 ? 17.416 52.503 57.706 1.00 12.92 400 VAL B C 1
ATOM 5273 O O . VAL B 1 400 ? 16.987 51.939 56.697 1.00 13.81 400 VAL B O 1
ATOM 5277 N N . VAL B 1 401 ? 17.329 53.839 57.922 1.00 12.17 401 VAL B N 1
ATOM 5278 C CA . VAL B 1 401 ? 16.750 54.783 56.955 1.00 11.35 401 VAL B CA 1
ATOM 5279 C C . VAL B 1 401 ? 17.758 55.685 56.296 1.00 12.41 401 VAL B C 1
ATOM 5280 O O . VAL B 1 401 ? 18.835 55.912 56.822 1.00 15.87 401 VAL B O 1
ATOM 5284 N N . ALA B 1 402 ? 17.370 56.242 55.156 1.00 10.74 402 ALA B N 1
ATOM 5285 C CA . ALA B 1 402 ? 18.184 57.150 54.382 1.00 10.16 402 ALA B CA 1
ATOM 5286 C C . ALA B 1 402 ? 17.208 57.868 53.494 1.00 12.96 402 ALA B C 1
ATOM 5287 O O . ALA B 1 402 ? 16.363 57.247 52.843 1.00 14.26 402 ALA B O 1
ATOM 5289 N N . ALA B 1 403 ? 17.302 59.193 53.477 1.00 14.79 403 ALA B N 1
ATOM 5290 C CA . ALA B 1 403 ? 16.417 59.965 52.622 1.00 15.69 403 ALA B CA 1
ATOM 5291 C C . ALA B 1 403 ? 17.177 61.037 51.878 1.00 15.71 403 ALA B C 1
ATOM 5292 O O . ALA B 1 403 ? 18.096 61.625 52.440 1.00 15.50 403 ALA B O 1
ATOM 5294 N N . ARG B 1 404 ? 16.792 61.229 50.614 1.00 16.87 404 ARG B N 1
ATOM 5295 C CA . ARG B 1 404 ? 17.355 62.229 49.711 1.00 17.80 404 ARG B CA 1
ATOM 5296 C C . ARG B 1 404 ? 16.205 63.157 49.359 1.00 18.24 404 ARG B C 1
ATOM 5297 O O . ARG B 1 404 ? 15.202 62.719 48.789 1.00 17.16 404 ARG B O 1
ATOM 5305 N N . SER B 1 405 ? 16.375 64.444 49.684 1.00 18.72 405 SER B N 1
ATOM 5306 C CA . SER B 1 405 ? 15.370 65.463 49.407 1.00 19.49 405 SER B CA 1
ATOM 5307 C C . SER B 1 405 ? 15.099 65.719 47.931 1.00 19.93 405 SER B C 1
ATOM 5308 O O . SER B 1 405 ? 15.999 65.712 47.085 1.00 21.27 405 SER B O 1
ATOM 5311 N N . GLN B 1 406 ? 13.827 65.910 47.608 1.00 19.40 406 GLN B N 1
ATOM 5312 C CA . GLN B 1 406 ? 13.475 66.196 46.234 1.00 20.23 406 GLN B CA 1
ATOM 5313 C C . GLN B 1 406 ? 12.880 67.590 46.181 1.00 20.71 406 GLN B C 1
ATOM 5314 O O . GLN B 1 406 ? 12.331 67.979 45.152 1.00 22.56 406 GLN B O 1
ATOM 5320 N N . SER B 1 407 ? 13.005 68.389 47.243 1.00 21.09 407 SER B N 1
ATOM 5321 C CA . SER B 1 407 ? 12.441 69.724 47.252 1.00 23.68 407 SER B CA 1
ATOM 5322 C C . SER B 1 407 ? 13.245 70.731 48.062 1.00 26.66 407 SER B C 1
ATOM 5323 O O . SER B 1 407 ? 14.158 70.419 48.842 1.00 27.80 407 SER B O 1
ATOM 5326 N N . ASP B 1 408 ? 12.873 71.993 47.835 1.00 27.36 408 ASP B N 1
ATOM 5327 C CA . ASP B 1 408 ? 13.488 73.080 48.553 1.00 28.85 408 ASP B CA 1
ATOM 5328 C C . ASP B 1 408 ? 12.393 73.648 49.457 1.00 29.02 408 ASP B C 1
ATOM 5329 O O . ASP B 1 408 ? 11.641 74.532 49.040 1.00 31.99 40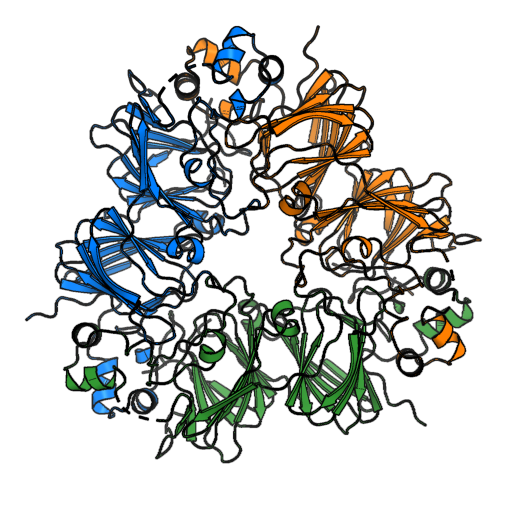8 ASP B O 1
ATOM 5334 N N . ASN B 1 409 ? 12.110 73.196 50.682 1.00 28.30 409 ASN B N 1
ATOM 5335 C CA . ASN B 1 409 ? 12.789 72.095 51.331 1.00 27.63 409 ASN B CA 1
ATOM 5336 C C . ASN B 1 409 ? 11.761 71.088 51.825 1.00 27.93 409 ASN B C 1
ATOM 5337 O O . ASN B 1 409 ? 10.582 71.425 52.015 1.00 29.57 409 ASN B O 1
ATOM 5342 N N . PHE B 1 410 ? 12.228 69.831 51.961 1.00 24.92 410 PHE B N 1
ATOM 5343 C CA . PHE B 1 410 ? 11.421 68.737 52.474 1.00 21.32 410 PHE B CA 1
ATOM 5344 C C . PHE B 1 410 ? 11.588 68.915 53.974 1.00 20.02 410 PHE B C 1
ATOM 5345 O O . PHE B 1 410 ? 12.684 69.001 54.529 1.00 17.95 410 PHE B O 1
ATOM 5353 N N . GLU B 1 411 ? 10.438 69.040 54.617 1.00 20.00 411 GLU B N 1
ATOM 5354 C CA . GLU B 1 411 ? 10.372 69.246 56.051 1.00 19.13 411 GLU B CA 1
ATOM 5355 C C . GLU B 1 411 ? 9.571 68.126 56.693 1.00 15.93 411 GLU B C 1
ATOM 5356 O O . GLU B 1 411 ? 8.517 67.753 56.176 1.00 15.68 411 GLU B O 1
ATOM 5362 N N . TYR B 1 412 ? 10.052 67.590 57.821 1.00 13.65 412 TYR B N 1
ATOM 5363 C CA . TYR B 1 412 ? 9.368 66.494 58.500 1.00 12.85 412 TYR B CA 1
ATOM 5364 C C . TYR B 1 412 ? 9.421 66.604 60.026 1.00 13.24 412 TYR B C 1
ATOM 5365 O O . TYR B 1 412 ? 10.230 67.348 60.589 1.00 13.57 412 TYR B O 1
ATOM 5374 N N . VAL B 1 413 ? 8.565 65.802 60.682 1.00 13.63 413 VAL B N 1
ATOM 5375 C CA . VAL B 1 413 ? 8.474 65.721 62.135 1.00 13.32 413 VAL B CA 1
ATOM 5376 C C . VAL B 1 413 ? 8.600 64.237 62.390 1.00 14.70 413 VAL B C 1
ATOM 5377 O O . VAL B 1 413 ? 7.805 63.427 61.898 1.00 16.08 413 VAL B O 1
ATOM 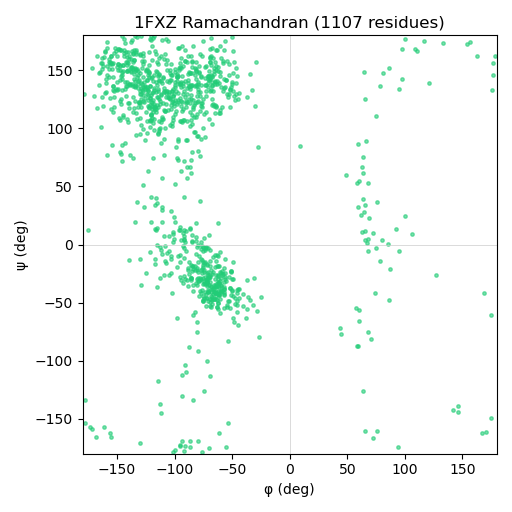5381 N N . SER B 1 414 ? 9.576 63.870 63.207 1.00 14.62 414 SER B N 1
ATOM 5382 C CA . SER B 1 414 ? 9.766 62.473 63.481 1.00 14.16 414 SER B CA 1
ATOM 5383 C C . SER B 1 414 ? 9.413 62.265 64.944 1.00 13.81 414 SER B C 1
ATOM 5384 O O . SER B 1 414 ? 9.946 62.902 65.847 1.00 13.53 414 SER B O 1
ATOM 5387 N N . PHE B 1 415 ? 8.426 61.400 65.162 1.00 13.89 415 PHE B N 1
ATOM 5388 C CA . PHE B 1 415 ? 7.966 61.057 66.494 1.00 12.03 415 PHE B CA 1
ATOM 5389 C C . PHE B 1 415 ? 8.718 59.821 66.982 1.00 11.94 415 PHE B C 1
ATOM 5390 O O . PHE B 1 415 ? 8.505 58.715 66.485 1.00 14.19 415 PHE B O 1
ATOM 5398 N N . LYS B 1 416 ? 9.636 59.998 67.919 1.00 8.08 416 LYS B N 1
ATOM 5399 C CA . LYS B 1 416 ? 10.382 58.876 68.433 1.00 7.37 416 LYS B CA 1
ATOM 5400 C C . LYS B 1 416 ? 9.730 58.433 69.726 1.00 7.84 416 LYS B C 1
ATOM 5401 O O . LYS B 1 416 ? 9.331 59.243 70.555 1.00 9.64 416 LYS B O 1
ATOM 5407 N N . THR B 1 417 ? 9.664 57.127 69.947 1.00 7.84 417 THR B N 1
ATOM 5408 C CA . THR B 1 417 ? 9.078 56.588 71.157 1.00 6.84 417 THR B CA 1
ATOM 5409 C C . THR B 1 417 ? 10.171 56.273 72.179 1.00 7.90 417 THR B C 1
ATOM 5410 O O . THR B 1 417 ? 10.539 55.120 72.391 1.00 10.20 417 THR B O 1
ATOM 5414 N N . ASN B 1 418 ? 10.722 57.354 72.747 1.00 8.00 418 ASN B N 1
ATOM 5415 C CA . ASN B 1 418 ? 11.751 57.366 73.787 1.00 10.03 418 ASN B CA 1
ATOM 5416 C C . ASN B 1 418 ? 12.130 58.823 74.034 1.00 12.80 418 ASN B C 1
ATOM 5417 O O . ASN B 1 418 ? 12.382 59.572 73.086 1.00 14.48 418 ASN B O 1
ATOM 5422 N N . ASP B 1 419 ? 12.198 59.252 75.303 1.00 12.66 419 ASP B N 1
ATOM 5423 C CA . ASP B 1 419 ? 12.550 60.631 75.603 1.00 14.34 419 ASP B CA 1
ATOM 5424 C C . ASP B 1 419 ? 14.014 60.983 75.406 1.00 15.69 419 ASP B C 1
ATOM 5425 O O . ASP B 1 419 ? 14.415 62.143 75.354 1.00 16.51 419 ASP B O 1
ATOM 5430 N N . THR B 1 420 ? 14.840 59.960 75.285 1.00 15.44 420 THR B N 1
ATOM 5431 C CA . THR B 1 420 ? 16.260 60.114 75.060 1.00 15.58 420 THR B CA 1
ATOM 5432 C C . THR B 1 420 ? 16.613 59.104 73.984 1.00 13.71 420 THR B C 1
ATOM 5433 O O . THR B 1 420 ? 17.170 58.048 74.268 1.00 12.61 420 THR B O 1
ATOM 5437 N N . PRO B 1 421 ? 16.257 59.351 72.726 1.00 12.46 421 PRO B N 1
ATOM 5438 C CA . PRO B 1 421 ? 16.528 58.443 71.636 1.00 16.04 421 PRO B CA 1
ATOM 5439 C C . PRO B 1 421 ? 18.007 58.471 71.287 1.00 17.83 421 PRO B C 1
ATOM 5440 O O . PRO B 1 421 ? 18.605 59.539 71.284 1.00 19.60 421 PRO B O 1
ATOM 5444 N N . MET B 1 422 ? 18.649 57.334 71.042 1.00 18.25 422 MET B N 1
ATOM 5445 C CA . MET B 1 422 ? 20.052 57.338 70.682 1.00 19.43 422 MET B CA 1
ATOM 5446 C C . MET B 1 422 ? 20.059 56.955 69.227 1.00 18.72 422 MET B C 1
ATOM 5447 O O . MET B 1 422 ? 19.350 56.030 68.830 1.00 17.63 422 MET B O 1
ATOM 5452 N N . ILE B 1 423 ? 20.772 57.704 68.394 1.00 18.95 423 ILE B N 1
ATOM 5453 C CA . ILE B 1 423 ? 20.820 57.312 66.999 1.00 19.53 423 ILE B CA 1
ATOM 5454 C C . ILE B 1 423 ? 22.260 56.943 66.701 1.00 18.41 423 ILE B C 1
ATOM 5455 O O . ILE B 1 423 ? 23.219 57.428 67.307 1.00 18.46 423 ILE B O 1
ATOM 5460 N N . GLY B 1 424 ? 22.340 55.997 65.774 1.00 17.85 424 GLY B N 1
ATOM 5461 C CA . GLY B 1 424 ? 23.588 55.446 65.286 1.00 16.85 424 GLY B CA 1
ATOM 5462 C C . GLY B 1 424 ? 23.639 55.687 63.795 1.00 16.55 424 GLY B C 1
ATOM 5463 O O . GLY B 1 424 ? 22.937 55.095 62.972 1.00 16.23 424 GLY B O 1
ATOM 5464 N N . THR B 1 425 ? 24.505 56.632 63.486 1.00 17.08 425 THR B N 1
ATOM 5465 C CA . THR B 1 425 ? 24.697 57.037 62.114 1.00 15.24 425 THR B CA 1
ATOM 5466 C C . THR B 1 425 ? 25.695 56.106 61.433 1.00 15.22 425 THR B C 1
ATOM 5467 O O . THR B 1 425 ? 26.726 55.746 62.005 1.00 14.88 425 THR B O 1
ATOM 5471 N N . LEU B 1 426 ? 25.387 55.713 60.199 1.00 14.64 426 LEU B N 1
ATOM 5472 C CA . LEU B 1 426 ? 26.240 54.789 59.452 1.00 14.15 426 LEU B CA 1
ATOM 5473 C C . LEU B 1 426 ? 27.253 55.324 58.442 1.00 14.09 426 LEU B C 1
ATOM 5474 O O . LEU B 1 426 ? 28.110 54.600 57.933 1.00 14.07 426 LEU B O 1
ATOM 5479 N N . ALA B 1 427 ? 27.143 56.621 58.155 1.00 16.37 427 ALA B N 1
ATOM 5480 C CA . ALA B 1 427 ? 28.012 57.354 57.239 1.00 14.82 427 ALA B CA 1
ATOM 5481 C C . ALA B 1 427 ? 28.052 58.739 57.845 1.00 14.40 427 ALA B C 1
ATOM 5482 O O . ALA B 1 427 ? 27.005 59.327 58.093 1.00 17.15 427 ALA B O 1
ATOM 5484 N N . GLY B 1 428 ? 29.213 59.286 58.157 1.00 14.66 428 GLY B N 1
ATOM 5485 C CA . GLY B 1 428 ? 29.248 60.604 58.738 1.00 15.44 428 GLY B CA 1
ATOM 5486 C C . GLY B 1 428 ? 30.506 60.818 59.524 1.00 17.69 428 GLY B C 1
ATOM 5487 O O . GLY B 1 428 ? 31.312 59.926 59.758 1.00 17.46 428 GLY B O 1
ATOM 5488 N N . ALA B 1 429 ? 30.627 62.059 59.962 1.00 19.95 429 ALA B N 1
ATOM 5489 C CA . ALA B 1 429 ? 31.772 62.495 60.737 1.00 22.32 429 ALA B CA 1
ATOM 5490 C C . ALA B 1 429 ? 31.922 61.782 62.058 1.00 23.05 429 ALA B C 1
ATOM 5491 O O . ALA B 1 429 ? 33.005 61.499 62.568 1.00 23.35 429 ALA B O 1
ATOM 5493 N N . ASN B 1 430 ? 30.737 61.464 62.538 1.00 24.66 430 ASN B N 1
ATOM 5494 C CA . ASN B 1 430 ? 30.556 60.809 63.799 1.00 27.73 430 ASN B CA 1
ATOM 5495 C C . ASN B 1 430 ? 30.353 59.302 63.737 1.00 27.72 430 ASN B C 1
ATOM 5496 O O . ASN B 1 430 ? 30.638 58.617 64.723 1.00 28.60 430 ASN B O 1
ATOM 5501 N N . SER B 1 431 ? 29.966 58.795 62.562 1.00 25.60 431 SER B N 1
ATOM 5502 C CA . SER B 1 431 ? 29.689 57.385 62.298 1.00 24.42 431 SER B CA 1
ATOM 5503 C C . SER B 1 431 ? 30.341 56.208 63.014 1.00 22.70 431 SER B C 1
ATOM 5504 O O . SER B 1 431 ? 31.445 56.268 63.550 1.00 22.25 431 SER B O 1
ATOM 5507 N N . LEU B 1 432 ? 29.576 55.112 62.929 1.00 22.63 432 LEU B N 1
ATOM 5508 C CA . LEU B 1 432 ? 29.933 53.815 63.475 1.00 22.14 432 LEU B CA 1
ATOM 5509 C C . LEU B 1 432 ? 31.217 53.310 62.831 1.00 20.85 432 LEU B C 1
ATOM 5510 O O . LEU B 1 432 ? 32.147 52.906 63.533 1.00 19.42 432 LEU B O 1
ATOM 5515 N N . LEU B 1 433 ? 31.301 53.404 61.499 1.00 17.92 433 LEU B N 1
ATOM 5516 C CA . LEU B 1 433 ? 32.492 52.968 60.809 1.00 20.98 433 LEU B CA 1
ATOM 5517 C C . LEU B 1 433 ? 33.702 53.795 61.270 1.00 23.77 433 LEU B C 1
ATOM 5518 O O . LEU B 1 433 ? 34.786 53.233 61.467 1.00 26.56 433 LEU B O 1
ATOM 5523 N N . ASN B 1 434 ? 33.547 55.105 61.539 1.00 24.18 434 ASN B N 1
ATOM 5524 C CA . ASN B 1 434 ? 34.654 55.944 62.013 1.00 24.08 434 ASN B CA 1
ATOM 5525 C C . ASN B 1 434 ? 35.300 55.464 63.299 1.00 24.08 434 ASN B C 1
ATOM 5526 O O . ASN B 1 434 ? 36.471 55.741 63.536 1.00 23.88 434 ASN B O 1
ATOM 5531 N N . ALA B 1 435 ? 34.568 54.728 64.135 1.00 24.47 435 ALA B N 1
ATOM 5532 C CA . ALA B 1 435 ? 35.122 54.219 65.380 1.00 23.99 435 ALA B CA 1
ATOM 5533 C C . ALA B 1 435 ? 35.862 52.910 65.226 1.00 23.35 435 ALA B C 1
ATOM 5534 O O . ALA B 1 435 ? 36.597 52.488 66.117 1.00 24.56 435 ALA B O 1
ATOM 5536 N N . LEU B 1 436 ? 35.581 52.236 64.110 1.00 21.45 436 LEU B N 1
ATOM 5537 C CA . LEU B 1 436 ? 36.207 50.970 63.782 1.00 20.35 436 LEU B CA 1
ATOM 5538 C C . LEU B 1 436 ? 37.646 51.191 63.369 1.00 22.03 436 LEU B C 1
ATOM 5539 O O . LEU B 1 436 ? 37.848 52.074 62.544 1.00 24.55 436 LEU B O 1
ATOM 5544 N N . PRO B 1 437 ? 38.676 50.473 63.848 1.00 22.81 437 PRO B N 1
ATOM 5545 C CA . PRO B 1 437 ? 40.014 50.476 63.270 1.00 23.66 437 PRO B CA 1
ATOM 5546 C C . PRO B 1 437 ? 39.992 50.337 61.753 1.00 25.09 437 PRO B C 1
ATOM 5547 O O . PRO B 1 437 ? 39.143 49.651 61.178 1.00 26.96 437 PRO B O 1
ATOM 5551 N N . GLU B 1 438 ? 40.937 51.002 61.096 1.00 26.27 438 GLU B N 1
ATOM 5552 C CA . GLU B 1 438 ? 41.064 50.997 59.649 1.00 26.04 438 GLU B CA 1
ATOM 5553 C C . GLU B 1 438 ? 41.215 49.592 59.125 1.00 24.81 438 GLU B C 1
ATOM 5554 O O . GLU B 1 438 ? 40.641 49.209 58.119 1.00 24.97 438 GLU B O 1
ATOM 5560 N N . GLU B 1 439 ? 41.962 48.808 59.888 1.00 24.63 439 GLU B N 1
ATOM 5561 C CA . GLU B 1 439 ? 42.220 47.431 59.559 1.00 24.17 439 GLU B CA 1
ATOM 5562 C C . GLU B 1 439 ? 40.967 46.572 59.725 1.00 21.27 439 GLU B C 1
ATOM 5563 O O . GLU B 1 439 ? 40.768 45.671 58.915 1.00 20.53 439 GLU B O 1
ATOM 5569 N N . VAL B 1 440 ? 40.073 46.813 60.701 1.00 20.74 440 VAL B N 1
ATOM 5570 C CA . VAL B 1 440 ? 38.906 45.967 60.802 1.00 19.64 440 VAL B CA 1
ATOM 5571 C C . VAL B 1 440 ? 37.933 46.433 59.741 1.00 21.47 440 VAL B C 1
ATOM 5572 O O . VAL B 1 440 ? 37.221 45.593 59.189 1.00 23.57 440 VAL B O 1
ATOM 5576 N N . ILE B 1 441 ? 37.885 47.722 59.368 1.00 21.50 441 ILE B N 1
ATOM 5577 C CA . ILE B 1 441 ? 36.960 48.115 58.315 1.00 23.10 441 ILE B CA 1
ATOM 5578 C C . ILE B 1 441 ? 37.514 47.565 56.992 1.00 24.68 441 ILE B C 1
ATOM 5579 O O . ILE B 1 441 ? 36.773 47.383 56.026 1.00 24.42 441 ILE B O 1
ATOM 5584 N N . GLN B 1 442 ? 38.812 47.194 56.957 1.00 26.25 442 GLN B N 1
ATOM 5585 C CA . GLN B 1 442 ? 39.437 46.611 55.770 1.00 27.11 442 GLN B CA 1
ATOM 5586 C C . GLN B 1 442 ? 38.892 45.195 55.639 1.00 26.43 442 GLN B C 1
ATOM 5587 O O . GLN B 1 442 ? 38.314 44.824 54.624 1.00 25.09 442 GLN B O 1
ATOM 5593 N N . HIS B 1 443 ? 39.006 44.417 56.721 1.00 26.51 443 HIS B N 1
ATOM 5594 C CA . HIS B 1 443 ? 38.553 43.043 56.696 1.00 25.43 443 HIS B CA 1
ATOM 5595 C C . HIS B 1 443 ? 37.059 42.790 56.683 1.00 26.25 443 HIS B C 1
ATOM 5596 O O . HIS B 1 443 ? 36.684 41.738 56.160 1.00 27.44 443 HIS B O 1
ATOM 5603 N N . THR B 1 444 ? 36.168 43.680 57.164 1.00 25.69 444 THR B N 1
ATOM 5604 C CA . THR B 1 444 ? 34.753 43.345 57.096 1.00 24.05 444 THR B CA 1
ATOM 5605 C C . THR B 1 444 ? 34.232 43.759 55.736 1.00 24.95 444 THR B C 1
ATOM 5606 O O . THR B 1 444 ? 33.298 43.154 55.212 1.00 25.82 444 THR B O 1
ATOM 5610 N N . PHE B 1 445 ? 34.849 44.787 55.155 1.00 25.63 445 PHE B N 1
ATOM 5611 C CA . PHE B 1 445 ? 34.436 45.277 53.853 1.00 29.43 445 PHE B CA 1
ATOM 5612 C C . PHE B 1 445 ? 35.334 44.915 52.674 1.00 31.47 445 PHE B C 1
ATOM 5613 O O . PHE B 1 445 ? 35.085 45.399 51.565 1.00 32.90 445 PHE B O 1
ATOM 5621 N N . ASN B 1 446 ? 36.354 44.061 52.871 1.00 33.11 446 ASN B N 1
ATOM 5622 C CA . ASN B 1 446 ? 37.307 43.660 51.843 1.00 34.90 446 ASN B CA 1
ATOM 5623 C C . ASN B 1 446 ? 37.890 44.860 51.082 1.00 34.09 446 ASN B C 1
ATOM 5624 O O . ASN B 1 446 ? 37.768 45.070 49.870 1.00 33.49 446 ASN B O 1
ATOM 5629 N N . LEU B 1 447 ? 38.521 45.700 51.889 1.00 33.55 447 LEU B N 1
ATOM 5630 C CA . LEU B 1 447 ? 39.137 46.898 51.389 1.00 33.60 447 LEU B CA 1
ATOM 5631 C C . LEU B 1 447 ? 40.606 46.973 51.704 1.00 34.75 447 LEU B C 1
ATOM 5632 O O . LEU B 1 447 ? 41.118 46.400 52.667 1.00 35.83 447 LEU B O 1
ATOM 5637 N N . LYS B 1 448 ? 41.253 47.733 50.821 1.00 35.41 448 LYS B N 1
ATOM 5638 C CA . LYS B 1 448 ? 42.673 47.992 50.938 1.00 36.09 448 LYS B CA 1
ATOM 5639 C C . LYS B 1 448 ? 42.745 49.202 51.860 1.00 36.17 448 LYS B C 1
ATOM 5640 O O . LYS B 1 448 ? 41.822 50.023 51.866 1.00 35.45 448 LYS B O 1
ATOM 5646 N N . SER B 1 449 ? 43.805 49.290 52.677 1.00 35.13 449 SER B N 1
ATOM 5647 C CA . SER B 1 449 ? 44.003 50.376 53.629 1.00 35.14 449 SER B CA 1
ATOM 5648 C C . SER B 1 449 ? 43.562 51.764 53.182 1.00 36.17 449 SER B C 1
ATOM 5649 O O . SER B 1 449 ? 42.693 52.385 53.785 1.00 36.21 449 SER B O 1
ATOM 5652 N N . GLN B 1 450 ? 44.101 52.184 52.039 1.00 37.87 450 GLN B N 1
ATOM 5653 C CA . GLN B 1 450 ? 43.826 53.476 51.445 1.00 37.32 450 GLN B CA 1
ATOM 5654 C C . GLN B 1 450 ? 42.341 53.611 51.139 1.00 35.44 450 GLN B C 1
ATOM 5655 O O . GLN B 1 450 ? 41.795 54.714 51.202 1.00 36.89 450 GLN B O 1
ATOM 5661 N N . GLN B 1 451 ? 41.656 52.507 50.811 1.00 34.86 451 GLN B N 1
ATOM 5662 C CA . GLN B 1 451 ? 40.213 52.554 50.555 1.00 32.24 451 GLN B CA 1
ATOM 5663 C C . GLN B 1 451 ? 39.474 52.693 51.883 1.00 29.49 451 GLN B C 1
ATOM 5664 O O . GLN B 1 451 ? 38.453 53.378 51.957 1.00 26.32 451 GLN B O 1
ATOM 5670 N N . ALA B 1 452 ? 40.012 52.100 52.955 1.00 26.54 452 ALA B N 1
ATOM 5671 C CA . ALA B 1 452 ? 39.382 52.198 54.251 1.00 26.15 452 ALA B CA 1
ATOM 5672 C C . ALA B 1 452 ? 39.480 53.627 54.753 1.00 27.54 452 ALA B C 1
ATOM 5673 O O . ALA B 1 452 ? 38.509 54.118 55.336 1.00 29.94 452 ALA B O 1
ATOM 5675 N N . ARG B 1 453 ? 40.591 54.347 54.497 1.00 29.04 453 ARG B N 1
ATOM 5676 C CA . ARG B 1 453 ? 40.716 55.741 54.935 1.00 30.52 453 ARG B CA 1
ATOM 5677 C C . ARG B 1 453 ? 39.693 56.629 54.250 1.00 30.41 453 ARG B C 1
ATOM 5678 O O . ARG B 1 453 ? 39.172 57.562 54.852 1.00 30.94 453 ARG B O 1
ATOM 5686 N N . GLN B 1 454 ? 39.380 56.311 52.993 1.00 30.35 454 GLN B N 1
ATOM 5687 C CA . GLN B 1 454 ? 38.421 57.065 52.215 1.00 31.58 454 GLN B CA 1
ATOM 5688 C C . GLN B 1 454 ? 37.025 57.020 52.836 1.00 30.36 454 GLN B C 1
ATOM 5689 O O . GLN B 1 454 ? 36.283 57.996 52.761 1.00 30.73 454 GLN B O 1
ATOM 5695 N N . ILE B 1 455 ? 36.642 55.913 53.492 1.00 28.94 455 ILE B N 1
ATOM 5696 C CA . ILE B 1 455 ? 35.331 55.807 54.126 1.00 26.37 455 ILE B CA 1
ATOM 5697 C C . ILE B 1 455 ? 35.313 56.606 55.420 1.00 25.40 455 ILE B C 1
ATOM 5698 O O . ILE B 1 455 ? 34.324 57.242 55.780 1.00 25.67 455 ILE B O 1
ATOM 5703 N N . LYS B 1 456 ? 36.420 56.547 56.149 1.00 24.82 456 LYS B N 1
ATOM 5704 C CA . LYS B 1 456 ? 36.515 57.289 57.374 1.00 24.09 456 LYS B CA 1
ATOM 5705 C C . LYS B 1 456 ? 36.622 58.782 57.147 1.00 26.10 456 LYS B C 1
ATOM 5706 O O . LYS B 1 456 ? 36.229 59.528 58.045 1.00 29.57 456 LYS B O 1
ATOM 5712 N N . ASN B 1 457 ? 37.091 59.270 55.982 1.00 27.74 457 ASN B N 1
ATOM 5713 C CA . ASN B 1 457 ? 37.231 60.711 55.804 1.00 30.08 457 ASN B CA 1
ATOM 5714 C C . ASN B 1 457 ? 36.605 61.508 54.684 1.00 28.64 457 ASN B C 1
ATOM 5715 O O . ASN B 1 457 ? 36.451 62.718 54.888 1.00 29.86 457 ASN B O 1
ATOM 5720 N N . ASN B 1 458 ? 36.285 60.926 53.520 1.00 26.61 458 ASN B N 1
ATOM 5721 C CA . ASN B 1 458 ? 35.669 61.679 52.429 1.00 26.71 458 ASN B CA 1
ATOM 5722 C C . ASN B 1 458 ? 34.519 62.593 52.812 1.00 26.91 458 ASN B C 1
ATOM 5723 O O . ASN B 1 458 ? 34.569 63.781 52.493 1.00 28.85 458 ASN B O 1
ATOM 5728 N N . ASN B 1 459 ? 33.513 62.060 53.523 1.00 26.88 459 ASN B N 1
ATOM 5729 C CA . ASN B 1 459 ? 32.351 62.825 53.970 1.00 24.35 459 ASN B CA 1
ATOM 5730 C C . ASN B 1 459 ? 32.624 63.440 55.338 1.00 23.19 459 ASN B C 1
ATOM 5731 O O . ASN B 1 459 ? 32.629 62.714 56.326 1.00 24.66 459 ASN B O 1
ATOM 5736 N N . PRO B 1 460 ? 32.865 64.745 55.496 1.00 23.88 460 PRO B N 1
ATOM 5737 C CA . PRO B 1 460 ? 33.232 65.348 56.773 1.00 22.59 460 PRO B CA 1
ATOM 5738 C C . PRO B 1 460 ? 32.056 65.950 57.522 1.00 22.76 460 PRO B C 1
ATOM 5739 O O . PRO B 1 460 ? 32.269 66.672 58.492 1.00 22.51 460 PRO B O 1
ATOM 5743 N N . PHE B 1 461 ? 30.815 65.664 57.119 1.00 22.99 461 PHE B N 1
ATOM 5744 C CA . PHE B 1 461 ? 29.645 66.227 57.786 1.00 23.66 461 PHE B CA 1
ATOM 5745 C C . PHE B 1 461 ? 28.847 65.344 58.743 1.00 23.51 461 PHE B C 1
ATOM 5746 O O . PHE B 1 461 ? 28.736 64.141 58.503 1.00 25.72 461 PHE B O 1
ATOM 5754 N N . LYS B 1 462 ? 28.277 65.928 59.817 1.00 24.04 462 LYS B N 1
ATOM 5755 C CA . LYS B 1 462 ? 27.442 65.209 60.799 1.00 22.67 462 LYS B CA 1
ATOM 5756 C C . LYS B 1 462 ? 25.991 65.170 60.282 1.00 21.09 462 LYS B C 1
ATOM 5757 O O . LYS B 1 462 ? 25.429 66.203 59.911 1.00 22.44 462 LYS B O 1
ATOM 5763 N N . PHE B 1 463 ? 25.400 63.966 60.261 1.00 19.83 463 PHE B N 1
ATOM 5764 C CA . PHE B 1 463 ? 24.040 63.663 59.840 1.00 18.57 463 PHE B CA 1
ATOM 5765 C C . PHE B 1 463 ? 23.562 64.021 58.440 1.00 21.27 463 PHE B C 1
ATOM 5766 O O . PHE B 1 463 ? 22.928 63.211 57.751 1.00 21.92 463 PHE B O 1
ATOM 5774 N N . LEU B 1 464 ? 23.723 65.306 58.107 1.00 22.38 464 LEU B N 1
ATOM 5775 C CA . LEU B 1 464 ? 23.343 65.910 56.836 1.00 21.48 464 LEU B CA 1
ATOM 5776 C C . LEU B 1 464 ? 24.501 66.107 55.855 1.00 20.64 464 LEU B C 1
ATOM 5777 O O . LEU B 1 464 ? 25.570 66.650 56.177 1.00 22.59 464 LEU B O 1
ATOM 5782 N N . VAL B 1 465 ? 24.269 65.642 54.630 1.00 19.56 465 VAL B N 1
ATOM 5783 C CA . VAL B 1 465 ? 25.255 65.756 53.575 1.00 19.01 465 VAL B CA 1
ATOM 5784 C C . VAL B 1 465 ? 24.656 66.645 52.496 1.00 17.34 465 VAL B C 1
ATOM 5785 O O . VAL B 1 465 ? 23.509 66.438 52.093 1.00 15.76 465 VAL B O 1
ATOM 5789 N N . PRO B 1 466 ? 25.434 67.648 52.036 1.00 15.20 466 PRO B N 1
ATOM 5790 C CA . PRO B 1 466 ? 25.148 68.519 50.911 1.00 18.40 466 PRO B CA 1
ATOM 5791 C C . PRO B 1 466 ? 24.743 67.788 49.659 1.00 18.65 466 PRO B C 1
ATOM 5792 O O . PRO B 1 466 ? 24.915 66.574 49.578 1.00 19.13 466 PRO B O 1
ATOM 5796 N N . PRO B 1 467 ? 24.203 68.463 48.648 1.00 19.97 467 PRO B N 1
ATOM 5797 C CA . PRO B 1 467 ? 23.927 67.849 47.360 1.00 24.48 467 PRO B CA 1
ATOM 5798 C C . PRO B 1 467 ? 25.234 67.341 46.767 1.00 27.60 467 PRO B C 1
ATOM 5799 O O . PRO B 1 467 ? 26.310 67.888 47.025 1.00 26.33 467 PRO B O 1
ATOM 5803 N N . GLN B 1 468 ? 25.127 66.248 46.001 1.00 33.16 468 GLN B N 1
ATOM 5804 C CA . GLN B 1 468 ? 26.278 65.585 45.382 1.00 37.74 468 GLN B CA 1
ATOM 5805 C C . GLN B 1 468 ? 27.169 66.415 44.476 1.00 40.13 468 GLN B C 1
ATOM 5806 O O . GLN B 1 468 ? 28.279 65.992 44.132 1.00 40.01 468 GLN B O 1
ATOM 5812 N N . GLU B 1 469 ? 26.672 67.606 44.120 1.00 43.05 469 GLU B N 1
ATOM 5813 C CA . GLU B 1 469 ? 27.364 68.544 43.258 1.00 48.16 469 GLU B CA 1
ATOM 5814 C C . GLU B 1 469 ? 27.451 67.914 41.873 1.00 50.43 469 GLU B C 1
ATOM 5815 O O . GLU B 1 469 ? 28.347 67.133 41.527 1.00 50.53 469 GLU B O 1
ATOM 5821 N N . SER B 1 470 ? 26.393 68.204 41.115 1.00 53.09 470 SER B N 1
ATOM 5822 C CA . SER B 1 470 ? 26.305 67.709 39.749 1.00 54.87 470 SER B CA 1
ATOM 5823 C C . SER B 1 470 ? 26.286 68.873 38.755 1.00 55.30 470 SER B C 1
ATOM 5824 O O . SER B 1 470 ? 27.292 69.592 38.668 1.00 55.39 470 SER B O 1
ATOM 5827 N N . ASN C 1 10 ? -9.414 42.887 72.446 1.00 34.11 10 ASN C N 1
ATOM 5828 C CA . ASN C 1 10 ? -9.338 43.994 73.386 1.00 34.45 10 ASN C CA 1
ATOM 5829 C C . ASN C 1 10 ? -10.038 43.653 74.692 1.00 33.47 10 ASN C C 1
ATOM 5830 O O . ASN C 1 10 ? -11.259 43.648 74.830 1.00 34.42 10 ASN C O 1
ATOM 5835 N N . GLU C 1 11 ? -9.196 43.403 75.681 1.00 32.59 11 GLU C N 1
ATOM 5836 C CA . GLU C 1 11 ? -9.621 43.029 77.016 1.00 31.32 11 GLU C CA 1
ATOM 5837 C C . GLU C 1 11 ? -10.512 44.027 77.725 1.00 28.32 11 GLU C C 1
ATOM 5838 O O . GLU C 1 11 ? -11.450 43.649 78.422 1.00 28.43 11 GLU C O 1
ATOM 5844 N N . CYS C 1 12 ? -10.213 45.310 77.567 1.00 26.97 12 CYS C N 1
ATOM 5845 C CA . CYS C 1 12 ? -10.998 46.356 78.196 1.00 26.74 12 CYS C CA 1
ATOM 5846 C C . CYS C 1 12 ? -12.123 46.940 77.357 1.00 28.64 12 CYS C C 1
ATOM 5847 O O . CYS C 1 12 ? -12.723 47.948 77.746 1.00 29.24 12 CYS C O 1
ATOM 5850 N N . GLN C 1 13 ? -12.448 46.336 76.201 1.00 30.57 13 GLN C N 1
ATOM 5851 C CA . GLN C 1 13 ? -13.551 46.830 75.383 1.00 32.54 13 GLN C CA 1
ATOM 5852 C C . GLN C 1 13 ? -14.811 46.099 75.892 1.00 32.56 13 GLN C C 1
ATOM 5853 O O . GLN C 1 13 ? -15.443 45.262 75.242 1.00 33.81 13 GLN C O 1
ATOM 5859 N N . ILE C 1 14 ? -15.157 46.428 77.136 1.00 32.31 14 ILE C N 1
ATOM 5860 C CA . ILE C 1 14 ? -16.285 45.848 77.832 1.00 33.33 14 ILE C CA 1
ATOM 5861 C C . ILE C 1 14 ? -17.548 46.695 77.652 1.00 34.77 14 ILE C C 1
ATOM 5862 O O . ILE C 1 14 ? -17.564 47.932 77.698 1.00 34.09 14 ILE C O 1
ATOM 5867 N N . GLN C 1 15 ? -18.618 45.941 77.392 1.00 36.43 15 GLN C N 1
ATOM 5868 C CA . GLN C 1 15 ? -19.944 46.488 77.162 1.00 37.92 15 GLN C CA 1
ATOM 5869 C C . GLN C 1 15 ? -20.822 46.578 78.392 1.00 35.77 15 GLN C C 1
ATOM 5870 O O . GLN C 1 15 ? -21.647 47.489 78.521 1.00 36.91 15 GLN C O 1
ATOM 5876 N N . LYS C 1 16 ? -20.648 45.620 79.303 1.00 33.88 16 LYS C N 1
ATOM 5877 C CA . LYS C 1 16 ? -21.448 45.623 80.502 1.00 31.55 16 LYS C CA 1
ATOM 5878 C C . LYS C 1 16 ? -20.776 44.934 81.683 1.00 30.38 16 LYS C C 1
ATOM 5879 O O . LYS C 1 16 ? -20.509 43.727 81.702 1.00 33.11 16 LYS C O 1
ATOM 5885 N N . LEU C 1 17 ? -20.473 45.751 82.684 1.00 26.41 17 LEU C N 1
ATOM 5886 C CA . LEU C 1 17 ? -19.858 45.280 83.907 1.00 24.68 17 LEU C CA 1
ATOM 5887 C C . LEU C 1 17 ? -20.943 44.707 84.822 1.00 26.06 17 LEU C C 1
ATOM 5888 O O . LEU C 1 17 ? -22.110 45.119 84.764 1.00 26.98 17 LEU C O 1
ATOM 5893 N N . ASN C 1 18 ? -20.604 43.706 85.643 1.00 25.92 18 ASN C N 1
ATOM 5894 C CA . ASN C 1 18 ? -21.563 43.116 86.574 1.00 27.01 18 ASN C CA 1
ATOM 5895 C C . ASN C 1 18 ? -20.842 42.950 87.905 1.00 25.69 18 ASN C C 1
ATOM 5896 O O . ASN C 1 18 ? -19.613 42.819 87.938 1.00 27.83 18 ASN C O 1
ATOM 5901 N N . ALA C 1 19 ? -21.574 43.001 89.029 1.00 23.58 19 ALA C N 1
ATOM 5902 C CA . ALA C 1 19 ? -20.966 42.827 90.340 1.00 21.73 19 ALA C CA 1
ATOM 5903 C C . ALA C 1 19 ? -20.633 41.345 90.416 1.00 21.89 19 ALA C C 1
ATOM 5904 O O . ALA C 1 19 ? -21.526 40.498 90.347 1.00 24.66 19 ALA C O 1
ATOM 5906 N N . LEU C 1 20 ? -19.348 41.002 90.464 1.00 19.85 20 LEU C N 1
ATOM 5907 C CA . LEU C 1 20 ? -18.924 39.617 90.509 1.00 18.32 20 LEU C CA 1
ATOM 5908 C C . LEU C 1 20 ? -18.799 38.993 91.864 1.00 19.03 20 LEU C C 1
ATOM 5909 O O . LEU C 1 20 ? -18.478 39.651 92.848 1.00 21.71 20 LEU C O 1
ATOM 5914 N N . LYS C 1 21 ? -19.107 37.697 91.852 1.00 20.52 21 LYS C N 1
ATOM 5915 C CA . LYS C 1 21 ? -19.065 36.840 93.031 1.00 21.38 21 LYS C CA 1
ATOM 5916 C C . LYS C 1 21 ? -17.934 35.815 92.895 1.00 19.81 21 LYS C C 1
ATOM 5917 O O . LYS C 1 21 ? -17.434 35.608 91.779 1.00 21.48 21 LYS C O 1
ATOM 5923 N N . PRO C 1 22 ? -17.448 35.142 93.947 1.00 17.14 22 PRO C N 1
ATOM 5924 C CA . PRO C 1 22 ? -16.485 34.070 93.801 1.00 17.91 22 PRO C CA 1
ATOM 5925 C C . PRO C 1 22 ? -17.085 32.835 93.172 1.00 19.47 22 PRO C C 1
ATOM 5926 O O . PRO C 1 22 ? -18.264 32.557 93.356 1.00 20.92 22 PRO C O 1
ATOM 5930 N N . ASP C 1 23 ? -16.312 32.113 92.367 1.00 21.14 23 ASP C N 1
ATOM 5931 C CA . ASP C 1 23 ? -16.800 30.901 91.740 1.00 21.60 23 ASP C CA 1
ATOM 5932 C C . ASP C 1 23 ? -16.000 29.716 92.268 1.00 23.25 23 ASP C C 1
ATOM 5933 O O . ASP C 1 23 ? -16.037 28.625 91.691 1.00 24.37 23 ASP C O 1
ATOM 5938 N N . ASN C 1 24 ? -15.262 29.921 93.366 1.00 21.02 24 ASN C N 1
ATOM 5939 C CA . ASN C 1 24 ? -14.465 28.859 93.930 1.00 19.98 24 ASN C CA 1
ATOM 5940 C C . ASN C 1 24 ? -14.375 28.927 95.445 1.00 20.49 24 ASN C C 1
ATOM 5941 O O . ASN C 1 24 ? -13.967 29.951 95.973 1.00 22.32 24 ASN C O 1
ATOM 5946 N N . ARG C 1 25 ? -14.802 27.888 96.174 1.00 20.68 25 ARG C N 1
ATOM 5947 C CA . ARG C 1 25 ? -14.735 27.826 97.641 1.00 20.31 25 ARG C CA 1
ATOM 5948 C C . ARG C 1 25 ? -13.853 26.642 97.977 1.00 19.09 25 ARG C C 1
ATOM 5949 O O . ARG C 1 25 ? -14.036 25.558 97.429 1.00 19.69 25 ARG C O 1
ATOM 5957 N N . ILE C 1 26 ? -12.866 26.782 98.843 1.00 19.01 26 ILE C N 1
ATOM 5958 C CA . ILE C 1 26 ? -12.043 25.643 99.165 1.00 19.10 26 ILE C CA 1
ATOM 5959 C C . ILE C 1 26 ? -11.920 25.632 100.660 1.00 20.04 26 ILE C C 1
ATOM 5960 O O . ILE C 1 26 ? -11.076 26.288 101.267 1.00 22.83 26 ILE C O 1
ATOM 5965 N N . GLU C 1 27 ? -12.837 24.855 101.220 1.00 21.40 27 GLU C N 1
ATOM 5966 C CA . GLU C 1 27 ? -12.912 24.674 102.654 1.00 22.81 27 GLU C CA 1
ATOM 5967 C C . GLU C 1 27 ? -11.719 23.896 103.118 1.00 22.29 27 GLU C C 1
ATOM 5968 O O . GLU C 1 27 ? -11.342 22.901 102.508 1.00 22.74 27 GLU C O 1
ATOM 5974 N N . SER C 1 28 ? -11.114 24.396 104.182 1.00 22.73 28 SER C N 1
ATOM 5975 C CA . SER C 1 28 ? -9.931 23.780 104.776 1.00 24.43 28 SER C CA 1
ATOM 5976 C C . SER C 1 28 ? -10.249 23.429 106.218 1.00 24.55 28 SER C C 1
ATOM 5977 O O . SER C 1 28 ? -11.325 23.745 106.728 1.00 23.76 28 SER C O 1
ATOM 5980 N N . GLU C 1 29 ? -9.303 22.793 106.910 1.00 25.94 29 GLU C N 1
ATOM 5981 C CA . GLU C 1 29 ? -9.506 22.398 108.295 1.00 25.79 29 GLU C CA 1
ATOM 5982 C C . GLU C 1 29 ? -9.910 23.567 109.196 1.00 25.56 29 GLU C C 1
ATOM 5983 O O . GLU C 1 29 ? -10.962 23.506 109.822 1.00 26.91 29 GLU C O 1
ATOM 5989 N N . GLY C 1 30 ? -9.153 24.672 109.236 1.00 24.49 30 GLY C N 1
ATOM 5990 C CA . GLY C 1 30 ? -9.477 25.819 110.077 1.00 20.14 30 GLY C CA 1
ATOM 5991 C C . GLY C 1 30 ? -9.911 27.046 109.299 1.00 15.55 30 GLY C C 1
ATOM 5992 O O . GLY C 1 30 ? -9.871 28.149 109.827 1.00 13.16 30 GLY C O 1
ATOM 5993 N N . GLY C 1 31 ? -10.333 26.901 108.051 1.00 13.41 31 GLY C N 1
ATOM 5994 C CA . GLY C 1 31 ? -10.743 28.069 107.320 1.00 13.37 31 GLY C CA 1
ATOM 5995 C C . GLY C 1 31 ? -11.380 27.783 105.990 1.00 12.74 31 GLY C C 1
ATOM 5996 O O . GLY C 1 31 ? -11.867 26.700 105.706 1.00 13.91 31 GLY C O 1
ATOM 5997 N N . LEU C 1 32 ? -11.336 28.827 105.175 1.00 12.12 32 LEU C N 1
ATOM 5998 C CA . LEU C 1 32 ? -11.901 28.805 103.852 1.00 11.00 32 LEU C CA 1
ATOM 5999 C C . LEU C 1 32 ? -11.129 29.745 102.937 1.00 10.42 32 LEU C C 1
ATOM 6000 O O . LEU C 1 32 ? -10.529 30.714 103.413 1.00 9.57 32 LEU C O 1
ATOM 6005 N N . ILE C 1 33 ? -11.153 29.428 101.626 1.00 7.65 33 ILE C N 1
ATOM 6006 C CA . ILE C 1 33 ? -10.516 30.218 100.578 1.00 8.63 33 ILE C CA 1
ATOM 6007 C C . ILE C 1 33 ? -11.490 30.451 99.428 1.00 9.33 33 ILE C C 1
ATOM 6008 O O . ILE C 1 33 ? -11.939 29.500 98.787 1.00 11.25 33 ILE C O 1
ATOM 6013 N N . GLU C 1 34 ? -11.843 31.692 99.118 1.00 7.51 34 GLU C N 1
ATOM 6014 C CA . GLU C 1 34 ? -12.753 31.931 98.013 1.00 8.34 34 GLU C CA 1
ATOM 6015 C C . GLU C 1 34 ? -11.974 32.623 96.923 1.00 11.15 34 GLU C C 1
ATOM 6016 O O . GLU C 1 34 ? -11.098 33.423 97.236 1.00 14.36 34 GLU C O 1
ATOM 6022 N N . THR C 1 35 ? -12.170 32.328 95.639 1.00 11.14 35 THR C N 1
ATOM 6023 C CA . THR C 1 35 ? -11.412 33.022 94.607 1.00 11.17 35 THR C CA 1
ATOM 6024 C C . THR C 1 35 ? -12.320 33.408 93.451 1.00 12.80 35 THR C C 1
ATOM 6025 O O . THR C 1 35 ? -13.200 32.640 93.058 1.00 13.19 35 THR C O 1
ATOM 6029 N N . TRP C 1 36 ? -12.146 34.625 92.925 1.00 12.21 36 TRP C N 1
ATOM 6030 C CA . TRP C 1 36 ? -12.937 35.061 91.795 1.00 12.82 36 TRP C CA 1
ATOM 6031 C C . TRP C 1 36 ? -12.288 34.569 90.510 1.00 14.32 36 TRP C C 1
ATOM 6032 O O . TRP C 1 36 ? -11.070 34.450 90.455 1.00 16.34 36 TRP C O 1
ATOM 6043 N N . ASN C 1 37 ? -13.052 34.254 89.454 1.00 17.21 37 ASN C N 1
ATOM 6044 C CA . ASN C 1 37 ? -12.478 33.767 88.208 1.00 18.97 37 ASN C CA 1
ATOM 6045 C C . ASN C 1 37 ? -11.656 34.845 87.525 1.00 18.87 37 ASN C C 1
ATOM 6046 O O . ASN C 1 37 ? -12.147 35.925 87.206 1.00 20.29 37 ASN C O 1
ATOM 6051 N N . PRO C 1 38 ? -10.380 34.586 87.299 1.00 19.47 38 PRO C N 1
ATOM 6052 C CA . PRO C 1 38 ? -9.483 35.536 86.700 1.00 19.71 38 PRO C CA 1
ATOM 6053 C C . PRO C 1 38 ? -9.509 35.473 85.196 1.00 20.67 38 PRO C C 1
ATOM 6054 O O . PRO C 1 38 ? -8.602 36.002 84.566 1.00 23.78 38 PRO C O 1
ATOM 6058 N N . ASN C 1 39 ? -10.497 34.826 84.584 1.00 22.91 39 ASN C N 1
ATOM 6059 C CA . ASN C 1 39 ? -10.552 34.784 83.135 1.00 25.13 39 ASN C CA 1
ATOM 6060 C C . ASN C 1 39 ? -11.755 35.492 82.580 1.00 26.33 39 ASN C C 1
ATOM 6061 O O . ASN C 1 39 ? -11.943 35.527 81.368 1.00 27.85 39 ASN C O 1
ATOM 6066 N N . ASN C 1 40 ? -12.591 36.048 83.467 1.00 27.71 40 ASN C N 1
ATOM 6067 C CA . ASN C 1 40 ? -13.751 36.821 83.056 1.00 30.50 40 ASN C CA 1
ATOM 6068 C C . ASN C 1 40 ? -13.093 38.098 82.575 1.00 29.87 40 ASN C C 1
ATOM 6069 O O . ASN C 1 40 ? -12.177 38.633 83.217 1.00 31.27 40 ASN C O 1
ATOM 6074 N N . LYS C 1 41 ? -13.589 38.591 81.442 1.00 28.33 41 LYS C N 1
ATOM 6075 C CA . LYS C 1 41 ? -13.071 39.799 80.820 1.00 26.24 41 LYS C CA 1
ATOM 6076 C C . LYS C 1 41 ? -12.838 40.992 81.748 1.00 22.06 41 LYS C C 1
ATOM 6077 O O . LYS C 1 41 ? -11.783 41.584 81.571 1.00 20.95 41 LYS C O 1
ATOM 6083 N N . PRO C 1 42 ? -13.669 41.387 82.746 1.00 19.80 42 PRO C N 1
ATOM 6084 C CA . PRO C 1 42 ? -13.382 42.458 83.686 1.00 20.03 42 PRO C CA 1
ATOM 6085 C C . PRO C 1 42 ? -12.044 42.262 84.349 1.00 19.86 42 PRO C C 1
ATOM 6086 O O . PRO C 1 42 ? -11.223 43.175 84.358 1.00 22.01 42 PRO C O 1
ATOM 6090 N N . PHE C 1 43 ? -11.812 41.041 84.842 1.00 21.12 43 PHE C N 1
ATOM 6091 C CA . PHE C 1 43 ? -10.553 40.751 85.481 1.00 19.77 43 PHE C CA 1
ATOM 6092 C C . PHE C 1 43 ? -9.449 40.679 84.444 1.00 22.23 43 PHE C C 1
ATOM 6093 O O . PHE C 1 43 ? -8.350 41.101 84.789 1.00 25.18 43 PHE C O 1
ATOM 6101 N N . GLN C 1 44 ? -9.627 40.241 83.188 1.00 22.02 44 GLN C N 1
ATOM 6102 C CA . GLN C 1 44 ? -8.513 40.230 82.237 1.00 23.62 44 GLN C CA 1
ATOM 6103 C C . GLN C 1 44 ? -8.029 41.655 81.972 1.00 23.43 44 GLN C C 1
ATOM 6104 O O . GLN C 1 44 ? -6.836 41.928 81.934 1.00 26.26 44 GLN C O 1
ATOM 6110 N N . CYS C 1 45 ? -8.969 42.586 81.848 1.00 21.22 45 CYS C N 1
ATOM 6111 C CA . CYS C 1 45 ? -8.696 43.986 81.603 1.00 18.12 45 CYS C CA 1
ATOM 6112 C C . CYS C 1 45 ? -7.967 44.647 82.754 1.00 18.12 45 CYS C C 1
ATOM 6113 O O . CYS C 1 45 ? -7.127 45.533 82.568 1.00 20.45 45 CYS C O 1
ATOM 6116 N N . ALA C 1 46 ? -8.341 44.193 83.952 1.00 16.48 46 ALA C N 1
ATOM 6117 C CA . ALA C 1 46 ? -7.779 44.713 85.175 1.00 15.57 46 ALA C CA 1
ATOM 6118 C C . ALA C 1 46 ? -6.356 44.272 85.421 1.00 15.26 46 ALA C C 1
ATOM 6119 O O . ALA C 1 46 ? -5.493 45.093 85.730 1.00 18.27 46 ALA C O 1
ATOM 6121 N N . GLY C 1 47 ? -6.085 42.986 85.241 1.00 12.79 47 GLY C N 1
ATOM 6122 C CA . GLY C 1 47 ? -4.747 42.485 85.470 1.00 11.86 47 GLY C CA 1
ATOM 6123 C C . GLY C 1 47 ? -4.528 41.970 86.881 1.00 12.77 47 GLY C C 1
ATOM 6124 O O . GLY C 1 47 ? -3.378 41.769 87.279 1.00 14.06 47 GLY C O 1
ATOM 6125 N N . VAL C 1 48 ? -5.604 41.768 87.653 1.00 10.67 48 VAL C N 1
ATOM 6126 C CA . VAL C 1 48 ? -5.461 41.256 89.007 1.00 11.82 48 VAL C CA 1
ATOM 6127 C C . VAL C 1 48 ? -6.159 39.904 89.133 1.00 13.06 48 VAL C C 1
ATOM 6128 O O . VAL C 1 48 ? -6.707 39.365 88.163 1.00 13.88 48 VAL C O 1
ATOM 6132 N N . ALA C 1 49 ? -6.079 39.345 90.345 1.00 11.37 49 ALA C N 1
ATOM 6133 C CA . ALA C 1 49 ? -6.707 38.087 90.680 1.00 11.00 49 ALA C CA 1
ATOM 6134 C C . ALA C 1 49 ? -7.134 38.259 92.130 1.00 11.32 49 ALA C C 1
ATOM 6135 O O . ALA C 1 49 ? -6.287 38.369 93.016 1.00 14.83 49 ALA C O 1
ATOM 6137 N N . LEU C 1 50 ? -8.444 38.369 92.407 1.00 12.78 50 LEU C N 1
ATOM 6138 C CA . LEU C 1 50 ? -8.942 38.543 93.765 1.00 11.25 50 LEU C CA 1
ATOM 6139 C C . LEU C 1 50 ? -9.092 37.214 94.461 1.00 9.51 50 LEU C C 1
ATOM 6140 O O . LEU C 1 50 ? -9.142 36.157 93.847 1.00 12.42 50 LEU C O 1
ATOM 6145 N N . SER C 1 51 ? -9.091 37.304 95.776 1.00 8.37 51 SER C N 1
ATOM 6146 C CA . SER C 1 51 ? -9.215 36.158 96.635 1.00 10.35 51 SER C CA 1
ATOM 6147 C C . SER C 1 51 ? -9.687 36.568 98.037 1.00 12.22 51 SER C C 1
ATOM 6148 O O . SER C 1 51 ? -9.267 37.620 98.507 1.00 11.77 51 SER C O 1
ATOM 6151 N N . ARG C 1 52 ? -10.600 35.851 98.723 1.00 11.59 52 ARG C N 1
ATOM 6152 C CA . ARG C 1 52 ? -11.009 36.193 100.079 1.00 11.85 52 ARG C CA 1
ATOM 6153 C C . ARG C 1 52 ? -10.725 34.994 101.007 1.00 13.34 52 ARG C C 1
ATOM 6154 O O . ARG C 1 52 ? -11.419 33.978 100.973 1.00 18.02 52 ARG C O 1
ATOM 6162 N N . CYS C 1 53 ? -9.698 35.072 101.861 1.00 14.53 53 CYS C N 1
ATOM 6163 C CA . CYS C 1 53 ? -9.314 34.001 102.785 1.00 15.75 53 CYS C CA 1
ATOM 6164 C C . CYS C 1 53 ? -9.805 34.262 104.197 1.00 16.90 53 CYS C C 1
ATOM 6165 O O . CYS C 1 53 ? -9.438 35.270 104.801 1.00 19.87 53 CYS C O 1
ATOM 6168 N N . THR C 1 54 ? -10.639 33.403 104.769 1.00 16.36 54 THR C N 1
ATOM 6169 C CA . THR C 1 54 ? -11.074 33.639 106.129 1.00 14.84 54 THR C CA 1
ATOM 6170 C C . THR C 1 54 ? -10.497 32.495 106.970 1.00 14.40 54 THR C C 1
ATOM 6171 O O . THR C 1 54 ? -10.468 31.336 106.570 1.00 14.20 54 THR C O 1
ATOM 6175 N N . LEU C 1 55 ? -9.890 32.870 108.099 1.00 13.38 55 LEU C N 1
ATOM 6176 C CA . LEU C 1 55 ? -9.247 31.933 109.001 1.00 13.73 55 LEU C CA 1
ATOM 6177 C C . LEU C 1 55 ? -9.832 32.011 110.391 1.00 15.21 55 LEU C C 1
ATOM 6178 O O . LEU C 1 55 ? -9.693 33.015 111.089 1.00 16.41 55 LEU C O 1
ATOM 6183 N N . ASN C 1 56 ? -10.417 30.889 110.810 1.00 14.61 56 ASN C N 1
ATOM 6184 C CA . ASN C 1 56 ? -11.060 30.761 112.102 1.00 14.67 56 ASN C CA 1
ATOM 6185 C C . ASN C 1 56 ? -10.098 30.765 113.274 1.00 14.62 56 ASN C C 1
ATOM 6186 O O . ASN C 1 56 ? -8.917 31.015 113.074 1.00 14.63 56 ASN C O 1
ATOM 6191 N N . ARG C 1 57 ? -10.565 30.547 114.506 1.00 14.74 57 ARG C N 1
ATOM 6192 C CA . ARG C 1 57 ? -9.699 30.539 115.674 1.00 16.16 57 ARG C CA 1
ATOM 6193 C C . ARG C 1 57 ? -8.707 29.411 115.565 1.00 16.96 57 ARG C C 1
ATOM 6194 O O . ARG C 1 57 ? -9.030 28.316 115.117 1.00 18.10 57 ARG C O 1
ATOM 6202 N N . ASN C 1 58 ? -7.479 29.769 115.944 1.00 19.82 58 ASN C N 1
ATOM 6203 C CA . ASN C 1 58 ? -6.286 28.923 115.939 1.00 19.43 58 ASN C CA 1
ATOM 6204 C C . ASN C 1 58 ? -5.827 28.478 114.557 1.00 18.65 58 ASN C C 1
ATOM 6205 O O . ASN C 1 58 ? -4.936 27.644 114.434 1.00 21.23 58 ASN C O 1
ATOM 6210 N N . ALA C 1 59 ? -6.360 29.061 113.482 1.00 17.33 59 ALA C N 1
ATOM 6211 C CA . ALA C 1 59 ? -5.983 28.697 112.132 1.00 14.96 59 ALA C CA 1
ATOM 6212 C C . ALA C 1 59 ? -4.663 29.299 111.704 1.00 15.32 59 ALA C C 1
ATOM 6213 O O . ALA C 1 59 ? -4.402 30.487 111.858 1.00 14.76 59 ALA C O 1
ATOM 6215 N N . LEU C 1 60 ? -3.800 28.474 111.153 1.00 13.97 60 LEU C N 1
ATOM 6216 C CA . LEU C 1 60 ? -2.503 28.926 110.704 1.00 13.40 60 LEU C CA 1
ATOM 6217 C C . LEU C 1 60 ? -2.456 28.735 109.212 1.00 14.23 60 LEU C C 1
ATOM 6218 O O . LEU C 1 60 ? -2.591 27.592 108.774 1.00 14.95 60 LEU C O 1
ATOM 6223 N N . ARG C 1 61 ? -2.377 29.811 108.412 1.00 13.31 61 ARG C N 1
ATOM 6224 C CA . ARG C 1 61 ? -2.272 29.676 106.964 1.00 13.09 61 ARG C CA 1
ATOM 6225 C C . ARG C 1 61 ? -0.826 29.277 106.663 1.00 14.67 61 ARG C C 1
ATOM 6226 O O . ARG C 1 61 ? 0.103 30.019 106.975 1.00 15.52 61 ARG C O 1
ATOM 6234 N N . ARG C 1 62 ? -0.594 28.116 106.059 1.00 12.80 62 ARG C N 1
ATOM 6235 C CA . ARG C 1 62 ? 0.758 27.661 105.787 1.00 14.29 62 ARG C CA 1
ATOM 6236 C C . ARG C 1 62 ? 1.621 28.509 104.845 1.00 14.00 62 ARG C C 1
ATOM 6237 O O . ARG C 1 62 ? 1.044 29.170 103.981 1.00 15.37 62 ARG C O 1
ATOM 6245 N N . PRO C 1 63 ? 2.970 28.564 104.982 1.00 12.40 63 PRO C N 1
ATOM 6246 C CA . PRO C 1 63 ? 3.893 29.342 104.161 1.00 9.41 63 PRO C CA 1
ATOM 6247 C C . PRO C 1 63 ? 3.688 29.198 102.675 1.00 9.52 63 PRO C C 1
ATOM 6248 O O . PRO C 1 63 ? 3.637 28.080 102.183 1.00 11.15 63 PRO C O 1
ATOM 6252 N N . SER C 1 64 ? 3.550 30.307 101.957 1.00 9.47 64 SER C N 1
ATOM 6253 C CA . SER C 1 64 ? 3.364 30.277 100.512 1.00 11.60 64 SER C CA 1
ATOM 6254 C C . SER C 1 64 ? 3.913 31.545 99.872 1.00 14.21 64 SER C C 1
ATOM 6255 O O . SER C 1 64 ? 4.267 32.491 100.586 1.00 17.40 64 SER C O 1
ATOM 6258 N N . TYR C 1 65 ? 4.026 31.607 98.542 1.00 10.97 65 TYR C N 1
ATOM 6259 C CA . TYR C 1 65 ? 4.512 32.796 97.876 1.00 8.79 65 TYR C CA 1
ATOM 6260 C C . TYR C 1 65 ? 3.903 32.901 96.496 1.00 8.71 65 TYR C C 1
ATOM 6261 O O . TYR C 1 65 ? 3.321 31.943 96.011 1.00 12.15 65 TYR C O 1
ATOM 6270 N N . THR C 1 66 ? 3.995 34.030 95.804 1.00 9.28 66 THR C N 1
ATOM 6271 C CA . THR C 1 66 ? 3.393 34.175 94.473 1.00 9.25 66 THR C CA 1
ATOM 6272 C C . THR C 1 66 ? 4.389 34.817 93.535 1.00 8.32 66 THR C C 1
ATOM 6273 O O . THR C 1 66 ? 5.390 35.403 93.947 1.00 6.63 66 THR C O 1
ATOM 6277 N N . ASN C 1 67 ? 4.067 34.767 92.255 1.00 6.55 67 ASN C N 1
ATOM 6278 C CA . ASN C 1 67 ? 4.919 35.361 91.252 1.00 8.34 67 ASN C CA 1
ATOM 6279 C C . ASN C 1 67 ? 4.360 36.731 90.859 1.00 10.43 67 ASN C C 1
ATOM 6280 O O . ASN C 1 67 ? 4.176 37.035 89.684 1.00 12.59 67 ASN C O 1
ATOM 6285 N N . GLY C 1 68 ? 4.080 37.613 91.822 1.00 9.30 68 GLY C N 1
ATOM 6286 C CA . GLY C 1 68 ? 3.527 38.929 91.526 1.00 7.05 68 GLY C CA 1
ATOM 6287 C C . GLY C 1 68 ? 3.271 39.710 92.803 1.00 6.46 68 GLY C C 1
ATOM 6288 O O . GLY C 1 68 ? 3.255 39.101 93.872 1.00 9.03 68 GLY C O 1
ATOM 6289 N N . PRO C 1 69 ? 3.099 41.039 92.804 1.00 5.07 69 PRO C N 1
ATOM 6290 C CA . PRO C 1 69 ? 2.881 41.835 94.007 1.00 4.68 69 PRO C CA 1
ATOM 6291 C C . PRO C 1 69 ? 1.520 41.485 94.547 1.00 5.61 69 PRO C C 1
ATOM 6292 O O . PRO C 1 69 ? 0.593 41.223 93.779 1.00 6.90 69 PRO C O 1
ATOM 6296 N N . GLN C 1 70 ? 1.409 41.498 95.868 1.00 5.22 70 GLN C N 1
ATOM 6297 C CA . GLN C 1 70 ? 0.167 41.152 96.524 1.00 6.22 70 GLN C CA 1
ATOM 6298 C C . GLN C 1 70 ? -0.049 42.178 97.594 1.00 8.47 70 GLN C C 1
ATOM 6299 O O . GLN C 1 70 ? 0.883 42.668 98.226 1.00 11.48 70 GLN C O 1
ATOM 6305 N N . GLU C 1 71 ? -1.323 42.458 97.812 1.00 9.94 71 GLU C N 1
ATOM 6306 C CA . GLU C 1 71 ? -1.735 43.456 98.783 1.00 10.81 71 GLU C CA 1
ATOM 6307 C C . GLU C 1 71 ? -2.968 42.895 99.480 1.00 10.56 71 GLU C C 1
ATOM 6308 O O . GLU C 1 71 ? -3.969 42.572 98.847 1.00 11.47 71 GLU C O 1
ATOM 6314 N N . ILE C 1 72 ? -2.882 42.773 100.802 1.00 10.74 72 ILE C N 1
ATOM 6315 C CA . ILE C 1 72 ? -3.937 42.229 101.635 1.00 8.11 72 ILE C CA 1
ATOM 6316 C C . ILE C 1 72 ? -4.637 43.240 102.528 1.00 8.87 72 ILE C C 1
ATOM 6317 O O . ILE C 1 72 ? -4.010 43.904 103.338 1.00 10.85 72 ILE C O 1
ATOM 6322 N N . TYR C 1 73 ? -5.948 43.390 102.395 1.00 11.51 73 TYR C N 1
ATOM 6323 C CA . TYR C 1 73 ? -6.730 44.273 103.253 1.00 9.06 73 TYR C CA 1
ATOM 6324 C C . TYR C 1 73 ? -7.373 43.369 104.313 1.00 10.21 73 TYR C C 1
ATOM 6325 O O . TYR C 1 73 ? -7.869 42.286 103.988 1.00 10.17 73 TYR C O 1
ATOM 6334 N N . ILE C 1 74 ? -7.394 43.754 105.589 1.00 9.72 74 ILE C N 1
ATOM 6335 C CA . ILE C 1 74 ? -8.020 42.915 106.607 1.00 11.07 74 ILE C CA 1
ATOM 6336 C C . ILE C 1 74 ? -9.405 43.469 106.990 1.00 11.73 74 ILE C C 1
ATOM 6337 O O . ILE C 1 74 ? -9.538 44.434 107.742 1.00 12.52 74 ILE C O 1
ATOM 6342 N N . GLN C 1 75 ? -10.453 42.830 106.452 1.00 12.35 75 GLN C N 1
ATOM 6343 C CA . GLN C 1 75 ? -11.860 43.167 106.676 1.00 12.31 75 GLN C CA 1
ATOM 6344 C C . GLN C 1 75 ? -12.285 43.021 108.126 1.00 13.84 75 GLN C C 1
ATOM 6345 O O . GLN C 1 75 ? -13.089 43.825 108.587 1.00 18.09 75 GLN C O 1
ATOM 6351 N N . GLN C 1 76 ? -11.826 41.985 108.850 1.00 14.24 76 GLN C N 1
ATOM 6352 C CA . GLN C 1 76 ? -12.159 41.794 110.257 1.00 13.71 76 GLN C CA 1
ATOM 6353 C C . GLN C 1 76 ? -11.194 40.817 110.902 1.00 15.34 76 GLN C C 1
ATOM 6354 O O . GLN C 1 76 ? -10.650 39.955 110.215 1.00 15.38 76 GLN C O 1
ATOM 6360 N N . GLY C 1 77 ? -10.958 40.961 112.212 1.00 14.78 77 GLY C N 1
ATOM 6361 C CA . GLY C 1 77 ? -10.058 40.093 112.950 1.00 14.40 77 GLY C CA 1
ATOM 6362 C C . GLY C 1 77 ? -8.750 40.759 113.379 1.00 15.63 77 GLY C C 1
ATOM 6363 O O . GLY C 1 77 ? -8.401 41.845 112.940 1.00 16.54 77 GLY C O 1
ATOM 6364 N N . LYS C 1 78 ? -8.031 40.051 114.263 1.00 17.85 78 LYS C N 1
ATOM 6365 C CA . LYS C 1 78 ? -6.750 40.402 114.862 1.00 17.79 78 LYS C CA 1
ATOM 6366 C C . LYS C 1 78 ? -5.875 39.155 114.827 1.00 20.66 78 LYS C C 1
ATOM 6367 O O . LYS C 1 78 ? -6.257 38.094 115.342 1.00 22.10 78 LYS C O 1
ATOM 6373 N N . GLY C 1 79 ? -4.662 39.243 114.282 1.00 20.64 79 GLY C N 1
ATOM 6374 C CA . GLY C 1 79 ? -3.805 38.074 114.269 1.00 19.89 79 GLY C CA 1
ATOM 6375 C C . GLY C 1 79 ? -2.373 38.506 114.202 1.00 18.46 79 GLY C C 1
ATOM 6376 O O . GLY C 1 79 ? -2.074 39.643 114.549 1.00 20.12 79 GLY C O 1
ATOM 6377 N N . ILE C 1 80 ? -1.512 37.540 113.879 1.00 16.91 80 ILE C N 1
ATOM 6378 C CA . ILE C 1 80 ? -0.098 37.782 113.703 1.00 16.90 80 ILE C CA 1
ATOM 6379 C C . ILE C 1 80 ? 0.209 37.252 112.295 1.00 18.80 80 ILE C C 1
ATOM 6380 O O . ILE C 1 80 ? -0.524 36.410 111.774 1.00 17.73 80 ILE C O 1
ATOM 6385 N N . PHE C 1 81 ? 1.201 37.809 111.584 1.00 19.11 81 PHE C N 1
ATOM 6386 C CA . PHE C 1 81 ? 1.586 37.349 110.243 1.00 19.34 81 PHE C CA 1
ATOM 6387 C C . PHE C 1 81 ? 3.083 37.523 110.124 1.00 18.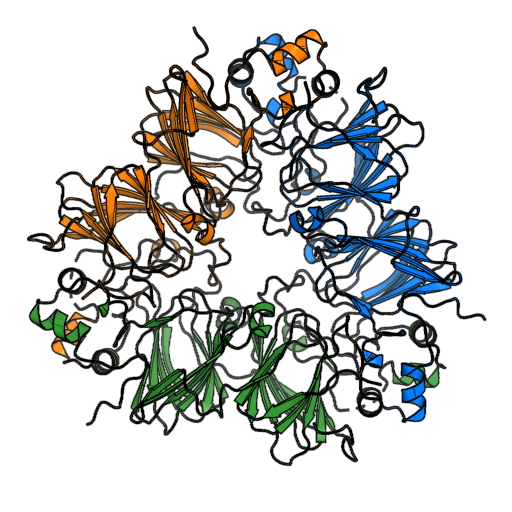72 81 PHE C C 1
ATOM 6388 O O . PHE C 1 81 ? 3.615 38.471 110.691 1.00 20.33 81 PHE C O 1
ATOM 6396 N N . GLY C 1 82 ? 3.790 36.655 109.405 1.00 18.95 82 GLY C N 1
ATOM 6397 C CA . GLY C 1 82 ? 5.227 36.804 109.289 1.00 18.15 82 GLY C CA 1
ATOM 6398 C C . GLY C 1 82 ? 5.708 36.540 107.885 1.00 19.89 82 GLY C C 1
ATOM 6399 O O . GLY C 1 82 ? 5.221 35.600 107.271 1.00 21.52 82 GLY C O 1
ATOM 6400 N N . MET C 1 83 ? 6.638 37.373 107.376 1.00 22.12 83 MET C N 1
ATOM 6401 C CA . MET C 1 83 ? 7.223 37.255 106.031 1.00 21.83 83 MET C CA 1
ATOM 6402 C C . MET C 1 83 ? 8.664 36.767 106.137 1.00 20.72 83 MET C C 1
ATOM 6403 O O . MET C 1 83 ? 9.431 37.297 106.932 1.00 23.00 83 MET C O 1
ATOM 6408 N N . ILE C 1 84 ? 9.050 35.742 105.381 1.00 20.04 84 ILE C N 1
ATOM 6409 C CA . ILE C 1 84 ? 10.397 35.201 105.362 1.00 19.84 84 ILE C CA 1
ATOM 6410 C C . ILE C 1 84 ? 11.134 35.821 104.165 1.00 19.83 84 ILE C C 1
ATOM 6411 O O . ILE C 1 84 ? 11.100 35.298 103.042 1.00 17.17 84 ILE C O 1
ATOM 6416 N N . TYR C 1 85 ? 11.807 36.961 104.393 1.00 24.09 85 TYR C N 1
ATOM 6417 C CA . TYR C 1 85 ? 12.555 37.644 103.328 1.00 25.38 85 TYR C CA 1
ATOM 6418 C C . TYR C 1 85 ? 13.970 37.121 103.211 1.00 24.48 85 TYR C C 1
ATOM 6419 O O . TYR C 1 85 ? 14.698 37.173 104.206 1.00 24.35 85 TYR C O 1
ATOM 6428 N N . PRO C 1 86 ? 14.389 36.670 102.012 1.00 24.84 86 PRO C N 1
ATOM 6429 C CA . PRO C 1 86 ? 15.662 36.008 101.757 1.00 25.49 86 PRO C CA 1
ATOM 6430 C C . PRO C 1 86 ? 16.857 36.673 102.413 1.00 27.22 86 PRO C C 1
ATOM 6431 O O . PRO C 1 86 ? 17.392 36.129 103.390 1.00 27.12 86 PRO C O 1
ATOM 6435 N N . GLY C 1 87 ? 17.263 37.858 101.959 1.00 28.65 87 GLY C N 1
ATOM 6436 C CA . GLY C 1 87 ? 18.391 38.503 102.608 1.00 32.57 87 GLY C CA 1
ATOM 6437 C C . GLY C 1 87 ? 17.868 39.158 103.878 1.00 35.04 87 GLY C C 1
ATOM 6438 O O . GLY C 1 87 ? 17.344 40.274 103.789 1.00 38.35 87 GLY C O 1
ATOM 6439 N N . CYS C 1 88 ? 17.920 38.475 105.033 1.00 34.65 88 CYS C N 1
ATOM 6440 C CA . CYS C 1 88 ? 17.438 39.054 106.281 1.00 34.57 88 CYS C CA 1
ATOM 6441 C C . CYS C 1 88 ? 18.014 38.405 107.507 1.00 35.74 88 CYS C C 1
ATOM 6442 O O . CYS C 1 88 ? 18.394 37.233 107.459 1.00 38.67 88 CYS C O 1
ATOM 6445 N N . PRO C 1 89 ? 18.089 39.144 108.621 1.00 36.24 89 PRO C N 1
ATOM 6446 C CA . PRO C 1 89 ? 18.541 38.621 109.901 1.00 37.40 89 PRO C CA 1
ATOM 6447 C C . PRO C 1 89 ? 17.418 38.151 110.819 1.00 37.41 89 PRO C C 1
ATOM 6448 O O . PRO C 1 89 ? 16.355 38.771 110.964 1.00 35.92 89 PRO C O 1
ATOM 6452 N N . SER C 1 90 ? 17.725 37.028 111.461 1.00 38.85 90 SER C N 1
ATOM 6453 C CA . SER C 1 90 ? 16.802 36.400 112.386 1.00 42.99 90 SER C CA 1
ATOM 6454 C C . SER C 1 90 ? 16.947 36.863 113.830 1.00 44.15 90 SER C C 1
ATOM 6455 O O . SER C 1 90 ? 18.003 36.739 114.453 1.00 44.80 90 SER C O 1
ATOM 6458 N N . THR C 1 91 ? 15.808 37.360 114.347 1.00 46.80 91 THR C N 1
ATOM 6459 C CA . THR C 1 91 ? 15.628 37.884 115.706 1.00 48.20 91 THR C CA 1
ATOM 6460 C C . THR C 1 91 ? 16.720 38.804 116.210 1.00 48.36 91 THR C C 1
ATOM 6461 O O . THR C 1 91 ? 16.395 39.986 116.306 1.00 50.89 91 THR C O 1
ATOM 6465 N N . ARG C 1 110 ? 17.085 32.451 115.847 1.00 31.47 110 ARG C N 1
ATOM 6466 C CA . ARG C 1 110 ? 15.835 31.723 115.976 1.00 29.90 110 ARG C CA 1
ATOM 6467 C C . ARG C 1 110 ? 14.953 31.976 114.783 1.00 28.57 110 ARG C C 1
ATOM 6468 O O . ARG C 1 110 ? 14.912 31.106 113.922 1.00 27.72 110 ARG C O 1
ATOM 6476 N N . HIS C 1 111 ? 14.315 33.154 114.673 1.00 26.86 111 HIS C N 1
ATOM 6477 C CA . HIS C 1 111 ? 13.437 33.434 113.553 1.00 27.21 111 HIS C CA 1
ATOM 6478 C C . HIS C 1 111 ? 13.237 34.895 113.225 1.00 27.47 111 HIS C C 1
ATOM 6479 O O . HIS C 1 111 ? 13.313 35.737 114.111 1.00 28.83 111 HIS C O 1
ATOM 6486 N N . GLN C 1 112 ? 12.882 35.203 111.978 1.00 26.41 112 GLN C N 1
ATOM 6487 C CA . GLN C 1 112 ? 12.643 36.582 111.563 1.00 27.06 112 GLN C CA 1
ATOM 6488 C C . GLN C 1 112 ? 11.401 37.190 112.231 1.00 28.13 112 GLN C C 1
ATOM 6489 O O . GLN C 1 112 ? 10.633 36.490 112.901 1.00 30.05 112 GLN C O 1
ATOM 6495 N N . LYS C 1 113 ? 11.232 38.515 112.077 1.00 27.73 113 LYS C N 1
ATOM 6496 C CA . LYS C 1 113 ? 10.130 39.312 112.621 1.00 26.22 113 LYS C CA 1
ATOM 6497 C C . LYS C 1 113 ? 8.683 38.876 112.407 1.00 25.46 113 LYS C C 1
ATOM 6498 O O . LYS C 1 113 ? 8.282 38.433 111.328 1.00 25.62 113 LYS C O 1
ATOM 6504 N N . ILE C 1 114 ? 7.914 39.008 113.492 1.00 23.92 114 ILE C N 1
ATOM 6505 C CA . ILE C 1 114 ? 6.495 38.684 113.530 1.00 23.44 114 ILE C CA 1
ATOM 6506 C C . ILE C 1 114 ? 5.720 39.947 113.835 1.00 24.04 114 ILE C C 1
ATOM 6507 O O . ILE C 1 114 ? 5.830 40.535 114.913 1.00 24.76 114 ILE C O 1
ATOM 6512 N N . TYR C 1 115 ? 4.908 40.302 112.842 1.00 24.34 115 TYR C N 1
ATOM 6513 C CA . TYR C 1 115 ? 4.080 41.489 112.881 1.00 25.34 115 TYR C CA 1
ATOM 6514 C C . TYR C 1 115 ? 2.659 41.243 113.336 1.00 23.62 115 TYR C C 1
ATOM 6515 O O . TYR C 1 115 ? 2.165 40.146 113.135 1.00 23.92 115 TYR C O 1
ATOM 6524 N N . ASN C 1 116 ? 2.000 42.219 113.977 1.00 22.11 116 ASN C N 1
ATOM 6525 C CA . ASN C 1 116 ? 0.620 42.079 114.406 1.00 21.56 116 ASN C CA 1
ATOM 6526 C C . ASN C 1 116 ? -0.294 42.840 113.463 1.00 21.16 116 ASN C C 1
ATOM 6527 O O . ASN C 1 116 ? 0.127 43.799 112.825 1.00 21.32 116 ASN C O 1
ATOM 6532 N N . PHE C 1 117 ? -1.567 42.446 113.368 1.00 20.51 117 PHE C N 1
ATOM 6533 C CA . PHE C 1 117 ? -2.501 43.127 112.494 1.00 20.08 117 PHE C CA 1
ATOM 6534 C C . PHE C 1 117 ? -3.884 43.251 113.081 1.00 21.09 117 PHE C C 1
ATOM 6535 O O . PHE C 1 117 ? -4.290 42.456 113.927 1.00 23.25 117 PHE C O 1
ATOM 6543 N N . ARG C 1 118 ? -4.606 44.253 112.569 1.00 21.49 118 ARG C N 1
ATOM 6544 C CA . ARG C 1 118 ? -5.961 44.547 112.997 1.00 23.24 118 ARG C CA 1
ATOM 6545 C C . ARG C 1 118 ? -6.766 44.803 111.764 1.00 21.81 118 ARG C C 1
ATOM 6546 O O . ARG C 1 118 ? -6.217 45.097 110.707 1.00 21.29 118 ARG C O 1
ATOM 6554 N N . GLU C 1 119 ? -8.083 44.754 111.971 1.00 22.17 119 GLU C N 1
ATOM 6555 C CA . GLU C 1 119 ? -9.012 45.007 110.900 1.00 23.19 119 GLU C CA 1
ATOM 6556 C C . GLU C 1 119 ? -8.884 46.456 110.522 1.00 22.79 119 GLU C C 1
ATOM 6557 O O . GLU C 1 119 ? -8.990 47.367 111.342 1.00 23.33 119 GLU C O 1
ATOM 6563 N N . GLY C 1 120 ? -8.524 46.620 109.260 1.00 21.15 120 GLY C N 1
ATOM 6564 C CA . GLY C 1 120 ? -8.315 47.939 108.705 1.00 20.40 120 GLY C CA 1
ATOM 6565 C C . GLY C 1 120 ? -6.941 48.005 108.044 1.00 20.86 120 GLY C C 1
ATOM 6566 O O . GLY C 1 120 ? -6.748 48.803 107.125 1.00 22.89 120 GLY C O 1
ATOM 6567 N N . ASP C 1 121 ? -5.985 47.169 108.495 1.00 17.22 121 ASP C N 1
ATOM 6568 C CA . ASP C 1 121 ? -4.637 47.095 107.959 1.00 15.00 121 ASP C CA 1
ATOM 6569 C C . ASP C 1 121 ? -4.449 46.654 106.524 1.00 14.40 121 ASP C C 1
ATOM 6570 O O . ASP C 1 121 ? -5.204 45.854 105.977 1.00 13.83 121 ASP C O 1
ATOM 6575 N N . LEU C 1 122 ? -3.373 47.180 105.938 1.00 13.60 122 LEU C N 1
ATOM 6576 C CA . LEU C 1 122 ? -3.035 46.847 104.574 1.00 12.23 122 LEU C CA 1
ATOM 6577 C C . LEU C 1 122 ? -1.642 46.263 104.677 1.00 13.35 122 LEU C C 1
ATOM 6578 O O . LEU C 1 122 ? -0.710 46.895 105.180 1.00 16.99 122 LEU C O 1
ATOM 6583 N N . ILE C 1 123 ? -1.536 45.011 104.237 1.00 10.36 123 ILE C N 1
ATOM 6584 C CA . ILE C 1 123 ? -0.299 44.266 104.253 1.00 8.76 123 ILE C CA 1
ATOM 6585 C C . ILE C 1 123 ? 0.280 44.260 102.849 1.00 9.39 123 ILE C C 1
ATOM 6586 O O . ILE C 1 123 ? -0.429 44.040 101.869 1.00 9.58 123 ILE C O 1
ATOM 6591 N N . ALA C 1 124 ? 1.584 44.562 102.751 1.00 9.43 124 ALA C N 1
ATOM 6592 C CA . ALA C 1 124 ? 2.295 44.603 101.480 1.00 7.51 124 ALA C CA 1
ATOM 6593 C C . ALA C 1 124 ? 3.125 43.337 101.316 1.00 8.83 124 ALA C C 1
ATOM 6594 O O . ALA C 1 124 ? 3.825 42.891 102.230 1.00 9.25 124 ALA C O 1
ATOM 6596 N N . VAL C 1 125 ? 3.026 42.702 100.153 1.00 9.46 125 VAL C N 1
ATOM 6597 C CA . VAL C 1 125 ? 3.770 41.478 99.910 1.00 9.46 125 VAL C CA 1
ATOM 6598 C C . VAL C 1 125 ? 4.541 41.561 98.587 1.00 8.80 125 VAL C C 1
ATOM 6599 O O . VAL C 1 125 ? 3.935 41.420 97.525 1.00 10.46 125 VAL C O 1
ATOM 6603 N N . PRO C 1 126 ? 5.862 41.796 98.571 1.00 7.11 126 PRO C N 1
ATOM 6604 C CA . PRO C 1 126 ? 6.683 41.895 97.367 1.00 6.11 126 PRO C CA 1
ATOM 6605 C C . PRO C 1 126 ? 6.821 40.557 96.679 1.00 6.80 126 PRO C C 1
ATOM 6606 O O . PRO C 1 126 ? 6.945 39.558 97.372 1.00 9.76 126 PRO C O 1
ATOM 6610 N N . THR C 1 127 ? 6.844 40.524 95.342 1.00 6.19 127 THR C N 1
ATOM 6611 C CA . THR C 1 127 ? 6.954 39.304 94.531 1.00 5.26 127 THR C CA 1
ATOM 6612 C C . THR C 1 127 ? 7.850 38.206 95.067 1.00 6.15 127 THR C C 1
ATOM 6613 O O . THR C 1 127 ? 8.976 38.463 95.475 1.00 7.90 127 THR C O 1
ATOM 6617 N N . GLY C 1 128 ? 7.327 36.994 95.180 1.00 5.59 128 GLY C N 1
ATOM 6618 C CA . GLY C 1 128 ? 8.118 35.872 95.668 1.00 7.65 128 GLY C CA 1
ATOM 6619 C C . GLY C 1 128 ? 8.359 35.748 97.172 1.00 9.20 128 GLY C C 1
ATOM 6620 O O . GLY C 1 128 ? 8.837 34.710 97.610 1.00 8.63 128 GLY C O 1
ATOM 6621 N N . VAL C 1 129 ? 8.119 36.769 97.999 1.00 11.05 129 VAL C N 1
ATOM 6622 C CA . VAL C 1 129 ? 8.310 36.688 99.450 1.00 10.77 129 VAL C CA 1
ATOM 6623 C C . VAL C 1 129 ? 7.303 35.720 100.073 1.00 10.05 129 VAL C C 1
ATOM 6624 O O . VAL C 1 129 ? 6.113 35.747 99.790 1.00 8.60 129 VAL C O 1
ATOM 6628 N N . ALA C 1 130 ? 7.780 34.821 100.913 1.00 10.53 130 ALA C N 1
ATOM 6629 C CA . ALA C 1 130 ? 6.911 33.848 101.539 1.00 10.86 130 ALA C CA 1
ATOM 6630 C C . ALA C 1 130 ? 6.341 34.389 102.814 1.00 12.17 130 ALA C C 1
ATOM 6631 O O . ALA C 1 130 ? 7.073 35.038 103.542 1.00 12.50 130 ALA C O 1
ATOM 6633 N N . TRP C 1 131 ? 5.061 34.155 103.112 1.00 10.82 131 TRP C N 1
ATOM 6634 C CA . TRP C 1 131 ? 4.472 34.645 104.352 1.00 9.90 131 TRP C CA 1
ATOM 6635 C C . TRP C 1 131 ? 3.541 33.589 104.910 1.00 10.93 131 TRP C C 1
ATOM 6636 O O . TRP C 1 131 ? 3.159 32.657 104.209 1.00 14.07 131 TRP C O 1
ATOM 6647 N N . TRP C 1 132 ? 3.163 33.746 106.170 1.00 10.47 132 TRP C N 1
ATOM 6648 C CA . TRP C 1 132 ? 2.261 32.840 106.864 1.00 11.80 132 TRP C CA 1
ATOM 6649 C C . TRP C 1 132 ? 1.359 33.680 107.742 1.00 13.86 132 TRP C C 1
ATOM 6650 O O . TRP C 1 132 ? 1.803 34.751 108.152 1.00 16.24 132 TRP C O 1
ATOM 6661 N N . MET C 1 133 ? 0.140 33.225 108.090 1.00 13.55 133 MET C N 1
ATOM 6662 C CA . MET C 1 133 ? -0.795 33.998 108.912 1.00 14.10 133 MET C CA 1
ATOM 6663 C C . MET C 1 133 ? -1.443 33.189 110.006 1.00 14.49 133 MET C C 1
ATOM 6664 O O . MET C 1 133 ? -1.690 32.005 109.832 1.00 16.63 133 MET C O 1
ATOM 6669 N N . TYR C 1 134 ? -1.779 33.794 111.141 1.00 16.64 134 TYR C N 1
ATOM 6670 C CA . TYR C 1 134 ? -2.390 33.054 112.225 1.00 16.53 134 TYR C CA 1
ATOM 6671 C C . TYR C 1 134 ? -3.359 33.932 112.972 1.00 17.03 134 TYR C C 1
ATOM 6672 O O . TYR C 1 134 ? -3.113 35.121 113.137 1.00 15.89 134 TYR C O 1
ATOM 6681 N N . ASN C 1 135 ? -4.442 33.288 113.426 1.00 16.18 135 ASN C N 1
ATOM 6682 C CA . ASN C 1 135 ? -5.502 33.930 114.192 1.00 17.46 135 ASN C CA 1
ATOM 6683 C C . ASN C 1 135 ? -5.666 33.240 115.546 1.00 17.63 135 ASN C C 1
ATOM 6684 O O . ASN C 1 135 ? -5.447 32.037 115.642 1.00 18.38 135 ASN C O 1
ATOM 6689 N N . ASN C 1 136 ? -6.045 33.918 116.633 1.00 17.91 136 ASN C N 1
ATOM 6690 C CA . ASN C 1 136 ? -6.198 33.238 117.913 1.00 17.97 136 ASN C CA 1
ATOM 6691 C C . ASN C 1 136 ? -7.514 33.487 118.642 1.00 19.09 136 ASN C C 1
ATOM 6692 O O . ASN C 1 136 ? -7.847 32.806 119.613 1.00 17.35 136 ASN C O 1
ATOM 6697 N N . GLU C 1 137 ? -8.267 34.488 118.170 1.00 21.33 137 GLU C N 1
ATOM 6698 C CA . GLU C 1 137 ? -9.558 34.855 118.753 1.00 24.89 137 GLU C CA 1
ATOM 6699 C C . GLU C 1 137 ? -10.744 34.194 118.042 1.00 23.62 137 GLU C C 1
ATOM 6700 O O . GLU C 1 137 ? -10.643 33.754 116.893 1.00 21.20 137 GLU C O 1
ATOM 6706 N N . ASP C 1 138 ? -11.900 34.140 118.710 1.00 22.04 138 ASP C N 1
ATOM 6707 C CA . ASP C 1 138 ? -13.082 33.539 118.115 1.00 23.26 138 ASP C CA 1
ATOM 6708 C C . ASP C 1 138 ? -13.525 34.152 116.801 1.00 22.58 138 ASP C C 1
ATOM 6709 O O . ASP C 1 138 ? -13.853 33.449 115.854 1.00 22.10 138 ASP C O 1
ATOM 6714 N N . THR C 1 139 ? -13.500 35.479 116.753 1.00 21.08 139 THR C N 1
ATOM 6715 C CA . THR C 1 139 ? -13.900 36.238 115.592 1.00 18.70 139 THR C CA 1
ATOM 6716 C C . THR C 1 139 ? -12.938 35.900 114.498 1.00 17.73 139 THR C C 1
ATOM 6717 O O . THR C 1 139 ? -11.738 36.117 114.646 1.00 19.11 139 THR C O 1
ATOM 6721 N N . PRO C 1 140 ? -13.392 35.340 113.390 1.00 16.21 140 PRO C N 1
ATOM 6722 C CA . PRO C 1 140 ? -12.507 34.925 112.328 1.00 16.21 140 PRO C CA 1
ATOM 6723 C C . PRO C 1 140 ? -11.903 36.140 111.647 1.00 15.87 140 PRO C C 1
ATOM 6724 O O . PRO C 1 140 ? -12.348 37.277 111.794 1.00 19.27 140 PRO C O 1
ATOM 6728 N N . VAL C 1 141 ? -10.807 35.882 110.970 1.00 13.38 141 VAL C N 1
ATOM 6729 C CA . VAL C 1 141 ? -10.138 36.906 110.238 1.00 10.07 141 VAL C CA 1
ATOM 6730 C C . VAL C 1 141 ? -10.661 36.727 108.837 1.00 12.04 141 VAL C C 1
ATOM 6731 O O . VAL C 1 141 ? -10.874 35.599 108.414 1.00 15.00 141 VAL C O 1
ATOM 6735 N N . VAL C 1 142 ? -10.979 37.795 108.116 1.00 11.57 142 VAL C N 1
ATOM 6736 C CA . VAL C 1 142 ? -11.418 37.688 106.737 1.00 9.06 142 VAL C CA 1
ATOM 6737 C C . VAL C 1 142 ? -10.466 38.709 106.155 1.00 10.48 142 VAL C C 1
ATOM 6738 O O . VAL C 1 142 ? -10.438 39.857 106.585 1.00 12.57 142 VAL C O 1
ATOM 6742 N N . ALA C 1 143 ? -9.602 38.290 105.243 1.00 9.10 143 ALA C N 1
ATOM 6743 C CA . ALA C 1 143 ? -8.633 39.171 104.632 1.00 7.27 143 ALA C CA 1
ATOM 6744 C C . ALA C 1 143 ? -8.904 39.195 103.165 1.00 7.25 143 ALA C C 1
ATOM 6745 O O . ALA C 1 143 ? -8.770 38.131 102.586 1.00 11.03 143 ALA C O 1
ATOM 6747 N N . VAL C 1 144 ? -9.319 40.272 102.503 1.00 7.08 144 VAL C N 1
ATOM 6748 C CA . VAL C 1 144 ? -9.526 40.184 101.066 1.00 7.12 144 VAL C CA 1
ATOM 6749 C C . VAL C 1 144 ? -8.249 40.692 100.421 1.00 9.13 144 VAL C C 1
ATOM 6750 O O . VAL C 1 144 ? -7.671 41.675 100.874 1.00 11.95 144 VAL C O 1
ATOM 6754 N N . SER C 1 145 ? -7.768 40.044 99.357 1.00 10.63 145 SER C N 1
ATOM 6755 C CA . SER C 1 145 ? -6.520 40.447 98.710 1.00 10.97 145 SER C CA 1
ATOM 6756 C C . SER C 1 145 ? -6.355 40.336 97.196 1.00 9.80 145 SER C C 1
ATOM 6757 O O . SER C 1 145 ? -7.034 39.519 96.572 1.00 10.06 145 SER C O 1
ATOM 6760 N N . ILE C 1 146 ? -5.463 41.154 96.585 1.00 10.94 146 ILE C N 1
ATOM 6761 C CA . ILE C 1 146 ? -5.228 41.075 95.140 1.00 9.82 146 ILE C CA 1
ATOM 6762 C C . ILE C 1 146 ? -3.770 40.848 94.787 1.00 7.92 146 ILE C C 1
ATOM 6763 O O . ILE C 1 146 ? -2.869 41.356 95.439 1.00 8.83 146 ILE C O 1
ATOM 6768 N N . ILE C 1 147 ? -3.597 40.018 93.749 1.00 9.00 147 ILE C N 1
ATOM 6769 C CA . ILE C 1 147 ? -2.324 39.622 93.164 1.00 7.11 147 ILE C CA 1
ATOM 6770 C C . ILE C 1 147 ? -2.265 40.321 91.821 1.00 7.70 147 ILE C C 1
ATOM 6771 O O . ILE C 1 147 ? -3.058 40.017 90.931 1.00 8.62 147 ILE C O 1
ATOM 6776 N N . ASP C 1 148 ? -1.335 41.240 91.633 1.00 6.51 148 ASP C N 1
ATOM 6777 C CA . ASP C 1 148 ? -1.236 41.914 90.359 1.00 9.00 148 ASP C CA 1
ATOM 6778 C C . ASP C 1 148 ? -0.504 41.036 89.356 1.00 9.40 148 ASP C C 1
ATOM 6779 O O . ASP C 1 148 ? 0.677 41.232 89.085 1.00 11.18 148 ASP C O 1
ATOM 6784 N N . THR C 1 149 ? -1.189 40.072 88.747 1.00 10.52 149 THR C N 1
ATOM 6785 C CA . THR C 1 149 ? -0.535 39.201 87.788 1.00 10.49 149 THR C CA 1
ATOM 6786 C C . THR C 1 149 ? -0.012 39.957 86.601 1.00 12.34 149 THR C C 1
ATOM 6787 O O . THR C 1 149 ? 0.856 39.442 85.914 1.00 14.70 149 THR C O 1
ATOM 6791 N N . ASN C 1 150 ? -0.488 41.177 86.339 1.00 16.06 150 ASN C N 1
ATOM 6792 C CA . ASN C 1 150 ? -0.003 41.939 85.195 1.00 17.51 150 ASN C CA 1
ATOM 6793 C C . ASN C 1 150 ? 1.262 42.727 85.477 1.00 15.36 150 ASN C C 1
ATOM 6794 O O . ASN C 1 150 ? 1.766 43.410 84.596 1.00 15.62 150 ASN C O 1
ATOM 6799 N N . SER C 1 151 ? 1.830 42.604 86.679 1.00 15.88 151 SER C N 1
ATOM 6800 C CA . SER C 1 151 ? 3.033 43.318 87.065 1.00 15.91 151 SER C CA 1
ATOM 6801 C C . SER C 1 151 ? 4.203 43.009 86.183 1.00 16.02 151 SER C C 1
ATOM 6802 O O . SER C 1 151 ? 4.246 42.020 85.456 1.00 16.00 151 SER C O 1
ATOM 6805 N N . LEU C 1 152 ? 5.145 43.934 86.272 1.00 16.59 152 LEU C N 1
ATOM 6806 C CA . LEU C 1 152 ? 6.355 43.818 85.502 1.00 17.61 152 LEU C CA 1
ATOM 6807 C C . LEU C 1 152 ? 7.281 42.778 86.120 1.00 15.99 152 LEU C C 1
ATOM 6808 O O . LEU C 1 152 ? 8.128 42.188 85.453 1.00 15.67 152 LEU C O 1
ATOM 6813 N N . GLU C 1 153 ? 7.068 42.500 87.398 1.00 13.73 153 GLU C N 1
ATOM 6814 C CA . GLU C 1 153 ? 7.862 41.517 88.078 1.00 14.96 153 GLU C CA 1
ATOM 6815 C C . GLU C 1 153 ? 7.269 40.141 87.836 1.00 14.20 153 GLU C C 1
ATOM 6816 O O . GLU C 1 153 ? 7.754 39.179 88.427 1.00 15.65 153 GLU C O 1
ATOM 6822 N N . ASN C 1 154 ? 6.195 39.995 87.048 1.00 10.21 154 ASN C N 1
ATOM 6823 C CA . ASN C 1 154 ? 5.641 38.677 86.798 1.00 9.28 154 ASN C CA 1
ATOM 6824 C C . ASN C 1 154 ? 6.204 38.188 85.480 1.00 10.53 154 ASN C C 1
ATOM 6825 O O . ASN C 1 154 ? 5.616 38.376 84.409 1.00 13.42 154 ASN C O 1
ATOM 6830 N N . GLN C 1 155 ? 7.351 37.516 85.564 1.00 9.94 155 GLN C N 1
ATOM 6831 C CA . GLN C 1 155 ? 7.989 36.986 84.365 1.00 10.01 155 GLN C CA 1
ATOM 6832 C C . GLN C 1 155 ? 7.456 35.656 83.834 1.00 10.44 155 GLN C C 1
ATOM 6833 O O . GLN C 1 155 ? 7.957 35.134 82.839 1.00 11.95 155 GLN C O 1
ATOM 6839 N N . LEU C 1 156 ? 6.416 35.106 84.464 1.00 8.18 156 LEU C N 1
ATOM 6840 C CA . LEU C 1 156 ? 5.819 33.869 84.011 1.00 9.03 156 LEU C CA 1
ATOM 6841 C C . LEU C 1 156 ? 4.675 34.304 83.109 1.00 10.56 156 LEU C C 1
ATOM 6842 O O . LEU C 1 156 ? 4.912 35.117 82.221 1.00 13.47 156 LEU C O 1
ATOM 6847 N N . ASP C 1 157 ? 3.445 33.809 83.248 1.00 10.53 157 ASP C N 1
ATOM 6848 C CA . ASP C 1 157 ? 2.325 34.224 82.418 1.00 11.99 157 ASP C CA 1
ATOM 6849 C C . ASP C 1 157 ? 1.190 34.821 83.258 1.00 16.49 157 ASP C C 1
ATOM 6850 O O . ASP C 1 157 ? 1.258 34.842 84.500 1.00 17.98 157 ASP C O 1
ATOM 6855 N N . GLN C 1 158 ? 0.093 35.260 82.619 1.00 19.21 158 GLN C N 1
ATOM 6856 C CA . GLN C 1 158 ? -1.006 35.852 83.364 1.00 21.56 158 GLN C CA 1
ATOM 6857 C C . GLN C 1 158 ? -1.836 34.918 84.244 1.00 21.20 158 GLN C C 1
ATOM 6858 O O . GLN C 1 158 ? -2.862 35.344 84.779 1.00 23.12 158 GLN C O 1
ATOM 6864 N N . MET C 1 159 ? -1.421 33.650 84.432 1.00 20.64 159 MET C N 1
ATOM 6865 C CA . MET C 1 159 ? -2.134 32.688 85.283 1.00 19.91 159 MET C CA 1
ATOM 6866 C C . MET C 1 159 ? -1.750 32.957 86.718 1.00 17.27 159 MET C C 1
ATOM 6867 O O . MET C 1 159 ? -0.549 33.056 86.990 1.00 20.54 159 MET C O 1
ATOM 6872 N N . PRO C 1 160 ? -2.663 33.132 87.668 1.00 13.09 160 PRO C N 1
ATOM 6873 C CA . PRO C 1 160 ? -2.310 33.144 89.065 1.00 14.02 160 PRO C CA 1
ATOM 6874 C C . PRO C 1 160 ? -1.840 31.773 89.560 1.00 13.70 160 PRO C C 1
ATOM 6875 O O . PRO C 1 160 ? -2.241 30.697 89.103 1.00 14.39 160 PRO C O 1
ATOM 6879 N N . ARG C 1 161 ? -0.860 31.843 90.462 1.00 12.97 161 ARG C N 1
ATOM 6880 C CA . ARG C 1 161 ? -0.276 30.654 91.045 1.00 11.24 161 ARG C CA 1
ATOM 6881 C C . ARG C 1 161 ? 0.229 30.883 92.455 1.00 11.41 161 ARG C C 1
ATOM 6882 O O . ARG C 1 161 ? 0.830 31.910 92.772 1.00 12.69 161 ARG C O 1
ATOM 6890 N N . ARG C 1 162 ? 0.010 29.901 93.319 1.00 9.74 162 ARG C N 1
ATOM 6891 C CA . ARG C 1 162 ? 0.503 30.001 94.676 1.00 8.63 162 ARG C CA 1
ATOM 6892 C C . ARG C 1 162 ? 1.453 28.827 94.778 1.00 9.45 162 ARG C C 1
ATOM 6893 O O . ARG C 1 162 ? 1.237 27.767 94.182 1.00 11.84 162 ARG C O 1
ATOM 6901 N N . PHE C 1 163 ? 2.582 29.023 95.448 1.00 9.07 163 PHE C N 1
ATOM 6902 C CA . PHE C 1 163 ? 3.551 27.960 95.605 1.00 9.96 163 PHE C CA 1
ATOM 6903 C C . PHE C 1 163 ? 3.627 27.737 97.097 1.00 9.52 163 PHE C C 1
ATOM 6904 O O . PHE C 1 163 ? 4.137 28.588 97.821 1.00 10.41 163 PHE C O 1
ATOM 6912 N N . TYR C 1 164 ? 3.078 26.623 97.590 1.00 9.65 164 TYR C N 1
ATOM 6913 C CA . TYR C 1 164 ? 3.103 26.363 99.022 1.00 10.63 164 TYR C CA 1
ATOM 6914 C C . TYR C 1 164 ? 4.354 25.642 99.494 1.00 13.24 164 TYR C C 1
ATOM 6915 O O . TYR C 1 164 ? 4.833 24.723 98.840 1.00 14.87 164 TYR C O 1
ATOM 6924 N N . LEU C 1 165 ? 4.957 26.073 100.599 1.00 13.22 165 LEU C N 1
ATOM 6925 C CA . LEU C 1 165 ? 6.144 25.426 101.135 1.00 15.48 165 LEU C CA 1
ATOM 6926 C C . LEU C 1 165 ? 5.843 24.105 101.836 1.00 19.50 165 LEU C C 1
ATOM 6927 O O . LEU C 1 165 ? 6.755 23.327 102.111 1.00 19.68 165 LEU C O 1
ATOM 6932 N N . ALA C 1 166 ? 4.566 23.833 102.151 1.00 22.71 166 ALA C N 1
ATOM 6933 C CA . ALA C 1 166 ? 4.162 22.612 102.845 1.00 23.77 166 ALA C CA 1
ATOM 6934 C C . ALA C 1 166 ? 2.714 22.158 102.667 1.00 24.78 166 ALA C C 1
ATOM 6935 O O . ALA C 1 166 ? 1.817 22.917 102.302 1.00 26.18 166 ALA C O 1
ATOM 6937 N N . GLY C 1 167 ? 2.497 20.869 102.935 1.00 26.76 167 GLY C N 1
ATOM 6938 C CA . GLY C 1 167 ? 1.181 20.257 102.847 1.00 27.37 167 GLY C CA 1
ATOM 6939 C C . GLY C 1 167 ? 0.815 19.767 101.463 1.00 29.09 167 GLY C C 1
ATOM 6940 O O . GLY C 1 167 ? 1.275 20.294 100.453 1.00 31.29 167 GLY C O 1
ATOM 6941 N N . ASN C 1 168 ? -0.031 18.745 101.402 1.00 31.11 168 ASN C N 1
ATOM 6942 C CA . ASN C 1 168 ? -0.456 18.222 100.122 1.00 32.94 168 ASN C CA 1
ATOM 6943 C C . ASN C 1 168 ? -1.833 18.801 99.903 1.00 32.81 168 ASN C C 1
ATOM 6944 O O . ASN C 1 168 ? -2.755 18.497 100.656 1.00 35.61 168 ASN C O 1
ATOM 6949 N N . GLN C 1 169 ? -1.966 19.727 98.962 1.00 30.75 169 GLN C N 1
ATOM 6950 C CA . GLN C 1 169 ? -3.254 20.323 98.655 1.00 29.71 169 GLN C CA 1
ATOM 6951 C C . GLN C 1 169 ? -3.226 21.084 97.350 1.00 30.23 169 GLN C C 1
ATOM 6952 O O . GLN C 1 169 ? -2.198 21.644 96.958 1.00 33.16 169 GLN C O 1
ATOM 6958 N N . GLU C 1 170 ? -4.365 21.077 96.660 1.00 29.71 170 GLU C N 1
ATOM 6959 C CA . GLU C 1 170 ? -4.465 21.806 95.416 1.00 30.44 170 GLU C CA 1
ATOM 6960 C C . GLU C 1 170 ? -4.503 23.295 95.780 1.00 28.39 170 GLU C C 1
ATOM 6961 O O . GLU C 1 170 ? -5.189 23.768 96.692 1.00 27.11 170 GLU C O 1
ATOM 6967 N N . GLN C 1 171 ? -3.602 24.017 95.131 1.00 25.87 171 GLN C N 1
ATOM 6968 C CA . GLN C 1 171 ? -3.490 25.447 95.312 1.00 23.20 171 GLN C CA 1
ATOM 6969 C C . GLN C 1 171 ? -4.705 26.115 94.654 1.00 20.72 171 GLN C C 1
ATOM 6970 O O . GLN C 1 171 ? -5.147 25.720 93.575 1.00 19.74 171 GLN C O 1
ATOM 6976 N N . GLU C 1 172 ? -5.286 27.075 95.370 1.00 16.82 172 GLU C N 1
ATOM 6977 C CA . GLU C 1 172 ? -6.446 27.876 94.982 1.00 14.65 172 GLU C CA 1
ATOM 6978 C C . GLU C 1 172 ? -6.814 28.104 93.539 1.00 16.02 172 GLU C C 1
ATOM 6979 O O . GLU C 1 172 ? -7.977 28.050 93.161 1.00 17.03 172 GLU C O 1
ATOM 6985 N N . PHE C 1 173 ? -5.807 28.420 92.732 1.00 17.56 173 PHE C N 1
ATOM 6986 C CA . PHE C 1 173 ? -6.011 28.716 91.330 1.00 17.47 173 PHE C CA 1
ATOM 6987 C C . PHE C 1 173 ? -5.840 27.584 90.338 1.00 19.27 173 PHE C C 1
ATOM 6988 O O . PHE C 1 173 ? -5.998 27.785 89.131 1.00 22.73 173 PHE C O 1
ATOM 6996 N N . LEU C 1 174 ? -5.598 26.362 90.809 1.00 19.62 174 LEU C N 1
ATOM 6997 C CA . LEU C 1 174 ? -5.406 25.218 89.922 1.00 20.88 174 LEU C CA 1
ATOM 6998 C C . LEU C 1 174 ? -6.615 24.946 89.034 1.00 22.99 174 LEU C C 1
ATOM 6999 O O . LEU C 1 174 ? -6.479 24.503 87.897 1.00 23.19 174 LEU C O 1
ATOM 7004 N N . LYS C 1 175 ? -7.803 25.300 89.532 1.00 25.93 175 LYS C N 1
ATOM 7005 C CA . LYS C 1 175 ? -9.057 25.121 88.822 1.00 26.79 175 LYS C CA 1
ATOM 7006 C C . LYS C 1 175 ? -9.019 25.923 87.548 1.00 26.41 175 LYS C C 1
ATOM 7007 O O . LYS C 1 175 ? -9.397 25.410 86.495 1.00 29.03 175 LYS C O 1
ATOM 7013 N N . TYR C 1 176 ? -8.519 27.159 87.636 1.00 25.99 176 TYR C N 1
ATOM 7014 C CA . TYR C 1 176 ? -8.463 28.024 86.468 1.00 26.16 176 TYR C CA 1
ATOM 7015 C C . TYR C 1 176 ? -7.411 27.589 85.488 1.00 28.26 176 TYR C C 1
ATOM 7016 O O . TYR C 1 176 ? -7.598 27.747 84.290 1.00 29.30 176 TYR C O 1
ATOM 7025 N N . GLN C 1 177 ? -6.340 26.965 85.973 1.00 31.64 177 GLN C N 1
ATOM 7026 C CA . GLN C 1 177 ? -5.257 26.504 85.116 1.00 34.68 177 GLN C CA 1
ATOM 7027 C C . GLN C 1 177 ? -5.787 25.474 84.140 1.00 36.23 177 GLN C C 1
ATOM 7028 O O . GLN C 1 177 ? -5.640 25.619 82.929 1.00 35.95 177 GLN C O 1
ATOM 7034 N N . GLN C 1 178 ? -6.495 24.504 84.727 1.00 39.11 178 GLN C N 1
ATOM 7035 C CA . GLN C 1 178 ? -7.115 23.394 84.017 1.00 41.72 178 GLN C CA 1
ATOM 7036 C C . GLN C 1 178 ? -8.519 23.772 83.538 1.00 42.06 178 GLN C C 1
ATOM 7037 O O . GLN C 1 178 ? -8.733 23.842 82.326 1.00 42.76 178 GLN C O 1
ATOM 7043 N N . GLY C 1 198 ? -2.372 18.120 95.551 1.00 37.94 198 GLY C N 1
ATOM 7044 C CA . GLY C 1 198 ? -1.360 18.336 94.516 1.00 36.22 198 GLY C CA 1
ATOM 7045 C C . GLY C 1 198 ? 0.058 18.184 95.064 1.00 35.64 198 GLY C C 1
ATOM 7046 O O . GLY C 1 198 ? 0.957 17.579 94.462 1.00 36.84 198 GLY C O 1
ATOM 7047 N N . GLY C 1 199 ? 0.228 18.745 96.263 1.00 32.76 199 GLY C N 1
ATOM 7048 C CA . GLY C 1 199 ? 1.497 18.719 96.945 1.00 27.87 199 GLY C CA 1
ATOM 7049 C C . GLY C 1 199 ? 2.081 20.113 96.973 1.00 26.65 199 GLY C C 1
ATOM 7050 O O . GLY C 1 199 ? 1.662 21.055 96.291 1.00 25.55 199 GLY C O 1
ATOM 7051 N N . SER C 1 200 ? 3.085 20.180 97.834 1.00 24.38 200 SER C N 1
ATOM 7052 C CA . SER C 1 200 ? 3.851 21.383 98.072 1.00 22.38 200 SER C CA 1
ATOM 7053 C C . SER C 1 200 ? 5.054 21.439 97.149 1.00 19.74 200 SER C C 1
ATOM 7054 O O . SER C 1 200 ? 5.171 20.612 96.256 1.00 21.07 200 SER C O 1
ATOM 7057 N N . ILE C 1 201 ? 5.965 22.398 97.291 1.00 19.01 201 ILE C N 1
ATOM 7058 C CA . ILE C 1 201 ? 7.142 22.472 96.427 1.00 18.05 201 ILE C CA 1
ATOM 7059 C C . ILE C 1 201 ? 8.208 21.533 96.940 1.00 19.15 201 ILE C C 1
ATOM 7060 O O . ILE C 1 201 ? 9.101 21.128 96.197 1.00 21.26 201 ILE C O 1
ATOM 7065 N N . LEU C 1 202 ? 8.123 21.189 98.222 1.00 17.98 202 LEU C N 1
ATOM 7066 C CA . LEU C 1 202 ? 9.091 20.299 98.804 1.00 18.63 202 LEU C CA 1
ATOM 7067 C C . LEU C 1 202 ? 8.671 18.861 98.544 1.00 19.17 202 LEU C C 1
ATOM 7068 O O . LEU C 1 202 ? 9.530 17.991 98.486 1.00 21.78 202 LEU C O 1
ATOM 7073 N N . SER C 1 203 ? 7.394 18.564 98.298 1.00 18.17 203 SER C N 1
ATOM 7074 C CA . SER C 1 203 ? 6.995 17.186 98.066 1.00 18.72 203 SER C CA 1
ATOM 7075 C C . SER C 1 203 ? 7.341 16.653 96.686 1.00 18.68 203 SER C C 1
ATOM 7076 O O . SER C 1 203 ? 7.324 15.448 96.433 1.00 18.82 203 SER C O 1
ATOM 7079 N N . GLY C 1 204 ? 7.704 17.534 95.764 1.00 19.11 204 GLY C N 1
ATOM 7080 C CA . GLY C 1 204 ? 8.054 17.087 94.426 1.00 17.69 204 GLY C CA 1
ATOM 7081 C C . GLY C 1 204 ? 9.471 16.563 94.325 1.00 15.84 204 GLY C C 1
ATOM 7082 O O . GLY C 1 204 ? 9.869 16.146 93.250 1.00 14.92 204 GLY C O 1
ATOM 7083 N N . PHE C 1 205 ? 10.244 16.600 95.405 1.00 13.22 205 PHE C N 1
ATOM 7084 C CA . PHE C 1 205 ? 11.599 16.129 95.384 1.00 12.60 205 PHE C CA 1
ATOM 7085 C C . PHE C 1 205 ? 11.754 14.713 95.839 1.00 14.85 205 PHE C C 1
ATOM 7086 O O . PHE C 1 205 ? 11.022 14.225 96.689 1.00 17.05 205 PHE C O 1
ATOM 7094 N N . THR C 1 206 ? 12.797 14.089 95.315 1.00 16.44 206 THR C N 1
ATOM 7095 C CA . THR C 1 206 ? 13.158 12.722 95.640 1.00 17.30 206 THR C CA 1
ATOM 7096 C C . THR C 1 206 ? 13.620 12.663 97.083 1.00 18.36 206 THR C C 1
ATOM 7097 O O . THR C 1 206 ? 14.285 13.572 97.571 1.00 17.82 206 THR C O 1
ATOM 7101 N N . LEU C 1 207 ? 13.221 11.607 97.791 1.00 19.65 207 LEU C N 1
ATOM 7102 C CA . LEU C 1 207 ? 13.588 11.434 99.186 1.00 20.84 207 LEU C CA 1
ATOM 7103 C C . LEU C 1 207 ? 15.070 11.601 99.458 1.00 22.31 207 LEU C C 1
ATOM 7104 O O . LEU C 1 207 ? 15.482 12.252 100.414 1.00 22.30 207 LEU C O 1
ATOM 7109 N N . GLU C 1 208 ? 15.842 11.056 98.521 1.00 22.18 208 GLU C N 1
ATOM 7110 C CA . GLU C 1 208 ? 17.285 11.084 98.562 1.00 23.65 208 GLU C CA 1
ATOM 7111 C C . GLU C 1 208 ? 17.742 12.529 98.535 1.00 23.76 208 GLU C C 1
ATOM 7112 O O . GLU C 1 208 ? 18.630 12.898 99.309 1.00 24.72 208 GLU C O 1
ATOM 7118 N N . PHE C 1 209 ? 17.135 13.374 97.684 1.00 20.54 209 PHE C N 1
ATOM 7119 C CA . PHE C 1 209 ? 17.514 14.777 97.643 1.00 16.84 209 PHE C CA 1
ATOM 7120 C C . PHE C 1 209 ? 17.152 15.517 98.920 1.00 16.75 209 PHE C C 1
ATOM 7121 O O . PHE C 1 209 ? 17.987 16.282 99.390 1.00 17.20 209 PHE C O 1
ATOM 7129 N N . LEU C 1 210 ? 15.970 15.321 99.536 1.00 17.65 210 LEU C N 1
ATOM 7130 C CA . LEU C 1 210 ? 15.657 16.045 100.767 1.00 17.32 210 LEU C CA 1
ATOM 7131 C C . LEU C 1 210 ? 16.489 15.563 101.948 1.00 18.48 210 LEU C C 1
ATOM 7132 O O . LEU C 1 210 ? 16.799 16.349 102.844 1.00 19.76 210 LEU C O 1
ATOM 7137 N N . GLU C 1 211 ? 16.899 14.289 101.954 1.00 18.05 211 GLU C N 1
ATOM 7138 C CA . GLU C 1 211 ? 17.707 13.768 103.038 1.00 19.81 211 GLU C CA 1
ATOM 7139 C C . GLU C 1 211 ? 19.050 14.463 103.088 1.00 18.84 211 GLU C C 1
ATOM 7140 O O . GLU C 1 211 ? 19.542 14.832 104.148 1.00 19.60 211 GLU C O 1
ATOM 7146 N N . HIS C 1 212 ? 19.599 14.652 101.894 1.00 17.52 212 HIS C N 1
ATOM 7147 C CA . HIS C 1 212 ? 20.881 15.278 101.688 1.00 16.34 212 HIS C CA 1
ATOM 7148 C C . HIS C 1 212 ? 20.887 16.771 101.930 1.00 16.09 212 HIS C C 1
ATOM 7149 O O . HIS C 1 212 ? 21.763 17.283 102.607 1.00 14.87 212 HIS C O 1
ATOM 7156 N N . ALA C 1 213 ? 19.899 17.479 101.400 1.00 16.36 213 ALA C N 1
ATOM 7157 C CA . ALA C 1 213 ? 19.783 18.922 101.528 1.00 15.45 213 ALA C CA 1
ATOM 7158 C C . ALA C 1 213 ? 19.614 19.444 102.937 1.00 15.85 213 ALA C C 1
ATOM 7159 O O . ALA C 1 213 ? 20.088 20.518 103.276 1.00 14.11 213 ALA C O 1
ATOM 7161 N N . PHE C 1 214 ? 18.892 18.693 103.758 1.00 16.83 214 PHE C N 1
ATOM 7162 C CA . PHE C 1 214 ? 18.646 19.062 105.140 1.00 16.61 214 PHE C CA 1
ATOM 7163 C C . PHE C 1 214 ? 19.498 18.268 106.114 1.00 18.63 214 PHE C C 1
ATOM 7164 O O . PHE C 1 214 ? 19.592 18.606 107.295 1.00 20.16 214 PHE C O 1
ATOM 7172 N N . SER C 1 215 ? 20.140 17.199 105.635 1.00 20.22 215 SER C N 1
ATOM 7173 C CA . SER C 1 215 ? 20.988 16.348 106.453 1.00 20.92 215 SER C CA 1
ATOM 7174 C C . SER C 1 215 ? 20.205 15.713 107.598 1.00 20.07 215 SER C C 1
ATOM 7175 O O . SER C 1 215 ? 20.528 15.853 108.779 1.00 18.92 215 SER C O 1
ATOM 7178 N N . VAL C 1 216 ? 19.115 15.041 107.226 1.00 18.41 216 VAL C N 1
ATOM 7179 C CA . VAL C 1 216 ? 18.265 14.363 108.190 1.00 20.81 216 VAL C CA 1
ATOM 7180 C C . VAL C 1 216 ? 17.952 12.953 107.683 1.00 24.23 216 VAL C C 1
ATOM 7181 O O . VAL C 1 216 ? 18.159 12.647 106.503 1.00 25.39 216 VAL C O 1
ATOM 7185 N N . ASP C 1 217 ? 17.470 12.062 108.556 1.00 25.34 217 ASP C N 1
ATOM 7186 C CA . ASP C 1 217 ? 17.154 10.701 108.151 1.00 29.10 217 ASP C CA 1
ATOM 7187 C C . ASP C 1 217 ? 15.859 10.540 107.352 1.00 30.55 217 ASP C C 1
ATOM 7188 O O . ASP C 1 217 ? 14.996 11.416 107.356 1.00 30.22 217 ASP C O 1
ATOM 7193 N N . LYS C 1 218 ? 15.717 9.400 106.655 1.00 33.13 218 LYS C N 1
ATOM 7194 C CA . LYS C 1 218 ? 14.554 9.058 105.817 1.00 35.64 218 LYS C CA 1
ATOM 7195 C C . LYS C 1 218 ? 13.157 9.333 106.343 1.00 35.85 218 LYS C C 1
ATOM 7196 O O . LYS C 1 218 ? 12.258 9.741 105.613 1.00 36.77 218 LYS C O 1
ATOM 7202 N N . GLN C 1 219 ? 12.999 9.096 107.638 1.00 36.31 219 GLN C N 1
ATOM 7203 C CA . GLN C 1 219 ? 11.737 9.263 108.326 1.00 37.47 219 GLN C CA 1
ATOM 7204 C C . GLN C 1 219 ? 11.271 10.702 108.425 1.00 35.12 219 GLN C C 1
ATOM 7205 O O . GLN C 1 219 ? 10.100 11.013 108.162 1.00 35.63 219 GLN C O 1
ATOM 7211 N N . ILE C 1 220 ? 12.199 11.579 108.827 1.00 31.44 220 ILE C N 1
ATOM 7212 C CA . ILE C 1 220 ? 11.845 12.984 108.937 1.00 28.62 220 ILE C CA 1
ATOM 7213 C C . ILE C 1 220 ? 11.791 13.527 107.522 1.00 26.49 220 ILE C C 1
ATOM 7214 O O . ILE C 1 220 ? 10.884 14.301 107.228 1.00 24.98 220 ILE C O 1
ATOM 7219 N N . ALA C 1 221 ? 12.645 13.044 106.607 1.00 25.90 221 ALA C N 1
ATOM 7220 C CA . ALA C 1 221 ? 12.609 13.484 105.222 1.00 25.67 221 ALA C CA 1
ATOM 7221 C C . ALA C 1 221 ? 11.254 13.135 104.624 1.00 26.09 221 ALA C C 1
ATOM 7222 O O . ALA C 1 221 ? 10.743 13.915 103.830 1.00 26.55 221 ALA C O 1
ATOM 7224 N N . LYS C 1 222 ? 10.632 12.014 105.041 1.00 28.37 222 LYS C N 1
ATOM 7225 C CA . LYS C 1 222 ? 9.328 11.576 104.554 1.00 29.09 222 LYS C CA 1
ATOM 7226 C C . LYS C 1 222 ? 8.243 12.553 104.935 1.00 30.38 222 LYS C C 1
ATOM 7227 O O . LYS C 1 222 ? 7.370 12.847 104.117 1.00 31.73 222 LYS C O 1
ATOM 7233 N N . ASN C 1 223 ? 8.292 13.070 106.167 1.00 30.89 223 ASN C N 1
ATOM 7234 C CA . ASN C 1 223 ? 7.297 14.033 106.628 1.00 32.94 223 ASN C CA 1
ATOM 7235 C C . ASN C 1 223 ? 7.322 15.339 105.859 1.00 31.32 223 ASN C C 1
ATOM 7236 O O . ASN C 1 223 ? 6.292 15.863 105.456 1.00 32.45 223 ASN C O 1
ATOM 7241 N N . LEU C 1 224 ? 8.542 15.833 105.643 1.00 29.16 224 LEU C N 1
ATOM 7242 C CA . LEU C 1 224 ? 8.816 17.064 104.928 1.00 26.47 224 LEU C CA 1
ATOM 7243 C C . LEU C 1 224 ? 8.204 16.959 103.547 1.00 26.78 224 LEU C C 1
ATOM 7244 O O . LEU C 1 224 ? 7.599 17.895 103.034 1.00 27.25 224 LEU C O 1
ATOM 7249 N N . GLN C 1 225 ? 8.280 15.739 103.013 1.00 27.88 225 GLN C N 1
ATOM 7250 C CA . GLN C 1 225 ? 7.768 15.400 101.704 1.00 29.39 225 GLN C CA 1
ATOM 7251 C C . GLN C 1 225 ? 6.296 15.015 101.801 1.00 30.01 225 GLN C C 1
ATOM 7252 O O . GLN C 1 225 ? 5.910 13.865 101.596 1.00 31.81 225 GLN C O 1
ATOM 7258 N N . GLY C 1 226 ? 5.443 15.978 102.136 1.00 31.65 226 GLY C N 1
ATOM 7259 C CA . GLY C 1 226 ? 4.015 15.727 102.250 1.00 34.91 226 GLY C CA 1
ATOM 7260 C C . GLY C 1 226 ? 3.651 14.734 103.345 1.00 36.43 226 GLY C C 1
ATOM 7261 O O . GLY C 1 226 ? 3.967 14.906 104.518 1.00 38.30 226 GLY C O 1
ATOM 7262 N N . GLU C 1 227 ? 2.916 13.724 102.890 1.00 38.70 227 GLU C N 1
ATOM 7263 C CA . GLU C 1 227 ? 2.409 12.572 103.631 1.00 41.83 227 GLU C CA 1
ATOM 7264 C C . GLU C 1 227 ? 2.522 12.509 105.162 1.00 43.34 227 GLU C C 1
ATOM 7265 O O . GLU C 1 227 ? 1.699 11.836 105.793 1.00 44.43 227 GLU C O 1
ATOM 7271 N N . LYS C 1 233 ? -7.219 18.561 106.292 1.00 33.47 233 LYS C N 1
ATOM 7272 C CA . LYS C 1 233 ? -6.385 19.752 106.298 1.00 31.06 233 LYS C CA 1
ATOM 7273 C C . LYS C 1 233 ? -5.671 19.991 104.983 1.00 31.02 233 LYS C C 1
ATOM 7274 O O . LYS C 1 233 ? -4.963 19.129 104.430 1.00 31.77 233 LYS C O 1
ATOM 7280 N N . GLY C 1 234 ? -5.954 21.230 104.530 1.00 29.16 234 GLY C N 1
ATOM 7281 C CA . GLY C 1 234 ? -5.425 21.779 103.284 1.00 24.66 234 GLY C CA 1
ATOM 7282 C C . GLY C 1 234 ? -4.480 22.952 103.500 1.00 22.29 234 GLY C C 1
ATOM 7283 O O . GLY C 1 234 ? -3.435 22.794 104.120 1.00 22.98 234 GLY C O 1
ATOM 7284 N N . ALA C 1 235 ? -4.786 24.153 103.012 1.00 21.77 235 ALA C N 1
ATOM 7285 C CA . ALA C 1 235 ? -3.873 25.281 103.200 1.00 19.61 235 ALA C CA 1
ATOM 7286 C C . ALA C 1 235 ? -3.918 25.976 104.536 1.00 17.03 235 ALA C C 1
ATOM 7287 O O . ALA C 1 235 ? -2.906 26.449 105.039 1.00 16.44 235 ALA C O 1
ATOM 7289 N N . ILE C 1 236 ? -5.126 26.039 105.086 1.00 16.31 236 ILE C N 1
ATOM 7290 C CA . ILE C 1 236 ? -5.368 26.679 106.363 1.00 15.01 236 ILE C CA 1
ATOM 7291 C C . ILE C 1 236 ? -5.663 25.576 107.363 1.00 14.59 236 ILE C C 1
ATOM 7292 O O . ILE C 1 236 ? -6.752 25.031 107.395 1.00 16.99 236 ILE C O 1
ATOM 7297 N N . VAL C 1 237 ? -4.662 25.223 108.157 1.00 15.21 237 VAL C N 1
ATOM 7298 C CA . VAL C 1 237 ? -4.685 24.186 109.188 1.00 16.24 237 VAL C CA 1
ATOM 7299 C C . VAL C 1 237 ? -5.084 24.704 110.573 1.00 17.96 237 VAL C C 1
ATOM 7300 O O . VAL C 1 237 ? -5.141 25.912 110.770 1.00 21.33 237 VAL C O 1
ATOM 7304 N N . THR C 1 238 ? -5.398 23.862 111.561 1.00 18.15 238 THR C N 1
ATOM 7305 C CA . THR C 1 238 ? -5.739 24.323 112.899 1.00 19.19 238 THR C CA 1
ATOM 7306 C C . THR C 1 238 ? -4.721 23.776 113.874 1.00 18.91 238 THR C C 1
ATOM 7307 O O . THR C 1 238 ? -4.329 22.619 113.866 1.00 19.22 238 THR C O 1
ATOM 7311 N N . VAL C 1 239 ? -4.284 24.670 114.739 1.00 19.55 239 VAL C N 1
ATOM 7312 C CA . VAL C 1 239 ? -3.302 24.351 115.741 1.00 21.52 239 VAL C CA 1
ATOM 7313 C C . VAL C 1 239 ? -4.044 23.992 117.008 1.00 23.45 239 VAL C C 1
ATOM 7314 O O . VAL C 1 239 ? -4.587 24.850 117.709 1.00 22.64 239 VAL C O 1
ATOM 7318 N N . LYS C 1 240 ? -4.015 22.675 117.258 1.00 28.37 240 LYS C N 1
ATOM 7319 C CA . LYS C 1 240 ? -4.664 22.041 118.409 1.00 33.11 240 LYS C CA 1
ATOM 7320 C C . LYS C 1 240 ? -4.585 22.849 119.686 1.00 32.84 240 LYS C C 1
ATOM 7321 O O . LYS C 1 240 ? -5.603 23.335 120.180 1.00 33.54 240 LYS C O 1
ATOM 7327 N N . GLY C 1 241 ? -3.358 23.047 120.160 1.00 33.39 241 GLY C N 1
ATOM 7328 C CA . GLY C 1 241 ? -3.163 23.797 121.384 1.00 35.29 241 GLY C CA 1
ATOM 7329 C C . GLY C 1 241 ? -3.033 25.292 121.174 1.00 35.63 241 GLY C C 1
ATOM 7330 O O . GLY C 1 241 ? -3.239 26.060 122.113 1.00 36.51 241 GLY C O 1
ATOM 7331 N N . GLY C 1 242 ? -2.700 25.727 119.954 1.00 35.58 242 GLY C N 1
ATOM 7332 C CA . GLY C 1 242 ? -2.530 27.139 119.669 1.00 35.31 242 GLY C CA 1
ATOM 7333 C C . GLY C 1 242 ? -1.054 27.492 119.734 1.00 36.15 242 GLY C C 1
ATOM 7334 O O . GLY C 1 242 ? -0.301 26.955 120.548 1.00 36.82 242 GLY C O 1
ATOM 7335 N N . LEU C 1 243 ? -0.614 28.377 118.839 1.00 35.88 243 LEU C N 1
ATOM 7336 C CA . LEU C 1 243 ? 0.772 28.803 118.805 1.00 36.17 243 LEU C CA 1
ATOM 7337 C C . LEU C 1 243 ? 1.149 29.663 120.006 1.00 37.12 243 LEU C C 1
ATOM 7338 O O . LEU C 1 243 ? 0.428 30.586 120.389 1.00 37.37 243 LEU C O 1
ATOM 7343 N N . SER C 1 244 ? 2.277 29.324 120.632 1.00 38.46 244 SER C N 1
ATOM 7344 C CA . SER C 1 244 ? 2.784 30.076 121.774 1.00 40.20 244 SER C CA 1
ATOM 7345 C C . SER C 1 244 ? 3.755 31.168 121.300 1.00 40.47 244 SER C C 1
ATOM 7346 O O . SER C 1 244 ? 4.400 31.853 122.102 1.00 41.51 244 SER C O 1
ATOM 7349 N N . VAL C 1 245 ? 3.916 31.304 119.977 1.00 40.37 245 VAL C N 1
ATOM 7350 C CA . VAL C 1 245 ? 4.786 32.305 119.376 1.00 39.76 245 VAL C CA 1
ATOM 7351 C C . VAL C 1 245 ? 4.317 33.710 119.742 1.00 40.16 245 VAL C C 1
ATOM 7352 O O . VAL C 1 245 ? 3.232 34.193 119.395 1.00 39.88 245 VAL C O 1
ATOM 7356 N N . ILE C 1 246 ? 5.230 34.285 120.519 1.00 41.51 246 ILE C N 1
ATOM 7357 C CA . ILE C 1 246 ? 5.123 35.624 121.086 1.00 43.00 246 ILE C CA 1
ATOM 7358 C C . ILE C 1 246 ? 4.353 36.700 120.329 1.00 43.93 246 ILE C C 1
ATOM 7359 O O . ILE C 1 246 ? 4.679 37.091 119.208 1.00 45.15 246 ILE C O 1
ATOM 7364 N N . LYS C 1 247 ? 3.306 37.167 121.010 1.00 42.90 247 LYS C N 1
ATOM 7365 C CA . LYS C 1 247 ? 2.469 38.205 120.451 1.00 41.40 247 LYS C CA 1
ATOM 7366 C C . LYS C 1 247 ? 3.237 39.479 120.817 1.00 40.04 247 LYS C C 1
ATOM 7367 O O . LYS C 1 247 ? 3.466 39.758 122.000 1.00 40.46 247 LYS C O 1
ATOM 7373 N N . PRO C 1 248 ? 3.721 40.240 119.825 1.00 38.75 248 PRO C N 1
ATOM 7374 C CA . PRO C 1 248 ? 4.368 41.537 120.007 1.00 39.21 248 PRO C CA 1
ATOM 7375 C C . PRO C 1 248 ? 3.503 42.758 120.352 1.00 40.90 248 PRO C C 1
ATOM 7376 O O . PRO C 1 248 ? 2.753 42.741 121.337 1.00 41.30 248 PRO C O 1
ATOM 7380 N N . ILE C 1 297 ? 14.672 47.120 103.834 1.00 32.79 297 ILE C N 1
ATOM 7381 C CA . ILE C 1 297 ? 13.637 46.121 103.571 1.00 34.52 297 ILE C CA 1
ATOM 7382 C C . ILE C 1 297 ? 13.437 45.191 104.759 1.00 35.32 297 ILE C C 1
ATOM 7383 O O . ILE C 1 297 ? 12.283 44.958 105.142 1.00 36.57 297 ILE C O 1
ATOM 7388 N N . CYS C 1 298 ? 14.494 44.653 105.408 1.00 34.84 298 CYS C N 1
ATOM 7389 C CA . CYS C 1 298 ? 14.287 43.791 106.581 1.00 35.70 298 CYS C CA 1
ATOM 7390 C C . CYS C 1 298 ? 13.751 44.637 107.764 1.00 36.21 298 CYS C C 1
ATOM 7391 O O . CYS C 1 298 ? 13.440 44.159 108.864 1.00 36.84 298 CYS C O 1
ATOM 7394 N N . THR C 1 299 ? 13.702 45.947 107.496 1.00 35.25 299 THR C N 1
ATOM 7395 C CA . THR C 1 299 ? 13.254 47.003 108.367 1.00 36.33 299 THR C CA 1
ATOM 7396 C C . THR C 1 299 ? 11.965 47.627 107.855 1.00 34.68 299 THR C C 1
ATOM 7397 O O . THR C 1 299 ? 11.182 48.122 108.659 1.00 36.48 299 THR C O 1
ATOM 7401 N N . MET C 1 300 ? 11.729 47.616 106.535 1.00 33.92 300 MET C N 1
ATOM 7402 C CA . MET C 1 300 ? 10.540 48.184 105.895 1.00 32.06 300 MET C CA 1
ATOM 7403 C C . MET C 1 300 ? 9.213 47.862 106.569 1.00 29.74 300 MET C C 1
ATOM 7404 O O . MET C 1 300 ? 8.902 46.699 106.851 1.00 33.11 300 MET C O 1
ATOM 7409 N N . ARG C 1 301 ? 8.455 48.915 106.896 1.00 26.89 301 ARG C N 1
ATOM 7410 C CA . ARG C 1 301 ? 7.155 48.759 107.542 1.00 24.23 301 ARG C CA 1
ATOM 7411 C C . ARG C 1 301 ? 6.202 48.307 106.454 1.00 22.70 301 ARG C C 1
ATOM 7412 O O . ARG C 1 301 ? 6.052 48.983 105.430 1.00 22.28 301 ARG C O 1
ATOM 7420 N N . LEU C 1 302 ? 5.594 47.141 106.670 1.00 20.79 302 LEU C N 1
ATOM 7421 C CA . LEU C 1 302 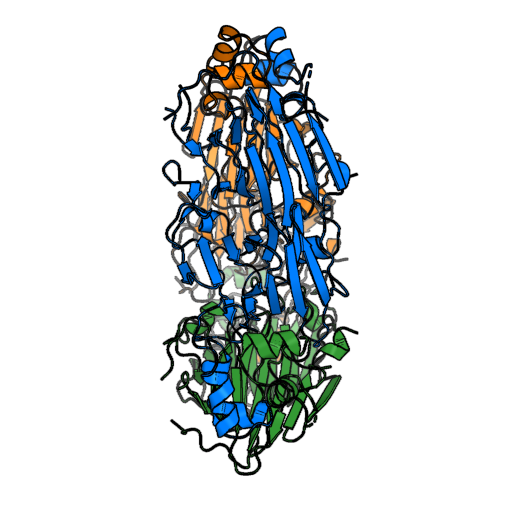? 4.668 46.622 105.689 1.00 20.92 302 LEU C CA 1
ATOM 7422 C C . LEU C 1 302 ? 3.296 46.238 106.239 1.00 18.27 302 LEU C C 1
ATOM 7423 O O . LEU C 1 302 ? 2.715 45.186 105.982 1.00 17.26 302 LEU C O 1
ATOM 7428 N N . ARG C 1 303 ? 2.775 47.240 106.947 1.00 17.18 303 ARG C N 1
ATOM 7429 C CA . ARG C 1 303 ? 1.489 47.238 107.612 1.00 15.63 303 ARG C CA 1
ATOM 7430 C C . ARG C 1 303 ? 1.026 48.693 107.750 1.00 16.18 303 ARG C C 1
ATOM 7431 O O . ARG C 1 303 ? 1.655 49.488 108.448 1.00 15.18 303 ARG C O 1
ATOM 7439 N N . HIS C 1 304 ? -0.083 49.075 107.115 1.00 15.26 304 HIS C N 1
ATOM 7440 C CA . HIS C 1 304 ? -0.590 50.431 107.197 1.00 14.97 304 HIS C CA 1
ATOM 7441 C C . HIS C 1 304 ? -2.109 50.420 107.319 1.00 16.87 304 HIS C C 1
ATOM 7442 O O . HIS C 1 304 ? -2.794 50.000 106.393 1.00 19.43 304 HIS C O 1
ATOM 7449 N N . ASN C 1 305 ? -2.685 50.919 108.413 1.00 17.09 305 ASN C N 1
ATOM 7450 C CA . ASN C 1 305 ? -4.133 50.910 108.625 1.00 17.60 305 ASN C CA 1
ATOM 7451 C C . ASN C 1 305 ? -4.980 51.943 107.903 1.00 17.10 305 ASN C C 1
ATOM 7452 O O . ASN C 1 305 ? -4.879 53.138 108.179 1.00 18.29 305 ASN C O 1
ATOM 7457 N N . ILE C 1 306 ? -5.840 51.479 106.992 1.00 16.95 306 ILE C N 1
ATOM 7458 C CA . ILE C 1 306 ? -6.712 52.388 106.267 1.00 18.56 306 ILE C CA 1
ATOM 7459 C C . ILE C 1 306 ? -8.185 52.274 106.627 1.00 21.58 306 ILE C C 1
ATOM 7460 O O . ILE C 1 306 ? -8.978 53.092 106.170 1.00 22.98 306 ILE C O 1
ATOM 7465 N N . GLY C 1 307 ? -8.596 51.289 107.421 1.00 23.83 307 GLY C N 1
ATOM 7466 C CA . GLY C 1 307 ? -9.997 51.141 107.782 1.00 26.60 307 GLY C CA 1
ATOM 7467 C C . GLY C 1 307 ? -10.359 51.715 109.139 1.00 30.03 307 GLY C C 1
ATOM 7468 O O . GLY C 1 307 ? -11.168 52.645 109.213 1.00 32.05 307 GLY C O 1
ATOM 7469 N N . GLN C 1 308 ? -9.812 51.202 110.237 1.00 33.27 308 GLN C N 1
ATOM 7470 C CA . GLN C 1 308 ? -10.144 51.717 111.556 1.00 37.36 308 GLN C CA 1
ATOM 7471 C C . GLN C 1 308 ? -9.079 52.692 112.013 1.00 38.98 308 GLN C C 1
ATOM 7472 O O . GLN C 1 308 ? -8.244 52.420 112.881 1.00 40.58 308 GLN C O 1
ATOM 7478 N N . THR C 1 309 ? -9.136 53.877 111.407 1.00 41.20 309 THR C N 1
ATOM 7479 C CA . THR C 1 309 ? -8.198 54.964 111.680 1.00 43.27 309 THR C CA 1
ATOM 7480 C C . THR C 1 309 ? -8.946 56.085 112.382 1.00 44.60 309 THR C C 1
ATOM 7481 O O . THR C 1 309 ? -9.818 55.805 113.222 1.00 47.31 309 THR C O 1
ATOM 7485 N N . SER C 1 310 ? -8.599 57.352 112.126 1.00 45.05 310 SER C N 1
ATOM 7486 C CA . SER C 1 310 ? -9.200 58.579 112.683 1.00 44.89 310 SER C CA 1
ATOM 7487 C C . SER C 1 310 ? -8.509 59.765 111.976 1.00 42.89 310 SER C C 1
ATOM 7488 O O . SER C 1 310 ? -8.628 60.937 112.368 1.00 44.19 310 SER C O 1
ATOM 7491 N N . SER C 1 311 ? -7.772 59.443 110.902 1.00 39.43 311 SER C N 1
ATOM 7492 C CA . SER C 1 311 ? -7.037 60.419 110.129 1.00 37.11 311 SER C CA 1
ATOM 7493 C C . SER C 1 311 ? -7.497 60.324 108.693 1.00 33.86 311 SER C C 1
ATOM 7494 O O . SER C 1 311 ? -6.703 59.972 107.813 1.00 36.84 311 SER C O 1
ATOM 7497 N N . PRO C 1 312 ? -8.771 60.598 108.383 1.00 30.17 312 PRO C N 1
ATOM 7498 C CA . PRO C 1 312 ? -9.330 60.356 107.057 1.00 28.82 312 PRO C CA 1
ATOM 7499 C C . PRO C 1 312 ? -8.739 61.358 106.083 1.00 26.62 312 PRO C C 1
ATOM 7500 O O . PRO C 1 312 ? -8.418 62.471 106.497 1.00 25.39 312 PRO C O 1
ATOM 7504 N N . ASP C 1 313 ? -8.494 60.986 104.822 1.00 25.71 313 ASP C N 1
ATOM 7505 C CA . ASP C 1 313 ? -7.932 61.965 103.900 1.00 27.24 313 ASP C CA 1
ATOM 7506 C C . ASP C 1 313 ? -8.952 63.074 103.719 1.00 25.95 313 ASP C C 1
ATOM 7507 O O . ASP C 1 313 ? -8.659 64.254 103.877 1.00 26.04 313 ASP C O 1
ATOM 7512 N N . ILE C 1 314 ? -10.185 62.631 103.493 1.00 25.39 314 ILE C N 1
ATOM 7513 C CA . ILE C 1 314 ? -11.328 63.496 103.340 1.00 24.32 314 ILE C CA 1
ATOM 7514 C C . ILE C 1 314 ? -12.245 62.962 104.435 1.00 26.09 314 ILE C C 1
ATOM 7515 O O . ILE C 1 314 ? -12.240 61.783 104.822 1.00 26.84 314 ILE C O 1
ATOM 7520 N N . TYR C 1 315 ? -12.972 63.916 105.004 1.00 28.22 315 TYR C N 1
ATOM 7521 C CA . TYR C 1 315 ? -13.945 63.658 106.047 1.00 28.40 315 TYR C CA 1
ATOM 7522 C C . TYR C 1 315 ? -15.015 64.744 105.968 1.00 29.20 315 TYR C C 1
ATOM 7523 O O . TYR C 1 315 ? -14.753 65.953 105.966 1.00 31.14 315 TYR C O 1
ATOM 7532 N N . ASN C 1 316 ? -16.243 64.245 105.897 1.00 27.10 316 ASN C N 1
ATOM 7533 C CA . ASN C 1 316 ? -17.420 65.077 105.849 1.00 26.49 316 ASN C CA 1
ATOM 7534 C C . ASN C 1 316 ? -18.384 64.463 106.868 1.00 25.77 316 ASN C C 1
ATOM 7535 O O . ASN C 1 316 ? -18.888 63.352 106.713 1.00 24.17 316 ASN C O 1
ATOM 7540 N N . PRO C 1 317 ? -18.679 65.162 107.967 1.00 25.11 317 PRO C N 1
ATOM 7541 C CA . PRO C 1 317 ? -19.527 64.650 109.025 1.00 24.32 317 PRO C CA 1
ATOM 7542 C C . PRO C 1 317 ? -20.966 64.472 108.554 1.00 23.33 317 PRO C C 1
ATOM 7543 O O . PRO C 1 317 ? -21.774 63.837 109.229 1.00 24.39 317 PRO C O 1
ATOM 7547 N N . GLN C 1 318 ? -21.318 64.988 107.383 1.00 22.26 318 GLN C N 1
ATOM 7548 C CA . GLN C 1 318 ? -22.680 64.845 106.918 1.00 24.69 318 GLN C CA 1
ATOM 7549 C C . GLN C 1 318 ? -22.718 63.950 105.694 1.00 24.24 318 GLN C C 1
ATOM 7550 O O . GLN C 1 318 ? -23.795 63.661 105.165 1.00 26.19 318 GLN C O 1
ATOM 7556 N N . ALA C 1 319 ? -21.563 63.478 105.220 1.00 23.44 319 ALA C N 1
ATOM 7557 C CA . ALA C 1 319 ? -21.573 62.629 104.042 1.00 23.63 319 ALA C CA 1
ATOM 7558 C C . ALA C 1 319 ? -20.812 61.353 104.218 1.00 22.49 319 ALA C C 1
ATOM 7559 O O . ALA C 1 319 ? -21.202 60.341 103.638 1.00 22.49 319 ALA C O 1
ATOM 7561 N N . GLY C 1 320 ? -19.717 61.408 104.972 1.00 21.12 320 GLY C N 1
ATOM 7562 C CA . GLY C 1 320 ? -18.929 60.220 105.221 1.00 20.63 320 GLY C CA 1
ATOM 7563 C C . GLY C 1 320 ? -17.459 60.546 105.333 1.00 20.07 320 GLY C C 1
ATOM 7564 O O . GLY C 1 320 ? -17.078 61.579 105.871 1.00 19.81 320 GLY C O 1
ATOM 7565 N N . SER C 1 321 ? -16.624 59.635 104.833 1.00 19.88 321 SER C N 1
ATOM 7566 C CA . SER C 1 321 ? -15.177 59.792 104.863 1.00 17.34 321 SER C CA 1
ATOM 7567 C C . SER C 1 321 ? -14.559 58.832 103.871 1.00 15.65 321 SER C C 1
ATOM 7568 O O . SER C 1 321 ? -15.162 57.852 103.460 1.00 13.35 321 SER C O 1
ATOM 7571 N N . VAL C 1 322 ? -13.320 59.132 103.499 1.00 17.40 322 VAL C N 1
ATOM 7572 C CA . VAL C 1 322 ? -12.531 58.360 102.557 1.00 15.23 322 VAL C CA 1
ATOM 7573 C C . VAL C 1 322 ? -11.062 58.540 102.938 1.00 16.16 322 VAL C C 1
ATOM 7574 O O . VAL C 1 322 ? -10.591 59.652 103.203 1.00 15.29 322 VAL C O 1
ATOM 7578 N N . THR C 1 323 ? -10.340 57.422 102.978 1.00 16.63 323 THR C N 1
ATOM 7579 C CA . THR C 1 323 ? -8.910 57.383 103.284 1.00 16.92 323 THR C CA 1
ATOM 7580 C C . THR C 1 323 ? -8.220 56.663 102.138 1.00 18.05 323 THR C C 1
ATOM 7581 O O . THR C 1 323 ? -8.813 55.827 101.455 1.00 19.17 323 THR C O 1
ATOM 7585 N N . THR C 1 324 ? -6.968 57.024 101.868 1.00 17.00 324 THR C N 1
ATOM 7586 C CA . THR C 1 324 ? -6.196 56.377 100.820 1.00 17.26 324 THR C CA 1
ATOM 7587 C C . THR C 1 324 ? -4.811 56.146 101.397 1.00 18.35 324 THR C C 1
ATOM 7588 O O . THR C 1 324 ? -4.358 56.841 102.322 1.00 20.81 324 THR C O 1
ATOM 7592 N N . ALA C 1 325 ? -4.149 55.116 100.874 1.00 15.46 325 ALA C N 1
ATOM 7593 C CA . ALA C 1 325 ? -2.817 54.791 101.321 1.00 15.00 325 ALA C CA 1
ATOM 7594 C C . ALA C 1 325 ? -2.003 54.651 100.071 1.00 14.68 325 ALA C C 1
ATOM 7595 O O . ALA C 1 325 ? -2.243 53.767 99.255 1.00 16.95 325 ALA C O 1
ATOM 7597 N N . THR C 1 326 ? -1.127 55.618 99.838 1.00 15.40 326 THR C N 1
ATOM 7598 C CA . THR C 1 326 ? -0.243 55.609 98.681 1.00 13.46 326 THR C CA 1
ATOM 7599 C C . THR C 1 326 ? 1.153 55.393 99.210 1.00 13.73 326 THR C C 1
ATOM 7600 O O . THR C 1 326 ? 1.355 55.363 100.427 1.00 13.89 326 THR C O 1
ATOM 7604 N N . SER C 1 327 ? 2.144 55.272 98.325 1.00 14.04 327 SER C N 1
ATOM 7605 C CA . SER C 1 327 ? 3.528 55.060 98.761 1.00 17.87 327 SER C CA 1
ATOM 7606 C C . SER C 1 327 ? 4.100 56.193 99.582 1.00 19.26 327 SER C C 1
ATOM 7607 O O . SER C 1 327 ? 4.979 55.995 100.421 1.00 19.09 327 SER C O 1
ATOM 7610 N N . LEU C 1 328 ? 3.514 57.372 99.325 1.00 22.37 328 LEU C N 1
ATOM 7611 C CA . LEU C 1 328 ? 3.824 58.632 99.981 1.00 22.63 328 LEU C CA 1
ATOM 7612 C C . LEU C 1 328 ? 3.881 58.448 101.501 1.00 22.29 328 LEU C C 1
ATOM 7613 O O . LEU C 1 328 ? 4.884 58.757 102.147 1.00 22.00 328 LEU C O 1
ATOM 7618 N N . ASP C 1 329 ? 2.801 57.827 102.007 1.00 22.37 329 ASP C N 1
ATOM 7619 C CA . ASP C 1 329 ? 2.608 57.523 103.422 1.00 24.11 329 ASP C CA 1
ATOM 7620 C C . ASP C 1 329 ? 2.850 56.056 103.804 1.00 22.45 329 ASP C C 1
ATOM 7621 O O . ASP C 1 329 ? 2.924 55.700 104.991 1.00 23.09 329 ASP C O 1
ATOM 7626 N N . PHE C 1 330 ? 3.004 55.183 102.804 1.00 20.05 330 PHE C N 1
ATOM 7627 C CA . PHE C 1 330 ? 3.248 53.773 103.060 1.00 17.67 330 PHE C CA 1
ATOM 7628 C C . PHE C 1 330 ? 4.310 53.314 102.073 1.00 15.93 330 PHE C C 1
ATOM 7629 O O . PHE C 1 330 ? 3.993 52.663 101.079 1.00 15.15 330 PHE C O 1
ATOM 7637 N N . PRO C 1 331 ? 5.581 53.630 102.280 1.00 14.71 331 PRO C N 1
ATOM 7638 C CA . PRO C 1 331 ? 6.646 53.422 101.323 1.00 14.60 331 PRO C CA 1
ATOM 7639 C C . PRO C 1 331 ? 6.831 52.004 100.831 1.00 15.03 331 PRO C C 1
ATOM 7640 O O . PRO C 1 331 ? 7.289 51.864 99.701 1.00 17.44 331 PRO C O 1
ATOM 7644 N N . ALA C 1 332 ? 6.491 50.939 101.579 1.00 12.10 332 ALA C N 1
ATOM 7645 C CA . ALA C 1 332 ? 6.649 49.582 101.063 1.00 10.08 332 ALA C CA 1
ATOM 7646 C C . ALA C 1 332 ? 5.834 49.384 99.797 1.00 11.38 332 ALA C C 1
ATOM 7647 O O . ALA C 1 332 ? 6.149 48.550 98.962 1.00 10.78 332 ALA C O 1
ATOM 7649 N N . LEU C 1 333 ? 4.783 50.186 99.642 1.00 11.77 333 LEU C N 1
ATOM 7650 C CA . LEU C 1 333 ? 3.920 50.130 98.486 1.00 12.80 333 LEU C CA 1
ATOM 7651 C C . LEU C 1 333 ? 4.618 50.480 97.162 1.00 13.72 333 LEU C C 1
ATOM 7652 O O . LEU C 1 333 ? 4.107 50.114 96.103 1.00 15.39 333 LEU C O 1
ATOM 7657 N N . SER C 1 334 ? 5.783 51.146 97.110 1.00 14.64 334 SER C N 1
ATOM 7658 C CA . SER C 1 334 ? 6.429 51.415 95.817 1.00 17.35 334 SER C CA 1
ATOM 7659 C C . SER C 1 334 ? 7.057 50.147 95.253 1.00 18.85 334 SER C C 1
ATOM 7660 O O . SER C 1 334 ? 7.371 50.045 94.064 1.00 19.82 334 SER C O 1
ATOM 7663 N N . TRP C 1 335 ? 7.214 49.156 96.138 1.00 19.85 335 TRP C N 1
ATOM 7664 C CA . TRP C 1 335 ? 7.765 47.871 95.780 1.00 20.43 335 TRP C CA 1
ATOM 7665 C C . TRP C 1 335 ? 6.710 47.112 95.011 1.00 20.40 335 TRP C C 1
ATOM 7666 O O . TRP C 1 335 ? 7.006 46.366 94.082 1.00 23.73 335 TRP C O 1
ATOM 7677 N N . LEU C 1 336 ? 5.454 47.371 95.357 1.00 17.09 336 LEU C N 1
ATOM 7678 C CA . LEU C 1 336 ? 4.342 46.705 94.730 1.00 13.10 336 LEU C CA 1
ATOM 7679 C C . LEU C 1 336 ? 3.736 47.371 93.522 1.00 13.12 336 LEU C C 1
ATOM 7680 O O . LEU C 1 336 ? 3.188 46.683 92.659 1.00 13.79 336 LEU C O 1
ATOM 7685 N N . ARG C 1 337 ? 3.805 48.709 93.486 1.00 14.42 337 ARG C N 1
ATOM 7686 C CA . ARG C 1 337 ? 3.248 49.534 92.417 1.00 15.72 337 ARG C CA 1
ATOM 7687 C C . ARG C 1 337 ? 1.735 49.350 92.496 1.00 17.09 337 ARG C C 1
ATOM 7688 O O . ARG C 1 337 ? 1.064 49.320 91.467 1.00 17.95 337 ARG C O 1
ATOM 7696 N N . LEU C 1 338 ? 1.218 49.185 93.734 1.00 14.15 338 LEU C N 1
ATOM 7697 C CA . LEU C 1 338 ? -0.193 48.978 94.044 1.00 12.02 338 LEU C CA 1
ATOM 7698 C C . LEU C 1 338 ? -0.650 49.887 95.171 1.00 12.72 338 LEU C C 1
ATOM 7699 O O . LEU C 1 338 ? 0.123 50.236 96.057 1.00 11.88 338 LEU C O 1
ATOM 7704 N N . SER C 1 339 ? -1.940 50.244 95.148 1.00 12.46 339 SER C N 1
ATOM 7705 C CA . SER C 1 339 ? -2.520 51.146 96.123 1.00 11.37 339 SER C CA 1
ATOM 7706 C C . SER C 1 339 ? -3.875 50.638 96.569 1.00 10.37 339 SER C C 1
ATOM 7707 O O . SER C 1 339 ? -4.361 49.630 96.060 1.00 9.75 339 SER C O 1
ATOM 7710 N N . ALA C 1 340 ? -4.452 51.366 97.530 1.00 7.74 340 ALA C N 1
ATOM 7711 C CA . ALA C 1 340 ? -5.749 51.068 98.092 1.00 9.92 340 ALA C CA 1
ATOM 7712 C C . ALA C 1 340 ? -6.455 52.237 98.797 1.00 10.77 340 ALA C C 1
ATOM 7713 O O . ALA C 1 340 ? -5.864 53.031 99.517 1.00 13.58 340 ALA C O 1
ATOM 7715 N N . GLU C 1 341 ? -7.768 52.326 98.650 1.00 11.77 341 GLU C N 1
ATOM 7716 C CA . GLU C 1 341 ? -8.597 53.365 99.237 1.00 12.31 341 GLU C CA 1
ATOM 7717 C C . GLU C 1 341 ? -9.730 52.783 100.108 1.00 13.06 341 GLU C C 1
ATOM 7718 O O . GLU C 1 341 ? -10.341 51.780 99.748 1.00 13.80 341 GLU C O 1
ATOM 7724 N N . PHE C 1 342 ? -10.013 53.312 101.302 1.00 13.93 342 PHE C N 1
ATOM 7725 C CA . PHE C 1 342 ? -11.110 52.833 102.140 1.00 15.37 342 PHE C CA 1
ATOM 7726 C C . PHE C 1 342 ? -12.161 53.922 102.288 1.00 15.73 342 PHE C C 1
ATOM 7727 O O . PHE C 1 342 ? -11.818 55.010 102.734 1.00 17.24 342 PHE C O 1
ATOM 7735 N N . GLY C 1 343 ? -13.446 53.685 102.013 1.00 17.63 343 GLY C N 1
ATOM 7736 C CA . GLY C 1 343 ? -14.419 54.752 102.181 1.00 16.39 343 GLY C CA 1
ATOM 7737 C C . GLY C 1 343 ? -15.693 54.320 102.871 1.00 15.49 343 GLY C C 1
ATOM 7738 O O . GLY C 1 343 ? -16.188 53.227 102.637 1.00 16.24 343 GLY C O 1
ATOM 7739 N N . SER C 1 344 ? -16.228 55.199 103.713 1.00 14.97 344 SER C N 1
ATOM 7740 C CA . SER C 1 344 ? -17.443 54.979 104.465 1.00 14.23 344 SER C CA 1
ATOM 7741 C C . SER C 1 344 ? -18.422 56.037 103.994 1.00 16.87 344 SER C C 1
ATOM 7742 O O . SER C 1 344 ? -18.139 57.220 104.169 1.00 20.31 344 SER C O 1
ATOM 7745 N N . LEU C 1 345 ? -19.571 55.662 103.415 1.00 16.68 345 LEU C N 1
ATOM 7746 C CA . LEU C 1 345 ? -20.573 56.612 102.922 1.00 16.69 345 LEU C CA 1
ATOM 7747 C C . LEU C 1 345 ? -21.976 56.600 103.559 1.00 17.95 345 LEU C C 1
ATOM 7748 O O . LEU C 1 345 ? -22.680 55.600 103.433 1.00 16.30 345 LEU C O 1
ATOM 7753 N N . ARG C 1 346 ? -22.443 57.691 104.222 1.00 18.61 346 ARG C N 1
ATOM 7754 C CA . ARG C 1 346 ? -23.770 57.768 104.869 1.00 17.65 346 ARG C CA 1
ATOM 7755 C C . ARG C 1 346 ? -24.900 57.525 103.903 1.00 18.20 346 ARG C C 1
ATOM 7756 O O . ARG C 1 346 ? -24.708 57.699 102.704 1.00 17.95 346 ARG C O 1
ATOM 7764 N N . LYS C 1 347 ? -26.080 57.131 104.386 1.00 18.90 347 LYS C N 1
ATOM 7765 C CA . LYS C 1 347 ? -27.216 56.873 103.504 1.00 20.61 347 LYS C CA 1
ATOM 7766 C C . LYS C 1 347 ? -27.526 58.103 102.708 1.00 20.24 347 LYS C C 1
ATOM 7767 O O . LYS C 1 347 ? -27.551 59.220 103.219 1.00 19.12 347 LYS C O 1
ATOM 7773 N N . ASN C 1 348 ? -27.668 57.785 101.425 1.00 21.23 348 ASN C N 1
ATOM 7774 C CA . ASN C 1 348 ? -27.960 58.727 100.356 1.00 23.42 348 ASN C CA 1
ATOM 7775 C C . ASN C 1 348 ? -26.865 59.728 100.010 1.00 23.39 348 ASN C C 1
ATOM 7776 O O . ASN C 1 348 ? -27.023 60.452 99.016 1.00 23.56 348 ASN C O 1
ATOM 7781 N N . ALA C 1 349 ? -25.750 59.769 100.777 1.00 19.99 349 ALA C N 1
ATOM 7782 C CA . ALA C 1 349 ? -24.632 60.653 100.483 1.00 18.12 349 ALA C CA 1
ATOM 7783 C C . ALA C 1 349 ? -23.985 60.147 99.195 1.00 19.55 349 ALA C C 1
ATOM 7784 O O . ALA C 1 349 ? -24.376 59.087 98.673 1.00 20.01 349 ALA C O 1
ATOM 7786 N N . MET C 1 350 ? -22.955 60.807 98.658 1.00 19.17 350 MET C N 1
ATOM 7787 C CA . MET C 1 350 ? -22.404 60.332 97.391 1.00 18.38 350 MET C CA 1
ATOM 7788 C C . MET C 1 350 ? -20.959 60.694 97.106 1.00 17.19 350 MET C C 1
ATOM 7789 O O . MET C 1 350 ? -20.394 61.509 97.832 1.00 20.44 350 MET C O 1
ATOM 7794 N N . PHE C 1 351 ? -20.281 60.028 96.169 1.00 15.30 351 PHE C N 1
ATOM 7795 C CA . PHE C 1 351 ? -18.938 60.465 95.827 1.00 15.13 351 PHE C CA 1
ATOM 7796 C C . PHE C 1 351 ? -19.109 60.814 94.355 1.00 14.19 351 PHE C C 1
ATOM 7797 O O . PHE C 1 351 ? -19.660 60.064 93.544 1.00 14.26 351 PHE C O 1
ATOM 7805 N N . VAL C 1 352 ? -18.749 62.067 94.079 1.00 12.49 352 VAL C N 1
ATOM 7806 C CA . VAL C 1 352 ? -18.846 62.680 92.753 1.00 11.14 352 VAL C CA 1
ATOM 7807 C C . VAL C 1 352 ? -18.337 61.889 91.566 1.00 12.05 352 VAL C C 1
ATOM 7808 O O . VAL C 1 352 ? -17.449 61.055 91.732 1.00 14.03 352 VAL C O 1
ATOM 7812 N N . PRO C 1 353 ? -18.854 62.071 90.347 1.00 11.58 353 PRO C N 1
ATOM 7813 C CA . PRO C 1 353 ? -18.331 61.401 89.162 1.00 11.26 353 PRO C CA 1
ATOM 7814 C C . PRO C 1 353 ? -16.843 61.663 89.124 1.00 12.36 353 PRO C C 1
ATOM 7815 O O . PRO C 1 353 ? -16.423 62.768 89.477 1.00 16.57 353 PRO C O 1
ATOM 7819 N N . HIS C 1 354 ? -16.031 60.639 88.887 1.00 13.28 354 HIS C N 1
ATOM 7820 C CA . HIS C 1 354 ? -14.588 60.836 88.827 1.00 13.39 354 HIS C CA 1
ATOM 7821 C C . HIS C 1 354 ? -13.918 59.725 88.054 1.00 15.61 354 HIS C C 1
ATOM 7822 O O . HIS C 1 354 ? -14.536 58.720 87.689 1.00 14.63 354 HIS C O 1
ATOM 7829 N N . TYR C 1 355 ? -12.636 59.955 87.759 1.00 16.00 355 TYR C N 1
ATOM 7830 C CA . TYR C 1 355 ? -11.869 58.939 87.063 1.00 14.91 355 TYR C CA 1
ATOM 7831 C C . TYR C 1 355 ? -10.466 58.885 87.614 1.00 14.37 355 TYR C C 1
ATOM 7832 O O . TYR C 1 355 ? -10.055 59.788 88.334 1.00 15.50 355 TYR C O 1
ATOM 7841 N N . ASN C 1 356 ? -9.793 57.758 87.345 1.00 14.27 356 ASN C N 1
ATOM 7842 C CA . ASN C 1 356 ? -8.422 57.523 87.770 1.00 12.10 356 ASN C CA 1
ATOM 7843 C C . ASN C 1 356 ? -7.597 57.664 86.500 1.00 12.14 356 ASN C C 1
ATOM 7844 O O . ASN C 1 356 ? -7.761 56.927 85.519 1.00 11.74 356 ASN C O 1
ATOM 7849 N N . LEU C 1 357 ? -6.739 58.679 86.495 1.00 11.25 357 LEU C N 1
ATOM 7850 C CA . LEU C 1 357 ? -5.901 58.943 85.342 1.00 12.01 357 LEU C CA 1
ATOM 7851 C C . LEU C 1 357 ? -4.920 57.827 85.009 1.00 11.78 357 LEU C C 1
ATOM 7852 O O . LEU C 1 357 ? -4.865 57.376 83.870 1.00 10.23 357 LEU C O 1
ATOM 7857 N N . ASN C 1 358 ? -4.203 57.347 86.034 1.00 10.13 358 ASN C N 1
ATOM 7858 C CA . ASN C 1 358 ? -3.189 56.323 85.899 1.00 8.12 358 ASN C CA 1
ATOM 7859 C C . ASN C 1 358 ? -3.403 54.992 86.623 1.00 8.43 358 ASN C C 1
ATOM 7860 O O . ASN C 1 358 ? -2.427 54.382 87.067 1.00 7.68 358 ASN C O 1
ATOM 7865 N N . ALA C 1 359 ? -4.635 54.486 86.771 1.00 7.21 359 ALA C N 1
ATOM 7866 C CA . ALA C 1 359 ? -4.845 53.228 87.480 1.00 6.11 359 ALA C CA 1
ATOM 7867 C C . ALA C 1 359 ? -6.161 52.509 87.239 1.00 6.60 359 ALA C C 1
ATOM 7868 O O . ALA C 1 359 ? -7.101 53.101 86.717 1.00 6.91 359 ALA C O 1
ATOM 7870 N N . ASN C 1 360 ? -6.159 51.202 87.581 1.00 7.35 360 ASN C N 1
ATOM 7871 C CA . ASN C 1 360 ? -7.303 50.306 87.483 1.00 6.58 360 ASN C CA 1
ATOM 7872 C C . ASN C 1 360 ? -7.765 50.053 88.888 1.00 8.86 360 ASN C C 1
ATOM 7873 O O . ASN C 1 360 ? -6.974 49.657 89.733 1.00 10.95 360 ASN C O 1
ATOM 7878 N N . SER C 1 361 ? -9.052 50.280 89.137 1.00 11.42 361 SER C N 1
ATOM 7879 C CA . SER C 1 361 ? -9.650 50.101 90.455 1.00 11.21 361 SER C CA 1
ATOM 7880 C C . SER C 1 361 ? -10.455 48.820 90.497 1.00 10.93 361 SER C C 1
ATOM 7881 O O . SER C 1 361 ? -11.104 48.427 89.536 1.00 13.94 361 SER C O 1
ATOM 7884 N N . ILE C 1 362 ? -10.396 48.131 91.622 1.00 10.20 362 ILE C N 1
ATOM 7885 C CA . ILE C 1 362 ? -11.123 46.896 91.821 1.00 8.40 362 ILE C CA 1
ATOM 7886 C C . ILE C 1 362 ? -11.839 47.216 93.116 1.00 8.15 362 ILE C C 1
ATOM 7887 O O . ILE C 1 362 ? -11.233 47.153 94.184 1.00 9.32 362 ILE C O 1
ATOM 7892 N N . ILE C 1 363 ? -13.114 47.606 93.013 1.00 6.12 363 ILE C N 1
ATOM 7893 C CA . ILE C 1 363 ? -13.890 47.977 94.196 1.00 7.94 363 ILE C CA 1
ATOM 7894 C C . ILE C 1 363 ? -14.611 46.781 94.785 1.00 8.21 363 ILE C C 1
ATOM 7895 O O . ILE C 1 363 ? -15.469 46.211 94.122 1.00 10.39 363 ILE C O 1
ATOM 7900 N N . TYR C 1 364 ? -14.290 46.426 96.030 1.00 7.91 364 TYR C N 1
ATOM 7901 C CA . TYR C 1 364 ? -14.907 45.315 96.736 1.00 9.46 364 TYR C CA 1
ATOM 7902 C C . TYR C 1 364 ? -15.713 45.942 97.869 1.00 10.01 364 TYR C C 1
ATOM 7903 O O . TYR C 1 364 ? -15.133 46.645 98.698 1.00 12.32 364 TYR C O 1
ATOM 7912 N N . ALA C 1 365 ? -17.023 45.697 97.966 1.00 8.68 365 ALA C N 1
ATOM 7913 C CA . ALA C 1 365 ? -17.835 46.286 99.016 1.00 10.25 365 ALA C CA 1
ATOM 7914 C C . ALA C 1 365 ? -17.726 45.571 100.335 1.00 13.19 365 ALA C C 1
ATOM 7915 O O . ALA C 1 365 ? -17.985 44.376 100.424 1.00 16.23 365 ALA C O 1
ATOM 7917 N N . LEU C 1 366 ? -17.338 46.282 101.388 1.00 13.55 366 LEU C N 1
ATOM 7918 C CA . LEU C 1 366 ? -17.190 45.666 102.693 1.00 12.58 366 LEU C CA 1
ATOM 7919 C C . LEU C 1 366 ? -18.422 45.615 103.562 1.00 15.65 366 LEU C C 1
ATOM 7920 O O . LEU C 1 366 ? -18.512 44.772 104.456 1.00 19.38 366 LEU C O 1
ATOM 7925 N N . ASN C 1 367 ? -19.361 46.529 103.359 1.00 17.03 367 ASN C N 1
ATOM 7926 C CA . ASN C 1 367 ? -20.573 46.571 104.155 1.00 17.09 367 ASN C CA 1
ATOM 7927 C C . ASN C 1 367 ? -21.610 47.391 103.429 1.00 17.19 367 ASN C C 1
ATOM 7928 O O . ASN C 1 367 ? -21.292 48.285 102.652 1.00 18.41 367 ASN C O 1
ATOM 7933 N N . GLY C 1 368 ? -22.872 47.086 103.712 1.00 16.62 368 GLY C N 1
ATOM 7934 C CA . GLY C 1 368 ? -23.978 47.799 103.112 1.00 15.27 368 GLY C CA 1
ATOM 7935 C C . GLY C 1 368 ? -24.080 47.593 101.623 1.00 14.73 368 GLY C C 1
ATOM 7936 O O . GLY C 1 368 ? -23.497 46.680 101.040 1.00 14.83 368 GLY C O 1
ATOM 7937 N N . ARG C 1 369 ? -24.806 48.544 101.040 1.00 17.18 369 ARG C N 1
ATOM 7938 C CA . ARG C 1 369 ? -25.083 48.578 99.613 1.00 18.61 369 ARG C CA 1
ATOM 7939 C C . ARG C 1 369 ? -25.032 50.003 99.067 1.00 18.69 369 ARG C C 1
ATOM 7940 O O . ARG C 1 369 ? -25.164 50.987 99.809 1.00 18.19 369 ARG C O 1
ATOM 7948 N N . ALA C 1 370 ? -24.805 50.124 97.753 1.00 17.79 370 ALA C N 1
ATOM 7949 C CA . ALA C 1 370 ? -24.750 51.425 97.107 1.00 16.37 370 ALA C CA 1
ATOM 7950 C C . ALA C 1 370 ? -25.042 51.344 95.626 1.00 15.66 370 ALA C C 1
ATOM 7951 O O . ALA C 1 370 ? -24.684 50.373 94.975 1.00 15.82 370 ALA C O 1
ATOM 7953 N N . LEU C 1 371 ? -25.726 52.366 95.113 1.00 16.25 371 LEU C N 1
ATOM 7954 C CA . LEU C 1 371 ? -26.081 52.456 93.710 1.00 16.97 371 LEU C CA 1
ATOM 7955 C C . LEU C 1 371 ? -24.947 53.103 92.916 1.00 16.61 371 LEU C C 1
ATOM 7956 O O . LEU C 1 371 ? -24.638 54.277 93.121 1.00 18.56 371 LEU C O 1
ATOM 7961 N N . ILE C 1 372 ? -24.311 52.336 92.021 1.00 13.26 372 ILE C N 1
ATOM 7962 C CA . ILE C 1 372 ? -23.218 52.827 91.205 1.00 14.29 372 ILE C CA 1
ATOM 7963 C C . ILE C 1 372 ? -23.539 52.902 89.720 1.00 16.09 372 ILE C C 1
ATOM 7964 O O . ILE C 1 372 ? -24.273 52.107 89.113 1.00 15.58 372 ILE C O 1
ATOM 7969 N N . GLN C 1 373 ? -22.905 53.945 89.173 1.00 16.79 373 GLN C N 1
ATOM 7970 C CA . GLN C 1 373 ? -22.996 54.287 87.768 1.00 16.62 373 GLN C CA 1
ATOM 7971 C C . GLN C 1 373 ? -21.607 54.509 87.203 1.00 17.46 373 GLN C C 1
ATOM 7972 O O . GLN C 1 373 ? -20.888 55.356 87.752 1.00 20.15 373 GLN C O 1
ATOM 7978 N N . VAL C 1 374 ? -21.243 53.749 86.143 1.00 14.49 374 VAL C N 1
ATOM 7979 C CA . VAL C 1 374 ? -19.943 53.850 85.480 1.00 14.97 374 VAL C CA 1
ATOM 7980 C C . VAL C 1 374 ? -20.163 53.860 83.982 1.00 15.86 374 VAL C C 1
ATOM 7981 O O . VAL C 1 374 ? -20.751 52.952 83.397 1.00 15.49 374 VAL C O 1
ATOM 7985 N N . VAL C 1 375 ? -19.627 54.949 83.411 1.00 15.58 375 VAL C N 1
ATOM 7986 C CA . VAL C 1 375 ? -19.714 55.247 81.982 1.00 15.14 375 VAL C CA 1
ATOM 7987 C C . VAL C 1 375 ? -18.359 55.337 81.308 1.00 15.21 375 VAL C C 1
ATOM 7988 O O . VAL C 1 375 ? -17.406 55.851 81.897 1.00 17.60 375 VAL C O 1
ATOM 7992 N N . ASN C 1 376 ? -18.314 54.873 80.052 1.00 14.35 376 ASN C N 1
ATOM 7993 C CA . ASN C 1 376 ? -17.083 54.846 79.278 1.00 16.35 376 ASN C CA 1
ATOM 7994 C C . ASN C 1 376 ? -16.806 56.007 78.339 1.00 17.32 376 ASN C C 1
ATOM 7995 O O . ASN C 1 376 ? -17.578 56.960 78.289 1.00 20.56 376 ASN C O 1
ATOM 8000 N N . CYS C 1 377 ? -15.732 55.882 77.539 1.00 16.79 377 CYS C N 1
ATOM 8001 C CA . CYS C 1 377 ? -15.326 56.889 76.565 1.00 18.45 377 CYS C CA 1
ATOM 8002 C C . CYS C 1 377 ? -16.398 57.195 75.532 1.00 18.99 377 CYS C C 1
ATOM 8003 O O . CYS C 1 377 ? -16.378 58.250 74.905 1.00 20.42 377 CYS C O 1
ATOM 8006 N N . ASN C 1 378 ? -17.317 56.257 75.322 1.00 19.44 378 ASN C N 1
ATOM 8007 C CA . ASN C 1 378 ? -18.389 56.424 74.352 1.00 21.75 378 ASN C CA 1
ATOM 8008 C C . ASN C 1 378 ? -19.692 57.007 74.903 1.00 21.26 378 ASN C C 1
ATOM 8009 O O . ASN C 1 378 ? -20.670 57.224 74.176 1.00 20.99 378 ASN C O 1
ATOM 8014 N N . GLY C 1 379 ? -19.730 57.269 76.204 1.00 19.46 379 GLY C N 1
ATOM 8015 C CA . GLY C 1 379 ? -20.925 57.798 76.817 1.00 20.11 379 GLY C CA 1
ATOM 8016 C C . GLY C 1 379 ? -21.876 56.676 77.192 1.00 20.07 379 GLY C C 1
ATOM 8017 O O . GLY C 1 379 ? -22.965 56.941 77.706 1.00 21.94 379 GLY C O 1
ATOM 8018 N N . GLU C 1 380 ? -21.497 55.424 76.919 1.00 19.71 380 GLU C N 1
ATOM 8019 C CA . GLU C 1 380 ? -22.334 54.281 77.254 1.00 21.76 380 GLU C CA 1
ATOM 8020 C C . GLU C 1 380 ? -22.216 54.021 78.732 1.00 22.01 380 GLU C C 1
ATOM 8021 O O . GLU C 1 380 ? -21.119 54.096 79.290 1.00 24.81 380 GLU C O 1
ATOM 8027 N N . ARG C 1 381 ? -23.357 53.742 79.362 1.00 21.48 381 ARG C N 1
ATOM 8028 C CA . ARG C 1 381 ? -23.367 53.462 80.782 1.00 20.35 381 ARG C CA 1
ATOM 8029 C C . ARG C 1 381 ? -23.082 51.971 80.831 1.00 20.90 381 ARG C C 1
ATOM 8030 O O . ARG C 1 381 ? -23.964 51.176 80.499 1.00 22.77 381 ARG C O 1
ATOM 8038 N N . VAL C 1 382 ? -21.838 51.576 81.152 1.00 19.43 382 VAL C N 1
ATOM 8039 C CA . VAL C 1 382 ? -21.510 50.167 81.203 1.00 17.13 382 VAL C CA 1
ATOM 8040 C C . VAL C 1 382 ? -21.981 49.485 82.465 1.00 18.66 382 VAL C C 1
ATOM 8041 O O . VAL C 1 382 ? -21.874 48.261 82.517 1.00 21.88 382 VAL C O 1
ATOM 8045 N N . PHE C 1 383 ? -22.457 50.196 83.500 1.00 18.03 383 PHE C N 1
ATOM 8046 C CA . PHE C 1 383 ? -23.001 49.552 84.695 1.00 19.47 383 PHE C CA 1
ATOM 8047 C C . PHE C 1 383 ? -23.808 50.598 85.424 1.00 21.41 383 PHE C C 1
ATOM 8048 O O . PHE C 1 383 ? -23.351 51.690 85.754 1.00 22.92 383 PHE C O 1
ATOM 8056 N N . ASP C 1 384 ? -25.050 50.193 85.677 1.00 23.37 384 ASP C N 1
ATOM 8057 C CA . ASP C 1 384 ? -25.993 51.058 86.358 1.00 24.11 384 ASP C CA 1
ATOM 8058 C C . ASP C 1 384 ? -26.858 50.165 87.203 1.00 22.49 384 ASP C C 1
ATOM 8059 O O . ASP C 1 384 ? -27.922 49.711 86.796 1.00 23.63 384 ASP C O 1
ATOM 8064 N N . GLY C 1 385 ? -26.335 49.904 88.392 1.00 23.40 385 GLY C N 1
ATOM 8065 C CA . GLY C 1 385 ? -27.024 49.057 89.355 1.00 25.09 385 GLY C CA 1
ATOM 8066 C C . GLY C 1 385 ? -26.374 49.138 90.724 1.00 24.93 385 GLY C C 1
ATOM 8067 O O . GLY C 1 385 ? -25.556 50.028 90.943 1.00 26.70 385 GLY C O 1
ATOM 8068 N N . GLU C 1 386 ? -26.679 48.219 91.648 1.00 24.63 386 GLU C N 1
ATOM 8069 C CA . GLU C 1 386 ? -26.080 48.282 92.970 1.00 24.35 386 GLU C CA 1
ATOM 8070 C C . GLU C 1 386 ? -25.020 47.231 93.245 1.00 23.57 386 GLU C C 1
ATOM 8071 O O . GLU C 1 386 ? -25.004 46.146 92.663 1.00 24.54 386 GLU C O 1
ATOM 8077 N N . LEU C 1 387 ? -24.095 47.655 94.113 1.00 22.39 387 LEU C N 1
ATOM 8078 C CA . LEU C 1 387 ? -22.968 46.870 94.582 1.00 20.37 387 LEU C CA 1
ATOM 8079 C C . LEU C 1 387 ? -23.163 46.686 96.082 1.00 21.61 387 LEU C C 1
ATOM 8080 O O . LEU C 1 387 ? -23.163 47.646 96.871 1.00 20.48 387 LEU C O 1
ATOM 8085 N N . GLN C 1 388 ? -23.323 45.397 96.420 1.00 21.64 388 GLN C N 1
ATOM 8086 C CA . GLN C 1 388 ? -23.542 44.954 97.799 1.00 23.13 388 GLN C CA 1
ATOM 8087 C C . GLN C 1 388 ? -22.384 44.270 98.512 1.00 22.17 388 GLN C C 1
ATOM 8088 O O . GLN C 1 388 ? -21.364 43.973 97.882 1.00 21.97 388 GLN C O 1
ATOM 8094 N N . GLU C 1 389 ? -22.573 43.964 99.818 1.00 20.15 389 GLU C N 1
ATOM 8095 C CA . GLU C 1 389 ? -21.557 43.294 100.626 1.00 18.83 389 GLU C CA 1
ATOM 8096 C C . GLU C 1 389 ? -21.034 42.062 99.913 1.00 18.19 389 GLU C C 1
ATOM 8097 O O . GLU C 1 389 ? -21.761 41.337 99.227 1.00 16.83 389 GLU C O 1
ATOM 8103 N N . GLY C 1 390 ? -19.724 41.903 100.037 1.00 16.93 390 GLY C N 1
ATOM 8104 C CA . GLY C 1 390 ? -19.017 40.779 99.455 1.00 18.42 390 GLY C CA 1
ATOM 8105 C C . GLY C 1 390 ? -19.062 40.659 97.941 1.00 19.91 390 GLY C C 1
ATOM 8106 O O . GLY C 1 390 ? -18.961 39.550 97.409 1.00 20.73 390 GLY C O 1
ATOM 8107 N N . ARG C 1 391 ? -19.262 41.764 97.223 1.00 20.30 391 ARG C N 1
ATOM 8108 C CA . ARG C 1 391 ? -19.290 41.693 95.775 1.00 21.51 391 ARG C CA 1
ATOM 8109 C C . ARG C 1 391 ? -18.242 42.616 95.180 1.00 20.73 391 ARG C C 1
ATOM 8110 O O . ARG C 1 391 ? -17.695 43.460 95.887 1.00 20.56 391 ARG C O 1
ATOM 8118 N N . VAL C 1 392 ? -17.901 42.493 93.900 1.00 18.09 392 VAL C N 1
ATOM 8119 C CA . VAL C 1 392 ? -16.871 43.351 93.358 1.00 16.64 392 VAL C CA 1
ATOM 8120 C C . VAL C 1 392 ? -17.193 43.862 91.980 1.00 17.80 392 VAL C C 1
ATOM 8121 O O . VAL C 1 392 ? -17.734 43.149 91.147 1.00 20.70 392 VAL C O 1
ATOM 8125 N N . LEU C 1 393 ? -16.895 45.145 91.782 1.00 16.48 393 LEU C N 1
ATOM 8126 C CA . LEU C 1 393 ? -17.092 45.837 90.521 1.00 13.04 393 LEU C CA 1
ATOM 8127 C C . LEU C 1 393 ? -15.734 46.412 90.114 1.00 12.72 393 LEU C C 1
ATOM 8128 O O . LEU C 1 393 ? -14.990 46.994 90.911 1.00 14.30 393 LEU C O 1
ATOM 8133 N N . ILE C 1 394 ? -15.364 46.193 88.862 1.00 11.61 394 ILE C N 1
ATOM 8134 C CA . ILE C 1 394 ? -14.094 46.682 88.350 1.00 10.51 394 ILE C CA 1
ATOM 8135 C C . ILE C 1 394 ? -14.354 47.929 87.536 1.00 11.22 394 ILE C C 1
ATOM 8136 O O . ILE C 1 394 ? -15.227 47.937 86.673 1.00 13.98 394 ILE C O 1
ATOM 8141 N N . VAL C 1 395 ? -13.644 49.006 87.846 1.00 7.80 395 VAL C N 1
ATOM 8142 C CA . VAL C 1 395 ? -13.807 50.227 87.089 1.00 8.15 395 VAL C CA 1
ATOM 8143 C C . VAL C 1 395 ? -12.489 50.333 86.351 1.00 7.75 395 VAL C C 1
ATOM 8144 O O . VAL C 1 395 ? -11.490 50.617 87.006 1.00 6.95 395 VAL C O 1
ATOM 8148 N N . PRO C 1 396 ? -12.394 50.111 85.037 1.00 8.30 396 PRO C N 1
ATOM 8149 C CA . PRO C 1 396 ? -11.180 50.321 84.253 1.00 8.87 396 PRO C CA 1
ATOM 8150 C C . PRO C 1 396 ? -10.478 51.668 84.415 1.00 13.35 396 PRO C C 1
ATOM 8151 O O . PRO C 1 396 ? -10.932 52.549 85.149 1.00 12.14 396 PRO C O 1
ATOM 8155 N N . GLN C 1 397 ? -9.355 51.854 83.719 1.00 16.91 397 GLN C N 1
ATOM 8156 C CA . GLN C 1 397 ? -8.579 53.075 83.830 1.00 16.33 397 GLN C CA 1
ATOM 8157 C C . GLN C 1 397 ? -9.268 54.407 83.605 1.00 18.82 397 GLN C C 1
ATOM 8158 O O . GLN C 1 397 ? -9.682 54.976 84.620 1.00 24.17 397 GLN C O 1
ATOM 8164 N N . ASN C 1 398 ? -9.499 54.983 82.426 1.00 17.07 398 ASN C N 1
ATOM 8165 C CA . ASN C 1 398 ? -10.127 56.296 82.451 1.00 13.90 398 ASN C CA 1
ATOM 8166 C C . ASN C 1 398 ? -11.638 56.362 82.495 1.00 15.00 398 ASN C C 1
ATOM 8167 O O . ASN C 1 398 ? -12.220 57.429 82.283 1.00 15.78 398 ASN C O 1
ATOM 8172 N N . PHE C 1 399 ? -12.295 55.223 82.778 1.00 13.97 399 PHE C N 1
ATOM 8173 C CA . PHE C 1 399 ? -13.749 55.189 82.875 1.00 11.02 399 PHE C CA 1
ATOM 8174 C C . PHE C 1 399 ? -14.156 56.039 84.081 1.00 11.09 399 PHE C C 1
ATOM 8175 O O . PHE C 1 399 ? -13.391 56.219 85.032 1.00 8.59 399 PHE C O 1
ATOM 8183 N N . VAL C 1 400 ? -15.356 56.614 84.028 1.00 11.78 400 VAL C N 1
ATOM 8184 C CA . VAL C 1 400 ? -15.847 57.469 85.106 1.00 13.29 400 VAL C CA 1
ATOM 8185 C C . VAL C 1 400 ? -16.851 56.763 86.026 1.00 15.58 400 VAL C C 1
ATOM 8186 O O . VAL C 1 400 ? -17.782 56.113 85.528 1.00 14.99 400 VAL C O 1
ATOM 8190 N N . VAL C 1 401 ? -16.672 56.915 87.355 1.00 13.90 401 VAL C N 1
ATOM 8191 C CA . VAL C 1 401 ? -17.543 56.327 88.380 1.00 12.45 401 VAL C CA 1
ATOM 8192 C C . VAL C 1 401 ? -18.050 57.343 89.377 1.00 12.99 401 VAL C C 1
ATOM 8193 O O . VAL C 1 401 ? -17.329 58.210 89.902 1.00 14.02 401 VAL C O 1
ATOM 8197 N N . ALA C 1 402 ? -19.301 56.998 89.716 1.00 12.82 402 ALA C N 1
ATOM 8198 C CA . ALA C 1 402 ? -20.126 57.712 90.676 1.00 11.31 402 ALA C CA 1
ATOM 8199 C C . ALA C 1 402 ? -20.956 56.711 91.460 1.00 13.16 402 ALA C C 1
ATOM 8200 O O . ALA C 1 402 ? -21.501 55.736 90.926 1.00 11.73 402 ALA C O 1
ATOM 8202 N N . ALA C 1 403 ? -21.055 57.017 92.759 1.00 14.32 403 ALA C N 1
ATOM 8203 C CA . ALA C 1 403 ? -21.809 56.203 93.695 1.00 14.33 403 ALA C CA 1
ATOM 8204 C C . ALA C 1 403 ? -22.730 56.922 94.666 1.00 16.80 403 ALA C C 1
ATOM 8205 O O . ALA C 1 403 ? -22.334 57.936 95.242 1.00 17.49 403 ALA C O 1
ATOM 8207 N N . ARG C 1 404 ? -23.951 56.403 94.870 1.00 16.35 404 ARG C N 1
ATOM 8208 C CA . ARG C 1 404 ? -24.867 56.992 95.829 1.00 17.04 404 ARG C CA 1
ATOM 8209 C C . ARG C 1 404 ? -25.110 55.872 96.822 1.00 16.54 404 ARG C C 1
ATOM 8210 O O . ARG C 1 404 ? -25.554 54.787 96.459 1.00 16.51 404 ARG C O 1
ATOM 8218 N N . SER C 1 405 ? -24.815 56.141 98.086 1.00 15.83 405 SER C N 1
ATOM 8219 C CA . SER C 1 405 ? -25.004 55.179 99.156 1.00 15.94 405 SER C CA 1
ATOM 8220 C C . SER C 1 405 ? -26.440 54.755 99.448 1.00 17.69 405 SER C C 1
ATOM 8221 O O . SER C 1 405 ? -27.399 55.494 99.229 1.00 21.05 405 SER C O 1
ATOM 8224 N N . GLN C 1 406 ? -26.614 53.556 99.989 1.00 17.47 406 GLN C N 1
ATOM 8225 C CA . GLN C 1 406 ? -27.940 53.086 100.333 1.00 16.20 406 GLN C CA 1
ATOM 8226 C C . GLN C 1 406 ? -27.927 52.462 101.711 1.00 16.92 406 GLN C C 1
ATOM 8227 O O . GLN C 1 406 ? -28.833 51.710 102.058 1.00 18.16 406 GLN C O 1
ATOM 8233 N N . SER C 1 407 ? -26.928 52.761 102.543 1.00 16.98 407 SER C N 1
ATOM 8234 C CA . SER C 1 407 ? -26.857 52.194 103.879 1.00 17.14 407 SER C CA 1
ATOM 8235 C C . SER C 1 407 ? -26.061 53.086 104.793 1.00 17.90 407 SER C C 1
ATOM 8236 O O . SER C 1 407 ? -25.339 53.978 104.361 1.00 18.23 407 SER C O 1
ATOM 8239 N N . ASP C 1 408 ? -26.206 52.891 106.091 1.00 20.03 408 ASP C N 1
ATOM 8240 C CA . ASP C 1 408 ? -25.429 53.678 107.016 1.00 22.30 408 ASP C CA 1
ATOM 8241 C C . ASP C 1 408 ? -24.413 52.718 107.623 1.00 23.20 408 ASP C C 1
ATOM 8242 O O . ASP C 1 408 ? -24.683 52.043 108.608 1.00 26.50 408 ASP C O 1
ATOM 8247 N N . ASN C 1 409 ? -23.210 52.517 107.103 1.00 23.31 409 ASN C N 1
ATOM 8248 C CA . ASN C 1 409 ? -22.722 53.174 105.908 1.00 22.97 409 ASN C CA 1
ATOM 8249 C C . ASN C 1 409 ? -22.378 52.119 104.881 1.00 22.01 409 ASN C C 1
ATOM 8250 O O . ASN C 1 409 ? -22.498 50.918 105.134 1.00 22.39 409 ASN C O 1
ATOM 8255 N N . PHE C 1 410 ? -21.998 52.582 103.692 1.00 20.03 410 PHE C N 1
ATOM 8256 C CA . PHE C 1 410 ? -21.593 51.686 102.633 1.00 18.63 410 PHE C CA 1
ATOM 8257 C C . PHE C 1 410 ? -20.088 51.782 102.675 1.00 18.50 410 PHE C C 1
ATOM 8258 O O . PHE C 1 410 ? -19.517 52.808 102.300 1.00 19.78 410 PHE C O 1
ATOM 8266 N N . GLU C 1 411 ? -19.442 50.727 103.160 1.00 17.24 411 GLU C N 1
ATOM 8267 C CA . GLU C 1 411 ? -17.995 50.743 103.207 1.00 15.17 411 GLU C CA 1
ATOM 8268 C C . GLU C 1 411 ? -17.423 49.904 102.069 1.00 10.89 411 GLU C C 1
ATOM 8269 O O . GLU C 1 411 ? -18.032 48.935 101.613 1.00 9.04 411 GLU C O 1
ATOM 8275 N N . TYR C 1 412 ? -16.280 50.352 101.547 1.00 9.47 412 TYR C N 1
ATOM 8276 C CA . TYR C 1 412 ? -15.608 49.680 100.432 1.00 11.05 412 TYR C CA 1
ATOM 8277 C C . TYR C 1 412 ? -14.094 49.835 100.453 1.00 11.10 412 TYR C C 1
ATOM 8278 O O . TYR C 1 412 ? -13.599 50.777 101.074 1.00 12.42 412 TYR C O 1
ATOM 8287 N N . VAL C 1 413 ? -13.347 48.901 99.839 1.00 9.75 413 VAL C N 1
ATOM 8288 C CA . VAL C 1 413 ? -11.894 49.028 99.745 1.00 7.89 413 VAL C CA 1
ATOM 8289 C C . VAL C 1 413 ? -11.710 48.969 98.257 1.00 8.20 413 VAL C C 1
ATOM 8290 O O . VAL C 1 413 ? -12.261 48.102 97.585 1.00 11.89 413 VAL C O 1
ATOM 8294 N N . SER C 1 414 ? -10.921 49.875 97.718 1.00 8.02 414 SER C N 1
ATOM 8295 C CA . SER C 1 414 ? -10.712 49.892 96.297 1.00 8.06 414 SER C CA 1
ATOM 8296 C C . SER C 1 414 ? -9.226 49.684 96.098 1.00 9.43 414 SER C C 1
ATOM 8297 O O . SER C 1 414 ? -8.408 50.465 96.578 1.00 9.28 414 SER C O 1
ATOM 8300 N N . PHE C 1 415 ? -8.856 48.582 95.457 1.00 7.79 415 PHE C N 1
ATOM 8301 C CA . PHE C 1 415 ? -7.459 48.297 95.192 1.00 6.32 415 PHE C CA 1
ATOM 8302 C C . PHE C 1 415 ? -7.204 48.940 93.828 1.00 6.77 415 PHE C C 1
ATOM 8303 O O . PHE C 1 415 ? -7.860 48.632 92.833 1.00 8.13 415 PHE C O 1
ATOM 8311 N N . LYS C 1 416 ? -6.259 49.865 93.754 1.00 4.89 416 LYS C N 1
ATOM 8312 C CA . LYS C 1 416 ? -5.956 50.536 92.500 1.00 4.94 416 LYS C CA 1
ATOM 8313 C C . LYS C 1 416 ? -4.592 50.028 92.093 1.00 5.84 416 LYS C C 1
ATOM 8314 O O . LYS C 1 416 ? -3.695 49.902 92.929 1.00 4.85 416 LYS C O 1
ATOM 8320 N N . THR C 1 417 ? -4.397 49.837 90.796 1.00 4.77 417 THR C N 1
ATOM 8321 C CA . THR C 1 417 ? -3.135 49.339 90.316 1.00 2.78 417 THR C CA 1
ATOM 8322 C C . THR C 1 417 ? -2.119 50.411 89.936 1.00 6.87 417 THR C C 1
ATOM 8323 O O . THR C 1 417 ? -1.820 50.608 88.753 1.00 8.12 417 THR C O 1
ATOM 8327 N N . ASN C 1 418 ? -1.585 51.081 90.976 1.00 5.82 418 ASN C N 1
ATOM 8328 C CA . ASN C 1 418 ? -0.570 52.124 90.863 1.00 6.70 418 ASN C CA 1
ATOM 8329 C C . ASN C 1 418 ? -0.226 52.583 92.264 1.00 9.85 418 ASN C C 1
ATOM 8330 O O . ASN C 1 418 ? -1.182 52.925 92.952 1.00 12.32 418 ASN C O 1
ATOM 8335 N N . ASP C 1 419 ? 1.032 52.679 92.754 1.00 11.98 419 ASP C N 1
ATOM 8336 C CA . ASP C 1 419 ? 1.245 53.133 94.134 1.00 13.00 419 ASP C CA 1
ATOM 8337 C C . ASP C 1 419 ? 1.031 54.618 94.422 1.00 15.14 419 ASP C C 1
ATOM 8338 O O . ASP C 1 419 ? 1.139 55.080 95.559 1.00 16.27 419 ASP C O 1
ATOM 8343 N N . THR C 1 420 ? 0.731 55.385 93.372 1.00 16.55 420 THR C N 1
ATOM 8344 C CA . THR C 1 420 ? 0.434 56.801 93.476 1.00 16.20 420 THR C CA 1
ATOM 8345 C C . THR C 1 420 ? -0.612 57.056 92.410 1.00 16.30 420 THR C C 1
ATOM 8346 O O . THR C 1 420 ? -0.333 57.653 91.370 1.00 17.98 420 THR C O 1
ATOM 8350 N N . PRO C 1 421 ? -1.847 56.599 92.602 1.00 15.16 421 PRO C N 1
ATOM 8351 C CA . PRO C 1 421 ? -2.927 56.849 91.676 1.00 14.51 421 PRO C CA 1
ATOM 8352 C C . PRO C 1 421 ? -3.350 58.299 91.788 1.00 17.42 421 PRO C C 1
ATOM 8353 O O . PRO C 1 421 ? -3.157 58.929 92.834 1.00 17.99 421 PRO C O 1
ATOM 8357 N N . MET C 1 422 ? -3.905 58.831 90.703 1.00 18.47 422 MET C N 1
ATOM 8358 C CA . MET C 1 422 ? -4.385 60.196 90.676 1.00 19.82 422 MET C CA 1
ATOM 8359 C C . MET C 1 422 ? -5.791 60.205 90.121 1.00 20.21 422 MET C C 1
ATOM 8360 O O . MET C 1 422 ? -6.101 59.633 89.072 1.00 20.62 422 MET C O 1
ATOM 8365 N N . ILE C 1 423 ? -6.649 60.882 90.883 1.00 20.88 423 ILE C N 1
ATOM 8366 C CA . ILE C 1 423 ? -8.038 60.988 90.496 1.00 20.18 423 ILE C CA 1
ATOM 8367 C C . ILE C 1 423 ? -8.366 62.399 90.078 1.00 16.85 423 ILE C C 1
ATOM 8368 O O . ILE C 1 423 ? -7.856 63.378 90.617 1.00 15.60 423 ILE C O 1
ATOM 8373 N N . GLY C 1 424 ? -9.238 62.401 89.088 1.00 15.21 424 GLY C N 1
ATOM 8374 C CA . GLY C 1 424 ? -9.753 63.600 88.492 1.00 16.68 424 GLY C CA 1
ATOM 8375 C C . GLY C 1 424 ? -11.232 63.714 88.797 1.00 16.78 424 GLY C C 1
ATOM 8376 O O . GLY C 1 424 ? -12.061 63.067 88.156 1.00 17.82 424 GLY C O 1
ATOM 8377 N N . THR C 1 425 ? -11.539 64.532 89.813 1.00 15.65 425 THR C N 1
ATOM 8378 C CA . THR C 1 425 ? -12.905 64.780 90.243 1.00 15.03 425 THR C CA 1
ATOM 8379 C C . THR C 1 425 ? -13.575 65.691 89.253 1.00 15.70 425 THR C C 1
ATOM 8380 O O . THR C 1 425 ? -13.066 66.751 88.917 1.00 17.06 425 THR C O 1
ATOM 8384 N N . LEU C 1 426 ? -14.709 65.250 88.743 1.00 15.95 426 LEU C N 1
ATOM 8385 C CA . LEU C 1 426 ? -15.450 66.023 87.771 1.00 15.98 426 LEU C CA 1
ATOM 8386 C C . LEU C 1 426 ? -16.490 66.988 88.310 1.00 17.70 426 LEU C C 1
ATOM 8387 O O . LEU C 1 426 ? -17.053 67.752 87.522 1.00 19.46 426 LEU C O 1
ATOM 8392 N N . ALA C 1 427 ? -16.731 66.970 89.627 1.00 16.52 427 ALA C N 1
ATOM 8393 C CA . ALA C 1 427 ? -17.718 67.819 90.277 1.00 17.02 427 ALA C CA 1
ATOM 8394 C C . ALA C 1 427 ? -17.303 68.161 91.713 1.00 17.49 427 ALA C C 1
ATOM 8395 O O . ALA C 1 427 ? -16.880 67.269 92.445 1.00 19.88 427 ALA C O 1
ATOM 8397 N N . GLY C 1 428 ? -17.370 69.408 92.205 1.00 16.64 428 GLY C N 1
ATOM 8398 C CA . GLY C 1 428 ? -16.945 69.679 93.571 1.00 15.43 428 GLY C CA 1
ATOM 8399 C C . GLY C 1 428 ? -15.761 70.617 93.619 1.00 17.65 428 GLY C C 1
ATOM 8400 O O . GLY C 1 428 ? -15.177 70.985 92.600 1.00 17.94 428 GLY C O 1
ATOM 8401 N N . ALA C 1 429 ? -15.388 70.984 94.840 1.00 20.29 429 ALA C N 1
ATOM 8402 C CA . ALA C 1 429 ? -14.289 71.913 95.094 1.00 25.42 429 ALA C CA 1
ATOM 8403 C C . ALA C 1 429 ? -13.059 71.929 94.188 1.00 27.68 429 ALA C C 1
ATOM 8404 O O . ALA C 1 429 ? -12.657 72.994 93.705 1.00 30.29 429 ALA C O 1
ATOM 8406 N N . ASN C 1 430 ? -12.480 70.766 93.889 1.00 27.96 430 ASN C N 1
ATOM 8407 C CA . ASN C 1 430 ? -11.307 70.784 93.054 1.00 29.68 430 ASN C CA 1
ATOM 8408 C C . ASN C 1 430 ? -11.560 70.088 91.736 1.00 29.80 430 ASN C C 1
ATOM 8409 O O . ASN C 1 430 ? -10.653 69.465 91.170 1.00 31.42 430 ASN C O 1
ATOM 8414 N N . SER C 1 431 ? -12.786 70.232 91.204 1.00 27.66 431 SER C N 1
ATOM 8415 C CA . SER C 1 431 ? -13.129 69.594 89.937 1.00 25.69 431 SER C CA 1
ATOM 8416 C C . SER C 1 431 ? -12.470 70.162 88.702 1.00 23.47 431 SER C C 1
ATOM 8417 O O . SER C 1 431 ? -12.171 71.350 88.629 1.00 24.48 431 SER C O 1
ATOM 8420 N N . LEU C 1 432 ? -12.249 69.293 87.719 1.00 22.99 432 LEU C N 1
ATOM 8421 C CA . LEU C 1 432 ? -11.634 69.663 86.458 1.00 22.08 432 LEU C CA 1
ATOM 8422 C C . LEU C 1 432 ? -12.399 70.785 85.765 1.00 22.72 432 LEU C C 1
ATOM 8423 O O . LEU C 1 432 ? -11.812 71.628 85.086 1.00 22.70 432 LEU C O 1
ATOM 8428 N N . LEU C 1 433 ? -13.715 70.845 85.997 1.00 22.61 433 LEU C N 1
ATOM 8429 C CA . LEU C 1 433 ? -14.530 71.899 85.432 1.00 23.43 433 LEU C CA 1
ATOM 8430 C C . LEU C 1 433 ? -14.269 73.220 86.166 1.00 24.06 433 LEU C C 1
ATOM 8431 O O . LEU C 1 433 ? -14.335 74.278 85.535 1.00 24.56 433 LEU C O 1
ATOM 8436 N N . ASN C 1 434 ? -13.986 73.195 87.487 1.00 24.70 434 ASN C N 1
ATOM 8437 C CA . ASN C 1 434 ? -13.678 74.383 88.288 1.00 25.20 434 ASN C CA 1
ATOM 8438 C C . ASN C 1 434 ? -12.426 75.044 87.741 1.00 27.10 434 ASN C C 1
ATOM 8439 O O . ASN C 1 434 ? -12.356 76.268 87.617 1.00 31.47 434 ASN C O 1
ATOM 8444 N N . ALA C 1 435 ? -11.410 74.240 87.398 1.00 28.21 435 ALA C N 1
ATOM 8445 C CA . ALA C 1 435 ? -10.176 74.790 86.864 1.00 26.87 435 ALA C CA 1
ATOM 8446 C C . ALA C 1 435 ? -10.307 75.313 85.430 1.00 26.19 435 ALA C C 1
ATOM 8447 O O . ALA C 1 435 ? -9.337 75.835 84.875 1.00 28.37 435 ALA C O 1
ATOM 8449 N N . LEU C 1 436 ? -11.482 75.178 84.795 1.00 23.61 436 LEU C N 1
ATOM 8450 C CA . LEU C 1 436 ? -11.693 75.684 83.450 1.00 22.80 436 LEU C CA 1
ATOM 8451 C C . LEU C 1 436 ? -12.017 77.184 83.513 1.00 26.56 436 LEU C C 1
ATOM 8452 O O . LEU C 1 436 ? -12.534 77.685 84.518 1.00 27.22 436 LEU C O 1
ATOM 8457 N N . PRO C 1 437 ? -11.695 77.974 82.478 1.00 28.36 437 PRO C N 1
ATOM 8458 C CA . PRO C 1 437 ? -12.374 79.224 82.151 1.00 28.37 437 PRO C CA 1
ATOM 8459 C C . PRO C 1 437 ? -13.904 79.224 82.087 1.00 28.85 437 PRO C C 1
ATOM 8460 O O . PRO C 1 437 ? -14.520 78.382 81.419 1.00 27.74 437 PRO C O 1
ATOM 8464 N N . GLU C 1 438 ? -14.525 80.224 82.738 1.00 28.75 438 GLU C N 1
ATOM 8465 C CA . GLU C 1 438 ? -15.983 80.372 82.757 1.00 29.04 438 GLU C CA 1
ATOM 8466 C C . GLU C 1 438 ? -16.586 80.453 81.353 1.00 27.89 438 GLU C C 1
ATOM 8467 O O . GLU C 1 438 ? -17.751 80.137 81.099 1.00 25.89 438 GLU C O 1
ATOM 8473 N N . GLU C 1 439 ? -15.759 80.878 80.412 1.00 27.46 439 GLU C N 1
ATOM 8474 C CA . GLU C 1 439 ? -16.201 80.998 79.056 1.00 27.30 439 GLU C CA 1
ATOM 8475 C C . GLU C 1 439 ? -16.100 79.721 78.259 1.00 25.90 439 GLU C C 1
ATOM 8476 O O . GLU C 1 439 ? -16.878 79.550 77.321 1.00 25.23 439 GLU C O 1
ATOM 8482 N N . VAL C 1 440 ? -15.163 78.819 78.580 1.00 25.79 440 VAL C N 1
ATOM 8483 C CA . VAL C 1 440 ? -15.061 77.582 77.802 1.00 25.81 440 VAL C CA 1
ATOM 8484 C C . VAL C 1 440 ? -16.122 76.585 78.267 1.00 26.63 440 VAL C C 1
ATOM 8485 O O . VAL C 1 440 ? -16.635 75.777 77.492 1.00 25.49 440 VAL C O 1
ATOM 8489 N N . ILE C 1 441 ? -16.488 76.698 79.553 1.00 27.16 441 ILE C N 1
ATOM 8490 C CA . ILE C 1 441 ? -17.509 75.854 80.154 1.00 28.15 441 ILE C CA 1
ATOM 8491 C C . ILE C 1 441 ? -18.844 76.309 79.538 1.00 29.26 441 ILE C C 1
ATOM 8492 O O . ILE C 1 441 ? -19.785 75.522 79.414 1.00 31.98 441 ILE C O 1
ATOM 8497 N N . GLN C 1 442 ? -18.921 77.586 79.102 1.00 29.93 442 GLN C N 1
ATOM 8498 C CA . GLN C 1 442 ? -20.104 78.137 78.458 1.00 29.88 442 GLN C CA 1
ATOM 8499 C C . GLN C 1 442 ? -20.182 77.597 77.056 1.00 29.26 442 GLN C C 1
ATOM 8500 O O . GLN C 1 442 ? -21.243 77.160 76.646 1.00 30.25 442 GLN C O 1
ATOM 8506 N N . HIS C 1 443 ? -19.079 77.588 76.303 1.00 28.89 443 HIS C N 1
ATOM 8507 C CA . HIS C 1 443 ? -19.131 77.105 74.931 1.00 28.59 443 HIS C CA 1
ATOM 8508 C C . HIS C 1 443 ? -19.062 75.613 74.665 1.00 28.97 443 HIS C C 1
ATOM 8509 O O . HIS C 1 443 ? -19.470 75.177 73.582 1.00 30.60 443 HIS C O 1
ATOM 8516 N N . THR C 1 444 ? -18.594 74.790 75.613 1.00 28.66 444 THR C N 1
ATOM 8517 C CA . THR C 1 444 ? -18.539 73.354 75.372 1.00 26.71 444 THR C CA 1
ATOM 8518 C C . THR C 1 444 ? -19.811 72.729 75.925 1.00 28.02 444 THR C C 1
ATOM 8519 O O . THR C 1 444 ? -20.268 71.719 75.385 1.00 26.05 444 THR C O 1
ATOM 8523 N N . PHE C 1 445 ? -20.383 73.333 76.993 1.00 28.16 445 PHE C N 1
ATOM 8524 C CA . PHE C 1 445 ? -21.619 72.830 77.573 1.00 30.97 445 PHE C CA 1
ATOM 8525 C C . PHE C 1 445 ? -22.844 73.544 77.028 1.00 33.09 445 PHE C C 1
ATOM 8526 O O . PHE C 1 445 ? -23.963 73.039 77.166 1.00 32.41 445 PHE C O 1
ATOM 8534 N N . ASN C 1 446 ? -22.621 74.695 76.368 1.00 33.86 446 ASN C N 1
ATOM 8535 C CA . ASN C 1 446 ? -23.673 75.527 75.799 1.00 36.63 446 ASN C CA 1
ATOM 8536 C C . ASN C 1 446 ? -24.558 76.005 76.961 1.00 37.21 446 ASN C C 1
ATOM 8537 O O . ASN C 1 446 ? -25.710 75.613 77.142 1.00 38.88 446 ASN C O 1
ATOM 8542 N N . LEU C 1 447 ? -23.941 76.840 77.804 1.00 37.14 447 LEU C N 1
ATOM 8543 C CA . LEU C 1 447 ? -24.556 77.449 78.981 1.00 36.61 447 LEU C CA 1
ATOM 8544 C C . LEU C 1 447 ? -24.327 78.964 79.003 1.00 37.71 447 LEU C C 1
ATOM 8545 O O . LEU C 1 447 ? -23.424 79.505 78.343 1.00 37.92 447 LEU C O 1
ATOM 8550 N N . LYS C 1 448 ? -25.137 79.654 79.822 1.00 36.98 448 LYS C N 1
ATOM 8551 C CA . LYS C 1 448 ? -25.018 81.097 79.960 1.00 36.93 448 LYS C CA 1
ATOM 8552 C C . LYS C 1 448 ? -24.109 81.385 81.122 1.00 34.78 448 LYS C C 1
ATOM 8553 O O . LYS C 1 448 ? -24.005 80.574 82.037 1.00 33.22 448 LYS C O 1
ATOM 8559 N N . SER C 1 449 ? -23.476 82.557 81.049 1.00 35.15 449 SER C N 1
ATOM 8560 C CA . SER C 1 449 ? -22.547 83.048 82.062 1.00 37.41 449 SER C CA 1
ATOM 8561 C C . SER C 1 449 ? -22.930 82.806 83.520 1.00 36.66 449 SER C C 1
ATOM 8562 O O . SER C 1 449 ? -22.118 82.411 84.354 1.00 36.53 449 SER C O 1
ATOM 8565 N N . GLN C 1 450 ? -24.219 83.032 83.756 1.00 37.57 450 GLN C N 1
ATOM 8566 C CA . GLN C 1 450 ? -24.863 82.874 85.046 1.00 39.50 450 GLN C CA 1
ATOM 8567 C C . GLN C 1 450 ? -24.929 81.408 85.495 1.00 37.05 450 GLN C C 1
ATOM 8568 O O . GLN C 1 450 ? -24.647 81.076 86.659 1.00 36.24 450 GLN C O 1
ATOM 8574 N N . GLN C 1 451 ? -25.318 80.537 84.545 1.00 35.55 451 GLN C N 1
ATOM 8575 C CA . GLN C 1 451 ? -25.422 79.104 84.804 1.00 35.50 451 GLN C CA 1
ATOM 8576 C C . GLN C 1 451 ? -24.033 78.522 85.095 1.00 33.95 451 GLN C C 1
ATOM 8577 O O . GLN C 1 451 ? -23.842 77.823 86.094 1.00 34.39 451 GLN C O 1
ATOM 8583 N N . ALA C 1 452 ? -23.039 78.867 84.255 1.00 31.88 452 ALA C N 1
ATOM 8584 C CA . ALA C 1 452 ? -21.654 78.424 84.371 1.00 29.51 452 ALA C CA 1
ATOM 8585 C C . ALA C 1 452 ? -21.070 78.598 85.760 1.00 30.61 452 ALA C C 1
ATOM 8586 O O . ALA C 1 452 ? -20.228 77.807 86.189 1.00 31.27 452 ALA C O 1
ATOM 8588 N N . ARG C 1 453 ? -21.572 79.614 86.475 1.00 30.68 453 ARG C N 1
ATOM 8589 C CA . ARG C 1 453 ? -21.141 79.927 87.830 1.00 33.50 453 ARG C CA 1
ATOM 8590 C C . ARG C 1 453 ? -21.617 78.912 88.858 1.00 33.58 453 ARG C C 1
ATOM 8591 O O . ARG C 1 453 ? -20.967 78.634 89.875 1.00 33.08 453 ARG C O 1
ATOM 8599 N N . GLN C 1 454 ? -22.820 78.401 88.578 1.00 33.62 454 GLN C N 1
ATOM 8600 C CA . GLN C 1 454 ? -23.439 77.408 89.433 1.00 34.01 454 GLN C CA 1
ATOM 8601 C C . GLN C 1 454 ? -22.715 76.074 89.353 1.00 33.03 454 GLN C C 1
ATOM 8602 O O . GLN C 1 454 ? -22.490 75.434 90.380 1.00 34.40 454 GLN C O 1
ATOM 8608 N N . ILE C 1 455 ? -22.277 75.649 88.161 1.00 30.48 455 ILE C N 1
ATOM 8609 C CA . ILE C 1 455 ? -21.563 74.388 88.013 1.00 26.96 455 ILE C CA 1
ATOM 8610 C C . ILE C 1 455 ? -20.179 74.471 88.662 1.00 27.20 455 ILE C C 1
ATOM 8611 O O . ILE C 1 455 ? -19.633 73.470 89.123 1.00 27.76 455 ILE C O 1
ATOM 8616 N N . LYS C 1 456 ? -19.611 75.676 88.754 1.00 27.57 456 LYS C N 1
ATOM 8617 C CA . LYS C 1 456 ? -18.306 75.858 89.365 1.00 27.47 456 LYS C CA 1
ATOM 8618 C C . LYS C 1 456 ? -18.386 76.243 90.836 1.00 29.30 456 LYS C C 1
ATOM 8619 O O . LYS C 1 456 ? -17.333 76.265 91.486 1.00 31.40 456 LYS C O 1
ATOM 8625 N N . ASN C 1 457 ? -19.570 76.561 91.417 1.00 31.09 457 ASN C N 1
ATOM 8626 C CA . ASN C 1 457 ? -19.636 76.945 92.835 1.00 32.68 457 ASN C CA 1
ATOM 8627 C C . ASN C 1 457 ? -20.780 76.430 93.700 1.00 31.72 457 ASN C C 1
ATOM 8628 O O . ASN C 1 457 ? -20.684 76.543 94.930 1.00 30.98 457 ASN C O 1
ATOM 8633 N N . ASN C 1 458 ? -21.853 75.867 93.117 1.00 30.11 458 ASN C N 1
ATOM 8634 C CA . ASN C 1 458 ? -22.988 75.348 93.887 1.00 29.29 458 ASN C CA 1
ATOM 8635 C C . ASN C 1 458 ? -22.590 74.239 94.865 1.00 29.50 458 ASN C C 1
ATOM 8636 O O . ASN C 1 458 ? -23.089 74.197 95.998 1.00 30.91 458 ASN C O 1
ATOM 8641 N N . ASN C 1 459 ? -21.682 73.340 94.445 1.00 28.04 459 ASN C N 1
ATOM 8642 C CA . ASN C 1 459 ? -21.220 72.280 95.331 1.00 26.35 459 ASN C CA 1
ATOM 8643 C C . ASN C 1 459 ? -19.822 72.668 95.808 1.00 23.97 459 ASN C C 1
ATOM 8644 O O . ASN C 1 459 ? -18.826 72.532 95.088 1.00 25.84 459 ASN C O 1
ATOM 8649 N N . PRO C 1 460 ? -19.714 73.147 97.043 1.00 22.29 460 PRO C N 1
ATOM 8650 C CA . PRO C 1 460 ? -18.446 73.493 97.656 1.00 22.97 460 PRO C CA 1
ATOM 8651 C C . PRO C 1 460 ? -17.566 72.335 98.112 1.00 24.64 460 PRO C C 1
ATOM 8652 O O . PRO C 1 460 ? -16.354 72.485 98.278 1.00 26.56 460 PRO C O 1
ATOM 8656 N N . PHE C 1 461 ? -18.195 71.183 98.331 1.00 24.47 461 PHE C N 1
ATOM 8657 C CA . PHE C 1 461 ? -17.522 70.004 98.836 1.00 24.42 461 PHE C CA 1
ATOM 8658 C C . PHE C 1 461 ? -16.552 69.252 97.956 1.00 24.19 461 PHE C C 1
ATOM 8659 O O . PHE C 1 461 ? -16.738 69.207 96.742 1.00 26.58 461 PHE C O 1
ATOM 8667 N N . LYS C 1 462 ? -15.491 68.705 98.579 1.00 23.12 462 LYS C N 1
ATOM 8668 C CA . LYS C 1 462 ? -14.467 67.919 97.883 1.00 22.59 462 LYS C CA 1
ATOM 8669 C C . LYS C 1 462 ? -14.772 66.406 97.976 1.00 22.58 462 LYS C C 1
ATOM 8670 O O . LYS C 1 462 ? -14.911 65.835 99.070 1.00 22.54 462 LYS C O 1
ATOM 8676 N N . PHE C 1 463 ? -14.823 65.760 96.794 1.00 20.04 463 PHE C N 1
ATOM 8677 C CA . PHE C 1 463 ? -15.089 64.337 96.573 1.00 18.73 463 PHE C CA 1
ATOM 8678 C C . PHE C 1 463 ? -16.451 63.864 97.092 1.00 19.85 463 PHE C C 1
ATOM 8679 O O . PHE C 1 463 ? -17.298 63.435 96.309 1.00 20.07 463 PHE C O 1
ATOM 8687 N N . LEU C 1 464 ? -16.665 63.886 98.412 1.00 19.57 464 LEU C N 1
ATOM 8688 C CA . LEU C 1 464 ? -17.907 63.494 99.043 1.00 17.19 464 LEU C CA 1
ATOM 8689 C C . LEU C 1 464 ? -18.884 64.653 99.080 1.00 17.96 464 LEU C C 1
ATOM 8690 O O . LEU C 1 464 ? -18.501 65.792 99.362 1.00 18.79 464 LEU C O 1
ATOM 8695 N N . VAL C 1 465 ? -20.148 64.343 98.766 1.00 16.91 465 VAL C N 1
ATOM 8696 C CA . VAL C 1 465 ? -21.248 65.309 98.761 1.00 17.17 465 VAL C CA 1
ATOM 8697 C C . VAL C 1 465 ? -22.438 64.807 99.621 1.00 17.87 465 VAL C C 1
ATOM 8698 O O . VAL C 1 465 ? -22.856 63.650 99.508 1.00 16.74 465 VAL C O 1
ATOM 8702 N N . PRO C 1 466 ? -22.964 65.615 100.573 1.00 18.73 466 PRO C N 1
ATOM 8703 C CA . PRO C 1 466 ? -23.965 65.227 101.578 1.00 20.29 466 PRO C CA 1
ATOM 8704 C C . PRO C 1 466 ? -25.299 64.813 100.977 1.00 21.18 466 PRO C C 1
ATOM 8705 O O . PRO C 1 466 ? -25.490 65.060 99.790 1.00 23.38 466 PRO C O 1
ATOM 8709 N N . PRO C 1 467 ? -26.257 64.196 101.683 1.00 22.55 467 PRO C N 1
ATOM 8710 C CA . PRO C 1 467 ? -27.558 63.806 101.123 1.00 24.93 467 PRO C CA 1
ATOM 8711 C C . PRO C 1 467 ? -28.362 65.021 100.662 1.00 26.65 467 PRO C C 1
ATOM 8712 O O . PRO C 1 467 ? -28.390 66.072 101.300 1.00 25.30 467 PRO C O 1
ATOM 8716 N N . GLN C 1 468 ? -29.034 64.849 99.530 1.00 30.90 468 GLN C N 1
ATOM 8717 C CA . GLN C 1 468 ? -29.816 65.909 98.920 1.00 34.89 468 GLN C CA 1
ATOM 8718 C C . GLN C 1 468 ? -30.823 66.711 99.746 1.00 39.41 468 GLN C C 1
ATOM 8719 O O . GLN C 1 468 ? -31.247 67.806 99.334 1.00 40.61 468 GLN C O 1
ATOM 8725 N N . GLU C 1 469 ? -31.157 66.178 100.938 1.00 42.86 469 GLU C N 1
ATOM 8726 C CA . GLU C 1 469 ? -32.119 66.768 101.864 1.00 47.73 469 GLU C CA 1
ATOM 8727 C C . GLU C 1 469 ? -33.504 66.909 101.201 1.00 51.19 469 GLU C C 1
ATOM 8728 O O . GLU C 1 469 ? -33.832 67.939 100.577 1.00 52.48 469 GLU C O 1
ATOM 8734 N N . SER C 1 470 ? -34.287 65.815 101.282 1.00 53.06 470 SER C N 1
ATOM 8735 C CA . SER C 1 470 ? -35.640 65.797 100.704 1.00 55.06 470 SER C CA 1
ATOM 8736 C C . SER C 1 470 ? -36.764 65.781 101.741 1.00 55.49 470 SER C C 1
ATOM 8737 O O . SER C 1 470 ? -36.665 65.025 102.714 1.00 56.87 470 SER C O 1
#

Nearest PDB structures (foldseek):
  1ud1-assembly1_A  TM=1.002E+00  e=3.048E-76  Glycine max
  1fxz-assembly1_B  TM=1.001E+00  e=2.737E-75  Glycine max
  3ksc-assembly1_C  TM=9.824E-01  e=1.047E-62  Pisum sativum
  5gyl-assembly1_C  TM=9.746E-01  e=3.907E-62  Cicer arietinum
  3qac-assembly1_A  TM=9.557E-01  e=1.494E-49  Amaranthus hypochondriacus

Solvent-accessible surface area: 37755 Å² total; per-residue (Å²): 89,84,1,50,8,119,133,4,77,28,24,113,33,64,25,147,48,132,20,91,1,8,26,4,16,0,2,38,8,77,54,78,12,2,60,2,8,8,4,1,0,7,31,11,21,0,63,131,26,0,0,3,12,0,0,0,6,6,2,0,4,0,4,1,0,53,60,2,98,11,10,2,1,15,2,19,26,64,28,107,59,119,133,30,20,127,11,38,36,2,95,78,0,0,0,1,0,4,5,5,1,2,0,10,5,4,8,0,80,74,104,74,37,0,20,4,0,8,0,9,15,13,114,17,100,65,19,48,8,11,98,7,3,6,7,0,3,0,0,9,69,28,98,4,4,1,28,80,16,33,167,77,3,0,0,0,22,5,5,29,38,86,4,1,35,10,0,3,47,16,67,126,143,6,0,100,41,2,24,17,137,132,12,5,0,3,50,1,193,74,18,14,94,25,136,125,105,69,50,136,48,106,7,47,34,20,0,3,120,92,60,99,52,89,34,147,17,92,100,0,9,22,4,13,38,0,28,20,152,69,0,62,2,0,48,90,0,133,0,0,0,14,6,0,11,1,94,111,65,0,0,6,0,2,12,0,4,0,10,0,0,4,0,8,2,0,24,64,12,106,0,44,0,2,0,0,9,7,13,10,94,95,1,20,81,20,77,0,63,86,18,57,0,0,3,0,1,0,0,4,0,4,0,0,54,0,47,22,102,43,1,31,3,0,4,0,7,10,25,15,57,20,46,38,0,4,0,0,5,53,57,6,2,1,29,5,0,2,26,41,0,0,38,52,2,9,108,13,150,40,112,35,0,126,46,8,11,103,56,5,89,84,86,3,1,10,15,36,98,133,152,83,78,0,72,10,143,146,10,76,26,28,123,34,70,18,146,49,131,13,86,0,6,28,5,18,1,3,43,8,76,48,101,12,3,60,3,6,5,4,0,0,8,34,14,20,2,68,124,22,0,0,4,10,1,1,1,6,3,1,1,7,0,5,5,0,51,61,4,104,10,6,0,3,20,3,22,15,62,12,102,54,115,145,30,19,112,18,39,35,2,102,94,5,0,0,0,0,3,14,8,1,2,0,11,3,5,12,0,84,78,106,71,46,1,21,6,0,7,0,5,15,16,102,22,93,58,18,45,9,6,104,5,2,6,5,0,6,1,2,8,67,28,95,6,5,0,36,74,21,30,163,91,6,0,0,1,26,9,3,28,47,80,2,0,27,7,0,1,54,24,63,119,134,4,0,112,40,2,24,17,114,126,13,5,0,2,53,2,207,73,18,19,94,29,126,117,108,72,44,118,45,110,10,52,36,21,0,6,124,107,30,98,55,86,28,145,15,84,92,0,6,18,3,11,36,0,25,20,141,69,0,62,3,0,51,102,1,146,0,1,2,12,10,0,4,1,100,106,68,0,0,6,1,2,10,1,6,0,10,0,3,3,0,8,4,0,24,63,11,107,0,46,0,3,0,0,7,6,14,12,98,95,6,22,80,26,62,0,66,82,16,57,0,0,4,3,1,1,0,6,0,5,0,0,57,0,42,27,107,34,0,30,4,0,5,0,8,12,25,16,53,27,46,40,0,5,0,1,8,51,56,3,2,0,30,6,0,2,26,39,0,0,37,50,4,6,108,12,160,42,113,42,0,120,46,10,18,104,54,10,91,74,85,4,2,12,9,35,98,131,156,75,81,0,47,12,103,136,3,75,28,25,118,32,65,19,146,38,131,20,87,2,10,25,2,15,0,2,40,7,80,62,91,15,2,46,5,7,6,4,0,0,10,31,10,21,2,65,126,32,0,0,6,13,1,0,0,5,3,2,1,5,0,3,7,0,53,56,5,103,3,8,0,2,18,3,23,22,56,36,105,55,126,129,20,19,125,14,39,40,2,103,63,1,0,0,0,0,6,5,4,2,1,0,10,5,4,6,0,76,77,104,79,42,0,20,6,0,6,0,3,13,12,101,18,112,64,19,45,8,12,100,8,3,3,6,0,4,1,0,11,64,19,95,4,4,2,34,82,21,37,160,76,4,0,0,0,23,5,3,32,32,86,3,1,33,7,0,2,54,13,83,117,125,4,0,99,42,2,27,18,160,129,16,6,0,2,48,2,206,77,18,19,94,20,119,100,104,72,42,119,34,110,10,57,36,17,1,12,113,66,104,76,50,84,37,140,15,87,88,0,7,22,3,15,37,0,24,16,147,70,0,70,0,0,45,101,1,143,0,1,1,8,20,0,12,0,100,117,68,0,0,4,0,1,8,1,4,0,15,0,1,3,0,7,3,0,21,58,12,99,0,45,0,1,0,0,8,5,13,13,76,93,0,19,80,25,77,0,70,96,20,57,0,0,3,2,1,0,0,4,0,5,0,0,48,0,53,27,104,39,0,54,2,0,3,0,7,14,22,14,54,23,54,45,0,5,0,0,3,40,83,2,2,0,31,9,1,5,29,41,0,0,30,51,3,10,94,12,143,44,114,21,0,110,57,6,15,108,46,10,85,86,79,2,1,8,13,34,96,134,160

Organism: Glycine max (NCBI:txid3847)

B-factor: mean 22.52, std 10.67, range [2.0, 60.15]

Sequence (1113 aa):
NECQIQKLNALKPDNRIESEGGLIETWNPNNKPFQCAGVALSRCTLNRNALRRPSYTNGPQEIYIQQGKGIFGMIYPGCPSTRHQKIYNFREGDLIAVPTGVAWWMYNNEDTPVVAVSIIDTNSLENQLDQMPRRFYLAGNQEQEFLKYQQGGSILSGFTLEFLEHAFSVDKQIAKNLQGEKGAIVTVKGGLSVIKPICTMRLRHNIGQTSSPDIYNPQAGSVTTATSLDFPALSWLRLSAEFGSLRKNAMFVPHYNLNANSIIYALNGRALIQVVNCNGERVFDGELQEGRVLIVPQNFVVAARSQSDNFEYVSFKTNDTPMIGTLAGANSLLNALPEEVIQHTFNLKSQQARQIKNNNPFKFLVPPQESNECQIQKLNALKPDNRIESEGGLIETWNPNNKPFQCAGVALSRCTLNRNALRRPSYTNGPQEIYIQQGKGIFGMIYPGCPSTRHQKIYNFREGDLIAVPTGVAWWMYNNEDTPVVAVSIIDTNSLENQLDQMPRRFYLAGNQEQEFLKYQQGGSILSGFTLEFLEHAFSVDKQIAKNLQGEKGAIVTVKGGLSVIKPICTMRLRHNIGQTSSPDIYNPQAGSVTTATSLDFPALSWLRLSAEFGSLRKNAMFVPHYNLNANSIIYALNGRALIQVVNCNGERVFDGELQEGRVLIVPQNFVVAARSQSDNFEYVSFKTNDTPMIGTLAGANSLLNALPEEVIQHTFNLKSQQARQIKNNNPFKFLVPPQESNECQIQKLNALKPDNRIESEGGLIETWNPNNKPFQCAGVALSRCTLNRNALRRPSYTNGPQEIYIQQGKGIFGMIYPGCPSTRHQKIYNFREGDLIAVPTGVAWWMYNNEDTPVVAVSIIDTNSLENQLDQMPRRFYLAGNQEQEFLKYQQGGSILSGFTLEFLEHAFSVDKQIAKNLQGEKGAIVTVKGGLSVIKPICTMRLRHNIGQTSSPDIYNPQAGSVTTATSLDFPALSWLRLSAEFGSLRKNAMFVPHYNLNANSIIYALNGRALIQVVNCNGERVFDGELQEGRVLIVPQNFVVAARSQSDNFEYVSFKTNDTPMIGTLAGANSLLNALPEEVIQHTFNLKSQQARQIKNNNPFKFLVPPQES

InterPro domains:
  IPR006044 11-S seed storage protein, plant [PR00439] (322-339)
  IPR006044 11-S seed storage protein, plant [PR00439] (345-365)
  IPR006044 11-S seed storage protein, plant [PR00439] (391-407)
  IPR006044 11-S seed storage protein, plant [PR00439] (409-424)
  IPR006044 11-S seed storage protein, plant [PR00439] (427-445)
  IPR006044 11-S seed storage protein, plant [PR00439] (449-466)
  IPR006045 Cupin 1 [PF00190] (36-190)
  IPR006045 Cupin 1 [PF00190] (330-471)
  IPR006045 Cupin 1 [SM00835] (36-241)
  IPR006045 Cupin 1 [SM00835] (323-472)
  IPR011051 RmlC-like cupin domain superfamily [SSF51182] (5-480)
  IPR014710 RmlC-like jelly roll fold [G3DSA:2.60.120.10] (19-325)
  IPR014710 RmlC-like jelly roll fold [G3DSA:2.60.120.10] (326-494)
  IPR022379 11-S seed storage protein, conserved site [PS00305] (310-332)
  IPR050253 Seed Storage and Functional Proteins [PTHR31189] (7-485)

CATH classification: 2.60.120.10 (+1 more: 2.60.120.10)

GO terms:
  GO:0000326 protein storage vacuole (C, IDA)
  GO:0005783 endoplasmic reticulum (C, IDA)
  GO:0005515 protein binding (F, IPI)